Protein AF-0000000077107517 (afdb_homodimer)

Structure (mmCIF, N/CA/C/O backbone):
data_AF-0000000077107517-model_v1
#
loop_
_entity.id
_entity.type
_entity.pdbx_description
1 polymer 'Putative glucosyltransferase protein'
#
loop_
_atom_site.group_PDB
_atom_site.id
_atom_site.type_symbol
_atom_site.label_atom_id
_atom_site.label_alt_id
_atom_site.label_comp_id
_atom_site.label_asym_id
_atom_site.label_entity_id
_atom_site.label_seq_id
_atom_site.pdbx_PDB_ins_code
_atom_site.Cartn_x
_atom_site.Cartn_y
_atom_site.Cartn_z
_atom_site.occupancy
_atom_site.B_iso_or_equiv
_atom_site.auth_seq_id
_atom_site.auth_comp_id
_atom_site.auth_asym_id
_atom_site.auth_atom_id
_atom_site.pdbx_PDB_model_num
ATOM 1 N N . MET A 1 1 ? 44.938 37.375 44.406 1 21.41 1 MET A N 1
ATOM 2 C CA . MET A 1 1 ? 43.969 37.562 43.375 1 21.41 1 MET A CA 1
ATOM 3 C C . MET A 1 1 ? 43.688 36.25 42.656 1 21.41 1 MET A C 1
ATOM 5 O O . MET A 1 1 ? 44.438 35.844 41.75 1 21.41 1 MET A O 1
ATOM 9 N N . ALA A 1 2 ? 43.281 35.156 43.5 1 29.86 2 ALA A N 1
ATOM 10 C CA . ALA A 1 2 ? 42.969 33.75 43.188 1 29.86 2 ALA A CA 1
ATOM 11 C C . ALA A 1 2 ? 41.938 33.625 42.094 1 29.86 2 ALA A C 1
ATOM 13 O O . ALA A 1 2 ? 40.844 34.188 42.188 1 29.86 2 ALA A O 1
ATOM 14 N N . ASN A 1 3 ? 42.438 33.469 40.781 1 25.27 3 ASN A N 1
ATOM 15 C CA . ASN A 1 3 ? 41.75 33.406 39.5 1 25.27 3 ASN A CA 1
ATOM 16 C C . ASN A 1 3 ? 40.625 32.375 39.531 1 25.27 3 ASN A C 1
ATOM 18 O O . ASN A 1 3 ? 40.875 31.188 39.688 1 25.27 3 ASN A O 1
ATOM 22 N N . ASN A 1 4 ? 39.438 32.688 40.094 1 30.12 4 ASN A N 1
ATOM 23 C CA . ASN A 1 4 ? 38.219 31.906 40.125 1 30.12 4 ASN A CA 1
ATOM 24 C C . ASN A 1 4 ? 37.812 31.453 38.719 1 30.12 4 ASN A C 1
ATOM 26 O O . ASN A 1 4 ? 37.375 32.25 37.906 1 30.12 4 ASN A O 1
ATOM 30 N N . SER A 1 5 ? 38.625 30.562 38.094 1 30.39 5 SER A N 1
ATOM 31 C CA . SER A 1 5 ? 38.344 29.922 36.812 1 30.39 5 SER A CA 1
ATOM 32 C C . SER A 1 5 ? 36.938 29.328 36.781 1 30.39 5 SER A C 1
ATOM 34 O O . SER A 1 5 ? 36.656 28.406 37.562 1 30.39 5 SER A O 1
ATOM 36 N N . ASN A 1 6 ? 35.875 30.109 36.719 1 25.42 6 ASN A N 1
ATOM 37 C CA . ASN A 1 6 ? 34.531 29.625 36.469 1 25.42 6 ASN A CA 1
ATOM 38 C C . ASN A 1 6 ? 34.469 28.609 35.344 1 25.42 6 ASN A C 1
ATOM 40 O O . ASN A 1 6 ? 34.75 28.938 34.188 1 25.42 6 ASN A O 1
ATOM 44 N N . ALA A 1 7 ? 34.812 27.312 35.531 1 30.94 7 ALA A N 1
ATOM 45 C CA . ALA A 1 7 ? 34.562 26.156 34.688 1 30.94 7 ALA A CA 1
ATOM 46 C C . ALA A 1 7 ? 33.188 26.234 34.031 1 30.94 7 ALA A C 1
ATOM 48 O O . ALA A 1 7 ? 32.188 26.172 34.719 1 30.94 7 ALA A O 1
ATOM 49 N N . GLN A 1 8 ? 32.906 27.062 33 1 28.09 8 GLN A N 1
ATOM 50 C CA . GLN A 1 8 ? 31.734 26.984 32.125 1 28.09 8 GLN A CA 1
ATOM 51 C C . GLN A 1 8 ? 31.375 25.531 31.844 1 28.09 8 GLN A C 1
ATOM 53 O O . GLN A 1 8 ? 32.156 24.797 31.25 1 28.09 8 GLN A O 1
ATOM 58 N N . GLU A 1 9 ? 30.672 24.812 32.594 1 33.06 9 GLU A N 1
ATOM 59 C CA . GLU A 1 9 ? 30.094 23.484 32.375 1 33.06 9 GLU A CA 1
ATOM 60 C C . GLU A 1 9 ? 29.531 23.375 30.953 1 33.06 9 GLU A C 1
ATOM 62 O O . GLU A 1 9 ? 28.656 24.156 30.562 1 33.06 9 GLU A O 1
ATOM 67 N N . SER A 1 10 ? 30.312 23.141 29.953 1 35.03 10 SER A N 1
ATOM 68 C CA . SER A 1 10 ? 29.922 22.781 28.594 1 35.03 10 SER A CA 1
ATOM 69 C C . SER A 1 10 ? 28.672 21.906 28.578 1 35.03 10 SER A C 1
ATOM 71 O O . SER A 1 10 ? 28.609 20.891 29.281 1 35.03 10 SER A O 1
ATOM 73 N N . ALA A 1 11 ? 27.484 22.438 28.547 1 37.28 11 ALA A N 1
ATOM 74 C CA . ALA A 1 11 ? 26.234 21.734 28.312 1 37.28 11 ALA A CA 1
ATOM 75 C C . ALA A 1 11 ? 26.438 20.469 27.484 1 37.28 11 ALA A C 1
ATOM 77 O O . ALA A 1 11 ? 26.75 20.547 26.297 1 37.28 11 ALA A O 1
ATOM 78 N N . SER A 1 12 ? 27.016 19.406 27.844 1 41.91 12 SER A N 1
ATOM 79 C CA . SER A 1 12 ? 27.266 18.078 27.297 1 41.91 12 SER A CA 1
ATOM 80 C C . SER A 1 12 ? 26.094 17.609 26.438 1 41.91 12 SER A C 1
ATOM 82 O O . SER A 1 12 ? 24.984 17.438 26.938 1 41.91 12 SER A O 1
ATOM 84 N N . SER A 1 13 ? 25.844 18.031 25.188 1 52.34 13 SER A N 1
ATOM 85 C CA . SER A 1 13 ? 24.859 17.828 24.141 1 52.34 13 SER A CA 1
ATOM 86 C C . SER A 1 13 ? 24.438 16.375 24.031 1 52.34 13 SER A C 1
ATOM 88 O O . SER A 1 13 ? 25.266 15.5 23.766 1 52.34 13 SER A O 1
ATOM 90 N N . VAL A 1 14 ? 23.656 15.812 24.906 1 64.06 14 VAL A N 1
ATOM 91 C CA . VAL A 1 14 ? 23.094 14.469 24.891 1 64.06 14 VAL A CA 1
ATOM 92 C C . VAL A 1 14 ? 22.703 14.078 23.469 1 64.06 14 VAL A C 1
ATOM 94 O O . VAL A 1 14 ? 21.922 14.781 22.812 1 64.06 14 VAL A O 1
ATOM 97 N N . ARG A 1 15 ? 23.5 13.141 22.891 1 85.75 15 ARG A N 1
ATOM 98 C CA . ARG A 1 15 ? 23.281 12.578 21.562 1 85.75 15 ARG A CA 1
ATOM 99 C C . ARG A 1 15 ? 22.156 11.555 21.562 1 85.75 15 ARG A C 1
ATOM 101 O O . ARG A 1 15 ? 22.188 10.602 22.344 1 85.75 15 ARG A O 1
ATOM 108 N N . TYR A 1 16 ? 20.953 11.836 21 1 91.12 16 TYR A N 1
ATOM 109 C CA . TYR A 1 16 ? 19.812 10.93 20.906 1 91.12 16 TYR A CA 1
ATOM 110 C C . TYR A 1 16 ? 20.109 9.766 19.969 1 91.12 16 TYR A C 1
ATOM 112 O O . TYR A 1 16 ? 19.781 8.617 20.281 1 91.12 16 TYR A O 1
ATOM 120 N N . GLY A 1 17 ? 20.859 10.047 18.859 1 94.81 17 GLY A N 1
ATOM 121 C CA . GLY A 1 17 ? 21.141 9.07 17.812 1 94.81 17 GLY A CA 1
ATOM 122 C C . GLY A 1 17 ? 20.734 9.539 16.422 1 94.81 17 GLY A C 1
ATOM 123 O O . GLY A 1 17 ? 20.422 10.711 16.234 1 94.81 17 GLY A O 1
ATOM 124 N N . LYS A 1 18 ? 20.75 8.609 15.5 1 97.44 18 LYS A N 1
ATOM 125 C CA . LYS A 1 18 ? 20.5 8.945 14.102 1 97.44 18 LYS A CA 1
ATOM 126 C C . LYS A 1 18 ? 19.016 8.883 13.781 1 97.44 18 LYS A C 1
ATOM 128 O O . LYS A 1 18 ? 18.297 7.992 14.258 1 97.44 18 LYS A O 1
ATOM 133 N N . GLY A 1 19 ? 18.562 9.875 13.062 1 98.06 19 GLY A N 1
ATOM 134 C CA . GLY A 1 19 ? 17.203 9.898 12.547 1 98.06 19 GLY A CA 1
ATOM 135 C C . GLY A 1 19 ? 17.125 10.328 11.094 1 98.06 19 GLY A C 1
ATOM 136 O O . GLY A 1 19 ? 18.062 10.945 10.57 1 98.06 19 GLY A O 1
ATOM 137 N N . VAL A 1 20 ? 16.094 9.922 10.43 1 98.5 20 VAL A N 1
ATOM 138 C CA . VAL A 1 20 ? 15.844 10.305 9.047 1 98.5 20 VAL A CA 1
ATOM 139 C C . VAL A 1 20 ? 14.539 11.094 8.961 1 98.5 20 VAL A C 1
ATOM 141 O O . VAL A 1 20 ? 13.555 10.758 9.617 1 98.5 20 VAL A O 1
ATOM 144 N N . PHE A 1 21 ? 14.594 12.164 8.227 1 98.19 21 PHE A N 1
ATOM 145 C CA . PHE A 1 21 ? 13.406 12.977 8.008 1 98.19 21 PHE A CA 1
ATOM 146 C C . PHE A 1 21 ? 13.109 13.117 6.52 1 98.19 21 PHE A C 1
ATOM 148 O O . PHE A 1 21 ? 13.93 13.656 5.77 1 98.19 21 PHE A O 1
ATOM 155 N N . LEU A 1 22 ? 11.93 12.594 6.078 1 97.88 22 LEU A N 1
ATOM 156 C CA . LEU A 1 22 ? 11.477 12.703 4.695 1 97.88 22 LEU A CA 1
ATOM 157 C C . LEU A 1 22 ? 10.492 13.852 4.531 1 97.88 22 LEU A C 1
ATOM 159 O O . LEU A 1 22 ? 9.469 13.891 5.211 1 97.88 22 LEU A O 1
ATOM 163 N N . GLY A 1 23 ? 10.805 14.773 3.59 1 95.19 23 GLY A N 1
ATOM 164 C CA . GLY A 1 23 ? 9.945 15.93 3.41 1 95.19 23 GLY A CA 1
ATOM 165 C C . GLY A 1 23 ? 9.602 16.203 1.958 1 95.19 23 GLY A C 1
ATOM 166 O O . GLY A 1 23 ? 10.375 15.859 1.06 1 95.19 23 GLY A O 1
ATOM 167 N N . HIS A 1 24 ? 8.469 16.844 1.728 1 90 24 HIS A N 1
ATOM 168 C CA . HIS A 1 24 ? 7.953 17.094 0.387 1 90 24 HIS A CA 1
ATOM 169 C C . HIS A 1 24 ? 8.586 18.344 -0.219 1 90 24 HIS A C 1
ATOM 171 O O . HIS A 1 24 ? 8.539 18.547 -1.435 1 90 24 HIS A O 1
ATOM 177 N N . ASP A 1 25 ? 9.141 19.172 0.649 1 88 25 ASP A N 1
ATOM 178 C CA . ASP A 1 25 ? 9.75 20.422 0.206 1 88 25 ASP A CA 1
ATOM 179 C C . ASP A 1 25 ? 10.758 20.938 1.231 1 88 25 ASP A C 1
ATOM 181 O O . ASP A 1 25 ? 10.383 21.297 2.35 1 88 25 ASP A O 1
ATOM 185 N N . CYS A 1 26 ? 11.992 21.094 0.791 1 86.62 26 CYS A N 1
ATOM 186 C CA . CYS A 1 26 ? 13.047 21.5 1.717 1 86.62 26 CYS A CA 1
ATOM 187 C C . CYS A 1 26 ? 12.953 22.984 2.045 1 86.62 26 CYS A C 1
ATOM 189 O O . CYS A 1 26 ? 13.586 23.453 2.988 1 86.62 26 CYS A O 1
ATOM 191 N N . THR A 1 27 ? 12.141 23.641 1.302 1 81.88 27 THR A N 1
ATOM 192 C CA . THR A 1 27 ? 12.023 25.062 1.528 1 81.88 27 THR A CA 1
ATOM 193 C C . THR A 1 27 ? 10.805 25.391 2.395 1 81.88 27 THR A C 1
ATOM 195 O O . THR A 1 27 ? 10.586 26.531 2.775 1 81.88 27 THR A O 1
ATOM 198 N N . HIS A 1 28 ? 10.117 24.406 2.594 1 83.69 28 HIS A N 1
ATOM 199 C CA . HIS A 1 28 ? 8.922 24.625 3.402 1 83.69 28 HIS A CA 1
ATOM 200 C C . HIS A 1 28 ? 9.289 25.031 4.824 1 83.69 28 HIS A C 1
ATOM 202 O O . HIS A 1 28 ? 10.023 24.328 5.512 1 83.69 28 HIS A O 1
ATOM 208 N N . VAL A 1 29 ? 8.727 26.062 5.293 1 79.25 29 VAL A N 1
ATOM 209 C CA . VAL A 1 29 ? 9.094 26.719 6.539 1 79.25 29 VAL A CA 1
ATOM 210 C C . VAL A 1 29 ? 8.898 25.75 7.707 1 79.25 29 VAL A C 1
ATOM 212 O O . VAL A 1 29 ? 9.781 25.625 8.562 1 79.25 29 VAL A O 1
ATOM 215 N N . ASP A 1 30 ? 7.809 25.078 7.699 1 85.31 30 ASP A N 1
ATOM 216 C CA . ASP A 1 30 ? 7.504 24.203 8.828 1 85.31 30 ASP A CA 1
ATOM 217 C C . ASP A 1 30 ? 8.406 22.969 8.828 1 85.31 30 ASP A C 1
ATOM 219 O O . ASP A 1 30 ? 8.797 22.484 9.891 1 85.31 30 ASP A O 1
ATOM 223 N N . ALA A 1 31 ? 8.695 22.5 7.664 1 88.56 31 ALA A N 1
ATOM 224 C CA . ALA A 1 31 ? 9.594 21.344 7.57 1 88.56 31 ALA A CA 1
ATOM 225 C C . ALA A 1 31 ? 11 21.703 8.047 1 88.56 31 ALA A C 1
ATOM 227 O O . ALA A 1 31 ? 11.648 20.922 8.742 1 88.56 31 ALA A O 1
ATOM 228 N N . ARG A 1 32 ? 11.422 22.875 7.664 1 87.19 32 ARG A N 1
ATOM 229 C CA . ARG A 1 32 ? 12.719 23.375 8.102 1 87.19 32 ARG A CA 1
ATOM 230 C C . ARG A 1 32 ? 12.766 23.547 9.617 1 87.19 32 ARG A C 1
ATOM 232 O O . ARG A 1 32 ? 13.719 23.109 10.266 1 87.19 32 ARG A O 1
ATOM 239 N N . LYS A 1 33 ? 11.75 24.125 10.133 1 87 33 LYS A N 1
ATOM 240 C CA . LYS A 1 33 ? 11.664 24.344 11.57 1 87 33 LYS A CA 1
ATOM 241 C C . LYS A 1 33 ? 11.75 23.016 12.336 1 87 33 LYS A C 1
ATOM 243 O O . LYS A 1 33 ? 12.469 22.922 13.328 1 87 33 LYS A O 1
ATOM 248 N N . ARG A 1 34 ? 11.078 22.062 11.852 1 91.69 34 ARG A N 1
ATOM 249 C CA . ARG A 1 34 ? 11.055 20.766 12.523 1 91.69 34 ARG A CA 1
ATOM 250 C C . ARG A 1 34 ? 12.414 20.062 12.43 1 91.69 34 ARG A C 1
ATOM 252 O O . ARG A 1 34 ? 12.859 19.438 13.383 1 91.69 34 ARG A O 1
ATOM 259 N N . THR A 1 35 ? 12.969 20.203 11.289 1 92 35 THR A N 1
ATOM 260 C CA . THR A 1 35 ? 14.289 19.625 11.102 1 92 35 THR A CA 1
ATOM 261 C C . THR A 1 35 ? 15.289 20.219 12.078 1 92 35 THR A C 1
ATOM 263 O O . THR A 1 35 ? 16.016 19.5 12.766 1 92 35 THR A O 1
ATOM 266 N N . LEU A 1 36 ? 15.273 21.5 12.195 1 87.88 36 LEU A N 1
ATOM 267 C CA . LEU A 1 36 ? 16.203 22.203 13.07 1 87.88 36 LEU A CA 1
ATOM 268 C C . LEU A 1 36 ? 15.906 21.906 14.539 1 87.88 36 LEU A C 1
ATOM 270 O O . LEU A 1 36 ? 16.828 21.766 15.344 1 87.88 36 LEU A O 1
ATOM 274 N N . ALA A 1 37 ? 14.648 21.75 14.844 1 90.19 37 ALA A N 1
ATOM 275 C CA . ALA A 1 37 ? 14.25 21.406 16.203 1 90.19 37 ALA A CA 1
ATOM 276 C C . ALA A 1 37 ? 14.781 20.031 16.609 1 90.19 37 ALA A C 1
ATOM 278 O O . ALA A 1 37 ? 15.336 19.875 17.703 1 90.19 37 ALA A O 1
ATOM 279 N N . LEU A 1 38 ? 14.68 19.094 15.75 1 93.31 38 LEU A N 1
ATOM 280 C CA . LEU A 1 38 ? 15.156 17.75 16.031 1 93.31 38 LEU A CA 1
ATOM 281 C C . LEU A 1 38 ? 16.672 17.734 16.203 1 93.31 38 LEU A C 1
ATOM 283 O O . LEU A 1 38 ? 17.203 17.078 17.109 1 93.31 38 LEU A O 1
ATOM 287 N N . GLU A 1 39 ? 17.281 18.5 15.398 1 91.12 39 GLU A N 1
ATOM 288 C CA . GLU A 1 39 ? 18.734 18.594 15.508 1 91.12 39 GLU A CA 1
ATOM 289 C C . GLU A 1 39 ? 19.156 19.25 16.828 1 91.12 39 GLU A C 1
ATOM 291 O O . GLU A 1 39 ? 20.094 18.781 17.469 1 91.12 39 GLU A O 1
ATOM 296 N N . SER A 1 40 ? 18.484 20.234 17.172 1 86.94 40 SER A N 1
ATOM 297 C CA . SER A 1 40 ? 18.797 20.938 18.406 1 86.94 40 SER A CA 1
ATOM 298 C C . SER A 1 40 ? 18.578 20.047 19.625 1 86.94 40 SER A C 1
ATOM 300 O O . SER A 1 40 ? 19.188 20.25 20.672 1 86.94 40 SER A O 1
ATOM 302 N N . ALA A 1 41 ? 17.75 19.047 19.422 1 90.56 41 ALA A N 1
ATOM 303 C CA . ALA A 1 41 ? 17.438 18.125 20.516 1 90.56 41 ALA A CA 1
ATOM 304 C C . ALA A 1 41 ? 18.438 16.984 20.562 1 90.56 41 ALA A C 1
ATOM 306 O O . ALA A 1 41 ? 18.281 16.047 21.375 1 90.56 41 ALA A O 1
ATOM 307 N N . GLY A 1 42 ? 19.391 17 19.688 1 92.25 42 GLY A N 1
ATOM 308 C CA . GLY A 1 42 ? 20.469 16.031 19.766 1 92.25 42 GLY A CA 1
ATOM 309 C C . GLY A 1 42 ? 20.344 14.922 18.734 1 92.25 42 GLY A C 1
ATOM 310 O O . GLY A 1 42 ? 21.141 13.977 18.734 1 92.25 42 GLY A O 1
ATOM 311 N N . VAL A 1 43 ? 19.422 15.016 17.812 1 95.62 43 VAL A N 1
ATOM 312 C CA . VAL A 1 43 ? 19.266 14.008 16.766 1 95.62 43 VAL A CA 1
ATOM 313 C C . VAL A 1 43 ? 20.266 14.281 15.648 1 95.62 43 VAL A C 1
ATOM 315 O O . VAL A 1 43 ? 20.375 15.406 15.156 1 95.62 43 VAL A O 1
ATOM 318 N N . GLU A 1 44 ? 21.094 13.312 15.352 1 96.81 44 GLU A N 1
ATOM 319 C CA . GLU A 1 44 ? 21.844 13.359 14.109 1 96.81 44 GLU A CA 1
ATOM 320 C C . GLU A 1 44 ? 20.953 13.094 12.898 1 96.81 44 GLU A C 1
ATOM 322 O O . GLU A 1 44 ? 20.766 11.945 12.5 1 96.81 44 GLU A O 1
ATOM 327 N N . LEU A 1 45 ? 20.516 14.156 12.32 1 96.12 45 LEU A N 1
ATOM 328 C CA . LEU A 1 45 ? 19.422 14.031 11.375 1 96.12 45 LEU A CA 1
ATOM 329 C C . LEU A 1 45 ? 19.938 14.047 9.938 1 96.12 45 LEU A C 1
ATOM 331 O O . LEU A 1 45 ? 20.781 14.867 9.586 1 96.12 45 LEU A O 1
ATOM 335 N N . LYS A 1 46 ? 19.516 13.094 9.195 1 97.56 46 LYS A N 1
ATOM 336 C CA . LYS A 1 46 ? 19.656 13.117 7.742 1 97.56 46 LYS A CA 1
ATOM 337 C C . LYS A 1 46 ? 18.328 13.414 7.062 1 97.56 46 LYS A C 1
ATOM 339 O O . LYS A 1 46 ? 17.344 12.688 7.266 1 97.56 46 LYS A O 1
ATOM 344 N N . GLY A 1 47 ? 18.328 14.477 6.285 1 97.44 47 GLY A N 1
ATOM 345 C CA . GLY A 1 47 ? 17.109 14.844 5.574 1 97.44 47 GLY A CA 1
ATOM 346 C C . GLY A 1 47 ? 17.062 14.312 4.156 1 97.44 47 GLY A C 1
ATOM 347 O O . GLY A 1 47 ? 18.094 14.242 3.477 1 97.44 47 GLY A O 1
ATOM 348 N N . PHE A 1 48 ? 15.938 13.828 3.703 1 97.44 48 PHE A N 1
ATOM 349 C CA . PHE A 1 48 ? 15.609 13.531 2.312 1 97.44 48 PHE A CA 1
ATOM 350 C C . PHE A 1 48 ? 14.398 14.336 1.854 1 97.44 48 PHE A C 1
ATOM 352 O O . PHE A 1 48 ? 13.266 14.008 2.191 1 97.44 48 PHE A O 1
ATOM 359 N N . PHE A 1 49 ? 14.625 15.383 1.102 1 95.12 49 PHE A N 1
ATOM 360 C CA . PHE A 1 49 ? 13.547 16.297 0.765 1 95.12 49 PHE A CA 1
ATOM 361 C C . PHE A 1 49 ? 13.438 16.484 -0.744 1 95.12 49 PHE A C 1
ATOM 363 O O . PHE A 1 49 ? 14.453 16.469 -1.452 1 95.12 49 PHE A O 1
ATOM 370 N N . PHE A 1 50 ? 12.203 16.609 -1.173 1 92 50 PHE A N 1
ATOM 371 C CA . PHE A 1 50 ? 11.961 17.094 -2.525 1 92 50 PHE A CA 1
ATOM 372 C C . PHE A 1 50 ? 12.133 18.609 -2.592 1 92 50 PHE A C 1
ATOM 374 O O . PHE A 1 50 ? 12.289 19.266 -1.562 1 92 50 PHE A O 1
ATOM 381 N N . ARG A 1 51 ? 12.234 19.047 -3.811 1 86.31 51 ARG A N 1
ATOM 382 C CA . ARG A 1 51 ? 12.227 20.484 -4.066 1 86.31 51 ARG A CA 1
ATOM 383 C C . ARG A 1 51 ? 11.07 20.875 -4.977 1 86.31 51 ARG A C 1
ATOM 385 O O . ARG A 1 51 ? 10.648 20.094 -5.828 1 86.31 51 ARG A O 1
ATOM 392 N N . ARG A 1 52 ? 10.547 22.031 -4.719 1 76.75 52 ARG A N 1
ATOM 393 C CA . ARG A 1 52 ? 9.523 22.531 -5.625 1 76.75 52 ARG A CA 1
ATOM 394 C C . ARG A 1 52 ? 10.094 23.594 -6.562 1 76.75 52 ARG A C 1
ATOM 396 O O . ARG A 1 52 ? 11.023 24.328 -6.195 1 76.75 52 ARG A O 1
ATOM 403 N N . GLU A 1 53 ? 9.727 23.547 -7.898 1 63.34 53 GLU A N 1
ATOM 404 C CA . GLU A 1 53 ? 10.25 24.438 -8.93 1 63.34 53 GLU A CA 1
ATOM 405 C C . GLU A 1 53 ? 10.102 25.891 -8.508 1 63.34 53 GLU A C 1
ATOM 407 O O . GLU A 1 53 ? 10.961 26.719 -8.82 1 63.34 53 GLU A O 1
ATOM 412 N N . LYS A 1 54 ? 9.039 26.297 -7.941 1 58.22 54 LYS A N 1
ATOM 413 C CA . LYS A 1 54 ? 8.773 27.734 -7.863 1 58.22 54 LYS A CA 1
ATOM 414 C C . LYS A 1 54 ? 9.805 28.438 -6.988 1 58.22 54 LYS A C 1
ATOM 416 O O . LYS A 1 54 ? 10.344 29.484 -7.367 1 58.22 54 LYS A O 1
ATOM 421 N N . ASN A 1 55 ? 9.719 28.312 -5.691 1 51.97 55 ASN A N 1
ATOM 422 C CA . ASN A 1 55 ? 9.961 29.406 -4.75 1 51.97 55 ASN A CA 1
ATOM 423 C C . ASN A 1 55 ? 11.445 29.578 -4.465 1 51.97 55 ASN A C 1
ATOM 425 O O . ASN A 1 55 ? 11.914 30.703 -4.254 1 51.97 55 ASN A O 1
ATOM 429 N N . ASN A 1 56 ? 12.344 28.562 -4.551 1 58.19 56 ASN A N 1
ATOM 430 C CA . ASN A 1 56 ? 13.703 28.797 -4.078 1 58.19 56 ASN A CA 1
ATOM 431 C C . ASN A 1 56 ? 14.688 27.781 -4.648 1 58.19 56 ASN A C 1
ATOM 433 O O . ASN A 1 56 ? 15.211 26.938 -3.918 1 58.19 56 ASN A O 1
ATOM 437 N N . ALA A 1 57 ? 14.844 27.969 -5.906 1 59.72 57 ALA A N 1
ATOM 438 C CA . ALA A 1 57 ? 15.711 27.031 -6.621 1 59.72 57 ALA A CA 1
ATOM 439 C C . ALA A 1 57 ? 17.094 26.984 -5.992 1 59.72 57 ALA A C 1
ATOM 441 O O . ALA A 1 57 ? 17.766 25.953 -6.027 1 59.72 57 ALA A O 1
ATOM 442 N N . ASP A 1 58 ? 17.406 28.047 -5.266 1 67.06 58 ASP A N 1
ATOM 443 C CA . ASP A 1 58 ? 18.781 28.125 -4.805 1 67.06 58 ASP A CA 1
ATOM 444 C C . ASP A 1 58 ? 18.875 27.859 -3.305 1 67.06 58 ASP A C 1
ATOM 446 O O . ASP A 1 58 ? 19.969 27.938 -2.723 1 67.06 58 ASP A O 1
ATOM 450 N N . TYR A 1 59 ? 17.812 27.484 -2.736 1 78 59 TYR A N 1
ATOM 451 C CA . TYR A 1 59 ? 17.844 27.266 -1.296 1 78 59 TYR A CA 1
ATOM 452 C C . TYR A 1 59 ? 18.672 26.031 -0.964 1 78 59 TYR A C 1
ATOM 454 O O . TYR A 1 59 ? 18.516 24.984 -1.593 1 78 59 TYR A O 1
ATOM 462 N N . GLN A 1 60 ? 19.641 26.234 -0.056 1 79.94 60 GLN A N 1
ATOM 463 C CA . GLN A 1 60 ? 20.422 25.109 0.457 1 79.94 60 GLN A CA 1
ATOM 464 C C . GLN A 1 60 ? 20.047 24.797 1.902 1 79.94 60 GLN A C 1
ATOM 466 O O . GLN A 1 60 ? 20.188 25.641 2.785 1 79.94 60 GLN A O 1
ATOM 471 N N . PRO A 1 61 ? 19.641 23.609 2.096 1 85.75 61 PRO A N 1
ATOM 472 C CA . PRO A 1 61 ? 19.281 23.25 3.469 1 85.75 61 PRO A CA 1
ATOM 473 C C . PRO A 1 61 ? 20.453 23.344 4.438 1 85.75 61 PRO A C 1
ATOM 475 O O . PRO A 1 61 ? 21.594 23.031 4.066 1 85.75 61 PRO A O 1
ATOM 478 N N . GLU A 1 62 ? 20.188 23.781 5.707 1 84.69 62 GLU A N 1
ATOM 479 C CA . GLU A 1 62 ? 21.203 23.938 6.746 1 84.69 62 GLU A CA 1
ATOM 480 C C . GLU A 1 62 ? 21.531 22.594 7.398 1 84.69 62 GLU A C 1
ATOM 482 O O . GLU A 1 62 ? 22.453 22.5 8.219 1 84.69 62 GLU A O 1
ATOM 487 N N . TRP A 1 63 ? 20.828 21.578 7.078 1 88.62 63 TRP A N 1
ATOM 488 C CA . TRP A 1 63 ? 21.047 20.25 7.621 1 88.62 63 TRP A CA 1
ATOM 489 C C . TRP A 1 63 ? 21.578 19.297 6.547 1 88.62 63 TRP A C 1
ATOM 491 O O . TRP A 1 63 ? 21.625 19.656 5.367 1 88.62 63 TRP A O 1
ATOM 501 N N . ASP A 1 64 ? 22.125 18.156 6.941 1 94.44 64 ASP A N 1
ATOM 502 C CA . ASP A 1 64 ? 22.531 17.125 5.992 1 94.44 64 ASP A CA 1
ATOM 503 C C . ASP A 1 64 ? 21.344 16.578 5.211 1 94.44 64 ASP A C 1
ATOM 505 O O . ASP A 1 64 ? 20.547 15.812 5.746 1 94.44 64 ASP A O 1
ATOM 509 N N . ASN A 1 65 ? 21.297 17.078 3.936 1 95 65 ASN A N 1
ATOM 510 C CA . ASN A 1 65 ? 20.109 16.766 3.143 1 95 65 ASN A CA 1
ATOM 511 C C . ASN A 1 65 ? 20.484 16.109 1.819 1 95 65 ASN A C 1
ATOM 513 O O . ASN A 1 65 ? 21.453 16.484 1.178 1 95 65 ASN A O 1
ATOM 517 N N . VAL A 1 66 ? 19.781 15.117 1.466 1 96.12 66 VAL A N 1
ATOM 518 C CA . VAL A 1 66 ? 19.812 14.523 0.132 1 96.12 66 VAL A CA 1
ATOM 519 C C . VAL A 1 66 ? 18.578 14.938 -0.659 1 96.12 66 VAL A C 1
ATOM 521 O O . VAL A 1 66 ? 17.453 14.75 -0.201 1 96.12 66 VAL A O 1
ATOM 524 N N . GLU A 1 67 ? 18.797 15.438 -1.813 1 93.25 67 GLU A N 1
ATOM 525 C CA . GLU A 1 67 ? 17.672 15.875 -2.648 1 93.25 67 GLU A CA 1
ATOM 526 C C . GLU A 1 67 ? 17.016 14.695 -3.357 1 93.25 67 GLU A C 1
ATOM 528 O O . GLU A 1 67 ? 17.703 13.891 -4.004 1 93.25 67 GLU A O 1
ATOM 533 N N . LEU A 1 68 ? 15.719 14.648 -3.297 1 93.12 68 LEU A N 1
ATOM 534 C CA . LEU A 1 68 ? 14.977 13.539 -3.895 1 93.12 68 LEU A CA 1
ATOM 535 C C . LEU A 1 68 ? 14.516 13.891 -5.305 1 93.12 68 LEU A C 1
ATOM 537 O O . LEU A 1 68 ? 14.141 13.008 -6.078 1 93.12 68 LEU A O 1
ATOM 541 N N . GLY A 1 69 ? 14.609 15.117 -5.633 1 87.25 69 GLY A N 1
ATOM 542 C CA . GLY A 1 69 ? 14.164 15.578 -6.938 1 87.25 69 GLY A CA 1
ATOM 543 C C . GLY A 1 69 ? 13.172 16.734 -6.855 1 87.25 69 GLY A C 1
ATOM 544 O O . GLY A 1 69 ? 13.008 17.328 -5.793 1 87.25 69 GLY A O 1
ATOM 545 N N . ILE A 1 70 ? 12.586 17.047 -8.07 1 80.5 70 ILE A N 1
ATOM 546 C CA . ILE A 1 7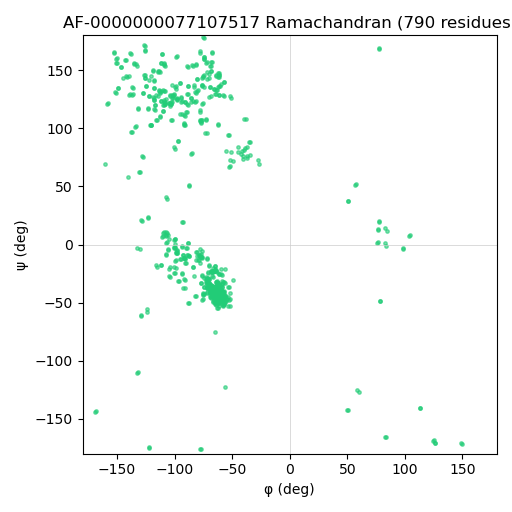0 ? 11.68 18.172 -8.156 1 80.5 70 ILE A CA 1
ATOM 547 C C . ILE A 1 70 ? 10.25 17.672 -8.352 1 80.5 70 ILE A C 1
ATOM 549 O O . ILE A 1 70 ? 10 16.797 -9.18 1 80.5 70 ILE A O 1
ATOM 553 N N . THR A 1 71 ? 9.375 18.047 -7.523 1 77.25 71 THR A N 1
ATOM 554 C CA . THR A 1 71 ? 7.969 17.672 -7.68 1 77.25 71 THR A CA 1
ATOM 555 C C . THR A 1 71 ? 7.117 18.891 -7.984 1 77.25 71 THR A C 1
ATOM 557 O O . THR A 1 71 ? 7.52 20.031 -7.699 1 77.25 71 THR A O 1
ATOM 560 N N . ALA A 1 72 ? 6.02 18.578 -8.805 1 64.69 72 ALA A N 1
ATOM 561 C CA . ALA A 1 72 ? 5.055 19.641 -9.094 1 64.69 72 ALA A CA 1
ATOM 562 C C . ALA A 1 72 ? 4.027 19.766 -7.969 1 64.69 72 ALA A C 1
ATOM 564 O O . ALA A 1 72 ? 3.805 18.812 -7.219 1 64.69 72 ALA A O 1
ATOM 565 N N . ASP A 1 73 ? 3.479 21.031 -7.867 1 60.66 73 ASP A N 1
ATOM 566 C CA . ASP A 1 73 ? 2.449 21.234 -6.852 1 60.66 73 ASP A CA 1
ATOM 567 C C . ASP A 1 73 ? 1.122 20.609 -7.281 1 60.66 73 ASP A C 1
ATOM 569 O O . ASP A 1 73 ? 0.765 20.656 -8.461 1 60.66 73 ASP A O 1
ATOM 573 N N . ASN A 1 74 ? 0.303 20.094 -6.574 1 55.72 74 ASN A N 1
ATOM 574 C CA . ASN A 1 74 ? -1.13 19.828 -6.531 1 55.72 74 ASN A CA 1
ATOM 575 C C . ASN A 1 74 ? -1.51 18.672 -7.453 1 55.72 74 ASN A C 1
ATOM 577 O O . ASN A 1 74 ? -2.668 18.547 -7.855 1 55.72 74 ASN A O 1
ATOM 581 N N . ASN A 1 75 ? -0.645 17.844 -8 1 60 75 ASN A N 1
ATOM 582 C CA . ASN A 1 75 ? -1.156 16.703 -8.758 1 60 75 ASN A CA 1
ATOM 583 C C . ASN A 1 75 ? -0.425 15.406 -8.391 1 60 75 ASN A C 1
ATOM 585 O O . ASN A 1 75 ? 0.677 15.156 -8.883 1 60 75 ASN A O 1
ATOM 589 N N . TYR A 1 76 ? -1.055 14.609 -7.582 1 56.66 76 TYR A N 1
ATOM 590 C CA . TYR A 1 76 ? -0.44 13.398 -7.039 1 56.66 76 TYR A CA 1
ATOM 591 C C . TYR A 1 76 ? -0.027 12.445 -8.148 1 56.66 76 TYR A C 1
ATOM 593 O O . TYR A 1 76 ? 1.037 11.828 -8.086 1 56.66 76 TYR A O 1
ATOM 601 N N . ALA A 1 77 ? -0.906 12.344 -9.156 1 62.84 77 ALA A N 1
ATOM 602 C CA . ALA A 1 77 ? -0.585 11.406 -10.227 1 62.84 77 ALA A CA 1
ATOM 603 C C . ALA A 1 77 ? 0.685 11.828 -10.961 1 62.84 77 ALA A C 1
ATOM 605 O O . ALA A 1 77 ? 1.485 10.977 -11.367 1 62.84 77 ALA A O 1
ATOM 606 N N . LYS A 1 78 ? 0.84 13.07 -11 1 67.69 78 LYS A N 1
ATOM 607 C CA . LYS A 1 78 ? 2.008 13.609 -11.695 1 67.69 78 LYS A CA 1
ATOM 608 C C . LYS A 1 78 ? 3.268 13.453 -10.844 1 67.69 78 LYS A C 1
ATOM 610 O O . LYS A 1 78 ? 4.383 13.539 -11.359 1 67.69 78 LYS A O 1
ATOM 615 N N . ARG A 1 79 ? 2.932 13.086 -9.602 1 76.75 79 ARG A N 1
ATOM 616 C CA . ARG A 1 79 ? 4.051 12.992 -8.672 1 76.75 79 ARG A CA 1
ATOM 617 C C . ARG A 1 79 ? 4.629 11.586 -8.648 1 76.75 79 ARG A C 1
ATOM 619 O O . ARG A 1 79 ? 5.738 11.367 -8.156 1 76.75 79 ARG A O 1
ATOM 626 N N . VAL A 1 80 ? 3.891 10.742 -9.242 1 78 80 VAL A N 1
ATOM 627 C CA . VAL A 1 80 ? 4.242 9.344 -9.055 1 78 80 VAL A CA 1
ATOM 628 C C . VAL A 1 80 ? 5.641 9.078 -9.609 1 78 80 VAL A C 1
ATOM 630 O O . VAL A 1 80 ? 6.484 8.484 -8.93 1 78 80 VAL A O 1
ATOM 633 N N . PRO A 1 81 ? 5.969 9.586 -10.805 1 81.38 81 PRO A N 1
ATOM 634 C CA . PRO A 1 81 ? 7.332 9.367 -11.289 1 81.38 81 PRO A CA 1
ATOM 635 C C . PRO A 1 81 ? 8.391 9.969 -10.375 1 81.38 81 PRO A C 1
ATOM 637 O O . PRO A 1 81 ? 9.438 9.352 -10.148 1 81.38 81 PRO A O 1
ATOM 640 N N . ALA A 1 82 ? 8.133 11.109 -9.922 1 86 82 ALA A N 1
ATOM 641 C CA . ALA A 1 82 ? 9.07 11.758 -9 1 86 82 ALA A CA 1
ATOM 642 C C . ALA A 1 82 ? 9.203 10.961 -7.707 1 86 82 ALA A C 1
ATOM 644 O O . ALA A 1 82 ? 10.305 10.812 -7.172 1 86 82 ALA A O 1
ATOM 645 N N . LEU A 1 83 ? 8.102 10.492 -7.246 1 88.38 83 LEU A N 1
ATOM 646 C CA . LEU A 1 83 ? 8.117 9.703 -6.023 1 88.38 83 LEU A CA 1
ATOM 647 C C . LEU A 1 83 ? 8.914 8.414 -6.215 1 88.38 83 LEU A C 1
ATOM 649 O O . LEU A 1 83 ? 9.656 8 -5.32 1 88.38 83 LEU A O 1
ATOM 653 N N . LEU A 1 84 ? 8.797 7.879 -7.375 1 86.38 84 LEU A N 1
ATOM 654 C CA . LEU A 1 84 ? 9.539 6.652 -7.664 1 86.38 84 LEU A CA 1
ATOM 655 C C . LEU A 1 84 ? 11.039 6.926 -7.734 1 86.38 84 LEU A C 1
ATOM 657 O O . LEU A 1 84 ? 11.844 6.117 -7.27 1 86.38 84 LEU A O 1
ATOM 661 N N . LYS A 1 85 ? 11.359 8.023 -8.352 1 89.12 85 LYS A N 1
ATOM 662 C CA . LYS A 1 85 ? 12.758 8.43 -8.359 1 89.12 85 LYS A CA 1
ATOM 663 C C . LYS A 1 85 ? 13.266 8.688 -6.941 1 89.12 85 LYS A C 1
ATOM 665 O O . LYS A 1 85 ? 14.391 8.32 -6.602 1 89.12 85 LYS A O 1
ATOM 670 N N . GLY A 1 86 ? 12.477 9.32 -6.184 1 93.19 86 GLY A N 1
ATOM 671 C CA . GLY A 1 86 ? 12.812 9.531 -4.789 1 93.19 86 GLY A CA 1
ATOM 672 C C . GLY A 1 86 ? 13.016 8.242 -4.016 1 93.19 86 GLY A C 1
ATOM 673 O O . GLY A 1 86 ? 13.945 8.133 -3.217 1 93.19 86 GLY A O 1
ATOM 674 N N . LEU A 1 87 ? 12.195 7.332 -4.297 1 93.12 87 LEU A N 1
ATOM 675 C CA . LEU A 1 87 ? 12.32 6.023 -3.656 1 93.12 87 LEU A CA 1
ATOM 676 C C . LEU A 1 87 ? 13.648 5.367 -4.012 1 93.12 87 LEU A C 1
ATOM 678 O O . LEU A 1 87 ? 14.305 4.781 -3.146 1 93.12 87 LEU A O 1
ATOM 682 N N . LYS A 1 88 ? 14.008 5.441 -5.266 1 92.19 88 LYS A N 1
ATOM 683 C CA . LYS A 1 88 ? 15.297 4.898 -5.688 1 92.19 88 LYS A CA 1
ATOM 684 C C . LYS A 1 88 ? 16.438 5.531 -4.902 1 92.19 88 LYS A C 1
ATOM 686 O O . LYS A 1 88 ? 17.359 4.832 -4.453 1 92.19 88 LYS A O 1
ATOM 691 N N . ILE A 1 89 ? 16.359 6.77 -4.777 1 95.62 89 ILE A N 1
ATOM 692 C CA . ILE A 1 89 ? 17.391 7.496 -4.055 1 95.62 89 ILE A CA 1
ATOM 693 C C . ILE A 1 89 ? 17.422 7.035 -2.598 1 95.62 89 ILE A C 1
ATOM 695 O O . ILE A 1 89 ? 18.5 6.805 -2.035 1 95.62 89 ILE A O 1
ATOM 699 N N . LEU A 1 90 ? 16.297 6.895 -1.991 1 96.38 90 LEU A N 1
ATOM 700 C CA . LEU A 1 90 ? 16.219 6.41 -0.618 1 96.38 90 LEU A CA 1
ATOM 701 C C . LEU A 1 90 ? 16.859 5.031 -0.492 1 96.38 90 LEU A C 1
ATOM 703 O O . LEU A 1 90 ? 17.641 4.789 0.43 1 96.38 90 LEU A O 1
ATOM 707 N N . VAL A 1 91 ? 16.531 4.184 -1.42 1 93.56 91 VAL A N 1
ATOM 708 C CA . VAL A 1 91 ? 17.031 2.814 -1.371 1 93.56 91 VAL A CA 1
ATOM 709 C C . VAL A 1 91 ? 18.547 2.814 -1.579 1 93.56 91 VAL A C 1
ATOM 711 O O . VAL A 1 91 ? 19.266 2.023 -0.961 1 93.56 91 VAL A O 1
ATOM 714 N N . ASP A 1 92 ? 19 3.707 -2.434 1 95.25 92 ASP A N 1
ATOM 715 C CA . ASP A 1 92 ? 20.422 3.838 -2.672 1 95.25 92 ASP A CA 1
ATOM 716 C C . ASP A 1 92 ? 21.156 4.32 -1.415 1 95.25 92 ASP A C 1
ATOM 718 O O . ASP A 1 92 ? 22.375 4.168 -1.298 1 95.25 92 ASP A O 1
ATOM 722 N N . HIS A 1 93 ? 20.453 4.867 -0.521 1 97.44 93 HIS A N 1
ATOM 723 C CA . HIS A 1 93 ? 21.016 5.316 0.749 1 97.44 93 HIS A CA 1
ATOM 724 C C . HIS A 1 93 ? 20.594 4.398 1.892 1 97.44 93 HIS A C 1
ATOM 726 O O . HIS A 1 93 ? 20.234 4.871 2.973 1 97.44 93 HIS A O 1
ATOM 732 N N . LYS A 1 94 ? 20.578 3.168 1.676 1 95.88 94 LYS A N 1
ATOM 733 C CA . LYS A 1 94 ? 20.078 2.152 2.596 1 95.88 94 LYS A CA 1
ATOM 734 C C . LYS A 1 94 ? 20.828 2.193 3.926 1 95.88 94 LYS A C 1
ATOM 736 O O . LYS A 1 94 ? 20.25 1.906 4.977 1 95.88 94 LYS A O 1
ATOM 741 N N . GLN A 1 95 ? 22.094 2.566 3.918 1 97.62 95 GLN A N 1
ATOM 742 C CA . GLN A 1 95 ? 22.859 2.594 5.156 1 97.62 95 GLN A CA 1
ATOM 743 C C . GLN A 1 95 ? 22.328 3.656 6.113 1 97.62 95 GLN A C 1
ATOM 745 O O . GLN A 1 95 ? 22.281 3.438 7.324 1 97.62 95 GLN A O 1
ATOM 750 N N . ASP A 1 96 ? 21.906 4.781 5.562 1 97.94 96 ASP A N 1
ATOM 751 C CA . ASP A 1 96 ? 21.328 5.84 6.379 1 97.94 96 ASP A CA 1
ATOM 752 C C . ASP A 1 96 ? 20.016 5.379 7.016 1 97.94 96 ASP A C 1
ATOM 754 O O . ASP A 1 96 ? 19.766 5.652 8.188 1 97.94 96 ASP A O 1
ATOM 758 N N . LEU A 1 97 ? 19.266 4.691 6.238 1 97.94 97 LEU A N 1
ATOM 759 C CA . LEU A 1 97 ? 17.984 4.223 6.727 1 97.94 97 LEU A CA 1
ATOM 760 C C . LEU A 1 97 ? 18.156 3.107 7.75 1 97.94 97 LEU A C 1
ATOM 762 O O . LEU A 1 97 ? 17.453 3.064 8.758 1 97.94 97 LEU A O 1
ATOM 766 N N . ARG A 1 98 ? 19.109 2.238 7.57 1 97.62 98 ARG A N 1
ATOM 767 C CA . ARG A 1 98 ? 19.344 1.103 8.461 1 97.62 98 ARG A CA 1
ATOM 768 C C . ARG A 1 98 ? 19.922 1.557 9.789 1 97.62 98 ARG A C 1
ATOM 770 O O . ARG A 1 98 ? 19.672 0.943 10.828 1 97.62 98 ARG A O 1
ATOM 777 N N . SER A 1 99 ? 20.656 2.596 9.766 1 98.06 99 SER A N 1
ATOM 778 C CA . SER A 1 99 ? 21.328 3.047 10.977 1 98.06 99 SER A CA 1
ATOM 779 C C . SER A 1 99 ? 20.438 3.99 11.781 1 98.06 99 SER A C 1
ATOM 781 O O . SER A 1 99 ? 20.75 4.309 12.93 1 98.06 99 SER A O 1
ATOM 783 N N . ALA A 1 100 ? 19.344 4.402 11.234 1 98.25 100 ALA A N 1
ATOM 784 C CA . ALA A 1 100 ? 18.484 5.391 11.883 1 98.25 100 ALA A CA 1
ATOM 785 C C . ALA A 1 100 ? 17.594 4.738 12.945 1 98.25 100 ALA A C 1
ATOM 787 O O . ALA A 1 100 ? 17.109 3.619 12.758 1 98.25 100 ALA A O 1
ATOM 788 N N . LYS A 1 101 ? 17.375 5.426 14.062 1 97.94 101 LYS A N 1
ATOM 789 C CA . LYS A 1 101 ? 16.422 4.996 15.078 1 97.94 101 LYS A CA 1
ATOM 790 C C . LYS A 1 101 ? 14.984 5.137 14.586 1 97.94 101 LYS A C 1
ATOM 792 O O . LYS A 1 101 ? 14.117 4.34 14.953 1 97.94 101 LYS A O 1
ATOM 797 N N . PHE A 1 102 ? 14.805 6.141 13.781 1 98.56 102 PHE A N 1
ATOM 798 C CA . PHE A 1 102 ? 13.461 6.371 13.266 1 98.56 102 PHE A CA 1
ATOM 799 C C . PHE A 1 102 ? 13.508 7.023 11.891 1 98.56 102 PHE A C 1
ATOM 801 O O . PHE A 1 102 ? 14.523 7.617 11.516 1 98.56 102 PHE A O 1
ATOM 808 N N . ILE A 1 103 ? 12.469 6.855 11.117 1 98.62 103 ILE A N 1
ATOM 809 C CA . ILE A 1 103 ? 12.156 7.555 9.875 1 98.62 103 ILE A CA 1
ATOM 810 C C . ILE A 1 103 ? 10.875 8.375 10.055 1 98.62 103 ILE A C 1
ATOM 812 O O . ILE A 1 103 ? 9.789 7.812 10.18 1 98.62 103 ILE A O 1
ATOM 816 N N . MET A 1 104 ? 11.055 9.625 10.133 1 98.56 104 MET A N 1
ATOM 817 C CA . MET A 1 104 ? 9.914 10.539 10.18 1 98.56 104 MET A CA 1
ATOM 818 C C . MET A 1 104 ? 9.578 11.055 8.781 1 98.56 104 MET A C 1
ATOM 820 O O . MET A 1 104 ? 10.469 11.492 8.047 1 98.56 104 MET A O 1
ATOM 824 N N . ALA A 1 105 ? 8.367 10.906 8.391 1 98.25 105 ALA A N 1
ATOM 825 C CA . ALA A 1 105 ? 7.961 11.336 7.059 1 98.25 105 ALA A CA 1
ATOM 826 C C . ALA A 1 105 ? 6.75 12.258 7.121 1 98.25 105 ALA A C 1
ATOM 828 O O . ALA A 1 105 ? 5.762 11.945 7.793 1 98.25 105 ALA A O 1
ATOM 829 N N . ARG A 1 106 ? 6.922 13.336 6.426 1 96.56 106 ARG A N 1
ATOM 830 C CA . ARG A 1 106 ? 5.895 14.367 6.449 1 96.56 106 ARG A CA 1
ATOM 831 C C . ARG A 1 106 ? 4.879 14.156 5.332 1 96.56 106 ARG A C 1
ATOM 833 O O . ARG A 1 106 ? 5.246 14.102 4.156 1 96.56 106 ARG A O 1
ATOM 840 N N . ASN A 1 107 ? 3.596 14.023 5.668 1 94.19 107 ASN A N 1
ATOM 841 C CA . ASN A 1 107 ? 2.48 13.836 4.746 1 94.19 107 ASN A CA 1
ATOM 842 C C . ASN A 1 107 ? 2.408 12.398 4.242 1 94.19 107 ASN A C 1
ATOM 844 O O . ASN A 1 107 ? 3.33 11.609 4.465 1 94.19 107 ASN A O 1
ATOM 848 N N . PHE A 1 108 ? 1.321 12.117 3.607 1 94.44 108 PHE A N 1
ATOM 849 C CA . PHE A 1 108 ? 0.951 10.773 3.184 1 94.44 108 PHE A CA 1
ATOM 850 C C . PHE A 1 108 ? 1.952 10.227 2.17 1 94.44 108 PHE A C 1
ATOM 852 O O . PHE A 1 108 ? 2.434 9.102 2.309 1 94.44 108 PHE A O 1
ATOM 859 N N . ASP A 1 109 ? 2.289 11.008 1.104 1 92.44 109 ASP A N 1
ATOM 860 C CA . ASP A 1 109 ? 3.127 10.531 0.009 1 92.44 109 ASP A CA 1
ATOM 861 C C . ASP A 1 109 ? 4.539 10.203 0.497 1 92.44 109 ASP A C 1
ATOM 863 O O . ASP A 1 109 ? 5.098 9.164 0.157 1 92.44 109 ASP A O 1
ATOM 867 N N . MET A 1 110 ? 5.043 11.07 1.398 1 95.19 110 MET A N 1
ATOM 868 C CA . MET A 1 110 ? 6.375 10.828 1.938 1 95.19 110 MET A CA 1
ATOM 869 C C . MET A 1 110 ? 6.383 9.594 2.834 1 95.19 110 MET A C 1
ATOM 871 O O . MET A 1 110 ? 7.328 8.805 2.811 1 95.19 110 MET A O 1
ATOM 875 N N . MET A 1 111 ? 5.324 9.469 3.596 1 96.56 111 MET A N 1
ATOM 876 C CA . MET A 1 111 ? 5.246 8.297 4.469 1 96.56 111 MET A CA 1
ATOM 877 C C . MET A 1 111 ? 5.125 7.016 3.65 1 96.56 111 MET A C 1
ATOM 879 O O . MET A 1 111 ? 5.699 5.988 4.008 1 96.56 111 MET A O 1
ATOM 883 N N . PHE A 1 112 ? 4.398 7.164 2.568 1 93.75 112 PHE A N 1
ATOM 884 C CA . PHE A 1 112 ? 4.227 5.996 1.716 1 93.75 112 PHE A CA 1
ATOM 885 C C . PHE A 1 112 ? 5.57 5.523 1.165 1 93.75 112 PHE A C 1
ATOM 887 O O . PHE A 1 112 ? 5.91 4.344 1.271 1 93.75 112 PHE A O 1
ATOM 894 N N . ILE A 1 113 ? 6.363 6.406 0.593 1 93.94 113 ILE A N 1
ATOM 895 C CA . ILE A 1 113 ? 7.641 5.984 0.03 1 93.94 113 ILE A CA 1
ATOM 896 C C . ILE A 1 113 ? 8.617 5.656 1.157 1 93.94 113 ILE A C 1
ATOM 898 O O . ILE A 1 113 ? 9.484 4.793 1.004 1 93.94 113 ILE A O 1
ATOM 902 N N . GLY A 1 114 ? 8.461 6.332 2.322 1 96.75 114 GLY A N 1
ATOM 903 C CA . GLY A 1 114 ? 9.266 5.965 3.475 1 96.75 114 GLY A CA 1
ATOM 904 C C . GLY A 1 114 ? 9.031 4.539 3.938 1 96.75 114 GLY A C 1
ATOM 905 O O . GLY A 1 114 ? 9.984 3.812 4.234 1 96.75 114 GLY A O 1
ATOM 906 N N . MET A 1 115 ? 7.781 4.184 3.992 1 95 115 MET A N 1
ATOM 907 C CA . MET A 1 115 ? 7.414 2.82 4.367 1 95 115 MET A CA 1
ATOM 908 C C . MET A 1 115 ? 7.992 1.811 3.381 1 95 115 MET A C 1
ATOM 910 O O . MET A 1 115 ? 8.562 0.8 3.785 1 95 115 MET A O 1
ATOM 914 N N . LEU A 1 116 ? 7.879 2.092 2.092 1 92.5 116 LEU A N 1
ATOM 915 C CA . LEU A 1 116 ? 8.43 1.204 1.072 1 92.5 116 LEU A CA 1
ATOM 916 C C . LEU A 1 116 ? 9.945 1.124 1.182 1 92.5 116 LEU A C 1
ATOM 918 O O . LEU A 1 116 ? 10.523 0.039 1.08 1 92.5 116 LEU A O 1
ATOM 922 N N . ALA A 1 117 ? 10.57 2.262 1.375 1 95.75 117 ALA A N 1
ATOM 923 C CA . ALA A 1 117 ? 12.023 2.289 1.513 1 95.75 117 ALA A CA 1
ATOM 924 C C . ALA A 1 117 ? 12.477 1.459 2.709 1 95.75 117 ALA A C 1
ATOM 926 O O . ALA A 1 117 ? 13.484 0.753 2.637 1 95.75 117 ALA A O 1
ATOM 927 N N . LYS A 1 118 ? 11.758 1.58 3.783 1 95.75 118 LYS A N 1
ATOM 928 C CA . LYS A 1 118 ? 12.078 0.79 4.965 1 95.75 118 LYS A CA 1
ATOM 929 C C . LYS A 1 118 ? 12.102 -0.702 4.641 1 95.75 118 LYS A C 1
ATOM 931 O O . LYS A 1 118 ? 13.07 -1.397 4.965 1 95.75 118 LYS A O 1
ATOM 936 N N . VAL A 1 119 ? 11.086 -1.083 3.988 1 89.62 119 VAL A N 1
ATOM 937 C CA . VAL A 1 119 ? 10.945 -2.498 3.66 1 89.62 119 VAL A CA 1
ATOM 938 C C . VAL A 1 119 ? 12.047 -2.916 2.688 1 89.62 119 VAL A C 1
ATOM 940 O O . VAL A 1 119 ? 12.688 -3.951 2.875 1 89.62 119 VAL A O 1
ATOM 943 N N . LEU A 1 120 ? 12.32 -2.158 1.685 1 89.62 120 LEU A N 1
ATOM 944 C CA . LEU A 1 120 ? 13.25 -2.492 0.606 1 89.62 120 LEU A CA 1
ATOM 945 C C . LEU A 1 120 ? 14.688 -2.461 1.099 1 89.62 120 LEU A C 1
ATOM 947 O O . LEU A 1 120 ? 15.555 -3.145 0.543 1 89.62 120 LEU A O 1
ATOM 951 N N . THR A 1 121 ? 14.93 -1.721 2.135 1 93.88 121 THR A N 1
ATOM 952 C CA . THR A 1 121 ? 16.297 -1.586 2.627 1 93.88 121 THR A CA 1
ATOM 953 C C . THR A 1 121 ? 16.531 -2.514 3.814 1 93.88 121 THR A C 1
ATOM 955 O O . THR A 1 121 ? 17.688 -2.713 4.23 1 93.88 121 THR A O 1
ATOM 958 N N . GLY A 1 122 ? 15.469 -3.053 4.379 1 91.31 122 GLY A N 1
ATOM 959 C CA . GLY A 1 122 ? 15.602 -3.871 5.57 1 91.31 122 GLY A CA 1
ATOM 960 C C . GLY A 1 122 ? 15.812 -3.057 6.836 1 91.31 122 GLY A C 1
ATOM 961 O O . GLY A 1 122 ? 16.328 -3.566 7.828 1 91.31 122 GLY A O 1
ATOM 962 N N . SER A 1 123 ? 15.453 -1.791 6.77 1 96.19 123 SER A N 1
ATOM 963 C CA . SER A 1 123 ? 15.578 -0.923 7.934 1 96.19 123 SER A CA 1
ATOM 964 C C . SER A 1 123 ? 14.672 -1.384 9.07 1 96.19 123 SER A C 1
ATOM 966 O O . SER A 1 123 ? 13.555 -1.844 8.828 1 96.19 123 SER A O 1
ATOM 968 N N . LYS A 1 124 ? 15.148 -1.211 10.281 1 96.19 124 LYS A N 1
ATOM 969 C CA . LYS A 1 124 ? 14.359 -1.52 11.469 1 96.19 124 LYS A CA 1
ATOM 970 C C . LYS A 1 124 ? 13.898 -0.245 12.164 1 96.19 124 LYS A C 1
ATOM 972 O O . LYS A 1 124 ? 13.391 -0.295 13.289 1 96.19 124 LYS A O 1
ATOM 977 N N . ALA A 1 125 ? 14.086 0.854 11.508 1 98.12 125 ALA A N 1
ATOM 978 C CA . ALA A 1 125 ? 13.734 2.148 12.086 1 98.12 125 ALA A CA 1
ATOM 979 C C . ALA A 1 125 ? 12.242 2.23 12.383 1 98.12 125 ALA A C 1
ATOM 981 O O . ALA A 1 125 ? 11.422 1.669 11.648 1 98.12 125 ALA A O 1
ATOM 982 N N . LYS A 1 126 ? 11.875 2.928 13.438 1 98.25 126 LYS A N 1
ATOM 983 C CA . LYS A 1 126 ? 10.477 3.24 13.711 1 98.25 126 LYS A CA 1
ATOM 984 C C . LYS A 1 126 ? 9.922 4.23 12.688 1 98.25 126 LYS A C 1
ATOM 986 O O . LYS A 1 126 ? 10.602 5.188 12.32 1 98.25 126 LYS A O 1
ATOM 991 N N . LEU A 1 127 ? 8.75 3.975 12.195 1 98.19 127 LEU A N 1
ATOM 992 C CA . LEU A 1 127 ? 8.094 4.91 11.289 1 98.19 127 LEU A CA 1
ATOM 993 C C . LEU A 1 127 ? 7.266 5.93 12.055 1 98.19 127 LEU A C 1
ATOM 995 O O . LEU A 1 127 ? 6.383 5.559 12.828 1 98.19 127 LEU A O 1
ATOM 999 N N . ILE A 1 128 ? 7.602 7.168 11.875 1 98.75 128 ILE A N 1
ATOM 1000 C CA . ILE A 1 128 ? 6.875 8.273 12.492 1 98.75 128 ILE A CA 1
ATOM 1001 C C . ILE A 1 128 ? 6.113 9.047 11.414 1 98.75 128 ILE A C 1
ATOM 1003 O O . IL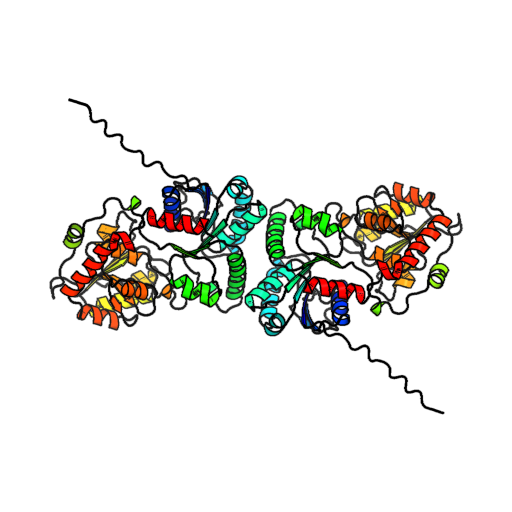E A 1 128 ? 6.723 9.664 10.531 1 98.75 128 ILE A O 1
ATOM 1007 N N . TYR A 1 129 ? 4.805 9.016 11.5 1 98.69 129 TYR A N 1
ATOM 1008 C CA . TYR A 1 129 ? 3.945 9.68 10.523 1 98.69 129 TYR A CA 1
ATOM 1009 C C . TYR A 1 129 ? 3.617 11.102 10.961 1 98.69 129 TYR A C 1
ATOM 1011 O O . TYR A 1 129 ? 2.799 11.305 11.859 1 98.69 129 TYR A O 1
ATOM 1019 N N . ASP A 1 130 ? 4.285 12.078 10.312 1 98 130 ASP A N 1
ATOM 1020 C CA . ASP A 1 130 ? 4.121 13.5 10.617 1 98 130 ASP A CA 1
ATOM 1021 C C . ASP A 1 130 ? 3.076 14.141 9.711 1 98 130 ASP A C 1
ATOM 1023 O O . ASP A 1 130 ? 3.318 14.344 8.523 1 98 130 ASP A O 1
ATOM 1027 N N . VAL A 1 131 ? 1.947 14.531 10.344 1 97.44 131 VAL A N 1
ATOM 1028 C CA . VAL A 1 131 ? 0.827 15.055 9.562 1 97.44 131 VAL A CA 1
ATOM 1029 C C . VAL A 1 131 ? 0.508 16.484 10.008 1 97.44 131 VAL A C 1
ATOM 1031 O O . VAL A 1 131 ? -0.184 16.688 11.008 1 97.44 131 VAL A O 1
ATOM 1034 N N . PRO A 1 132 ? 0.939 17.438 9.195 1 95.06 132 PRO A N 1
ATOM 1035 C CA . PRO A 1 132 ? 0.693 18.828 9.57 1 95.06 132 PRO A CA 1
ATOM 1036 C C . PRO A 1 132 ? -0.747 19.266 9.312 1 95.06 132 PRO A C 1
ATOM 1038 O O . PRO A 1 132 ? -1.263 20.156 10 1 95.06 132 PRO A O 1
ATOM 1041 N N . ASP A 1 133 ? -1.372 18.734 8.266 1 94.38 133 ASP A N 1
ATOM 1042 C CA . ASP A 1 133 ? -2.742 19.016 7.859 1 94.38 133 ASP A CA 1
ATOM 1043 C C . ASP A 1 133 ? -3.371 17.812 7.16 1 94.38 133 ASP A C 1
ATOM 1045 O O . ASP A 1 133 ? -2.668 16.891 6.754 1 94.38 133 ASP A O 1
ATOM 1049 N N . ILE A 1 134 ? -4.637 17.906 7.176 1 95.88 134 ILE A N 1
ATOM 1050 C CA . ILE A 1 134 ? -5.363 16.859 6.457 1 95.88 134 ILE A CA 1
ATOM 1051 C C . ILE A 1 134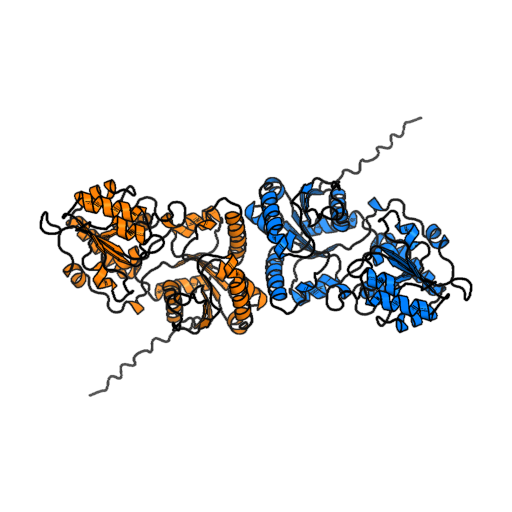 ? -5.852 17.406 5.117 1 95.88 134 ILE A C 1
ATOM 1053 O O . ILE A 1 134 ? -6.562 18.406 5.07 1 95.88 134 ILE A O 1
ATOM 1057 N N . GLN A 1 135 ? -5.469 16.797 4.125 1 91.88 135 GLN A N 1
ATOM 1058 C CA . GLN A 1 135 ? -5.895 17.234 2.805 1 91.88 135 GLN A CA 1
ATOM 1059 C C . GLN A 1 135 ? -7.387 17 2.596 1 91.88 135 GLN A C 1
ATOM 1061 O O . GLN A 1 135 ? -7.934 16 3.088 1 91.88 135 GLN A O 1
ATOM 1066 N N . GLU A 1 136 ? -7.961 17.781 1.74 1 90.81 136 GLU A N 1
ATOM 1067 C CA . GLU A 1 136 ? -9.406 17.828 1.553 1 90.81 136 GLU A CA 1
ATOM 1068 C C . GLU A 1 136 ? -9.945 16.5 1.064 1 90.81 136 GLU A C 1
ATOM 1070 O O . GLU A 1 136 ? -11.008 16.047 1.509 1 90.81 136 GLU A O 1
ATOM 1075 N N . PHE A 1 137 ? -9.266 15.844 0.182 1 88.31 137 PHE A N 1
ATOM 1076 C CA . PHE A 1 137 ? -9.797 14.656 -0.466 1 88.31 137 PHE A CA 1
ATOM 1077 C C . PHE A 1 137 ? -9.891 13.492 0.519 1 88.31 137 PHE A C 1
ATOM 1079 O O . PHE A 1 137 ? -10.633 12.531 0.293 1 88.31 137 PHE A O 1
ATOM 1086 N N . PHE A 1 138 ? -9.195 13.555 1.593 1 93.25 138 PHE A N 1
ATOM 1087 C CA . PHE A 1 138 ? -9.258 12.5 2.6 1 93.25 138 PHE A CA 1
ATOM 1088 C C . PHE A 1 138 ? -10.617 12.484 3.283 1 93.25 138 PHE A C 1
ATOM 1090 O O . PHE A 1 138 ? -11.023 11.461 3.844 1 93.25 138 PHE A O 1
ATOM 1097 N N . PHE A 1 139 ? -11.305 13.617 3.242 1 94.25 139 PHE A N 1
ATOM 1098 C CA . PHE A 1 139 ? -12.617 13.711 3.873 1 94.25 139 PHE A CA 1
ATOM 1099 C C . PHE A 1 139 ? -13.711 13.273 2.91 1 94.25 139 PHE A C 1
ATOM 1101 O O . PHE A 1 139 ? -14.859 13.086 3.314 1 94.25 139 PHE A O 1
ATOM 1108 N N . GLY A 1 140 ? -13.359 13.086 1.664 1 91.81 140 GLY A N 1
ATOM 1109 C CA . GLY A 1 140 ? -14.344 12.805 0.636 1 91.81 140 GLY A CA 1
ATOM 1110 C C . GLY A 1 140 ? -15 11.445 0.787 1 91.81 140 GLY A C 1
ATOM 1111 O O . GLY A 1 140 ? -14.344 10.484 1.194 1 91.81 140 GLY A O 1
ATOM 1112 N N . LYS A 1 141 ? -16.234 11.359 0.36 1 88.12 141 LYS A N 1
ATOM 1113 C CA . LYS A 1 141 ? -16.984 10.117 0.458 1 88.12 141 LYS A CA 1
ATOM 1114 C C . LYS A 1 141 ? -16.859 9.289 -0.817 1 88.12 141 LYS A C 1
ATOM 1116 O O . LYS A 1 141 ? -17.25 8.125 -0.851 1 88.12 141 LYS A O 1
ATOM 1121 N N . GLY A 1 142 ? -16.297 9.891 -1.784 1 87.62 142 GLY A N 1
ATOM 1122 C CA . GLY A 1 142 ? -16.141 9.203 -3.059 1 87.62 142 GLY A CA 1
ATOM 1123 C C . GLY A 1 142 ? -15.047 8.148 -3.039 1 87.62 142 GLY A C 1
ATOM 1124 O O . GLY A 1 142 ? -14.383 7.945 -2.016 1 87.62 142 GLY A O 1
ATOM 1125 N N . LEU A 1 143 ? -14.844 7.434 -4.125 1 83.44 143 LEU A N 1
ATOM 1126 C CA . LEU A 1 143 ? -13.906 6.328 -4.234 1 83.44 143 LEU A CA 1
ATOM 1127 C C . LEU A 1 143 ? -12.477 6.801 -3.986 1 83.44 143 LEU A C 1
ATOM 1129 O O . LEU A 1 143 ? -11.68 6.098 -3.354 1 83.44 143 LEU A O 1
ATOM 1133 N N . LYS A 1 144 ? -12.227 7.93 -4.52 1 86.5 144 LYS A N 1
ATOM 1134 C CA . LYS A 1 144 ? -10.883 8.469 -4.312 1 86.5 144 LYS A CA 1
ATOM 1135 C C . LYS A 1 144 ? -10.57 8.602 -2.824 1 86.5 144 LYS A C 1
ATOM 1137 O O . LYS A 1 144 ? -9.531 8.125 -2.357 1 86.5 144 LYS A O 1
ATOM 1142 N N . GLY A 1 145 ? -11.484 9.25 -2.119 1 90.88 145 GLY A N 1
ATOM 1143 C CA . GLY A 1 145 ? -11.312 9.391 -0.683 1 90.88 145 GLY A CA 1
ATOM 1144 C C . GLY A 1 145 ? -11.195 8.055 0.037 1 90.88 145 GLY A C 1
ATOM 1145 O O . GLY A 1 145 ? -10.32 7.883 0.889 1 90.88 145 GLY A O 1
ATOM 1146 N N . LYS A 1 146 ? -11.953 7.125 -0.324 1 89.25 146 LYS A N 1
ATOM 1147 C CA . LYS A 1 146 ? -11.961 5.809 0.309 1 89.25 146 LYS A CA 1
ATOM 1148 C C . LYS A 1 146 ? -10.648 5.074 0.064 1 89.25 146 LYS A C 1
ATOM 1150 O O . LYS A 1 146 ? -10.086 4.473 0.981 1 89.25 146 LYS A O 1
ATOM 1155 N N . VAL A 1 147 ? -10.188 5.117 -1.138 1 87.94 147 VAL A N 1
ATOM 1156 C CA . VAL A 1 147 ? -8.945 4.441 -1.501 1 87.94 147 VAL A CA 1
ATOM 1157 C C . VAL A 1 147 ? -7.789 5.023 -0.696 1 87.94 147 VAL A C 1
ATOM 1159 O O . VAL A 1 147 ? -7.004 4.277 -0.101 1 87.94 147 VAL A O 1
ATOM 1162 N N . PHE A 1 148 ? -7.754 6.289 -0.643 1 90.88 148 PHE A N 1
ATOM 1163 C CA . PHE A 1 148 ? -6.645 6.926 0.054 1 90.88 148 PHE A CA 1
ATOM 1164 C C . PHE A 1 148 ? -6.738 6.688 1.557 1 90.88 148 PHE A C 1
ATOM 1166 O O . PHE A 1 148 ? -5.719 6.52 2.229 1 90.88 148 PHE A O 1
ATOM 1173 N N . ARG A 1 149 ? -7.938 6.703 2.043 1 93.62 149 ARG A N 1
ATOM 1174 C CA . ARG A 1 149 ? -8.102 6.359 3.453 1 93.62 149 ARG A CA 1
ATOM 1175 C C . ARG A 1 149 ? -7.707 4.91 3.715 1 93.62 149 ARG A C 1
ATOM 1177 O O . ARG A 1 149 ? -7.129 4.598 4.758 1 93.62 149 ARG A O 1
ATOM 1184 N N . GLY A 1 150 ? -8.062 4.039 2.797 1 91 150 GLY A N 1
ATOM 1185 C CA . GLY A 1 150 ? -7.605 2.662 2.914 1 91 150 GLY A CA 1
ATOM 1186 C C . GLY A 1 150 ? -6.094 2.533 2.936 1 91 150 GLY A C 1
ATOM 1187 O O . GLY A 1 150 ? -5.539 1.829 3.779 1 91 150 GLY A O 1
ATOM 1188 N N . LEU A 1 151 ? -5.441 3.191 1.996 1 91.25 151 LEU A N 1
ATOM 1189 C CA . LEU A 1 151 ? -3.984 3.189 1.941 1 91.25 151 LEU A CA 1
ATOM 1190 C C . LEU A 1 151 ? -3.393 3.785 3.215 1 91.25 151 LEU A C 1
ATOM 1192 O O . LEU A 1 151 ? -2.404 3.271 3.742 1 91.25 151 LEU A O 1
ATOM 1196 N N . GLU A 1 152 ? -4.016 4.855 3.635 1 95.12 152 GLU A N 1
ATOM 1197 C CA . GLU A 1 152 ? -3.535 5.465 4.871 1 95.12 152 GLU A CA 1
ATOM 1198 C C . GLU A 1 152 ? -3.701 4.512 6.055 1 95.12 152 GLU A C 1
ATOM 1200 O O . GLU A 1 152 ? -2.865 4.484 6.961 1 95.12 152 GLU A O 1
ATOM 1205 N N . LYS A 1 153 ? -4.758 3.803 6.086 1 92.88 153 LYS A N 1
ATOM 1206 C CA . LYS A 1 153 ? -4.957 2.832 7.156 1 92.88 153 LYS A CA 1
ATOM 1207 C C . LYS A 1 153 ? -3.846 1.787 7.168 1 92.88 153 LYS A C 1
ATOM 1209 O O . LYS A 1 153 ? -3.414 1.344 8.234 1 92.88 153 LYS A O 1
ATOM 1214 N N . ILE A 1 154 ? -3.426 1.39 6.016 1 88.5 154 ILE A N 1
ATOM 1215 C CA . ILE A 1 154 ? -2.295 0.473 5.91 1 88.5 154 ILE A CA 1
ATOM 1216 C C . ILE A 1 154 ? -1.053 1.113 6.527 1 88.5 154 ILE A C 1
ATOM 1218 O O . ILE A 1 154 ? -0.32 0.464 7.277 1 88.5 154 ILE A O 1
ATOM 1222 N N . ILE A 1 155 ? -0.837 2.334 6.23 1 93.75 155 ILE A N 1
ATOM 1223 C CA . ILE A 1 155 ? 0.275 3.084 6.801 1 93.75 155 ILE A CA 1
ATOM 1224 C C . ILE A 1 155 ? 0.138 3.131 8.32 1 93.75 155 ILE A C 1
ATOM 1226 O O . ILE A 1 155 ? 1.089 2.828 9.047 1 93.75 155 ILE A O 1
ATOM 1230 N N . LEU A 1 156 ? -1.079 3.477 8.773 1 95.44 156 LEU A N 1
ATOM 1231 C CA . LEU A 1 156 ? -1.339 3.652 10.195 1 95.44 156 LEU A CA 1
ATOM 1232 C C . LEU A 1 156 ? -1.104 2.352 10.961 1 95.44 156 LEU A C 1
ATOM 1234 O O . LEU A 1 156 ? -0.736 2.373 12.133 1 95.44 156 LEU A O 1
ATOM 1238 N N . ASN A 1 157 ? -1.234 1.242 10.273 1 89.62 157 ASN A N 1
ATOM 1239 C CA . ASN A 1 157 ? -1.003 -0.058 10.891 1 89.62 157 ASN A CA 1
ATOM 1240 C C . ASN A 1 157 ? 0.488 -0.366 11.008 1 89.62 157 ASN A C 1
ATOM 1242 O O . ASN A 1 157 ? 0.88 -1.296 11.719 1 89.62 157 ASN A O 1
ATOM 1246 N N . GLN A 1 158 ? 1.336 0.463 10.367 1 90.88 158 GLN A N 1
ATOM 1247 C CA . GLN A 1 158 ? 2.766 0.175 10.32 1 90.88 158 GLN A CA 1
ATOM 1248 C C . GLN A 1 158 ? 3.557 1.193 11.133 1 90.88 158 GLN A C 1
ATOM 1250 O O . GLN A 1 158 ? 4.711 0.947 11.492 1 90.88 158 GLN A O 1
ATOM 1255 N N . ILE A 1 159 ? 2.963 2.242 11.406 1 96.69 159 ILE A N 1
ATOM 1256 C CA . ILE A 1 159 ? 3.721 3.303 12.062 1 96.69 159 ILE A CA 1
ATOM 1257 C C . ILE A 1 159 ? 3.809 3.023 13.562 1 96.69 159 ILE A C 1
ATOM 1259 O O . ILE A 1 159 ? 2.959 2.324 14.125 1 96.69 159 ILE A O 1
ATOM 1263 N N . SER A 1 160 ? 4.863 3.584 14.141 1 98 160 SER A N 1
ATOM 1264 C CA . SER A 1 160 ? 5.043 3.492 15.586 1 98 160 SER A CA 1
ATOM 1265 C C . SER A 1 160 ? 4.398 4.672 16.297 1 98 160 SER A C 1
ATOM 1267 O O . SER A 1 160 ? 3.99 4.559 17.453 1 98 160 SER A O 1
ATOM 1269 N N . LEU A 1 161 ? 4.367 5.797 15.633 1 98.69 161 LEU A N 1
ATOM 1270 C CA . LEU A 1 161 ? 3.867 7.016 16.25 1 98.69 161 LEU A CA 1
ATOM 1271 C C . LEU A 1 161 ? 3.26 7.949 15.211 1 98.69 161 LEU A C 1
ATOM 1273 O O . LEU A 1 161 ? 3.848 8.164 14.148 1 98.69 161 LEU A O 1
ATOM 1277 N N . LEU A 1 162 ? 2.08 8.406 15.492 1 98.69 162 LEU A N 1
ATOM 1278 C CA . LEU A 1 162 ? 1.435 9.469 14.719 1 98.69 162 LEU A CA 1
ATOM 1279 C C . LEU A 1 162 ? 1.701 10.836 15.344 1 98.69 162 LEU A C 1
ATOM 1281 O O . LEU A 1 162 ? 1.466 11.031 16.531 1 98.69 162 LEU A O 1
ATOM 1285 N N . VAL A 1 163 ? 2.264 11.711 14.562 1 98.44 163 VAL A N 1
ATOM 1286 C CA . VAL A 1 163 ? 2.52 13.07 15.031 1 98.44 163 VAL A CA 1
ATOM 1287 C C . VAL A 1 163 ? 1.626 14.055 14.273 1 98.44 163 VAL A C 1
ATOM 1289 O O . VAL A 1 163 ? 1.632 14.086 13.039 1 98.44 163 VAL A O 1
ATOM 1292 N N . VAL A 1 164 ? 0.846 14.82 14.992 1 98.25 164 VAL A N 1
ATOM 1293 C CA . VAL A 1 164 ? -0.038 15.805 14.383 1 98.25 164 VAL A CA 1
ATOM 1294 C C . VAL A 1 164 ? 0.215 17.172 15 1 98.25 164 VAL A C 1
ATOM 1296 O O . VAL A 1 164 ? 0.849 17.281 16.062 1 98.25 164 VAL A O 1
ATOM 1299 N N . THR A 1 165 ? -0.309 18.219 14.375 1 97.31 165 THR A N 1
ATOM 1300 C CA . THR A 1 165 ? -0.069 19.578 14.844 1 97.31 165 THR A CA 1
ATOM 1301 C C . THR A 1 165 ? -1.24 20.078 15.688 1 97.31 165 THR A C 1
ATOM 1303 O O . THR A 1 165 ? -1.178 21.156 16.281 1 97.31 165 THR A O 1
ATOM 1306 N N . SER A 1 166 ? -2.314 19.312 15.742 1 98.06 166 SER A N 1
ATOM 1307 C CA . SER A 1 166 ? -3.521 19.703 16.469 1 98.06 166 SER A CA 1
ATOM 1308 C C . SER A 1 166 ? -4.258 18.5 17.031 1 98.06 166 SER A C 1
ATOM 1310 O O . SER A 1 166 ? -4.391 17.469 16.344 1 98.06 166 SER A O 1
ATOM 1312 N N . PRO A 1 167 ? -4.691 18.578 18.297 1 97.56 167 PRO A N 1
ATOM 1313 C CA . PRO A 1 167 ? -5.531 17.5 18.812 1 97.56 167 PRO A CA 1
ATOM 1314 C C . PRO A 1 167 ? -6.812 17.312 18 1 97.56 167 PRO A C 1
ATOM 1316 O O . PRO A 1 167 ? -7.383 16.219 17.969 1 97.56 167 PRO A O 1
ATOM 1319 N N . GLY A 1 168 ? -7.238 18.422 17.359 1 98 168 GLY A N 1
ATOM 1320 C CA . GLY A 1 168 ? -8.406 18.328 16.5 1 98 168 GLY A CA 1
ATOM 1321 C C . GLY A 1 168 ? -8.266 17.281 15.414 1 98 168 GLY A C 1
ATOM 1322 O O . GLY A 1 168 ? -9.258 16.672 15.008 1 98 168 GLY A O 1
ATOM 1323 N N . PHE A 1 169 ? -7.09 17.078 14.93 1 98.38 169 PHE A N 1
ATOM 1324 C CA . PHE A 1 169 ? -6.863 16.078 13.883 1 98.38 169 PHE A CA 1
ATOM 1325 C C . PHE A 1 169 ? -7.051 14.672 14.43 1 98.38 169 PHE A C 1
ATOM 1327 O O . PHE A 1 169 ? -7.508 13.781 13.711 1 98.38 169 PHE A O 1
ATOM 1334 N N . ILE A 1 170 ? -6.664 14.453 15.703 1 98.06 170 ILE A N 1
ATOM 1335 C CA . ILE A 1 170 ? -6.848 13.148 16.328 1 98.06 170 ILE A CA 1
ATOM 1336 C C . ILE A 1 170 ? -8.336 12.836 16.453 1 98.06 170 ILE A C 1
ATOM 1338 O O . ILE A 1 170 ? -8.812 11.836 15.898 1 98.06 170 ILE A O 1
ATOM 1342 N N . ARG A 1 171 ? -9.109 13.742 17.016 1 97.06 171 ARG A N 1
ATOM 1343 C CA . ARG A 1 171 ? -10.516 13.516 17.312 1 97.06 171 ARG A CA 1
ATOM 1344 C C . ARG A 1 171 ? -11.359 13.578 16.031 1 97.06 171 ARG A C 1
ATOM 1346 O O . ARG A 1 171 ? -12.258 12.75 15.844 1 97.06 171 ARG A O 1
ATOM 1353 N N . GLY A 1 172 ? -11.023 14.539 15.227 1 97.19 172 GLY A N 1
ATOM 1354 C CA . GLY A 1 172 ? -11.922 14.859 14.125 1 97.19 172 GLY A CA 1
ATOM 1355 C C . GLY A 1 172 ? -11.609 14.086 12.859 1 97.19 172 GLY A C 1
ATOM 1356 O O . GLY A 1 172 ? -12.445 14.008 11.953 1 97.19 172 GLY A O 1
ATOM 1357 N N . TYR A 1 173 ? -10.438 13.508 12.789 1 97.88 173 TYR A N 1
ATOM 1358 C CA . TYR A 1 173 ? -10.117 12.773 11.57 1 97.88 173 TYR A CA 1
ATOM 1359 C C . TYR A 1 173 ? -9.609 11.375 11.891 1 97.88 173 TYR A C 1
ATOM 1361 O O . TYR A 1 173 ? -10.219 10.375 11.492 1 97.88 173 TYR A O 1
ATOM 1369 N N . PHE A 1 174 ? -8.531 11.203 12.586 1 98.19 174 PHE A N 1
ATOM 1370 C CA . PHE A 1 174 ? -7.871 9.906 12.742 1 98.19 174 PHE A CA 1
ATOM 1371 C C . PHE A 1 174 ? -8.742 8.953 13.555 1 98.19 174 PHE A C 1
ATOM 1373 O O . PHE A 1 174 ? -8.812 7.762 13.242 1 98.19 174 PHE A O 1
ATOM 1380 N N . GLU A 1 175 ? -9.43 9.445 14.602 1 97.31 175 GLU A N 1
ATOM 1381 C CA . GLU A 1 175 ? -10.367 8.602 15.328 1 97.31 175 GLU A CA 1
ATOM 1382 C C . GLU A 1 175 ? -11.656 8.398 14.539 1 97.31 175 GLU A C 1
ATOM 1384 O O . GLU A 1 175 ? -12.125 7.27 14.391 1 97.31 175 GLU A O 1
ATOM 1389 N N . LYS A 1 176 ? -12.133 9.453 13.977 1 95 176 LYS A N 1
ATOM 1390 C CA . LYS A 1 176 ? -13.461 9.461 13.367 1 95 176 LYS A CA 1
ATOM 1391 C C . LYS A 1 176 ? -13.453 8.727 12.023 1 95 176 LYS A C 1
ATOM 1393 O O . LYS A 1 176 ? -14.367 7.957 11.727 1 95 176 LYS A O 1
ATOM 1398 N N . TYR A 1 177 ? -12.461 9.031 11.156 1 94.25 177 TYR A N 1
ATOM 1399 C CA . TYR A 1 177 ? -12.445 8.492 9.805 1 94.25 177 TYR A CA 1
ATOM 1400 C C . TYR A 1 177 ? -11.562 7.25 9.719 1 94.25 177 TYR A C 1
ATOM 1402 O O . TYR A 1 177 ? -11.859 6.324 8.961 1 94.25 177 TYR A O 1
ATOM 1410 N N . GLN A 1 178 ? -10.547 7.191 10.492 1 95.25 178 GLN A N 1
ATOM 1411 C CA . GLN A 1 178 ? -9.562 6.125 10.359 1 95.25 178 GLN A CA 1
ATOM 1412 C C . GLN A 1 178 ? -9.68 5.121 11.5 1 95.25 178 GLN A C 1
ATOM 1414 O O . GLN A 1 178 ? -9.023 4.074 11.484 1 95.25 178 GLN A O 1
ATOM 1419 N N . ASN A 1 179 ? -10.492 5.398 12.516 1 93.81 179 ASN A N 1
ATOM 1420 C CA . ASN A 1 179 ? -10.602 4.566 13.711 1 93.81 179 ASN A CA 1
ATOM 1421 C C . ASN A 1 179 ? -9.234 4.262 14.312 1 93.81 179 ASN A C 1
ATOM 1423 O O . ASN A 1 179 ? -8.961 3.123 14.695 1 93.81 179 ASN A O 1
ATOM 1427 N N . TYR A 1 180 ? -8.383 5.242 14.258 1 96.38 180 TYR A N 1
ATOM 1428 C CA . TYR A 1 180 ? -7.031 5.086 14.797 1 96.38 180 TYR A CA 1
ATOM 1429 C C . TYR A 1 180 ? -7 5.387 16.297 1 96.38 180 TYR A C 1
ATOM 1431 O O . TYR A 1 180 ? -7.414 6.469 16.719 1 96.38 180 TYR A O 1
ATOM 1439 N N . ASN A 1 181 ? -6.469 4.422 17.047 1 94.75 181 ASN A N 1
ATOM 1440 C CA . ASN A 1 181 ? -6.324 4.582 18.5 1 94.75 181 ASN A CA 1
ATOM 1441 C C . ASN A 1 181 ? -4.902 4.273 18.953 1 94.75 181 ASN A C 1
ATOM 1443 O O . ASN A 1 181 ? -4.676 3.938 20.125 1 94.75 181 ASN A O 1
ATOM 1447 N N . GLY A 1 182 ? -3.994 4.336 17.969 1 96.25 182 GLY A N 1
ATOM 1448 C CA . GLY A 1 182 ? -2.604 4.066 18.297 1 96.25 182 GLY A CA 1
ATOM 1449 C C . GLY A 1 182 ? -1.917 5.227 19 1 96.25 182 GLY A C 1
ATOM 1450 O O . GLY A 1 182 ? -2.557 6.227 19.328 1 96.25 182 GLY A O 1
ATOM 1451 N N . LYS A 1 183 ? -0.614 5.059 19.25 1 97.94 183 LYS A N 1
ATOM 1452 C CA . LYS A 1 183 ? 0.178 6.094 19.906 1 97.94 183 LYS A CA 1
ATOM 1453 C C . LYS A 1 183 ? 0.285 7.344 19.031 1 97.94 183 LYS A C 1
ATOM 1455 O O . LYS A 1 183 ? 0.438 7.246 17.812 1 97.94 183 LYS A O 1
ATOM 1460 N N . HIS A 1 184 ? 0.066 8.406 19.656 1 98.25 184 HIS A N 1
ATOM 1461 C CA . HIS A 1 184 ? 0.176 9.672 18.938 1 98.25 184 HIS A CA 1
ATOM 1462 C C . HIS A 1 184 ? 0.798 10.75 19.828 1 98.25 184 HIS A C 1
ATOM 1464 O O . HIS A 1 184 ? 0.899 10.578 21.031 1 98.25 184 HIS A O 1
ATOM 1470 N N . PHE A 1 185 ? 1.325 11.75 19.234 1 98.25 185 PHE A N 1
ATOM 1471 C CA . PHE A 1 185 ? 1.917 12.93 19.859 1 98.25 185 PHE A CA 1
ATOM 1472 C C . PHE A 1 185 ? 1.482 14.203 19.156 1 98.25 185 PHE A C 1
ATOM 1474 O O . PHE A 1 185 ? 1.522 14.281 17.922 1 98.25 185 PHE A O 1
ATOM 1481 N N . VAL A 1 186 ? 1.018 15.133 19.891 1 97.5 186 VAL A N 1
ATOM 1482 C CA . VAL A 1 186 ? 0.646 16.422 19.312 1 97.5 186 VAL A CA 1
ATOM 1483 C C . VAL A 1 186 ? 1.84 17.375 19.375 1 97.5 186 VAL A C 1
ATOM 1485 O O . VAL A 1 186 ? 2.205 17.859 20.438 1 97.5 186 VAL A O 1
ATOM 1488 N N . TRP A 1 187 ? 2.445 17.531 18.25 1 96.75 187 TRP A N 1
ATOM 1489 C CA . TRP A 1 187 ? 3.543 18.484 18.078 1 96.75 187 TRP A CA 1
ATOM 1490 C C . TRP A 1 187 ? 3.047 19.781 17.484 1 96.75 187 TRP A C 1
ATOM 1492 O O . TRP A 1 187 ? 3.131 19.984 16.266 1 96.75 187 TRP A O 1
ATOM 1502 N N . GLU A 1 188 ? 2.646 20.703 18.359 1 95.62 188 GLU A N 1
ATOM 1503 C CA . GLU A 1 188 ? 2.018 21.953 17.953 1 95.62 188 GLU A CA 1
ATOM 1504 C C . GLU A 1 188 ? 3.004 22.859 17.219 1 95.62 188 GLU A C 1
ATOM 1506 O O . GLU A 1 188 ? 4.215 22.641 17.281 1 95.62 188 GLU A O 1
ATOM 1511 N N . ASN A 1 189 ? 2.402 23.891 16.531 1 91.81 189 ASN A N 1
ATOM 1512 C CA . ASN A 1 189 ? 3.217 24.812 15.742 1 91.81 189 ASN A CA 1
ATOM 1513 C C . ASN A 1 189 ? 3.725 25.969 16.609 1 91.81 189 ASN A C 1
ATOM 1515 O O . ASN A 1 189 ? 3.576 27.141 16.234 1 91.81 189 ASN A O 1
ATOM 1519 N N . LYS A 1 190 ? 4.309 25.625 17.703 1 93.44 190 LYS A N 1
ATOM 1520 C CA . LYS A 1 190 ? 4.883 26.641 18.578 1 93.44 190 LYS A CA 1
ATOM 1521 C C . LYS A 1 190 ? 6.09 27.297 17.922 1 93.44 190 LYS A C 1
ATOM 1523 O O . LYS A 1 190 ? 6.684 26.75 16.984 1 93.44 190 LYS A O 1
ATOM 1528 N N . LEU A 1 191 ? 6.367 28.5 18.391 1 91.62 191 LEU A N 1
ATOM 1529 C CA . LEU A 1 191 ? 7.574 29.188 17.938 1 91.62 191 LEU A CA 1
ATOM 1530 C C . LEU A 1 191 ? 8.812 28.609 18.625 1 91.62 191 LEU A C 1
ATOM 1532 O O . LEU A 1 191 ? 8.781 28.281 19.812 1 91.62 191 LEU A O 1
ATOM 1536 N N . LEU A 1 192 ? 9.828 28.438 17.812 1 86.06 192 LEU A N 1
ATOM 1537 C CA . LEU A 1 192 ? 11.07 27.922 18.391 1 86.06 192 LEU A CA 1
ATOM 1538 C C . LEU A 1 192 ? 11.797 29 19.172 1 86.06 192 LEU A C 1
ATOM 1540 O O . LEU A 1 192 ? 12.234 30 18.594 1 86.06 192 LEU A O 1
ATOM 1544 N N . SER A 1 193 ? 12 28.688 20.438 1 82.06 193 SER A N 1
ATOM 1545 C CA . SER A 1 193 ? 12.609 29.672 21.328 1 82.06 193 SER A CA 1
ATOM 1546 C C . SER A 1 193 ? 14.008 30.047 20.844 1 82.06 193 SER A C 1
ATOM 1548 O O . SER A 1 193 ? 14.391 31.219 20.891 1 82.06 193 SER A O 1
ATOM 1550 N N . GLU A 1 194 ? 14.664 29.078 20.359 1 77.12 194 GLU A N 1
ATOM 1551 C CA . GLU A 1 194 ? 16.047 29.281 19.953 1 77.12 194 GLU A CA 1
ATOM 1552 C C . GLU A 1 194 ? 16.141 30.203 18.734 1 77.12 194 GLU A C 1
ATOM 1554 O O . GLU A 1 194 ? 17.125 30.906 18.547 1 77.12 194 GLU A O 1
ATOM 1559 N N . GLN A 1 195 ? 15.07 30.281 17.984 1 75.62 195 GLN A N 1
ATOM 1560 C CA . GLN A 1 195 ? 15.07 31.078 16.766 1 75.62 195 GLN A CA 1
ATOM 1561 C C . GLN A 1 195 ? 14.547 32.469 17.031 1 75.62 195 GLN A C 1
ATOM 1563 O O . GLN A 1 195 ? 14.797 33.406 16.25 1 75.62 195 GLN A O 1
ATOM 1568 N N . MET A 1 196 ? 13.734 32.656 18.031 1 81.19 196 MET A N 1
ATOM 1569 C CA . MET A 1 196 ? 13.086 33.938 18.312 1 81.19 196 MET A CA 1
ATOM 1570 C C . MET A 1 196 ? 14.055 34.938 18.969 1 81.19 196 MET A C 1
ATOM 1572 O O . MET A 1 196 ? 13.859 36.125 18.891 1 81.19 196 MET A O 1
ATOM 1576 N N . GLY A 1 197 ? 15.211 34.5 19.328 1 76 197 GLY A N 1
ATOM 1577 C CA . GLY A 1 197 ? 16.094 35.375 20.078 1 76 197 GLY A CA 1
ATOM 1578 C C . GLY A 1 197 ? 15.414 36.031 21.266 1 76 197 GLY A C 1
ATOM 1579 O O . GLY A 1 197 ? 14.625 35.375 21.953 1 76 197 GLY A O 1
ATOM 1580 N N . ASP A 1 198 ? 15.781 37.344 21.531 1 81.56 198 ASP A N 1
ATOM 1581 C CA . ASP A 1 198 ? 15.164 38.094 22.625 1 81.56 198 ASP A CA 1
ATOM 1582 C C . ASP A 1 198 ? 13.773 38.562 22.234 1 81.56 198 ASP A C 1
ATOM 1584 O O . ASP A 1 198 ? 13.633 39.438 21.375 1 81.56 198 ASP A O 1
ATOM 1588 N N . MET A 1 199 ? 12.867 37.938 22.812 1 85.88 199 MET A N 1
ATOM 1589 C CA . MET A 1 199 ? 11.492 38.375 22.594 1 85.88 199 MET A CA 1
ATOM 1590 C C . MET A 1 199 ? 11.234 39.688 23.297 1 85.88 199 MET A C 1
ATOM 1592 O O . MET A 1 199 ? 11.75 39.938 24.375 1 85.88 199 MET A O 1
ATOM 1596 N N . PRO A 1 200 ? 10.445 40.562 22.656 1 90.75 200 PRO A N 1
ATOM 1597 C CA . PRO A 1 200 ? 10.125 41.812 23.328 1 90.75 200 PRO A CA 1
ATOM 1598 C C . PRO A 1 200 ? 9.367 41.594 24.641 1 90.75 200 PRO A C 1
ATOM 1600 O O . PRO A 1 200 ? 8.578 40.656 24.75 1 90.75 200 PRO A O 1
ATOM 1603 N N . THR A 1 201 ? 9.641 42.5 25.562 1 93.06 201 THR A N 1
ATOM 1604 C CA . THR A 1 201 ? 8.922 42.438 26.828 1 93.06 201 THR A CA 1
ATOM 1605 C C . THR A 1 201 ? 7.484 42.938 26.656 1 93.06 201 THR A C 1
ATOM 1607 O O . THR A 1 201 ? 7.176 43.625 25.672 1 93.06 201 THR A O 1
ATOM 1610 N N . PRO A 1 202 ? 6.656 42.531 27.594 1 94 202 PRO A N 1
ATOM 1611 C CA . PRO A 1 202 ? 5.285 43.031 27.531 1 94 202 PRO A CA 1
ATOM 1612 C C . PRO A 1 202 ? 5.234 44.562 27.469 1 94 202 PRO A C 1
ATOM 1614 O O . PRO A 1 202 ? 4.426 45.125 26.734 1 94 202 PRO A O 1
ATOM 1617 N N . GLU A 1 203 ? 6.113 45.219 28.156 1 94.12 203 GLU A N 1
ATOM 1618 C CA . GLU A 1 203 ? 6.145 46.656 28.172 1 94.12 203 GLU A CA 1
ATOM 1619 C C . GLU A 1 203 ? 6.484 47.219 26.797 1 94.12 203 GLU A C 1
ATOM 1621 O O . GLU A 1 203 ? 5.875 48.219 26.344 1 94.12 203 GLU A O 1
ATOM 1626 N N . GLN A 1 204 ? 7.426 46.625 26.188 1 92.69 204 GLN A N 1
ATOM 1627 C CA . GLN A 1 204 ? 7.832 47.062 24.859 1 92.69 204 GLN A CA 1
ATOM 1628 C C . GLN A 1 204 ? 6.691 46.906 23.859 1 92.69 204 GLN A C 1
ATOM 1630 O O . GLN A 1 204 ? 6.441 47.781 23.047 1 92.69 204 GLN A O 1
ATOM 1635 N N . MET A 1 205 ? 5.965 45.781 24 1 92.81 205 MET A N 1
ATOM 1636 C CA . MET A 1 205 ? 4.859 45.5 23.078 1 92.81 205 MET A CA 1
ATOM 1637 C C . MET A 1 205 ? 3.688 46.438 23.359 1 92.81 205 MET A C 1
ATOM 1639 O O . MET A 1 205 ? 3.062 46.969 22.438 1 92.81 205 MET A O 1
ATOM 1643 N N . ASN A 1 206 ? 3.408 46.656 24.594 1 92.56 206 ASN A N 1
ATOM 1644 C CA . ASN A 1 206 ? 2.26 47.469 25.016 1 92.56 206 ASN A CA 1
ATOM 1645 C C . ASN A 1 206 ? 2.424 48.938 24.609 1 92.56 206 ASN A C 1
ATOM 1647 O O . ASN A 1 206 ? 1.437 49.656 24.453 1 92.56 206 ASN A O 1
ATOM 1651 N N . ALA A 1 207 ? 3.672 49.312 24.406 1 91.75 207 ALA A N 1
ATOM 1652 C CA . ALA A 1 207 ? 3.945 50.688 24.016 1 91.75 207 ALA A CA 1
ATOM 1653 C C . ALA A 1 207 ? 3.367 51 22.641 1 91.75 207 ALA A C 1
ATOM 1655 O O . ALA A 1 207 ? 3.082 52.156 22.328 1 91.75 207 ALA A O 1
ATOM 1656 N N . HIS A 1 208 ? 3.127 50.062 21.906 1 90.06 208 HIS A N 1
ATOM 1657 C CA . HIS A 1 208 ? 2.639 50.219 20.531 1 90.06 208 HIS A CA 1
ATOM 1658 C C . HIS A 1 208 ? 1.113 50.219 20.5 1 90.06 208 HIS A C 1
ATOM 1660 O O . HIS A 1 208 ? 0.515 50.562 19.469 1 90.06 208 HIS A O 1
ATOM 1666 N N . ARG A 1 209 ? 0.463 49.844 21.594 1 93.5 209 ARG A N 1
ATOM 1667 C CA . ARG A 1 209 ? -0.982 49.656 21.594 1 93.5 209 ARG A CA 1
ATOM 1668 C C . ARG A 1 209 ? -1.699 50.812 22.281 1 93.5 209 ARG A C 1
ATOM 1670 O O . ARG A 1 209 ? -1.425 51.125 23.438 1 93.5 209 ARG A O 1
ATOM 1677 N N . VAL A 1 210 ? -2.535 51.375 21.438 1 93.69 210 VAL A N 1
ATOM 1678 C CA . VAL A 1 210 ? -3.246 52.562 21.906 1 93.69 210 VAL A CA 1
ATOM 1679 C C . VAL A 1 210 ? -4.66 52.188 22.344 1 93.69 210 VAL A C 1
ATOM 1681 O O . VAL A 1 210 ? -5.336 51.406 21.656 1 93.69 210 VAL A O 1
ATOM 1684 N N . LYS A 1 211 ? -5.109 52.719 23.5 1 94.75 211 LYS A N 1
ATOM 1685 C CA . LYS A 1 211 ? -6.484 52.5 23.938 1 94.75 211 LYS A CA 1
ATOM 1686 C C . LYS A 1 211 ? -7.477 53.062 22.938 1 94.75 211 LYS A C 1
ATOM 1688 O O . LYS A 1 211 ? -7.367 54.219 22.547 1 94.75 211 LYS A O 1
ATOM 1693 N N . PRO A 1 212 ? -8.383 52.25 22.562 1 93.19 212 PRO A N 1
ATOM 1694 C CA . PRO A 1 212 ? -9.391 52.75 21.641 1 93.19 212 PRO A CA 1
ATOM 1695 C C . PRO A 1 212 ? -10.227 53.875 22.25 1 93.19 212 PRO A C 1
ATOM 1697 O O . PRO A 1 212 ? -10.625 53.781 23.422 1 93.19 212 PRO A O 1
ATOM 1700 N N . GLU A 1 213 ? -10.398 54.938 21.484 1 90.75 213 GLU A N 1
ATOM 1701 C CA . GLU A 1 213 ? -11.219 56.094 21.844 1 90.75 213 GLU A CA 1
ATOM 1702 C C . GLU A 1 213 ? -12.023 56.594 20.656 1 90.75 213 GLU A C 1
ATOM 1704 O O . GLU A 1 213 ? -11.484 56.781 19.562 1 90.75 213 GLU A O 1
ATOM 1709 N N . GLU A 1 214 ? -13.289 56.719 21 1 84.25 214 GLU A N 1
ATOM 1710 C CA . GLU A 1 214 ? -14.18 57.156 19.922 1 84.25 214 GLU A CA 1
ATOM 1711 C C . GLU A 1 214 ? -13.664 58.406 19.25 1 84.25 214 GLU A C 1
ATOM 1713 O O . GLU A 1 214 ? -13.367 59.406 19.922 1 84.25 214 GLU A O 1
ATOM 1718 N N . GLY A 1 215 ? -13.578 58.312 17.984 1 81.44 215 GLY A N 1
ATOM 1719 C CA . GLY A 1 215 ? -13.141 59.469 17.203 1 81.44 215 GLY A CA 1
ATOM 1720 C C . GLY A 1 215 ? -11.648 59.719 17.281 1 81.44 215 GLY A C 1
ATOM 1721 O O . GLY A 1 215 ? -11.133 60.625 16.641 1 81.44 215 GLY A O 1
ATOM 1722 N N . VAL A 1 216 ? -10.914 58.938 17.953 1 83.5 216 VAL A N 1
ATOM 1723 C CA . VAL A 1 216 ? -9.492 59.188 18.172 1 83.5 216 VAL A CA 1
ATOM 1724 C C . VAL A 1 216 ? -8.672 58 17.688 1 83.5 216 VAL A C 1
ATOM 1726 O O . VAL A 1 216 ? -7.812 58.125 16.828 1 83.5 216 VAL A O 1
ATOM 1729 N N . SER A 1 217 ? -9.016 56.875 18.281 1 90.19 217 SER A N 1
ATOM 1730 C CA . SER A 1 217 ? -8.25 55.688 17.938 1 90.19 217 SER A CA 1
ATOM 1731 C C . SER A 1 217 ? -9.141 54.469 17.875 1 90.19 217 SER A C 1
ATOM 1733 O O . SER A 1 217 ? -10.102 54.344 18.641 1 90.19 217 SER A O 1
ATOM 1735 N N . PRO A 1 218 ? -8.867 53.594 17.016 1 96.12 218 PRO A N 1
ATOM 1736 C CA . PRO A 1 218 ? -9.719 52.406 16.812 1 96.12 218 PRO A CA 1
ATOM 1737 C C . PRO A 1 218 ? -9.188 51.188 17.516 1 96.12 218 PRO A C 1
ATOM 1739 O O . PRO A 1 218 ? -8.031 51.156 17.953 1 96.12 218 PRO A O 1
ATOM 1742 N N . TRP A 1 219 ? -10.117 50.156 17.719 1 97.88 219 TRP A N 1
ATOM 1743 C CA . TRP A 1 219 ? -9.609 48.812 17.906 1 97.88 219 TRP A CA 1
ATOM 1744 C C . TRP A 1 219 ? -8.805 48.344 16.688 1 97.88 219 TRP A C 1
ATOM 1746 O O . TRP A 1 219 ? -9.188 48.625 15.547 1 97.88 219 TRP A O 1
ATOM 1756 N N . VAL A 1 220 ? -7.68 47.719 16.906 1 98.38 220 VAL A N 1
ATOM 1757 C CA . VAL A 1 220 ? -6.863 47.219 15.812 1 98.38 220 VAL A CA 1
ATOM 1758 C C . VAL A 1 220 ? -6.93 45.688 15.781 1 98.38 220 VAL A C 1
ATOM 1760 O O . VAL A 1 220 ? -6.59 45.031 16.766 1 98.38 220 VAL A O 1
ATOM 1763 N N . VAL A 1 221 ? -7.418 45.125 14.656 1 98.69 221 VAL A N 1
ATOM 1764 C CA . VAL A 1 221 ? -7.516 43.688 14.438 1 98.69 221 VAL A CA 1
ATOM 1765 C C . VAL A 1 221 ? -6.582 43.281 13.305 1 98.69 221 VAL A C 1
ATOM 1767 O O . VAL A 1 221 ? -6.605 43.875 12.227 1 98.69 221 VAL A O 1
ATOM 1770 N N . CYS A 1 222 ? -5.742 42.281 13.578 1 98.62 222 CYS A N 1
ATOM 1771 C CA . CYS A 1 222 ? -4.852 41.844 12.508 1 98.62 222 CYS A CA 1
ATOM 1772 C C . CYS A 1 222 ? -5.27 40.469 11.992 1 98.62 222 CYS A C 1
ATOM 1774 O O . CYS A 1 222 ? -5.984 39.719 12.672 1 98.62 222 CYS A O 1
ATOM 1776 N N . TRP A 1 223 ? -4.957 40.125 10.758 1 98.38 223 TRP A N 1
ATOM 1777 C CA . TRP A 1 223 ? -5.094 38.844 10.07 1 98.38 223 TRP A CA 1
ATOM 1778 C C . TRP A 1 223 ? -3.85 38.562 9.25 1 98.38 223 TRP A C 1
ATOM 1780 O O . TRP A 1 223 ? -3.699 39.031 8.125 1 98.38 223 TRP A O 1
ATOM 1790 N N . HIS A 1 224 ? -2.949 37.75 9.891 1 97.31 224 HIS A N 1
ATOM 1791 C CA . HIS A 1 224 ? -1.653 37.469 9.273 1 97.31 224 HIS A CA 1
ATOM 1792 C C . HIS A 1 224 ? -1.532 36.031 8.836 1 97.31 224 HIS A C 1
ATOM 1794 O O . HIS A 1 224 ? -2.23 35.156 9.359 1 97.31 224 HIS A O 1
ATOM 1800 N N . GLY A 1 225 ? -0.648 35.719 7.848 1 94.25 225 GLY A N 1
ATOM 1801 C CA . GLY A 1 225 ? -0.36 34.375 7.383 1 94.25 225 GLY A CA 1
ATOM 1802 C C . GLY A 1 225 ? -0.831 34.125 5.961 1 94.25 225 GLY A C 1
ATOM 1803 O O . GLY A 1 225 ? -0.637 34.969 5.078 1 94.25 225 GLY A O 1
ATOM 1804 N N . THR A 1 226 ? -1.328 32.906 5.863 1 91.75 226 THR A N 1
ATOM 1805 C CA . THR A 1 226 ? -1.905 32.594 4.562 1 91.75 226 THR A CA 1
ATOM 1806 C C . THR A 1 226 ? -3.293 33.219 4.414 1 91.75 226 THR A C 1
ATOM 1808 O O . THR A 1 226 ? -4.211 32.875 5.164 1 91.75 226 THR A O 1
ATOM 1811 N N . LEU A 1 227 ? -3.387 34.094 3.514 1 95.94 227 LEU A N 1
ATOM 1812 C CA . LEU A 1 227 ? -4.621 34.844 3.303 1 95.94 227 LEU A CA 1
ATOM 1813 C C . LEU A 1 227 ? -5.406 34.281 2.125 1 95.94 227 LEU A C 1
ATOM 1815 O O . LEU A 1 227 ? -5.316 34.781 1.009 1 95.94 227 LEU A O 1
ATOM 1819 N N . ARG A 1 228 ? -6.16 33.25 2.443 1 94.06 228 ARG A N 1
ATOM 1820 C CA . ARG A 1 228 ? -6.801 32.531 1.345 1 94.06 228 ARG A CA 1
ATOM 1821 C C . ARG A 1 228 ? -8.281 32.281 1.633 1 94.06 228 ARG A C 1
ATOM 1823 O O . ARG A 1 228 ? -9.008 31.766 0.778 1 94.06 228 ARG A O 1
ATOM 1830 N N . CYS A 1 229 ? -8.82 32.625 2.744 1 96.19 229 CYS A N 1
ATOM 1831 C CA . CYS A 1 229 ? -10.164 32.25 3.176 1 96.19 229 CYS A CA 1
ATOM 1832 C C . CYS A 1 229 ? -11.18 33.312 2.738 1 96.19 229 CYS A C 1
ATOM 1834 O O . CYS A 1 229 ? -11.258 34.375 3.326 1 96.19 229 CYS A O 1
ATOM 1836 N N . PRO A 1 230 ? -12.039 33 1.793 1 96.75 230 PRO A N 1
ATOM 1837 C CA . PRO A 1 230 ? -13.031 33.969 1.317 1 96.75 230 PRO A CA 1
ATOM 1838 C C . PRO A 1 230 ? -14 34.406 2.412 1 96.75 230 PRO A C 1
ATOM 1840 O O . PRO A 1 230 ? -14.383 35.594 2.467 1 96.75 230 PRO A O 1
ATOM 1843 N N . ALA A 1 231 ? -14.414 33.5 3.213 1 96.75 231 ALA A N 1
ATOM 1844 C CA . ALA A 1 231 ? -15.328 33.844 4.297 1 96.75 231 ALA A CA 1
ATOM 1845 C C . ALA A 1 231 ? -14.711 34.906 5.227 1 96.75 231 ALA A C 1
ATOM 1847 O O . ALA A 1 231 ? -15.383 35.844 5.637 1 96.75 231 ALA A O 1
ATOM 1848 N N . SER A 1 232 ? -13.453 34.719 5.594 1 97.81 232 SER A N 1
ATOM 1849 C CA . SER A 1 232 ? -12.766 35.688 6.434 1 97.81 232 SER A CA 1
ATOM 1850 C C . SER A 1 232 ? -12.656 37.062 5.734 1 97.81 232 SER A C 1
ATOM 1852 O O . SER A 1 232 ? -12.852 38.094 6.359 1 97.81 232 SER A O 1
ATOM 1854 N N . MET A 1 233 ? -12.359 37.031 4.457 1 98.25 233 MET A N 1
ATOM 1855 C CA . MET A 1 233 ? -12.273 38.25 3.688 1 98.25 233 MET A CA 1
ATOM 1856 C C . MET A 1 233 ? -13.578 39.031 3.77 1 98.25 233 MET A C 1
ATOM 1858 O O . MET A 1 233 ? -13.578 40.25 4.062 1 98.25 233 MET A O 1
ATOM 1862 N N . LYS A 1 234 ? -14.633 38.344 3.514 1 98.19 234 LYS A N 1
ATOM 1863 C CA . LYS A 1 234 ? -15.953 38.969 3.512 1 98.19 234 LYS A CA 1
ATOM 1864 C C . LYS A 1 234 ? -16.297 39.531 4.891 1 98.19 234 LYS A C 1
ATOM 1866 O O . LYS A 1 234 ? -16.781 40.656 5.008 1 98.19 234 LYS A O 1
ATOM 1871 N N . ILE A 1 235 ? -16.109 38.75 5.918 1 98.56 235 ILE A N 1
ATOM 1872 C CA . ILE A 1 235 ? -16.438 39.156 7.281 1 98.56 235 ILE A CA 1
ATOM 1873 C C . ILE A 1 235 ? -15.656 40.406 7.672 1 98.56 235 ILE A C 1
ATOM 1875 O O . ILE A 1 235 ? -16.219 41.344 8.195 1 98.56 235 ILE A O 1
ATOM 1879 N N . LEU A 1 236 ? -14.328 40.406 7.438 1 98.69 236 LEU A N 1
ATOM 1880 C CA . LEU A 1 236 ? -13.469 41.531 7.828 1 98.69 236 LEU A CA 1
ATOM 1881 C C . LEU A 1 236 ? -13.797 42.781 7.023 1 98.69 236 LEU A C 1
ATOM 1883 O O . LEU A 1 236 ? -13.844 43.875 7.574 1 98.69 236 LEU A O 1
ATOM 1887 N N . ALA A 1 237 ? -14.062 42.594 5.746 1 98.75 237 ALA A N 1
ATOM 1888 C CA . ALA A 1 237 ? -14.406 43.719 4.898 1 98.75 237 ALA A CA 1
ATOM 1889 C C . ALA A 1 237 ? -15.734 44.344 5.328 1 98.75 237 ALA A C 1
ATOM 1891 O O . ALA A 1 237 ? -15.844 45.562 5.457 1 98.75 237 ALA A O 1
ATOM 1892 N N . ASP A 1 238 ? -16.734 43.5 5.48 1 98.69 238 ASP A N 1
ATOM 1893 C CA . ASP A 1 238 ? -18.047 43.969 5.902 1 98.69 238 ASP A CA 1
ATOM 1894 C C . ASP A 1 238 ? -17.969 44.688 7.25 1 98.69 238 ASP A C 1
ATOM 1896 O O . ASP A 1 238 ? -18.641 45.688 7.465 1 98.69 238 ASP A O 1
ATOM 1900 N N . THR A 1 239 ? -17.234 44.156 8.102 1 98.81 239 THR A N 1
ATOM 1901 C CA . THR A 1 239 ? -17.047 44.781 9.414 1 98.81 239 THR A CA 1
ATOM 1902 C C . THR A 1 239 ? -16.359 46.125 9.289 1 98.81 239 THR A C 1
ATOM 1904 O O . THR A 1 239 ? -16.75 47.094 9.938 1 98.81 239 THR A O 1
ATOM 1907 N N . ALA A 1 240 ? -15.297 46.156 8.531 1 98.69 240 ALA A N 1
ATOM 1908 C CA . ALA A 1 240 ? -14.578 47.406 8.305 1 98.69 240 ALA A CA 1
ATOM 1909 C C . ALA A 1 240 ? -15.508 48.5 7.785 1 98.69 240 ALA A C 1
ATOM 1911 O O . ALA A 1 240 ? -15.492 49.625 8.281 1 98.69 240 ALA A O 1
ATOM 1912 N N . LYS A 1 241 ? -16.312 48.188 6.816 1 98.38 241 LYS A N 1
ATOM 1913 C CA . LYS A 1 241 ? -17.25 49.156 6.223 1 98.38 241 LYS A CA 1
ATOM 1914 C C . LYS A 1 241 ? -18.281 49.625 7.242 1 98.38 241 LYS A C 1
ATOM 1916 O O . LYS A 1 241 ? -18.594 50.812 7.305 1 98.38 241 LYS A O 1
ATOM 1921 N N . ALA A 1 242 ? -18.766 48.688 7.98 1 98.12 242 ALA A N 1
ATOM 1922 C CA . ALA A 1 242 ? -19.844 49 8.922 1 98.12 242 ALA A CA 1
ATOM 1923 C C . ALA A 1 242 ? -19.344 49.844 10.078 1 98.12 242 ALA A C 1
ATOM 1925 O O . ALA A 1 242 ? -20.078 50.719 10.586 1 98.12 242 ALA A O 1
ATOM 1926 N N . MET A 1 243 ? -18.094 49.656 10.5 1 97.38 243 MET A N 1
ATOM 1927 C CA . MET A 1 243 ? -17.625 50.281 11.727 1 97.38 243 MET A CA 1
ATOM 1928 C C . MET A 1 243 ? -16.797 51.531 11.43 1 97.38 243 MET A C 1
ATOM 1930 O O . MET A 1 243 ? -16.594 52.375 12.305 1 97.38 243 MET A O 1
ATOM 1934 N N . GLY A 1 244 ? -16.328 51.594 10.234 1 95.62 244 GLY A N 1
ATOM 1935 C CA . GLY A 1 244 ? -15.555 52.781 9.836 1 95.62 244 GLY A CA 1
ATOM 1936 C C . GLY A 1 244 ? -14.312 52.969 10.688 1 95.62 244 GLY A C 1
ATOM 1937 O O . GLY A 1 244 ? -13.523 52.062 10.883 1 95.62 244 GLY A O 1
ATOM 1938 N N . SER A 1 245 ? -14.18 54.125 11.242 1 95.44 245 SER A N 1
ATOM 1939 C CA . SER A 1 245 ? -12.953 54.531 11.922 1 95.44 245 SER A CA 1
ATOM 1940 C C . SER A 1 245 ? -12.859 53.906 13.312 1 95.44 245 SER A C 1
ATOM 1942 O O . SER A 1 245 ? -11.828 54.031 13.984 1 95.44 245 SER A O 1
ATOM 1944 N N . LYS A 1 246 ? -13.828 53.219 13.711 1 96.19 246 LYS A N 1
ATOM 1945 C CA . LYS A 1 246 ? -13.844 52.625 15.047 1 96.19 246 LYS A CA 1
ATOM 1946 C C . LYS A 1 246 ? -12.984 51.375 15.078 1 96.19 246 LYS A C 1
ATOM 1948 O O . LYS A 1 246 ? -12.656 50.875 16.156 1 96.19 246 LYS A O 1
ATOM 1953 N N . VAL A 1 247 ? -12.664 50.875 13.93 1 98 247 VAL A N 1
ATOM 1954 C CA . VAL A 1 247 ? -11.828 49.688 13.859 1 98 247 VAL A CA 1
ATOM 1955 C C . VAL A 1 247 ? -10.812 49.812 12.727 1 98 247 VAL A C 1
ATOM 1957 O O . VAL A 1 247 ? -11.078 50.5 11.727 1 98 247 VAL A O 1
ATOM 1960 N N . LYS A 1 248 ? -9.648 49.312 12.875 1 98.12 248 LYS A N 1
ATOM 1961 C CA . LYS A 1 248 ? -8.617 49.188 11.844 1 98.12 248 LYS A CA 1
ATOM 1962 C C . LYS A 1 248 ? -8.18 47.75 11.664 1 98.12 248 LYS A C 1
ATOM 1964 O O . LYS A 1 248 ? -7.934 47.031 12.648 1 98.12 248 LYS A O 1
ATOM 1969 N N . PHE A 1 249 ? -8.219 47.312 10.422 1 98.62 249 PHE A N 1
ATOM 1970 C CA . PHE A 1 249 ? -7.715 45.969 10.109 1 98.62 249 PHE A CA 1
ATOM 1971 C C . PHE A 1 249 ? -6.332 46.062 9.469 1 98.62 249 PHE A C 1
ATOM 1973 O O . PHE A 1 249 ? -6.117 46.844 8.539 1 98.62 249 PHE A O 1
ATOM 1980 N N . TYR A 1 250 ? -5.414 45.312 10.023 1 98.19 250 TYR A N 1
ATOM 1981 C CA . TYR A 1 250 ? -4.059 45.219 9.492 1 98.19 250 TYR A CA 1
ATOM 1982 C C . TYR A 1 250 ? -3.725 43.812 9.039 1 98.19 250 TYR A C 1
ATOM 1984 O O . TYR A 1 250 ? -3.682 42.875 9.852 1 98.19 250 TYR A O 1
ATOM 1992 N N . LEU A 1 251 ? -3.492 43.625 7.738 1 98.25 251 LEU A N 1
ATOM 1993 C CA . LEU A 1 251 ? -3.283 42.312 7.145 1 98.25 251 LEU A CA 1
ATOM 1994 C C . LEU A 1 251 ? -1.855 42.156 6.629 1 98.25 251 LEU A C 1
ATOM 1996 O O . LEU A 1 251 ? -1.33 43.062 5.984 1 98.25 251 LEU A O 1
ATOM 2000 N N . ARG A 1 252 ? -1.234 41.062 6.961 1 97.69 252 ARG A N 1
ATOM 2001 C CA . ARG A 1 252 ? 0.078 40.688 6.449 1 97.69 252 ARG A CA 1
ATOM 2002 C C . ARG A 1 252 ? 0.114 39.219 6.07 1 97.69 252 ARG A C 1
ATOM 2004 O O . ARG A 1 252 ? -0.436 38.375 6.785 1 97.69 252 ARG A O 1
ATOM 2011 N N . GLY A 1 253 ? 0.668 38.906 4.922 1 95.75 253 GLY A N 1
ATOM 2012 C CA . GLY A 1 253 ? 0.793 37.5 4.508 1 95.75 253 GLY A CA 1
ATOM 2013 C C . GLY A 1 253 ? 0.743 37.344 3.004 1 95.75 253 GLY A C 1
ATOM 2014 O O . GLY A 1 253 ? 0.867 38.312 2.252 1 95.75 253 GLY A O 1
ATOM 2015 N N . LYS A 1 254 ? 0.681 36.125 2.617 1 92.19 254 LYS A N 1
ATOM 2016 C CA . LYS A 1 254 ? 0.661 35.781 1.199 1 92.19 254 LYS A CA 1
ATOM 2017 C C . LYS A 1 254 ? -0.752 35.438 0.735 1 92.19 254 LYS A C 1
ATOM 2019 O O . LYS A 1 254 ? -1.427 34.594 1.34 1 92.19 254 LYS A O 1
ATOM 2024 N N . GLN A 1 255 ? -1.18 36.125 -0.314 1 93 255 GLN A N 1
ATOM 2025 C CA . GLN A 1 255 ? -2.465 35.812 -0.933 1 93 255 GLN A CA 1
ATOM 2026 C C . GLN A 1 255 ? -2.369 34.562 -1.812 1 93 255 GLN A C 1
ATOM 2028 O O . GLN A 1 255 ? -1.788 34.625 -2.898 1 93 255 GLN A O 1
ATOM 2033 N N . THR A 1 256 ? -2.896 33.531 -1.31 1 88.06 256 THR A N 1
ATOM 2034 C CA . THR A 1 256 ? -2.838 32.281 -2.072 1 88.06 256 THR A CA 1
ATOM 2035 C C . THR A 1 256 ? -4.234 31.844 -2.504 1 88.06 256 THR A C 1
ATOM 2037 O O . THR A 1 256 ? -5.23 32.25 -1.895 1 88.06 256 THR A O 1
ATOM 2040 N N . ILE A 1 257 ? -4.43 31.156 -3.631 1 86.94 257 ILE A N 1
ATOM 2041 C CA . ILE A 1 257 ? -5.621 30.516 -4.172 1 86.94 257 ILE A CA 1
ATOM 2042 C C . ILE A 1 257 ? -6.539 31.562 -4.793 1 86.94 257 ILE A C 1
ATOM 2044 O O . ILE A 1 257 ? -6.969 31.422 -5.941 1 86.94 257 ILE A O 1
ATOM 2048 N N . TYR A 1 258 ? -6.793 32.75 -3.943 1 92.94 258 TYR A N 1
ATOM 2049 C CA . TYR A 1 258 ? -7.715 33.781 -4.445 1 92.94 258 TYR A CA 1
ATOM 2050 C C . TYR A 1 258 ? -7.102 35.156 -4.336 1 92.94 258 TYR A C 1
ATOM 2052 O O . TYR A 1 258 ? -7.684 36.062 -3.717 1 92.94 258 TYR A O 1
ATOM 2060 N N . PRO A 1 259 ? -6.016 35.438 -5.004 1 94.44 259 PRO A N 1
ATOM 2061 C CA . PRO A 1 259 ? -5.383 36.75 -4.883 1 94.44 259 PRO A CA 1
ATOM 2062 C C . PRO A 1 259 ? -6.25 37.875 -5.441 1 94.44 259 PRO A C 1
ATOM 2064 O O . PRO A 1 259 ? -6.289 38.969 -4.871 1 94.44 259 PRO A O 1
ATOM 2067 N N . GLU A 1 260 ? -6.965 37.656 -6.484 1 96.38 260 GLU A N 1
ATOM 2068 C CA . GLU A 1 260 ? -7.816 38.688 -7.082 1 96.38 260 GLU A CA 1
ATOM 2069 C C . GLU A 1 260 ? -9 39 -6.176 1 96.38 260 GLU A C 1
ATOM 2071 O O . GLU A 1 260 ? -9.367 40.188 -6.027 1 96.38 260 GLU A O 1
ATOM 2076 N N . LEU A 1 261 ? -9.57 37.938 -5.668 1 97 261 LEU A N 1
ATOM 2077 C CA . LEU A 1 261 ? -10.688 38.156 -4.75 1 97 261 LEU A CA 1
ATOM 2078 C C . LEU A 1 261 ? -10.242 38.969 -3.545 1 97 261 LEU A C 1
ATOM 2080 O O . LEU A 1 261 ? -10.992 39.844 -3.066 1 97 261 LEU A O 1
ATOM 2084 N N . PHE A 1 262 ? -9.07 38.719 -3.057 1 97.69 262 PHE A N 1
ATOM 2085 C CA . PHE A 1 262 ? -8.508 39.469 -1.935 1 97.69 262 PHE A CA 1
ATOM 2086 C C . PHE A 1 262 ? -8.43 40.938 -2.258 1 97.69 262 PHE A C 1
ATOM 2088 O O . PHE A 1 262 ? -8.906 41.781 -1.487 1 97.69 262 PHE A O 1
ATOM 2095 N N . GLU A 1 263 ? -7.844 41.281 -3.334 1 96.62 263 GLU A N 1
ATOM 2096 C CA . GLU A 1 263 ? -7.676 42.656 -3.758 1 96.62 263 GLU A CA 1
ATOM 2097 C C . GLU A 1 263 ? -9.023 43.344 -3.941 1 96.62 263 GLU A C 1
ATOM 2099 O O . GLU A 1 263 ? -9.219 44.469 -3.484 1 96.62 263 GLU A O 1
ATOM 2104 N N . GLN A 1 264 ? -9.875 42.656 -4.574 1 97.75 264 GLN A N 1
ATOM 2105 C CA . GLN A 1 264 ? -11.195 43.188 -4.832 1 97.75 264 GLN A CA 1
ATOM 2106 C C . GLN A 1 264 ? -11.961 43.438 -3.533 1 97.75 264 GLN A C 1
ATOM 2108 O O . GLN A 1 264 ? -12.68 44.438 -3.4 1 97.75 264 GLN A O 1
ATOM 2113 N N . THR A 1 265 ? -11.859 42.531 -2.654 1 98.31 265 THR A N 1
ATOM 2114 C CA . THR A 1 265 ? -12.625 42.562 -1.413 1 98.31 265 THR A CA 1
ATOM 2115 C C . THR A 1 265 ? -12.242 43.781 -0.569 1 98.31 265 THR A C 1
ATOM 2117 O O . THR A 1 265 ? -13.109 44.438 0.03 1 98.31 265 THR A O 1
ATOM 2120 N N . PHE A 1 266 ? -10.977 44.156 -0.529 1 98.06 266 PHE A N 1
ATOM 2121 C CA . PHE A 1 266 ? -10.516 45.156 0.415 1 98.06 266 PHE A CA 1
ATOM 2122 C C . PHE A 1 266 ? -10.234 46.5 -0.3 1 98.06 266 PHE A C 1
ATOM 2124 O O . PHE A 1 266 ? -9.93 47.5 0.341 1 98.06 266 PHE A O 1
ATOM 2131 N N . SER A 1 267 ? -10.375 46.438 -1.595 1 96.56 267 SER A N 1
ATOM 2132 C CA . SER A 1 267 ? -10.125 47.625 -2.381 1 96.56 267 SER A CA 1
ATOM 2133 C C . SER A 1 267 ? -11.016 48.781 -1.929 1 96.56 267 SER A C 1
ATOM 2135 O O . SER A 1 267 ? -12.227 48.625 -1.787 1 96.56 267 SER A O 1
ATOM 2137 N N . GLY A 1 268 ? -10.398 49.938 -1.65 1 96.12 268 GLY A N 1
ATOM 2138 C CA . GLY A 1 268 ? -11.133 51.156 -1.369 1 96.12 268 GLY A CA 1
ATOM 2139 C C . GLY A 1 268 ? -11.602 51.25 0.071 1 96.12 268 GLY A C 1
ATOM 2140 O O . GLY A 1 268 ? -12.273 52.219 0.447 1 96.12 268 GLY A O 1
ATOM 2141 N N . ILE A 1 269 ? -11.297 50.312 0.861 1 98 269 ILE A N 1
ATOM 2142 C CA . ILE A 1 269 ? -11.68 50.375 2.268 1 98 269 ILE A CA 1
ATOM 2143 C C . ILE A 1 269 ? -10.57 51.062 3.07 1 98 269 ILE A C 1
ATOM 2145 O O . ILE A 1 269 ? -9.523 50.469 3.318 1 98 269 ILE A O 1
ATOM 2149 N N . GLU A 1 270 ? -10.773 52.188 3.617 1 96.62 270 GLU A N 1
ATOM 2150 C CA . GLU A 1 270 ? -9.75 53.062 4.164 1 96.62 270 GLU A CA 1
ATOM 2151 C C . GLU A 1 270 ? -9.164 52.5 5.453 1 96.62 270 GLU A C 1
ATOM 2153 O O . GLU A 1 270 ? -7.977 52.688 5.742 1 96.62 270 GLU A O 1
ATOM 2158 N N . ASN A 1 271 ? -10.031 51.812 6.23 1 97.88 271 ASN A N 1
ATOM 2159 C CA . ASN A 1 271 ? -9.57 51.312 7.527 1 97.88 271 ASN A CA 1
ATOM 2160 C C . ASN A 1 271 ? -9.07 49.875 7.441 1 97.88 271 ASN A C 1
ATOM 2162 O O . ASN A 1 271 ? -9.078 49.156 8.438 1 97.88 271 ASN A O 1
ATOM 2166 N N . VAL A 1 272 ? -8.734 49.406 6.25 1 98.44 272 VAL A N 1
ATOM 2167 C CA . VAL A 1 272 ? -8.039 48.125 6.043 1 98.44 272 VAL A CA 1
ATOM 2168 C C . VAL A 1 272 ? -6.684 48.406 5.391 1 98.44 272 VAL A C 1
ATOM 2170 O O . VAL A 1 272 ? -6.605 49.031 4.336 1 98.44 272 VAL A O 1
ATOM 2173 N N . GLU A 1 273 ? -5.656 47.938 6.043 1 97.88 273 GLU A N 1
ATOM 2174 C CA . GLU A 1 273 ? -4.301 48.094 5.531 1 97.88 273 GLU A CA 1
ATOM 2175 C C . GLU A 1 273 ? -3.648 46.75 5.254 1 97.88 273 GLU A C 1
ATOM 2177 O O . GLU A 1 273 ? -3.646 45.844 6.117 1 97.88 273 GLU A O 1
ATOM 2182 N N . PHE A 1 274 ? -3.182 46.594 4.09 1 97.81 274 PHE A N 1
ATOM 2183 C CA . PHE A 1 274 ? -2.438 45.406 3.715 1 97.81 274 PHE A CA 1
ATOM 2184 C C . PHE A 1 274 ? -0.958 45.719 3.535 1 97.81 274 PHE A C 1
ATOM 2186 O O . PHE A 1 274 ? -0.59 46.531 2.686 1 97.81 274 PHE A O 1
ATOM 2193 N N . GLY A 1 275 ? -0.143 45.031 4.328 1 96.62 275 GLY A N 1
ATOM 2194 C CA . GLY A 1 275 ? 1.271 45.375 4.352 1 96.62 275 GLY A CA 1
ATOM 2195 C C . GLY A 1 275 ? 2.141 44.375 3.629 1 96.62 275 GLY A C 1
ATOM 2196 O O . GLY A 1 275 ? 3.369 44.406 3.729 1 96.62 275 GLY A O 1
ATOM 2197 N N . GLY A 1 276 ? 1.53 43.344 2.863 1 96.19 276 GLY A N 1
ATOM 2198 C CA . GLY A 1 276 ? 2.32 42.375 2.111 1 96.19 276 GLY A CA 1
ATOM 2199 C C . GLY A 1 276 ? 2.822 41.219 2.959 1 96.19 276 GLY A C 1
ATOM 2200 O O . GLY A 1 276 ? 2.314 41 4.059 1 96.19 276 GLY A O 1
ATOM 2201 N N . GLU A 1 277 ? 3.773 40.5 2.396 1 94.94 277 GLU A N 1
ATOM 2202 C CA . GLU A 1 277 ? 4.324 39.312 3.049 1 94.94 277 GLU A CA 1
ATOM 2203 C C . GLU A 1 277 ? 5.238 39.688 4.207 1 94.94 277 GLU A C 1
ATOM 2205 O O . GLU A 1 277 ? 5.613 40.875 4.348 1 94.94 277 GLU A O 1
ATOM 2210 N N . TYR A 1 278 ? 5.508 38.812 5.102 1 92.5 278 TYR A N 1
ATOM 2211 C CA . TYR A 1 278 ? 6.41 39.031 6.227 1 92.5 278 TYR A CA 1
ATOM 2212 C C . TYR A 1 278 ? 7.301 37.844 6.469 1 92.5 278 TYR A C 1
ATOM 2214 O O . TYR A 1 278 ? 7.07 36.75 5.902 1 92.5 278 TYR A O 1
ATOM 2222 N N . ARG A 1 279 ? 8.391 38 7.238 1 84.94 279 ARG A N 1
ATOM 2223 C CA . ARG A 1 279 ? 9.344 36.938 7.594 1 84.94 279 ARG A CA 1
ATOM 2224 C C . ARG A 1 279 ? 9.195 36.562 9.062 1 84.94 279 ARG A C 1
ATOM 2226 O O . ARG A 1 279 ? 9.047 37.406 9.93 1 84.94 279 ARG A O 1
ATOM 2233 N N . THR A 1 280 ? 9.117 35.344 9.352 1 83.88 280 THR A N 1
ATOM 2234 C CA . THR A 1 280 ? 9.156 34.812 10.711 1 83.88 280 THR A CA 1
ATOM 2235 C C . THR A 1 280 ? 10.562 34.312 11.055 1 83.88 280 THR A C 1
ATOM 2237 O O . THR A 1 280 ? 11.164 33.562 10.305 1 83.88 280 THR A O 1
ATOM 2240 N N . PRO A 1 281 ? 11.117 34.781 12.109 1 83.81 281 PRO A N 1
ATOM 2241 C CA . PRO A 1 281 ? 10.484 35.562 13.188 1 83.81 281 PRO A CA 1
ATOM 2242 C C . PRO A 1 281 ? 10.719 37.062 13.062 1 83.81 281 PRO A C 1
ATOM 2244 O O . PRO A 1 281 ? 10.125 37.844 13.812 1 83.81 281 PRO A O 1
ATOM 2247 N N . ASP A 1 282 ? 11.391 37.531 12.188 1 87.06 282 ASP A N 1
ATOM 2248 C CA . ASP A 1 282 ? 12.008 38.844 12.172 1 87.06 282 ASP A CA 1
ATOM 2249 C C . ASP A 1 282 ? 10.945 39.969 12.203 1 87.06 282 ASP A C 1
ATOM 2251 O O . ASP A 1 282 ? 11.141 41 12.836 1 87.06 282 ASP A O 1
ATOM 2255 N N . ASP A 1 283 ? 9.891 39.719 11.609 1 92.56 283 ASP A N 1
ATOM 2256 C CA . ASP A 1 283 ? 8.914 40.781 11.43 1 92.56 283 ASP A CA 1
ATOM 2257 C C . ASP A 1 283 ? 7.793 40.688 12.453 1 92.56 283 ASP A C 1
ATOM 2259 O O . ASP A 1 283 ? 6.902 41.531 12.5 1 92.56 283 ASP A O 1
ATOM 2263 N N . LEU A 1 284 ? 7.84 39.719 13.344 1 93.94 284 LEU A N 1
ATOM 2264 C CA . LEU A 1 284 ? 6.676 39.438 14.172 1 93.94 284 LEU A CA 1
ATOM 2265 C C . LEU A 1 284 ? 6.363 40.594 15.117 1 93.94 284 LEU A C 1
ATOM 2267 O O . LEU A 1 284 ? 5.199 40.969 15.281 1 93.94 284 LEU A O 1
ATOM 2271 N N . GLU A 1 285 ? 7.371 41.156 15.711 1 93 285 GLU A N 1
ATOM 2272 C CA . GLU A 1 285 ? 7.148 42.281 16.609 1 93 285 GLU A CA 1
ATOM 2273 C C . GLU A 1 285 ? 6.465 43.438 15.898 1 93 285 GLU A C 1
ATOM 2275 O O . GLU A 1 285 ? 5.539 44.062 16.438 1 93 285 GLU A O 1
ATOM 2280 N N . GLU A 1 286 ? 6.938 43.688 14.773 1 94.19 286 GLU A N 1
ATOM 2281 C CA . GLU A 1 286 ? 6.41 44.812 14 1 94.19 286 GLU A CA 1
ATOM 2282 C C . GLU A 1 286 ? 4.965 44.531 13.586 1 94.19 286 GLU A C 1
ATOM 2284 O O . GLU A 1 286 ? 4.09 45.375 13.812 1 94.19 286 GLU A O 1
ATOM 2289 N N . ILE A 1 287 ? 4.711 43.406 13.039 1 96.19 287 ILE A N 1
ATOM 2290 C CA . ILE A 1 287 ? 3.418 43.188 12.391 1 96.19 287 ILE A CA 1
ATOM 2291 C C . ILE A 1 287 ? 2.342 42.969 13.453 1 96.19 287 ILE A C 1
ATOM 2293 O O . ILE A 1 287 ? 1.166 43.281 13.227 1 96.19 287 ILE A O 1
ATOM 2297 N N . TYR A 1 288 ? 2.701 42.5 14.602 1 96.94 288 TYR A N 1
ATOM 2298 C CA . TYR A 1 288 ? 1.731 42.281 15.664 1 96.94 288 TYR A CA 1
ATOM 2299 C C . TYR A 1 288 ? 1.723 43.438 16.656 1 96.94 288 TYR A C 1
ATOM 2301 O O . TYR A 1 288 ? 0.886 43.469 17.562 1 96.94 288 TYR A O 1
ATOM 2309 N N . GLY A 1 289 ? 2.578 44.375 16.531 1 94.12 289 GLY A N 1
ATOM 2310 C CA . GLY A 1 289 ? 2.859 45.406 17.531 1 94.12 289 GLY A CA 1
ATOM 2311 C C . GLY A 1 289 ? 1.642 46.219 17.891 1 94.12 289 GLY A C 1
ATOM 2312 O O . GLY A 1 289 ? 1.282 46.312 19.062 1 94.12 289 GLY A O 1
ATOM 2313 N N . SER A 1 290 ? 1.005 46.719 16.969 1 94.19 290 SER A N 1
ATOM 2314 C CA . SER A 1 290 ? -0.086 47.656 17.234 1 94.19 290 SER A CA 1
ATOM 2315 C C . SER A 1 290 ? -1.415 46.906 17.391 1 94.19 290 SER A C 1
ATOM 2317 O O . SER A 1 290 ? -2.42 47.531 17.766 1 94.19 290 SER A O 1
ATOM 2319 N N . ALA A 1 291 ? -1.441 45.656 17.219 1 97.88 291 ALA A N 1
ATOM 2320 C CA . ALA A 1 291 ? -2.701 44.938 17.141 1 97.88 291 ALA A CA 1
ATOM 2321 C C . ALA A 1 291 ? -3.238 44.625 18.531 1 97.88 291 ALA A C 1
ATOM 2323 O O . ALA A 1 291 ? -2.473 44.281 19.438 1 97.88 291 ALA A O 1
ATOM 2324 N N . HIS A 1 292 ? -4.547 44.812 18.688 1 98.44 292 HIS A N 1
ATOM 2325 C CA . HIS A 1 292 ? -5.227 44.375 19.906 1 98.44 292 HIS A CA 1
ATOM 2326 C C . HIS A 1 292 ? -5.699 42.938 19.812 1 98.44 292 HIS A C 1
ATOM 2328 O O . HIS A 1 292 ? -5.426 42.125 20.703 1 98.44 292 HIS A O 1
ATOM 2334 N N . PHE A 1 293 ? -6.391 42.688 18.703 1 98.62 293 PHE A N 1
ATOM 2335 C CA . PHE A 1 293 ? -6.977 41.344 18.484 1 98.62 293 PHE A CA 1
ATOM 2336 C C . PHE A 1 293 ? -6.395 40.719 17.234 1 98.62 293 PHE A C 1
ATOM 2338 O O . PHE A 1 293 ? -5.926 41.406 16.328 1 98.62 293 PHE A O 1
ATOM 2345 N N . ASN A 1 294 ? -6.32 39.438 17.219 1 98.25 294 ASN A N 1
ATOM 2346 C CA . ASN A 1 294 ? -5.871 38.625 16.078 1 98.25 294 ASN A CA 1
ATOM 2347 C C . ASN A 1 294 ? -6.977 37.719 15.57 1 98.25 294 ASN A C 1
ATOM 2349 O O . ASN A 1 294 ? -7.449 36.844 16.297 1 98.25 294 ASN A O 1
ATOM 2353 N N . TRP A 1 295 ? -7.371 37.875 14.297 1 98.38 295 TRP A N 1
ATOM 2354 C CA . TRP A 1 295 ? -8.383 37.031 13.664 1 98.38 295 TRP A CA 1
ATOM 2355 C C . TRP A 1 295 ? -7.828 35.656 13.391 1 98.38 295 TRP A C 1
ATOM 2357 O O . TRP A 1 295 ? -7.047 35.438 12.453 1 98.38 295 TRP A O 1
ATOM 2367 N N . CYS A 1 296 ? -8.258 34.625 14.172 1 97.75 296 CYS A N 1
ATOM 2368 C CA . CYS A 1 296 ? -7.672 33.281 14.109 1 97.75 296 CYS A CA 1
ATOM 2369 C C . CYS A 1 296 ? -8.656 32.281 13.5 1 97.75 296 CYS A C 1
ATOM 2371 O O . CYS A 1 296 ? -8.383 31.078 13.477 1 97.75 296 CYS A O 1
ATOM 2373 N N . ALA A 1 297 ? -9.742 32.75 13.023 1 93.81 297 ALA A N 1
ATOM 2374 C CA . ALA A 1 297 ? -10.719 31.859 12.414 1 93.81 297 ALA A CA 1
ATOM 2375 C C . ALA A 1 297 ? -10.273 31.422 11.023 1 93.81 297 ALA A C 1
ATOM 2377 O O . ALA A 1 297 ? -9.602 32.188 10.312 1 93.81 297 ALA A O 1
ATOM 2378 N N . ASP A 1 298 ? -10.555 30.172 10.648 1 93.12 298 ASP A N 1
ATOM 2379 C CA . ASP A 1 298 ? -10.32 29.625 9.312 1 93.12 298 ASP A CA 1
ATOM 2380 C C . ASP A 1 298 ? -11.555 28.891 8.797 1 93.12 298 ASP A C 1
ATOM 2382 O O . ASP A 1 298 ? -11.992 27.906 9.398 1 93.12 298 ASP A O 1
ATOM 2386 N N . TYR A 1 299 ? -12.133 29.391 7.691 1 92.25 299 TYR A N 1
ATOM 2387 C CA . TYR A 1 299 ? -13.305 28.75 7.09 1 92.25 299 TYR A CA 1
ATOM 2388 C C . TYR A 1 299 ? -13.039 28.391 5.633 1 92.25 299 TYR A C 1
ATOM 2390 O O . TYR A 1 299 ? -13.969 28.328 4.824 1 92.25 299 TYR A O 1
ATOM 2398 N N . PHE A 1 300 ? -11.812 28.25 5.344 1 92.38 300 PHE A N 1
ATOM 2399 C CA . PHE A 1 300 ? -11.438 27.891 3.982 1 92.38 300 PHE A CA 1
ATOM 2400 C C . PHE A 1 300 ? -11.984 26.516 3.625 1 92.38 300 PHE A C 1
ATOM 2402 O O . PHE A 1 300 ? -12.445 26.297 2.504 1 92.38 300 PHE A O 1
ATOM 2409 N N . ASP A 1 301 ? -11.883 25.562 4.492 1 93.06 301 ASP A N 1
ATOM 2410 C CA . ASP A 1 301 ? -12.391 24.203 4.363 1 93.06 301 ASP A CA 1
ATOM 2411 C C . ASP A 1 301 ? -13.242 23.812 5.57 1 93.06 301 ASP A C 1
ATOM 2413 O O . ASP A 1 301 ? -12.82 23 6.391 1 93.06 301 ASP A O 1
ATOM 2417 N N . PRO A 1 302 ? -14.461 24.344 5.613 1 92.12 302 PRO A N 1
ATOM 2418 C CA . PRO A 1 302 ? -15.273 24.234 6.828 1 92.12 302 PRO A CA 1
ATOM 2419 C C . PRO A 1 302 ? -15.688 22.812 7.141 1 92.12 302 PRO A C 1
ATOM 2421 O O . PRO A 1 302 ? -16 22.484 8.289 1 92.12 302 PRO A O 1
ATOM 2424 N N . GLU A 1 303 ? -15.711 21.953 6.148 1 91.62 303 GLU A N 1
ATOM 2425 C CA . GLU A 1 303 ? -16.125 20.562 6.363 1 91.62 303 GLU A CA 1
ATOM 2426 C C . GLU A 1 303 ? -14.906 19.641 6.48 1 91.62 303 GLU A C 1
ATOM 2428 O O . GLU A 1 303 ? -15.055 18.438 6.613 1 91.62 303 GLU A O 1
ATOM 2433 N N . GLY A 1 304 ? -13.773 20.234 6.469 1 94.5 304 GLY A N 1
ATOM 2434 C CA . GLY A 1 304 ? -12.555 19.453 6.461 1 94.5 304 GLY A CA 1
ATOM 2435 C C . GLY A 1 304 ? -11.539 19.922 7.48 1 94.5 304 GLY A C 1
ATOM 2436 O O . GLY A 1 304 ? -11.805 19.906 8.688 1 94.5 304 GLY A O 1
ATOM 2437 N N . ASN A 1 305 ? -10.477 20.484 6.992 1 96.06 305 ASN A N 1
ATOM 2438 C CA . ASN A 1 305 ? -9.289 20.797 7.777 1 96.06 305 ASN A CA 1
ATOM 2439 C C . ASN A 1 305 ? -9.531 21.969 8.719 1 96.06 305 ASN A C 1
ATOM 2441 O O . ASN A 1 305 ? -9.023 21.984 9.844 1 96.06 305 ASN A O 1
ATOM 2445 N N . SER A 1 306 ? -10.328 22.922 8.367 1 95.94 306 SER A N 1
ATOM 2446 C CA . SER A 1 306 ? -10.422 24.219 9.023 1 95.94 306 SER A CA 1
ATOM 2447 C C . SER A 1 306 ? -10.898 24.094 10.461 1 95.94 306 SER A C 1
ATOM 2449 O O . SER A 1 306 ? -10.328 24.688 11.367 1 95.94 306 SER A O 1
ATOM 2451 N N . PRO A 1 307 ? -11.898 23.312 10.703 1 96.88 307 PRO A N 1
ATOM 2452 C CA . PRO A 1 307 ? -12.359 23.219 12.094 1 96.88 307 PRO A CA 1
ATOM 2453 C C . PRO A 1 307 ? -11.391 22.453 12.992 1 96.88 307 PRO A C 1
ATOM 2455 O O . PRO A 1 307 ? -11.516 22.5 14.219 1 96.88 307 PRO A O 1
ATOM 2458 N N . LEU A 1 308 ? -10.438 21.797 12.414 1 98 308 LEU A N 1
ATOM 2459 C CA . LEU A 1 308 ? -9.625 20.844 13.172 1 98 308 LEU A CA 1
ATOM 2460 C C . LEU A 1 308 ? -8.25 21.438 13.469 1 98 308 LEU A C 1
ATOM 2462 O O . LEU A 1 308 ? -7.555 20.969 14.375 1 98 308 LEU A O 1
ATOM 2466 N N . LEU A 1 309 ? -7.789 22.406 12.773 1 97.31 309 LEU A N 1
ATOM 2467 C CA . LEU A 1 309 ? -6.402 22.859 12.82 1 97.31 309 LEU A CA 1
ATOM 2468 C C . LEU A 1 309 ? -6.207 23.906 13.914 1 97.31 309 LEU A C 1
ATOM 2470 O O . LEU A 1 309 ? -7.172 24.547 14.352 1 97.31 309 LEU A O 1
ATOM 2474 N N . LEU A 1 310 ? -5.043 24 14.438 1 97.19 310 LEU A N 1
ATOM 2475 C CA . LEU A 1 310 ? -4.543 25.141 15.211 1 97.19 310 LEU A CA 1
ATOM 2476 C C . LEU A 1 310 ? -3.607 26 14.367 1 97.19 310 LEU A C 1
ATOM 2478 O O . LEU A 1 310 ? -2.492 25.578 14.047 1 97.19 310 LEU A O 1
ATOM 2482 N N . PRO A 1 311 ? -4.125 27.141 13.992 1 95.38 311 PRO A N 1
ATOM 2483 C CA . PRO A 1 311 ? -3.33 27.938 13.07 1 95.38 311 PRO A CA 1
ATOM 2484 C C . PRO A 1 311 ? -2.105 28.562 13.727 1 95.38 311 PRO A C 1
ATOM 2486 O O . PRO A 1 311 ? -2.127 28.859 14.93 1 95.38 311 PRO A O 1
ATOM 2489 N N . ASN A 1 312 ? -1.083 28.891 12.922 1 93.88 312 ASN A N 1
ATOM 2490 C CA . ASN A 1 312 ? 0.153 29.516 13.398 1 93.88 312 ASN A CA 1
ATOM 2491 C C . ASN A 1 312 ? -0.112 30.844 14.094 1 93.88 312 ASN A C 1
ATOM 2493 O O . ASN A 1 312 ? 0.593 31.203 15.039 1 93.88 312 ASN A O 1
ATOM 2497 N N . ARG A 1 313 ? -1.076 31.547 13.656 1 95.69 313 ARG A N 1
ATOM 2498 C CA . ARG A 1 313 ? -1.33 32.906 14.133 1 95.69 313 ARG A CA 1
ATOM 2499 C C . ARG A 1 313 ? -1.77 32.875 15.594 1 95.69 313 ARG A C 1
ATOM 2501 O O . ARG A 1 313 ? -1.631 33.875 16.297 1 95.69 313 ARG A O 1
ATOM 2508 N N . VAL A 1 314 ? -2.324 31.734 16.062 1 97 314 VAL A N 1
ATOM 2509 C CA . VAL A 1 314 ? -2.65 31.625 17.484 1 97 314 VAL A CA 1
ATOM 2510 C C . VAL A 1 314 ? -1.371 31.703 18.312 1 97 314 VAL A C 1
ATOM 2512 O O . VAL A 1 314 ? -1.329 32.375 19.328 1 97 314 VAL A O 1
ATOM 2515 N N . TYR A 1 315 ? -0.334 31.094 17.859 1 96.31 315 TYR A N 1
ATOM 2516 C CA . TYR A 1 315 ? 0.924 31.031 18.594 1 96.31 315 TYR A CA 1
ATOM 2517 C C . TYR A 1 315 ? 1.731 32.312 18.406 1 96.31 315 TYR A C 1
ATOM 2519 O O . TYR A 1 315 ? 2.262 32.844 19.375 1 96.31 315 TYR A O 1
ATOM 2527 N N . GLN A 1 316 ? 1.815 32.812 17.188 1 95.44 316 GLN A N 1
ATOM 2528 C CA . GLN A 1 316 ? 2.562 34.031 16.906 1 95.44 316 GLN A CA 1
ATOM 2529 C C . GLN A 1 316 ? 1.957 35.219 17.641 1 95.44 316 GLN A C 1
ATOM 2531 O O . GLN A 1 316 ? 2.65 35.906 18.375 1 95.44 316 GLN A O 1
ATOM 2536 N N . GLY A 1 317 ? 0.699 35.406 17.422 1 97 317 GLY A N 1
ATOM 2537 C CA . GLY A 1 317 ? 0.019 36.5 18.094 1 97 317 GLY A CA 1
ATOM 2538 C C . GLY A 1 317 ? 0.021 36.344 19.609 1 97 317 GLY A C 1
ATOM 2539 O O . GLY A 1 317 ? 0.281 37.312 20.328 1 97 317 GLY A O 1
ATOM 2540 N N . GLY A 1 318 ? -0.277 35.156 20.047 1 97.25 318 GLY A N 1
ATOM 2541 C CA . GLY A 1 318 ? -0.29 34.906 21.484 1 97.25 318 GLY A CA 1
ATOM 2542 C C . GLY A 1 318 ? 1.032 35.219 22.156 1 97.25 318 GLY A C 1
ATOM 2543 O O . GLY A 1 318 ? 1.062 35.844 23.219 1 97.25 318 GLY A O 1
ATOM 2544 N N . ALA A 1 319 ? 2.107 34.906 21.547 1 96.12 319 ALA A N 1
ATOM 2545 C CA . ALA A 1 319 ? 3.441 35.125 22.094 1 96.12 319 ALA A CA 1
ATOM 2546 C C . ALA A 1 319 ? 3.721 36.625 22.25 1 96.12 319 ALA A C 1
ATOM 2548 O O . ALA A 1 319 ? 4.562 37 23.062 1 96.12 319 ALA A O 1
ATOM 2549 N N . LEU A 1 320 ? 3.014 37.375 21.5 1 96.44 320 LEU A N 1
ATOM 2550 C CA . LEU A 1 320 ? 3.268 38.812 21.484 1 96.44 320 LEU A CA 1
ATOM 2551 C C . LEU A 1 320 ? 2.113 39.562 22.141 1 96.44 320 LEU A C 1
ATOM 2553 O O . LEU A 1 320 ? 1.995 40.781 21.984 1 96.44 320 LEU A O 1
ATOM 2557 N N . GLY A 1 321 ? 1.255 38.875 22.75 1 97.25 321 GLY A N 1
ATOM 2558 C CA . GLY A 1 321 ? 0.218 39.469 23.578 1 97.25 321 GLY A CA 1
ATOM 2559 C C . GLY A 1 321 ? -0.995 39.906 22.797 1 97.25 321 GLY A C 1
ATOM 2560 O O . GLY A 1 321 ? -1.803 40.688 23.281 1 97.25 321 GLY A O 1
ATOM 2561 N N . VAL A 1 322 ? -1.115 39.531 21.578 1 98.38 322 VAL A N 1
ATOM 2562 C CA . VAL A 1 322 ? -2.305 39.844 20.797 1 98.38 322 VAL A CA 1
ATOM 2563 C C . VAL A 1 322 ? -3.418 38.844 21.125 1 98.38 322 VAL A C 1
ATOM 2565 O O . VAL A 1 322 ? -3.195 37.656 21.125 1 98.38 322 VAL A O 1
ATOM 2568 N N . VAL A 1 323 ? -4.602 39.344 21.422 1 98.62 323 VAL A N 1
ATOM 2569 C CA . VAL A 1 323 ? -5.691 38.5 21.922 1 98.62 323 VAL A CA 1
ATOM 2570 C C . VAL A 1 323 ? -6.422 37.844 20.766 1 98.62 323 VAL A C 1
ATOM 2572 O O . VAL A 1 323 ? -6.941 38.5 19.875 1 98.62 323 VAL A O 1
ATOM 2575 N N . PRO A 1 324 ? -6.512 36.5 20.766 1 98.75 324 PRO A N 1
ATOM 2576 C CA . PRO A 1 324 ? -7.117 35.812 19.625 1 98.75 324 PRO A CA 1
ATOM 2577 C C . PRO A 1 324 ? -8.641 35.906 19.609 1 98.75 324 PRO A C 1
ATOM 2579 O O . PRO A 1 324 ? -9.273 35.844 20.672 1 98.75 324 PRO A O 1
ATOM 2582 N N . LEU A 1 325 ? -9.18 36.156 18.453 1 98.69 325 LEU A N 1
ATOM 2583 C CA . LEU A 1 325 ? -10.602 36 18.156 1 98.69 325 LEU A CA 1
ATOM 2584 C C . LEU A 1 325 ? -10.859 34.75 17.359 1 98.69 325 LEU A C 1
ATOM 2586 O O . LEU A 1 325 ? -10.32 34.562 16.266 1 98.69 325 LEU A O 1
ATOM 2590 N N . THR A 1 326 ? -11.688 33.844 17.891 1 98.19 326 THR A N 1
ATOM 2591 C CA . THR A 1 326 ? -11.977 32.562 17.25 1 98.19 326 THR A CA 1
ATOM 2592 C C . THR A 1 326 ? -13.484 32.375 17.094 1 98.19 326 THR A C 1
ATOM 2594 O O . THR A 1 326 ? -14.273 33.219 17.5 1 98.19 326 THR A O 1
ATOM 2597 N N . ILE A 1 327 ? -13.797 31.375 16.406 1 97.06 327 ILE A N 1
ATOM 2598 C CA . ILE A 1 327 ? -15.203 31.094 16.141 1 97.06 327 ILE A CA 1
ATOM 2599 C C . ILE A 1 327 ? -15.586 29.75 16.75 1 97.06 327 ILE A C 1
ATOM 2601 O O . ILE A 1 327 ? -14.836 28.766 16.641 1 97.06 327 ILE A O 1
ATOM 2605 N N . SER A 1 328 ? -16.766 29.703 17.297 1 96.81 328 SER A N 1
ATOM 2606 C CA . SER A 1 328 ? -17.266 28.5 17.938 1 96.81 328 SER A CA 1
ATOM 2607 C C . SER A 1 328 ? -17.266 27.312 16.984 1 96.81 328 SER A C 1
ATOM 2609 O O . SER A 1 328 ? -17.562 27.469 15.797 1 96.81 328 SER A O 1
ATOM 2611 N N . GLY A 1 329 ? -16.875 26.156 17.547 1 95.44 329 GLY A N 1
ATOM 2612 C CA . GLY A 1 329 ? -16.922 24.938 16.766 1 95.44 329 GLY A CA 1
ATOM 2613 C C . GLY A 1 329 ? -15.586 24.547 16.156 1 95.44 329 GLY A C 1
ATOM 2614 O O . GLY A 1 329 ? -15.461 23.516 15.516 1 95.44 329 GLY A O 1
ATOM 2615 N N . GLN A 1 330 ? -14.602 25.359 16.344 1 96.5 330 GLN A N 1
ATOM 2616 C CA . GLN A 1 330 ? -13.273 25.078 15.797 1 96.5 330 GLN A CA 1
ATOM 2617 C C . GLN A 1 330 ? -12.289 24.719 16.906 1 96.5 330 GLN A C 1
ATOM 2619 O O . GLN A 1 330 ? -12.492 25.078 18.062 1 96.5 330 GLN A O 1
ATOM 2624 N N . GLU A 1 331 ? -11.281 24 16.547 1 97.69 331 GLU A N 1
ATOM 2625 C CA . GLU A 1 331 ? -10.266 23.625 17.516 1 97.69 331 GLU A CA 1
ATOM 2626 C C . GLU A 1 331 ? -9.586 24.844 18.109 1 97.69 331 GLU A C 1
ATOM 2628 O O . GLU A 1 331 ? -9.203 24.844 19.297 1 97.69 331 GLU A O 1
ATOM 2633 N N . SER A 1 332 ? -9.406 25.906 17.328 1 97.44 332 SER A N 1
ATOM 2634 C CA . SER A 1 332 ? -8.82 27.141 17.828 1 97.44 332 SER A CA 1
ATOM 2635 C C . SER A 1 332 ? -9.672 27.734 18.953 1 97.44 332 SER A C 1
ATOM 2637 O O . SER A 1 332 ? -9.148 28.281 19.922 1 97.44 332 SER A O 1
ATOM 2639 N N . ALA A 1 333 ? -10.977 27.609 18.797 1 97.88 333 ALA A N 1
ATOM 2640 C CA . ALA A 1 333 ? -11.883 28.094 19.844 1 97.88 333 ALA A CA 1
ATOM 2641 C C . ALA A 1 333 ? -11.734 27.25 21.109 1 97.88 333 ALA A C 1
ATOM 2643 O O . ALA A 1 333 ? -11.719 27.797 22.219 1 97.88 333 ALA A O 1
ATOM 2644 N N . ASN A 1 334 ? -11.68 25.906 20.938 1 97.75 334 ASN A N 1
ATOM 2645 C CA . ASN A 1 334 ? -11.445 25.047 22.078 1 97.75 334 ASN A CA 1
ATOM 2646 C C . ASN A 1 334 ? -10.164 25.422 22.828 1 97.75 334 ASN A C 1
ATOM 2648 O O . ASN A 1 334 ? -10.156 25.5 24.047 1 97.75 334 ASN A O 1
ATOM 2652 N N . TYR A 1 335 ? -9.141 25.641 22.094 1 97.94 335 TYR A N 1
ATOM 2653 C CA . TYR A 1 335 ? -7.828 25.984 22.641 1 97.94 335 TYR A CA 1
ATOM 2654 C C . TYR A 1 335 ? -7.879 27.281 23.406 1 97.94 335 TYR A C 1
ATOM 2656 O O . TYR A 1 335 ? -7.391 27.359 24.547 1 97.94 335 TYR A O 1
ATOM 2664 N N . VAL A 1 336 ? -8.469 28.297 22.828 1 97.75 336 VAL A N 1
ATOM 2665 C CA . VAL A 1 336 ? -8.555 29.641 23.422 1 97.75 336 VAL A CA 1
ATOM 2666 C C . VAL A 1 336 ? -9.414 29.594 24.688 1 97.75 336 VAL A C 1
ATOM 2668 O O . VAL A 1 336 ? -9.07 30.203 25.688 1 97.75 336 VAL A O 1
ATOM 2671 N N . ALA A 1 337 ? -10.477 28.844 24.609 1 97.5 337 ALA A N 1
ATOM 2672 C CA . ALA A 1 337 ? -11.367 28.703 25.766 1 97.5 337 ALA A CA 1
ATOM 2673 C C . ALA A 1 337 ? -10.688 27.938 26.891 1 97.5 337 ALA A C 1
ATOM 2675 O O . ALA A 1 337 ? -10.766 28.328 28.062 1 97.5 337 ALA A O 1
ATOM 2676 N N . GLN A 1 338 ? -10.07 26.891 26.562 1 97.5 338 GLN A N 1
ATOM 2677 C CA . GLN A 1 338 ? -9.422 26.031 27.531 1 97.5 338 GLN A CA 1
ATOM 2678 C C . GLN A 1 338 ? -8.367 26.797 28.328 1 97.5 338 GLN A C 1
ATOM 2680 O O . GLN A 1 338 ? -8.219 26.594 29.531 1 97.5 338 GLN A O 1
ATOM 2685 N N . HIS A 1 339 ? -7.68 27.703 27.703 1 97.56 339 HIS A N 1
ATOM 2686 C CA . HIS A 1 339 ? -6.566 28.391 28.344 1 97.56 339 HIS A CA 1
ATOM 2687 C C . HIS A 1 339 ? -6.934 29.828 28.688 1 97.56 339 HIS A C 1
ATOM 2689 O O . HIS A 1 339 ? -6.082 30.594 29.141 1 97.56 339 HIS A O 1
ATOM 2695 N N . ASN A 1 340 ? -8.203 30.203 28.375 1 97.69 340 ASN A N 1
ATOM 2696 C CA . ASN A 1 340 ? -8.719 31.547 28.672 1 97.69 340 ASN A CA 1
ATOM 2697 C C . ASN A 1 340 ? -7.859 32.625 28.031 1 97.69 340 ASN A C 1
ATOM 2699 O O . ASN A 1 340 ? -7.445 33.562 28.688 1 97.69 340 ASN A O 1
ATOM 2703 N N . LEU A 1 341 ? -7.598 32.531 26.781 1 98.38 341 LEU A N 1
ATOM 2704 C CA . LEU A 1 341 ? -6.625 33.375 26.109 1 98.38 341 LEU A CA 1
ATOM 2705 C C . LEU A 1 341 ? -7.32 34.531 25.359 1 98.38 341 LEU A C 1
ATOM 2707 O O . LEU A 1 341 ? -6.703 35.562 25.094 1 98.38 341 LEU A O 1
ATOM 2711 N N . GLY A 1 342 ? -8.531 34.344 25.016 1 98.44 342 GLY A N 1
ATOM 2712 C CA . GLY A 1 342 ? -9.211 35.312 24.172 1 98.44 342 GLY A CA 1
ATOM 2713 C C . GLY A 1 342 ? -10.711 35.062 24.078 1 98.44 342 GLY A C 1
ATOM 2714 O O . GLY A 1 342 ? -11.352 34.719 25.062 1 98.44 342 GLY A O 1
ATOM 2715 N N . TYR A 1 343 ? -11.242 35.344 22.844 1 98.31 343 TYR A N 1
ATOM 2716 C CA . TYR A 1 343 ? -12.695 35.344 22.734 1 98.31 343 TYR A CA 1
ATOM 2717 C C . TYR A 1 343 ? -13.172 34.406 21.625 1 98.31 343 TYR A C 1
ATOM 2719 O O . TYR A 1 343 ? -12.5 34.281 20.594 1 98.31 343 TYR A O 1
ATOM 2727 N N . VAL A 1 344 ? -14.312 33.812 21.875 1 98.25 344 VAL A N 1
ATOM 2728 C CA . VAL A 1 344 ? -14.969 32.906 20.938 1 98.25 344 VAL A CA 1
ATOM 2729 C C . VAL A 1 344 ? -16.266 33.562 20.438 1 98.25 344 VAL A C 1
ATOM 2731 O O . VAL A 1 344 ? -17.203 33.75 21.203 1 98.25 344 VAL A O 1
ATOM 2734 N N . LEU A 1 345 ? -16.25 33.938 19.172 1 97.94 345 LEU A N 1
ATOM 2735 C CA . LEU A 1 345 ? -17.469 34.438 18.562 1 97.94 345 LEU A CA 1
ATOM 2736 C C . LEU A 1 345 ? -18.469 33.312 18.328 1 97.94 345 LEU A C 1
ATOM 2738 O O . LEU A 1 345 ? -18.078 32.188 18.031 1 97.94 345 LEU A O 1
ATOM 2742 N N . PRO A 1 346 ? -19.719 33.594 18.391 1 97.06 346 PRO A N 1
ATOM 2743 C CA . PRO A 1 346 ? -20.734 32.531 18.297 1 97.06 346 PRO A CA 1
ATOM 2744 C C . PRO A 1 346 ? -20.875 31.984 16.891 1 97.06 346 PRO A C 1
ATOM 2746 O O . PRO A 1 346 ? -21.312 30.844 16.703 1 97.06 346 PRO A O 1
ATOM 2749 N N . GLU A 1 347 ? -20.594 32.781 15.836 1 95.31 347 GLU A N 1
ATOM 2750 C CA . GLU A 1 347 ? -20.688 32.344 14.453 1 95.31 347 GLU A CA 1
ATOM 2751 C C . GLU A 1 347 ? -19.734 33.125 13.555 1 95.31 347 GLU A C 1
ATOM 2753 O O . GLU A 1 347 ? -19.25 34.188 13.938 1 95.31 347 GLU A O 1
ATOM 2758 N N . ALA A 1 348 ? -19.547 32.594 12.406 1 94.5 348 ALA A N 1
ATOM 2759 C CA . ALA A 1 348 ? -18.688 33.25 11.414 1 94.5 348 ALA A CA 1
ATOM 2760 C C . ALA A 1 348 ? -19.453 34.281 10.609 1 94.5 348 ALA A C 1
ATOM 2762 O O . ALA A 1 348 ? -19.828 34.031 9.461 1 94.5 348 ALA A O 1
ATOM 2763 N N . SER A 1 349 ? -19.656 35.438 11.211 1 97.19 349 SER A N 1
ATOM 2764 C CA . SER A 1 349 ? -20.406 36.5 10.539 1 97.19 349 SER A CA 1
ATOM 2765 C C . SER A 1 349 ? -19.875 37.875 10.93 1 97.19 349 SER A C 1
ATOM 2767 O O . SER A 1 349 ? -19.312 38.062 12.008 1 97.19 349 SER A O 1
ATOM 2769 N N . SER A 1 350 ? -20.078 38.781 9.992 1 98.31 350 SER A N 1
ATOM 2770 C CA . SER A 1 350 ? -19.719 40.156 10.297 1 98.31 350 SER A CA 1
ATOM 2771 C C . SER A 1 350 ? -20.531 40.719 11.453 1 98.31 350 SER A C 1
ATOM 2773 O O . SER A 1 350 ? -20.031 41.5 12.258 1 98.31 350 SER A O 1
ATOM 2775 N N . GLU A 1 351 ? -21.797 40.281 11.578 1 98.38 351 GLU A N 1
ATOM 2776 C CA . GLU A 1 351 ? -22.672 40.719 12.672 1 98.38 351 GLU A CA 1
ATOM 2777 C C . GLU A 1 351 ? -22.078 40.344 14.031 1 98.38 351 GLU A C 1
ATOM 2779 O O . GLU A 1 351 ? -22.062 41.156 14.953 1 98.38 351 GLU A O 1
ATOM 2784 N N . ALA A 1 352 ? -21.609 39.156 14.117 1 98.25 352 ALA A N 1
ATOM 2785 C CA . ALA A 1 352 ? -21.031 38.688 15.367 1 98.25 352 ALA A CA 1
ATOM 2786 C C . ALA A 1 352 ? -19.75 39.469 15.711 1 98.25 352 ALA A C 1
ATOM 2788 O O . ALA A 1 352 ? -19.516 39.812 16.875 1 98.25 352 ALA A O 1
ATOM 2789 N N . LEU A 1 353 ? -18.859 39.688 14.711 1 98.62 353 LEU A N 1
ATOM 2790 C CA . LEU A 1 353 ? -17.625 40.438 14.945 1 98.62 353 LEU A CA 1
ATOM 2791 C C . LEU A 1 353 ? -17.922 41.875 15.336 1 98.62 353 LEU A C 1
ATOM 2793 O O . LEU A 1 353 ? -17.281 42.406 16.234 1 98.62 353 LEU A O 1
ATOM 2797 N N . ILE A 1 354 ? -18.891 42.5 14.664 1 98.56 354 ILE A N 1
ATOM 2798 C CA . ILE A 1 354 ? -19.297 43.875 14.961 1 98.56 354 ILE A CA 1
ATOM 2799 C C . ILE A 1 354 ? -19.828 43.938 16.391 1 98.56 354 ILE A C 1
ATOM 2801 O O . ILE A 1 354 ? -19.438 44.844 17.156 1 98.56 354 ILE A O 1
ATOM 2805 N N . ALA A 1 355 ? -20.703 43 16.719 1 98.38 355 ALA A N 1
ATOM 2806 C CA . ALA A 1 355 ? -21.266 42.969 18.062 1 98.38 355 ALA A CA 1
ATOM 2807 C C . ALA A 1 355 ? -20.172 42.875 19.109 1 98.38 355 ALA A C 1
ATOM 2809 O O . ALA A 1 355 ? -20.219 43.531 20.141 1 98.38 355 ALA A O 1
ATOM 2810 N N . PHE A 1 356 ? -19.234 42.062 18.906 1 98.25 356 PHE A N 1
ATOM 2811 C CA . PHE A 1 356 ? -18.109 41.906 19.812 1 98.25 356 PHE A CA 1
ATOM 2812 C C . PHE A 1 356 ? -17.328 43.188 19.938 1 98.25 356 PHE A C 1
ATOM 2814 O O . PHE A 1 356 ? -17.047 43.656 21.047 1 98.25 356 PHE A O 1
ATOM 2821 N N . LEU A 1 357 ? -16.906 43.781 18.797 1 98.06 357 LEU A N 1
ATOM 2822 C CA . LEU A 1 357 ? -16.047 44.969 18.797 1 98.06 357 LEU A CA 1
ATOM 2823 C C . LEU A 1 357 ? -16.75 46.156 19.438 1 98.06 357 LEU A C 1
ATOM 2825 O O . LEU A 1 357 ? -16.109 47 20.078 1 98.06 357 LEU A O 1
ATOM 2829 N N . LYS A 1 358 ? -18.062 46.219 19.281 1 96.62 358 LYS A N 1
ATOM 2830 C CA . LYS A 1 358 ? -18.828 47.281 19.891 1 96.62 358 LYS A CA 1
ATOM 2831 C C . LYS A 1 358 ? -18.891 47.125 21.406 1 96.62 358 LYS A C 1
ATOM 2833 O O . LYS A 1 358 ? -19 48.125 22.141 1 96.62 358 LYS A O 1
ATOM 2838 N N . SER A 1 359 ? -18.828 45.906 21.812 1 96.62 359 SER A N 1
ATOM 2839 C CA . SER A 1 359 ? -19 45.656 23.234 1 96.62 359 SER A CA 1
ATOM 2840 C C . SER A 1 359 ? -17.656 45.438 23.922 1 96.62 359 SER A C 1
ATOM 2842 O O . SER A 1 359 ? -17.594 45.25 25.141 1 96.62 359 SER A O 1
ATOM 2844 N N . ALA A 1 360 ? -16.562 45.438 23.172 1 96.75 360 ALA A N 1
ATOM 2845 C CA . ALA A 1 360 ? -15.242 45.156 23.734 1 96.75 360 ALA A CA 1
ATOM 2846 C C . ALA A 1 360 ? -14.867 46.188 24.781 1 96.75 360 ALA A C 1
ATOM 2848 O O . ALA A 1 360 ? -15.148 47.375 24.625 1 96.75 360 ALA A O 1
ATOM 2849 N N . ASP A 1 361 ? -14.32 45.656 25.875 1 95.06 361 ASP A N 1
ATOM 2850 C CA . ASP A 1 361 ? -13.945 46.469 27.031 1 95.06 361 ASP A CA 1
ATOM 2851 C C . ASP A 1 361 ? -12.43 46.5 27.219 1 95.06 361 ASP A C 1
ATOM 2853 O O . ASP A 1 361 ? -11.766 45.469 27.141 1 95.06 361 ASP A O 1
ATOM 2857 N N . TRP A 1 362 ? -11.891 47.75 27.406 1 96.56 362 TRP A N 1
ATOM 2858 C CA . TRP A 1 362 ? -10.445 47.906 27.484 1 96.56 362 TRP A CA 1
ATOM 2859 C C . TRP A 1 362 ? -9.867 47.125 28.656 1 96.56 362 TRP A C 1
ATOM 2861 O O . TRP A 1 362 ? -8.828 46.469 28.516 1 96.56 362 TRP A O 1
ATOM 2871 N N . ASP A 1 363 ? -10.562 47.156 29.797 1 96.75 363 ASP A N 1
ATOM 2872 C CA . ASP A 1 363 ? -10.055 46.438 30.969 1 96.75 363 ASP A CA 1
ATOM 2873 C C . ASP A 1 363 ? -10.078 44.938 30.75 1 96.75 363 ASP A C 1
ATOM 2875 O O . ASP A 1 363 ? -9.148 44.219 31.156 1 96.75 363 ASP A O 1
ATOM 2879 N N . GLU A 1 364 ? -11.125 44.469 30.156 1 97.25 364 GLU A N 1
ATOM 2880 C CA . GLU A 1 364 ? -11.195 43.062 29.828 1 97.25 364 GLU A CA 1
ATOM 2881 C C . GLU A 1 364 ? -10.125 42.656 28.812 1 97.25 364 GLU A C 1
ATOM 2883 O O . GLU A 1 364 ? -9.539 41.594 28.906 1 97.25 364 GLU A O 1
ATOM 2888 N N . TYR A 1 365 ? -9.922 43.531 27.859 1 97.69 365 TYR A N 1
ATOM 2889 C CA . TYR A 1 365 ? -8.859 43.312 26.891 1 97.69 365 TYR A CA 1
ATOM 2890 C C . TYR A 1 365 ? -7.5 43.219 27.562 1 97.69 365 TYR A C 1
ATOM 2892 O O . TYR A 1 365 ? -6.707 42.344 27.266 1 97.69 365 TYR A O 1
ATOM 2900 N N . LEU A 1 366 ? -7.219 44.125 28.453 1 97.5 366 LEU A N 1
ATOM 2901 C CA . LEU A 1 366 ? -5.941 44.125 29.156 1 97.5 366 LEU A CA 1
ATOM 2902 C C . LEU A 1 366 ? -5.734 42.812 29.906 1 97.5 366 LEU A C 1
ATOM 2904 O O . LEU A 1 366 ? -4.625 42.25 29.922 1 97.5 366 LEU A O 1
ATOM 2908 N N . ALA A 1 367 ? -6.781 42.344 30.5 1 97.69 367 ALA A N 1
ATOM 2909 C CA . ALA A 1 367 ? -6.703 41.094 31.25 1 97.69 367 ALA A CA 1
ATOM 2910 C C . ALA A 1 367 ? -6.383 39.906 30.312 1 97.69 367 ALA A C 1
ATOM 2912 O O . ALA A 1 367 ? -5.551 39.062 30.641 1 97.69 367 ALA A O 1
ATOM 2913 N N . ALA A 1 368 ? -7.047 39.875 29.234 1 98.12 368 ALA A N 1
ATOM 2914 C CA . ALA A 1 368 ? -6.797 38.812 28.25 1 98.12 368 ALA A CA 1
ATOM 2915 C C . ALA A 1 368 ? -5.375 38.906 27.703 1 98.12 368 ALA A C 1
ATOM 2917 O O . ALA A 1 368 ? -4.707 37.875 27.531 1 98.12 368 ALA A O 1
ATOM 2918 N N . ARG A 1 369 ? -4.934 40.094 27.344 1 98.12 369 ARG A N 1
ATOM 2919 C CA . ARG A 1 369 ? -3.574 40.312 26.875 1 98.12 369 ARG A CA 1
ATOM 2920 C C . ARG A 1 369 ? -2.549 39.781 27.875 1 98.12 369 ARG A C 1
ATOM 2922 O O . ARG A 1 369 ? -1.591 39.125 27.484 1 98.12 369 ARG A O 1
ATOM 2929 N N . ASP A 1 370 ? -2.754 40.062 29.125 1 97.44 370 ASP A N 1
ATOM 2930 C CA . ASP A 1 370 ? -1.836 39.656 30.188 1 97.44 370 ASP A CA 1
ATOM 2931 C C . ASP A 1 370 ? -1.787 38.125 30.297 1 97.44 370 ASP A C 1
ATOM 2933 O O . ASP A 1 370 ? -0.729 37.562 30.562 1 97.44 370 ASP A O 1
ATOM 2937 N N . ARG A 1 371 ? -2.9 37.5 30.141 1 98.12 371 ARG A N 1
ATOM 2938 C CA . ARG A 1 371 ? -2.934 36.062 30.172 1 98.12 371 ARG A CA 1
ATOM 2939 C C . ARG A 1 371 ? -2.107 35.438 29.047 1 98.12 371 ARG A C 1
ATOM 2941 O O . ARG A 1 371 ? -1.465 34.406 29.219 1 98.12 371 ARG A O 1
ATOM 2948 N N . ASN A 1 372 ? -2.16 36.062 27.859 1 98.25 372 ASN A N 1
ATOM 2949 C CA . ASN A 1 372 ? -1.32 35.594 26.75 1 98.25 372 ASN A CA 1
ATOM 2950 C C . ASN A 1 372 ? 0.163 35.75 27.094 1 98.25 372 ASN A C 1
ATOM 2952 O O . ASN A 1 372 ? 0.948 34.812 26.844 1 98.25 372 ASN A O 1
ATOM 2956 N N . TYR A 1 373 ? 0.531 36.875 27.703 1 97.06 373 TYR A N 1
ATOM 2957 C CA . TYR A 1 373 ? 1.924 37.062 28.094 1 97.06 373 TYR A CA 1
ATOM 2958 C C . TYR A 1 373 ? 2.352 36 29.109 1 97.06 373 TYR A C 1
ATOM 2960 O O . TYR A 1 373 ? 3.457 35.469 29.031 1 97.06 373 TYR A O 1
ATOM 2968 N N . GLN A 1 374 ? 1.471 35.719 30.031 1 96.81 374 GLN A N 1
ATOM 2969 C CA . GLN A 1 374 ? 1.78 34.781 31.094 1 96.81 374 GLN A CA 1
ATOM 2970 C C . GLN A 1 374 ? 1.944 33.375 30.531 1 96.81 374 GLN A C 1
ATOM 2972 O O . GLN A 1 374 ? 2.719 32.562 31.062 1 96.81 374 GLN A O 1
ATOM 2977 N N . ALA A 1 375 ? 1.276 33.125 29.438 1 96.88 375 ALA A N 1
ATOM 2978 C CA . ALA A 1 375 ? 1.278 31.781 28.859 1 96.88 375 ALA A CA 1
ATOM 2979 C C . ALA A 1 375 ? 2.375 31.641 27.797 1 96.88 375 ALA A C 1
ATOM 2981 O O . ALA A 1 375 ? 2.57 30.562 27.234 1 96.88 375 ALA A O 1
ATOM 2982 N N . ARG A 1 376 ? 3.119 32.625 27.5 1 95.69 376 ARG A N 1
ATOM 2983 C CA . ARG A 1 376 ? 4.043 32.719 26.375 1 95.69 376 ARG A CA 1
ATOM 2984 C C . ARG A 1 376 ? 5.004 31.531 26.359 1 95.69 376 ARG A C 1
ATOM 2986 O O . ARG A 1 376 ? 5.059 30.781 25.391 1 95.69 376 ARG A O 1
ATOM 2993 N N . ASP A 1 377 ? 5.695 31.266 27.469 1 92.5 377 ASP A N 1
ATOM 2994 C CA . ASP A 1 377 ? 6.754 30.266 27.516 1 92.5 377 ASP A CA 1
ATOM 2995 C C . ASP A 1 377 ? 6.176 28.844 27.5 1 92.5 377 ASP A C 1
ATOM 2997 O O . ASP A 1 377 ? 6.773 27.938 26.922 1 92.5 377 ASP A O 1
ATOM 3001 N N . THR A 1 378 ? 4.996 28.672 28.016 1 94 378 THR A N 1
ATOM 3002 C CA . THR A 1 378 ? 4.441 27.328 28.172 1 94 378 THR A CA 1
ATOM 3003 C C . THR A 1 378 ? 3.605 26.953 26.953 1 94 378 THR A C 1
ATOM 3005 O O . THR A 1 378 ? 3.643 25.812 26.5 1 94 378 THR A O 1
ATOM 3008 N N . LEU A 1 379 ? 2.854 27.906 26.375 1 96.31 379 LEU A N 1
ATOM 3009 C CA . LEU A 1 379 ? 1.881 27.547 25.344 1 96.31 379 LEU A CA 1
ATOM 3010 C C . LEU A 1 379 ? 2.393 27.906 23.953 1 96.31 379 LEU A C 1
ATOM 3012 O O . LEU A 1 379 ? 2.037 27.266 22.969 1 96.31 379 LEU A O 1
ATOM 3016 N N . PHE A 1 380 ? 3.271 28.953 23.891 1 96.5 380 PHE A N 1
ATOM 3017 C CA . PHE A 1 380 ? 3.492 29.5 22.562 1 96.5 380 PHE A CA 1
ATOM 3018 C C . PHE A 1 380 ? 4.938 29.281 22.125 1 96.5 380 PHE A C 1
ATOM 3020 O O . PHE A 1 380 ? 5.246 29.359 20.922 1 96.5 380 PHE A O 1
ATOM 3027 N N . LEU A 1 381 ? 5.789 29.047 22.984 1 93.25 381 LEU A N 1
ATOM 3028 C CA . LEU A 1 381 ? 7.191 28.812 22.656 1 93.25 381 LEU A CA 1
ATOM 3029 C C . LEU A 1 381 ? 7.57 27.359 22.891 1 93.25 381 LEU A C 1
ATOM 3031 O O . LEU A 1 381 ? 7.125 26.734 23.859 1 93.25 381 LEU A O 1
ATOM 3035 N N . GLU A 1 382 ? 8.219 26.812 21.938 1 91.69 382 GLU A N 1
ATOM 3036 C CA . GLU A 1 382 ? 8.766 25.453 22.062 1 91.69 382 GLU A CA 1
ATOM 3037 C C . GLU A 1 382 ? 10.172 25.484 22.641 1 91.69 382 GLU A C 1
ATOM 3039 O O . GLU A 1 382 ? 11.023 26.266 22.203 1 91.69 382 GLU A O 1
ATOM 3044 N N . ASP A 1 383 ? 10.367 24.688 23.656 1 85.25 383 ASP A N 1
ATOM 3045 C CA . ASP A 1 383 ? 11.688 24.609 24.266 1 85.25 383 ASP A CA 1
ATOM 3046 C C . ASP A 1 383 ? 12.227 23.188 24.25 1 85.25 383 ASP A C 1
ATOM 3048 O O . ASP A 1 383 ? 11.648 22.297 23.609 1 85.25 383 ASP A O 1
ATOM 3052 N N . ALA A 1 384 ? 13.32 22.984 24.844 1 83.75 384 ALA A N 1
ATOM 3053 C CA . ALA A 1 384 ? 14.023 21.703 24.828 1 83.75 384 ALA A CA 1
ATOM 3054 C C . ALA A 1 384 ? 13.188 20.609 25.469 1 83.75 384 ALA A C 1
ATOM 3056 O O . ALA A 1 384 ? 13.258 19.438 25.078 1 83.75 384 ALA A O 1
ATOM 3057 N N . SER A 1 385 ? 12.445 21.016 26.422 1 85.44 385 SER A N 1
ATOM 3058 C CA . SER A 1 385 ? 11.617 20.047 27.109 1 85.44 385 SER A CA 1
ATOM 3059 C C . SER A 1 385 ? 10.555 19.469 26.188 1 85.44 385 SER A C 1
ATOM 3061 O O . SER A 1 385 ? 10.266 18.266 26.234 1 85.44 385 SER A O 1
ATOM 3063 N N . ASP A 1 386 ? 9.961 20.328 25.375 1 89.38 386 ASP A N 1
ATOM 3064 C CA . ASP A 1 386 ? 8.977 19.875 24.406 1 89.38 386 ASP A CA 1
ATOM 3065 C C . ASP A 1 386 ? 9.586 18.828 23.453 1 89.38 386 ASP A C 1
ATOM 3067 O O . ASP A 1 386 ? 8.961 17.812 23.172 1 89.38 386 ASP A O 1
ATOM 3071 N N . LEU A 1 387 ? 10.734 19.031 23.062 1 91.19 387 LEU A N 1
ATOM 3072 C CA . LEU A 1 387 ? 11.398 18.156 22.094 1 91.19 387 LEU A CA 1
ATOM 3073 C C . LEU A 1 387 ? 11.812 16.844 22.75 1 91.19 387 LEU A C 1
ATOM 3075 O O . LEU A 1 387 ? 11.758 15.781 22.109 1 91.19 387 LEU A O 1
ATOM 3079 N N . ARG A 1 388 ? 12.211 16.953 23.969 1 92.12 388 ARG A N 1
ATOM 3080 C CA . ARG A 1 388 ? 12.531 15.727 24.703 1 92.12 388 ARG A CA 1
ATOM 3081 C C . ARG A 1 388 ? 11.305 14.836 24.844 1 92.12 388 ARG A C 1
ATOM 3083 O O . ARG A 1 388 ? 11.406 13.609 24.766 1 92.12 388 ARG A O 1
ATOM 3090 N N . GLN A 1 389 ? 10.18 15.445 25.031 1 94.75 389 GLN A N 1
ATOM 3091 C CA . GLN A 1 389 ? 8.953 14.672 25.141 1 94.75 389 GLN A CA 1
ATOM 3092 C C . GLN A 1 389 ? 8.648 13.938 23.828 1 94.75 389 GLN A C 1
ATOM 3094 O O . GLN A 1 389 ? 8.188 12.797 23.844 1 94.75 389 GLN A O 1
ATOM 3099 N N . LEU A 1 390 ? 8.852 14.609 22.781 1 96.31 390 LEU A N 1
ATOM 3100 C CA . LEU A 1 390 ? 8.656 13.977 21.484 1 96.31 390 LEU A CA 1
ATOM 3101 C C . LEU A 1 390 ? 9.594 12.789 21.312 1 96.31 390 LEU A C 1
ATOM 3103 O O . LEU A 1 390 ? 9.156 11.703 20.922 1 96.31 390 LEU A O 1
ATOM 3107 N N . LEU A 1 391 ? 10.875 12.992 21.578 1 96.94 391 LEU A N 1
ATOM 3108 C CA . LEU A 1 391 ? 11.867 11.93 21.422 1 96.94 391 LEU A CA 1
ATOM 3109 C C . LEU A 1 391 ? 11.57 10.766 22.359 1 96.94 391 LEU A C 1
ATOM 3111 O O . LEU A 1 391 ? 11.734 9.602 21.984 1 96.94 391 LEU A O 1
ATOM 3115 N N . ASN A 1 392 ? 11.102 11.094 23.578 1 96.56 392 ASN A N 1
ATOM 3116 C CA . ASN A 1 392 ? 10.688 10.047 24.5 1 96.56 392 ASN A CA 1
ATOM 3117 C C . ASN A 1 392 ? 9.5 9.258 23.953 1 96.56 392 ASN A C 1
ATOM 3119 O O . ASN A 1 392 ? 9.43 8.039 24.109 1 96.56 392 ASN A O 1
ATOM 3123 N N . ALA A 1 393 ? 8.594 9.961 23.359 1 97.25 393 ALA A N 1
ATOM 3124 C CA . ALA A 1 393 ? 7.434 9.305 22.766 1 97.25 393 ALA A CA 1
ATOM 3125 C C . ALA A 1 393 ? 7.852 8.375 21.625 1 97.25 393 ALA A C 1
ATOM 3127 O O . ALA A 1 393 ? 7.297 7.285 21.469 1 97.25 393 ALA A O 1
ATOM 3128 N N . ILE A 1 394 ? 8.805 8.82 20.844 1 97.19 394 ILE A N 1
ATOM 3129 C CA . ILE A 1 394 ? 9.336 7.992 19.766 1 97.19 394 ILE A CA 1
ATOM 3130 C C . ILE A 1 394 ? 9.977 6.73 20.344 1 97.19 394 ILE A C 1
ATOM 3132 O O . ILE A 1 394 ? 9.68 5.621 19.906 1 97.19 394 ILE A O 1
ATOM 3136 N N . ASP A 1 395 ? 10.727 6.855 21.391 1 96.56 395 ASP A N 1
ATOM 3137 C CA . ASP A 1 395 ? 11.414 5.727 22 1 96.56 395 ASP A CA 1
ATOM 3138 C C . ASP A 1 395 ? 10.422 4.746 22.625 1 96.56 395 ASP A C 1
ATOM 3140 O O . ASP A 1 395 ? 10.617 3.533 22.562 1 96.56 395 ASP A O 1
ATOM 3144 N N . ALA A 1 396 ? 9.391 5.301 23.156 1 95 396 ALA A N 1
ATOM 3145 C CA . ALA A 1 396 ? 8.422 4.48 23.875 1 95 396 ALA A CA 1
ATOM 3146 C C . ALA A 1 396 ? 7.461 3.799 22.906 1 95 396 ALA A C 1
ATOM 3148 O O . ALA A 1 396 ? 6.691 2.918 23.297 1 95 396 ALA A O 1
ATOM 3149 N N . SER A 1 397 ? 7.449 4.215 21.719 1 92.25 397 SER A N 1
ATOM 3150 C CA . SER A 1 397 ? 6.484 3.703 20.75 1 92.25 397 SER A CA 1
ATOM 3151 C C . SER A 1 397 ? 6.957 2.387 20.141 1 92.25 397 SER A C 1
ATOM 3153 O O . SER A 1 397 ? 6.145 1.548 19.75 1 92.25 397 SER A O 1
ATOM 3155 N N . MET B 1 1 ? -41.25 -60.906 3.828 1 20.7 1 MET B N 1
ATOM 3156 C CA . MET B 1 1 ? -40.469 -60.062 2.928 1 20.7 1 MET B CA 1
ATOM 3157 C C . MET B 1 1 ? -40.188 -58.688 3.572 1 20.7 1 MET B C 1
ATOM 3159 O O . MET B 1 1 ? -41.031 -57.781 3.516 1 20.7 1 MET B O 1
ATOM 3163 N N . ALA B 1 2 ? -39.594 -58.688 4.852 1 29.53 2 ALA B N 1
ATOM 3164 C CA . ALA B 1 2 ? -39.219 -57.625 5.762 1 29.53 2 ALA B CA 1
ATOM 3165 C C . ALA B 1 2 ? -38.312 -56.594 5.074 1 29.53 2 ALA B C 1
ATOM 3167 O O . ALA B 1 2 ? -37.281 -56.969 4.531 1 29.53 2 ALA B O 1
ATOM 3168 N N . ASN B 1 3 ? -38.969 -55.438 4.512 1 24.89 3 ASN B N 1
ATOM 3169 C CA . ASN B 1 3 ? -38.438 -54.344 3.713 1 24.89 3 ASN B CA 1
ATOM 3170 C C . ASN B 1 3 ? -37.281 -53.656 4.418 1 24.89 3 ASN B C 1
ATOM 3172 O O . ASN B 1 3 ? -37.438 -53.062 5.484 1 24.89 3 ASN B O 1
ATOM 3176 N N . ASN B 1 4 ? -36.031 -54.188 4.391 1 30.2 4 ASN B N 1
ATOM 3177 C CA . ASN B 1 4 ? -34.781 -53.656 4.914 1 30.2 4 ASN B CA 1
ATOM 3178 C C . ASN B 1 4 ? -34.531 -52.219 4.406 1 30.2 4 ASN B C 1
ATOM 3180 O O . ASN B 1 4 ? -34.188 -52.031 3.23 1 30.2 4 ASN B O 1
ATOM 3184 N N . SER B 1 5 ? -35.281 -51.188 4.898 1 30.73 5 SER B N 1
ATOM 3185 C CA . SER B 1 5 ? -35.125 -49.781 4.641 1 30.73 5 SER B CA 1
ATOM 3186 C C . SER B 1 5 ? -33.688 -49.312 4.902 1 30.73 5 SER B C 1
ATOM 3188 O O . SER B 1 5 ? -33.25 -49.344 6.047 1 30.73 5 SER B O 1
ATOM 3190 N N . ASN B 1 6 ? -32.688 -49.719 4.125 1 25.66 6 ASN B N 1
ATOM 3191 C CA . ASN B 1 6 ? -31.344 -49.156 4.195 1 25.66 6 ASN B CA 1
ATOM 3192 C C . ASN B 1 6 ? -31.359 -47.625 4.277 1 25.66 6 ASN B C 1
ATOM 3194 O O . ASN B 1 6 ? -31.75 -46.969 3.32 1 25.66 6 ASN B O 1
ATOM 3198 N N . ALA B 1 7 ? -31.531 -47 5.465 1 30.95 7 ALA B N 1
ATOM 3199 C CA . ALA B 1 7 ? -31.328 -45.594 5.789 1 30.95 7 ALA B CA 1
ATOM 3200 C C . ALA B 1 7 ? -30.047 -45.062 5.152 1 30.95 7 ALA B C 1
ATOM 3202 O O . ALA B 1 7 ? -28.938 -45.5 5.488 1 30.95 7 ALA B O 1
ATOM 3203 N N . GLN B 1 8 ? -29.922 -44.719 3.859 1 28.11 8 GLN B N 1
ATOM 3204 C CA . GLN B 1 8 ? -28.859 -43.938 3.238 1 28.11 8 GLN B CA 1
ATOM 3205 C C . GLN B 1 8 ? -28.422 -42.781 4.152 1 28.11 8 GLN B C 1
ATOM 3207 O O . GLN B 1 8 ? -29.203 -41.906 4.473 1 28.11 8 GLN B O 1
ATOM 3212 N N . GLU B 1 9 ? -27.578 -42.938 5.105 1 33.22 9 GLU B N 1
ATOM 3213 C CA . GLU B 1 9 ? -26.938 -41.906 5.91 1 33.22 9 GLU B CA 1
ATOM 3214 C C . GLU B 1 9 ? -26.547 -40.688 5.055 1 33.22 9 GLU B C 1
ATOM 3216 O O . GLU B 1 9 ? -25.781 -40.844 4.086 1 33.22 9 GLU B O 1
ATOM 3221 N N . SER B 1 10 ? -27.391 -39.781 4.746 1 35.06 10 SER B N 1
ATOM 3222 C CA . SER B 1 10 ? -27.156 -38.469 4.137 1 35.06 10 SER B CA 1
ATOM 3223 C C . SER B 1 10 ? -25.844 -37.875 4.625 1 35.06 10 SER B C 1
ATOM 3225 O O . SER B 1 10 ? -25.609 -37.781 5.832 1 35.06 10 SER B O 1
ATOM 3227 N N . ALA B 1 11 ? -24.719 -38.125 4.016 1 37.88 11 ALA B N 1
ATOM 3228 C CA . ALA B 1 11 ? -23.453 -37.469 4.234 1 37.88 11 ALA B CA 1
ATOM 3229 C C . ALA B 1 11 ? -23.672 -36.031 4.738 1 37.88 11 ALA B C 1
ATOM 3231 O O . ALA B 1 11 ? -24.141 -35.156 3.994 1 37.88 11 ALA B O 1
ATOM 3232 N N . SER B 1 12 ? -24.062 -35.688 5.879 1 41.72 12 SER B N 1
ATOM 3233 C CA . SER B 1 12 ? -24.281 -34.469 6.613 1 41.72 12 SER B CA 1
ATOM 3234 C C . SER B 1 12 ? -23.219 -33.406 6.281 1 41.72 12 SER B C 1
ATOM 3236 O O . SER B 1 12 ? -22.031 -33.625 6.539 1 41.72 12 SER B O 1
ATOM 3238 N N . SER B 1 13 ? -23.172 -32.656 5.141 1 52.62 13 SER B N 1
ATOM 3239 C CA . SER B 1 13 ? -22.344 -31.672 4.496 1 52.62 13 SER B CA 1
ATOM 3240 C C . SER B 1 13 ? -21.812 -30.656 5.508 1 52.62 13 SER B C 1
ATOM 3242 O O . SER B 1 13 ? -22.594 -29.953 6.152 1 52.62 13 SER B O 1
ATOM 3244 N N . VAL B 1 14 ? -20.844 -30.938 6.328 1 64.19 14 VAL B N 1
ATOM 3245 C CA . VAL B 1 14 ? -20.172 -30.062 7.285 1 64.19 14 VAL B CA 1
ATOM 3246 C C . VAL B 1 14 ? -19.969 -28.688 6.656 1 64.19 14 VAL B C 1
ATOM 3248 O O . VAL B 1 14 ? -19.359 -28.578 5.594 1 64.19 14 VAL B O 1
ATOM 3251 N N . ARG B 1 15 ? -20.766 -27.703 7.164 1 85.5 15 ARG B N 1
ATOM 3252 C CA . ARG B 1 15 ? -20.688 -26.297 6.75 1 85.5 15 ARG B CA 1
ATOM 3253 C C . ARG B 1 15 ? -19.5 -25.594 7.395 1 85.5 15 ARG B C 1
ATOM 3255 O O . ARG B 1 15 ? -19.359 -25.594 8.617 1 85.5 15 ARG B O 1
ATOM 3262 N N . TYR B 1 16 ? -18.406 -25.266 6.656 1 90.94 16 TYR B N 1
ATOM 3263 C CA . TYR B 1 16 ? -17.234 -24.547 7.141 1 90.94 16 TYR B CA 1
ATOM 3264 C C . TYR B 1 16 ? -17.578 -23.109 7.484 1 90.94 16 TYR B C 1
ATOM 3266 O O . TYR B 1 16 ? -17.141 -22.594 8.516 1 90.94 16 TYR B O 1
ATOM 3274 N N . GLY B 1 17 ? -18.484 -22.469 6.672 1 94.69 17 GLY B N 1
ATOM 3275 C CA . GLY B 1 17 ? -18.844 -21.062 6.809 1 94.69 17 GLY B CA 1
ATOM 3276 C C . GLY B 1 17 ? -18.641 -20.281 5.527 1 94.69 17 GLY B C 1
ATOM 3277 O O . GLY B 1 17 ? -18.422 -20.859 4.461 1 94.69 17 GLY B O 1
ATOM 3278 N N . LYS B 1 18 ? -18.734 -18.984 5.66 1 97.38 18 LYS B N 1
ATOM 3279 C CA . LYS B 1 18 ? -18.688 -18.109 4.488 1 97.38 18 LYS B CA 1
ATOM 3280 C C . LYS B 1 18 ? -17.25 -17.734 4.145 1 97.38 18 LYS B C 1
ATOM 3282 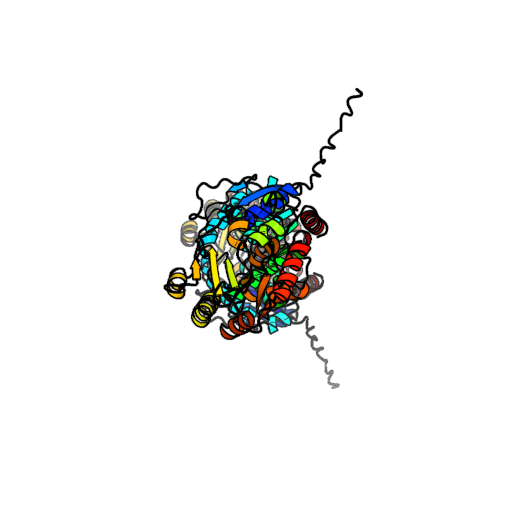O O . LYS B 1 18 ? -16.438 -17.484 5.035 1 97.38 18 LYS B O 1
ATOM 3287 N N . GLY B 1 19 ? -16.969 -17.781 2.881 1 98 19 GLY B N 1
ATOM 3288 C CA . GLY B 1 19 ? -15.688 -17.312 2.363 1 98 19 GLY B CA 1
ATOM 3289 C C . GLY B 1 19 ? -15.82 -16.469 1.112 1 98 19 GLY B C 1
ATOM 3290 O O . GLY B 1 19 ? -16.859 -16.516 0.435 1 98 19 GLY B O 1
ATOM 3291 N N . VAL B 1 20 ? -14.859 -15.656 0.867 1 98.44 20 VAL B N 1
ATOM 3292 C CA . VAL B 1 20 ? -14.812 -14.82 -0.33 1 98.44 20 VAL B CA 1
ATOM 3293 C C . VAL B 1 20 ? -13.586 -15.18 -1.162 1 98.44 20 VAL B C 1
ATOM 3295 O O . VAL B 1 20 ? -12.5 -15.414 -0.616 1 98.44 20 VAL B O 1
ATOM 3298 N N . PHE B 1 21 ? -13.805 -15.312 -2.432 1 98.19 21 PHE B N 1
ATOM 3299 C CA . PHE B 1 21 ? -12.703 -15.594 -3.346 1 98.19 21 PHE B CA 1
ATOM 3300 C C . PHE B 1 21 ? -12.617 -14.523 -4.434 1 98.19 21 PHE B C 1
ATOM 3302 O O . PHE B 1 21 ? -13.555 -14.352 -5.211 1 98.19 21 PHE B O 1
ATOM 3309 N N . LEU B 1 22 ? -11.477 -13.773 -4.461 1 97.88 22 LEU B N 1
ATOM 3310 C CA . LEU B 1 22 ? -11.219 -12.758 -5.473 1 97.88 22 LEU B CA 1
ATOM 3311 C C . LEU B 1 22 ? -10.328 -13.305 -6.586 1 97.88 22 LEU B C 1
ATOM 3313 O O . LEU B 1 22 ? -9.227 -13.797 -6.32 1 97.88 22 LEU B O 1
ATOM 3317 N N . GLY B 1 23 ? -10.812 -13.172 -7.844 1 95.06 23 GLY B N 1
ATOM 3318 C CA . GLY B 1 23 ? -10.047 -13.719 -8.953 1 95.06 23 GLY B CA 1
ATOM 3319 C C . GLY B 1 23 ? -9.914 -12.758 -10.125 1 95.06 23 GLY B C 1
ATOM 3320 O O . GLY B 1 23 ? -10.773 -11.891 -10.32 1 95.06 23 GLY B O 1
ATOM 3321 N N . HIS B 1 24 ? -8.875 -12.93 -10.922 1 89.88 24 HIS B N 1
ATOM 3322 C CA . HIS B 1 24 ? -8.562 -12.031 -12.023 1 89.88 24 HIS B CA 1
ATOM 3323 C C . HIS B 1 24 ? -9.352 -12.406 -13.273 1 89.88 24 HIS B C 1
ATOM 3325 O O . HIS B 1 24 ? -9.477 -11.594 -14.195 1 89.88 24 HIS B O 1
ATOM 3331 N N . ASP B 1 25 ? -9.836 -13.633 -13.297 1 87.62 25 ASP B N 1
ATOM 3332 C CA . ASP B 1 25 ? -10.578 -14.125 -14.453 1 87.62 25 ASP B CA 1
ATOM 3333 C C . ASP B 1 25 ? -11.469 -15.305 -14.07 1 87.62 25 ASP B C 1
ATOM 3335 O O . ASP B 1 25 ? -10.977 -16.359 -13.688 1 87.62 25 ASP B O 1
ATOM 3339 N N . CYS B 1 26 ? -12.75 -15.141 -14.305 1 86.19 26 CYS B N 1
ATOM 3340 C CA . CYS B 1 26 ? -13.703 -16.156 -13.891 1 86.19 26 CYS B CA 1
ATOM 3341 C C . CYS B 1 26 ? -13.656 -17.359 -14.828 1 86.19 26 CYS B C 1
ATOM 3343 O O . CYS B 1 26 ? -14.195 -18.422 -14.508 1 86.19 26 CYS B O 1
ATOM 3345 N N . THR B 1 27 ? -12.984 -17.172 -15.891 1 81.19 27 THR B N 1
ATOM 3346 C CA . THR B 1 27 ? -12.93 -18.25 -16.859 1 81.19 27 THR B CA 1
ATOM 3347 C C . THR B 1 27 ? -11.633 -19.047 -16.719 1 81.19 27 THR B C 1
ATOM 3349 O O . THR B 1 27 ? -11.453 -20.078 -17.359 1 81.19 27 THR B O 1
ATOM 3352 N N . HIS B 1 28 ? -10.859 -18.531 -15.938 1 83.56 28 HIS B N 1
ATOM 3353 C CA . HIS B 1 28 ? -9.586 -19.219 -15.742 1 83.56 28 HIS B CA 1
ATOM 3354 C C . HIS B 1 28 ? -9.789 -20.594 -15.125 1 83.56 28 HIS B C 1
ATOM 3356 O O . HIS B 1 28 ? -10.383 -20.719 -14.047 1 83.56 28 HIS B O 1
ATOM 3362 N N . VAL B 1 29 ? -9.234 -21.578 -15.688 1 79.19 29 VAL B N 1
ATOM 3363 C CA . VAL B 1 29 ? -9.484 -22.969 -15.359 1 79.19 29 VAL B CA 1
ATOM 3364 C C . VAL B 1 29 ? -9.078 -23.25 -13.914 1 79.19 29 VAL B C 1
ATOM 3366 O O . VAL B 1 29 ? -9.844 -23.844 -13.156 1 79.19 29 VAL B O 1
ATOM 3369 N N . ASP B 1 30 ? -7.965 -22.75 -13.539 1 85.31 30 ASP B N 1
ATOM 3370 C CA . ASP B 1 30 ? -7.461 -23.031 -12.203 1 85.31 30 ASP B CA 1
ATOM 3371 C C . ASP B 1 30 ? -8.281 -22.312 -11.141 1 85.31 30 ASP B C 1
ATOM 3373 O O . ASP B 1 30 ? -8.5 -22.844 -10.047 1 85.31 30 ASP B O 1
ATOM 3377 N N . ALA B 1 31 ? -8.688 -21.125 -11.469 1 88.56 31 ALA B N 1
ATOM 3378 C CA . ALA B 1 31 ? -9.516 -20.375 -10.523 1 88.56 31 ALA B CA 1
ATOM 3379 C C . ALA B 1 31 ? -10.867 -21.062 -10.328 1 88.56 31 ALA B C 1
ATOM 3381 O O . ALA B 1 31 ? -11.375 -21.141 -9.203 1 88.56 31 ALA B O 1
ATOM 3382 N N . ARG B 1 32 ? -11.398 -21.531 -11.398 1 87.19 32 ARG B N 1
ATOM 3383 C CA . ARG B 1 32 ? -12.656 -22.266 -11.344 1 87.19 32 ARG B CA 1
ATOM 3384 C C . ARG B 1 32 ? -12.516 -23.547 -10.508 1 87.19 32 ARG B C 1
ATOM 3386 O O . ARG B 1 32 ? -13.352 -23.812 -9.641 1 87.19 32 ARG B O 1
ATOM 3393 N N . LYS B 1 33 ? -11.492 -24.234 -10.766 1 87.06 33 LYS B N 1
ATOM 3394 C CA . LYS B 1 33 ? -11.234 -25.484 -10.039 1 87.06 33 LYS B CA 1
ATOM 3395 C C . LYS B 1 33 ? -11.133 -25.234 -8.539 1 87.06 33 LYS B C 1
ATOM 3397 O O . LYS B 1 33 ? -11.719 -25.969 -7.742 1 87.06 33 LYS B O 1
ATOM 3402 N N . ARG B 1 34 ? -10.469 -24.219 -8.195 1 91.62 34 ARG B N 1
ATOM 3403 C CA . ARG B 1 34 ? -10.281 -23.891 -6.781 1 91.62 34 ARG B CA 1
ATOM 3404 C C . ARG B 1 34 ? -11.594 -23.469 -6.137 1 91.62 34 ARG B C 1
ATOM 3406 O O . ARG B 1 34 ? -11.875 -23.812 -4.988 1 91.62 34 ARG B O 1
ATOM 3413 N N . THR B 1 35 ? -12.297 -22.703 -6.879 1 91.88 35 THR B N 1
ATOM 3414 C CA . THR B 1 35 ? -13.602 -22.281 -6.383 1 91.88 35 THR B CA 1
ATOM 3415 C C . THR B 1 35 ? -14.5 -23.469 -6.098 1 91.88 35 THR B C 1
ATOM 3417 O O . THR B 1 35 ? -15.07 -23.578 -5.012 1 91.88 35 THR B O 1
ATOM 3420 N N . LEU B 1 36 ? -14.539 -24.391 -7.008 1 87.81 36 LEU B N 1
ATOM 3421 C CA . LEU B 1 36 ? -15.383 -25.562 -6.875 1 87.81 36 LEU B CA 1
ATOM 3422 C C . LEU B 1 36 ? -14.875 -26.469 -5.754 1 87.81 36 LEU B C 1
ATOM 3424 O O . LEU B 1 36 ? -15.672 -27.062 -5.02 1 87.81 36 LEU B O 1
ATOM 3428 N N . ALA B 1 37 ? -13.586 -26.516 -5.613 1 90.19 37 ALA B N 1
ATOM 3429 C CA . ALA B 1 37 ? -12.992 -27.312 -4.551 1 90.19 37 ALA B CA 1
ATOM 3430 C C . ALA B 1 37 ? -13.391 -26.781 -3.176 1 90.19 37 ALA B C 1
ATOM 3432 O O . ALA B 1 37 ? -13.789 -27.562 -2.295 1 90.19 37 ALA B O 1
ATOM 3433 N N . LEU B 1 38 ? -13.344 -25.531 -3.004 1 93.19 38 LEU B N 1
ATOM 3434 C CA . LEU B 1 38 ? -13.703 -24.906 -1.728 1 93.19 38 LEU B CA 1
ATOM 3435 C C . LEU B 1 38 ? -15.18 -25.125 -1.418 1 93.19 38 LEU B C 1
ATOM 3437 O O . LEU B 1 38 ? -15.539 -25.438 -0.282 1 93.19 38 LEU B O 1
ATOM 3441 N N . GLU B 1 39 ? -15.938 -25.031 -2.441 1 91 39 GLU B N 1
ATOM 3442 C CA . GLU B 1 39 ? -17.375 -25.266 -2.258 1 91 39 GLU B CA 1
ATOM 3443 C C . GLU B 1 39 ? -17.656 -26.719 -1.874 1 91 39 GLU B C 1
ATOM 3445 O O . GLU B 1 39 ? -18.469 -26.984 -0.994 1 91 39 GLU B O 1
ATOM 3450 N N . SER B 1 40 ? -17 -27.578 -2.498 1 86.69 40 SER B N 1
ATOM 3451 C CA . SER B 1 40 ? -17.188 -28.984 -2.217 1 86.69 40 SER B CA 1
ATOM 3452 C C . SER B 1 40 ? -16.766 -29.344 -0.797 1 86.69 40 SER B C 1
ATOM 3454 O O . SER B 1 40 ? -17.234 -30.312 -0.221 1 86.69 40 SER B O 1
ATOM 3456 N N . ALA B 1 41 ? -15.914 -28.484 -0.273 1 90.25 41 ALA B N 1
ATOM 3457 C CA . ALA B 1 41 ? -15.406 -28.719 1.077 1 90.25 41 ALA B CA 1
ATOM 3458 C C . ALA B 1 41 ? -16.312 -28.094 2.123 1 90.25 41 ALA B C 1
ATOM 3460 O O . ALA B 1 41 ? -16.016 -28.109 3.318 1 90.25 41 ALA B O 1
ATOM 3461 N N . GLY B 1 42 ? -17.375 -27.484 1.672 1 92.06 42 GLY B N 1
ATOM 3462 C CA . GLY B 1 42 ? -18.375 -26.984 2.604 1 92.06 42 GLY B CA 1
ATOM 3463 C C . GLY B 1 42 ? -18.312 -25.469 2.793 1 92.06 42 GLY B C 1
ATOM 3464 O O . GLY B 1 42 ? -19.031 -24.922 3.629 1 92.06 42 GLY B O 1
ATOM 3465 N N . VAL B 1 43 ? -17.516 -24.781 2.029 1 95.38 43 VAL B N 1
ATOM 3466 C CA . VAL B 1 43 ? -17.438 -23.312 2.125 1 95.38 43 VAL B CA 1
ATOM 3467 C C . VAL B 1 43 ? -18.594 -22.688 1.342 1 95.38 43 VAL B C 1
ATOM 3469 O O . VAL B 1 43 ? -18.828 -23.031 0.181 1 95.38 43 VAL B O 1
ATOM 3472 N N . GLU B 1 44 ? -19.375 -21.891 1.999 1 96.69 44 GLU B N 1
ATOM 3473 C CA . GLU B 1 44 ? -20.281 -21.016 1.279 1 96.69 44 GLU B CA 1
ATOM 3474 C C . GLU B 1 44 ? -19.531 -19.859 0.613 1 96.69 44 GLU B C 1
ATOM 3476 O O . GLU B 1 44 ? -19.328 -18.812 1.22 1 96.69 44 GLU B O 1
ATOM 3481 N N . LEU B 1 45 ? -19.25 -20.078 -0.627 1 96.06 45 LEU B N 1
ATOM 3482 C CA . LEU B 1 45 ? -18.266 -19.203 -1.271 1 96.06 45 LEU B CA 1
ATOM 3483 C C . LEU B 1 45 ? -18.969 -18.141 -2.115 1 96.06 45 LEU B C 1
ATOM 3485 O O . LEU B 1 45 ? -19.891 -18.438 -2.865 1 96.06 45 LEU B O 1
ATOM 3489 N N . LYS B 1 46 ? -18.594 -16.938 -1.893 1 97.5 46 LYS B N 1
ATOM 3490 C CA . LYS B 1 46 ? -18.922 -15.844 -2.805 1 97.5 46 LYS B CA 1
ATOM 3491 C C . LYS B 1 46 ? -17.703 -15.43 -3.633 1 97.5 46 LYS B C 1
ATOM 3493 O O . LYS B 1 46 ? -16.672 -15.07 -3.082 1 97.5 46 LYS B O 1
ATOM 3498 N N . GLY B 1 47 ? -17.891 -15.516 -4.938 1 97.31 47 GLY B N 1
ATOM 3499 C CA . GLY B 1 47 ? -16.797 -15.141 -5.828 1 97.31 47 GLY B CA 1
ATOM 3500 C C . GLY B 1 47 ? -16.906 -13.703 -6.312 1 97.31 47 GLY B C 1
ATOM 3501 O O . GLY B 1 47 ? -18 -13.203 -6.559 1 97.31 47 GLY B O 1
ATOM 3502 N N . PHE B 1 48 ? -15.812 -12.984 -6.379 1 97.31 48 PHE B N 1
ATOM 3503 C CA . PHE B 1 48 ? -15.656 -11.711 -7.066 1 97.31 48 PHE B CA 1
ATOM 3504 C C . PHE B 1 48 ? -14.562 -11.797 -8.133 1 97.31 48 PHE B C 1
ATOM 3506 O O . PHE B 1 48 ? -13.375 -11.781 -7.812 1 97.31 48 PHE B O 1
ATOM 3513 N N . PHE B 1 49 ? -14.961 -11.906 -9.375 1 94.94 49 PHE B N 1
ATOM 3514 C CA . PHE B 1 49 ? -13.992 -12.172 -10.438 1 94.94 49 PHE B CA 1
ATOM 3515 C C . PHE B 1 49 ? -14.094 -11.117 -11.539 1 94.94 49 PHE B C 1
ATOM 3517 O O . PHE B 1 49 ? -15.188 -10.633 -11.844 1 94.94 49 PHE B O 1
ATOM 3524 N N . PHE B 1 50 ? -12.93 -10.781 -12.07 1 91.81 50 PHE B N 1
ATOM 3525 C CA . PHE B 1 50 ? -12.906 -10.047 -13.328 1 91.81 50 PHE B CA 1
ATOM 3526 C C . PHE B 1 50 ? -13.172 -10.969 -14.508 1 91.81 50 PHE B C 1
ATOM 3528 O O . PHE B 1 50 ? -13.242 -12.188 -14.344 1 91.81 50 PHE B O 1
ATOM 3535 N N . ARG B 1 51 ? -13.445 -10.305 -15.609 1 85.94 51 ARG B N 1
ATOM 3536 C CA . ARG B 1 51 ? -13.578 -11.031 -16.875 1 85.94 51 ARG B CA 1
ATOM 3537 C C . ARG B 1 51 ? -12.586 -10.508 -17.906 1 85.94 51 ARG B C 1
ATOM 3539 O O . ARG B 1 51 ? -12.258 -9.32 -17.906 1 85.94 51 ARG B O 1
ATOM 3546 N N . ARG B 1 52 ? -12.062 -11.375 -18.656 1 76.44 52 ARG B N 1
ATOM 3547 C CA . ARG B 1 52 ? -11.195 -10.938 -19.75 1 76.44 52 ARG B CA 1
ATOM 3548 C C . ARG B 1 52 ? -11.945 -10.914 -21.078 1 76.44 52 ARG B C 1
ATOM 3550 O O . ARG B 1 52 ? -12.875 -11.703 -21.281 1 76.44 52 ARG B O 1
ATOM 3557 N N . GLU B 1 53 ? -11.766 -9.734 -21.906 1 62.94 53 GLU B N 1
ATOM 3558 C CA . GLU B 1 53 ? -12.469 -9.523 -23.172 1 62.94 53 GLU B CA 1
ATOM 3559 C C . GLU B 1 53 ? -12.352 -10.75 -24.062 1 62.94 53 GLU B C 1
ATOM 3561 O O . GLU B 1 53 ? -13.242 -11.023 -24.875 1 62.94 53 GLU B O 1
ATOM 3566 N N . LYS B 1 54 ? -11.359 -11.453 -23.984 1 58.59 54 LYS B N 1
ATOM 3567 C CA . LYS B 1 54 ? -11.234 -12.43 -25.062 1 58.59 54 LYS B CA 1
ATOM 3568 C C . LYS B 1 54 ? -12.469 -13.32 -25.141 1 58.59 54 LYS B C 1
ATOM 3570 O O . LYS B 1 54 ? -13.578 -12.898 -24.812 1 58.59 54 LYS B O 1
ATOM 3575 N N . ASN B 1 55 ? -12.242 -14.75 -25.016 1 51.12 55 ASN B N 1
ATOM 3576 C CA . ASN B 1 55 ? -12.891 -15.914 -25.609 1 51.12 55 ASN B CA 1
ATOM 3577 C C . ASN B 1 55 ? -14.18 -16.266 -24.875 1 51.12 55 ASN B C 1
ATOM 3579 O O . ASN B 1 55 ? -14.992 -17.062 -25.391 1 51.12 55 ASN B O 1
ATOM 3583 N N . ASN B 1 56 ? -14.438 -15.641 -23.703 1 57.91 56 ASN B N 1
ATOM 3584 C CA . ASN B 1 56 ? -15.594 -16.281 -23.094 1 57.91 56 ASN B CA 1
ATOM 3585 C C . ASN B 1 56 ? -16.516 -15.266 -22.438 1 57.91 56 ASN B C 1
ATOM 3587 O O . ASN B 1 56 ? -16.797 -15.352 -21.234 1 57.91 56 ASN B O 1
ATOM 3591 N N . ALA B 1 57 ? -16.938 -14.352 -23.328 1 59.38 57 ALA B N 1
ATOM 3592 C CA . ALA B 1 57 ? -17.812 -13.281 -22.859 1 59.38 57 ALA B CA 1
ATOM 3593 C C . ALA B 1 57 ? -19.094 -13.844 -22.266 1 59.38 57 ALA B C 1
ATOM 3595 O O . ALA B 1 57 ? -19.688 -13.242 -21.359 1 59.38 57 ALA B O 1
ATOM 3596 N N . ASP B 1 58 ? -19.375 -15.07 -22.656 1 67.12 58 ASP B N 1
ATOM 3597 C CA . ASP B 1 58 ? -20.688 -15.586 -22.281 1 67.12 58 ASP B CA 1
ATOM 3598 C C . ASP B 1 58 ? -20.562 -16.594 -21.125 1 67.12 58 ASP B C 1
ATOM 3600 O O . ASP B 1 58 ? -21.578 -17.156 -20.688 1 67.12 58 ASP B O 1
ATOM 3604 N N . TYR B 1 59 ? -19.375 -16.734 -20.641 1 77.75 59 TYR B N 1
ATOM 3605 C CA . TYR B 1 59 ? -19.219 -17.703 -19.562 1 77.75 59 TYR B CA 1
ATOM 3606 C C . TYR B 1 59 ? -19.922 -17.25 -18.297 1 77.75 59 TYR B C 1
ATOM 3608 O O . TYR B 1 59 ? -19.781 -16.094 -17.891 1 77.75 59 TYR B O 1
ATOM 3616 N N . GLN B 1 60 ? -20.75 -18.125 -17.766 1 79.5 60 GLN B N 1
ATOM 3617 C CA . GLN B 1 60 ? -21.391 -17.875 -16.484 1 79.5 60 GLN B CA 1
ATOM 3618 C C . GLN B 1 60 ? -20.812 -18.781 -15.391 1 79.5 60 GLN B C 1
ATOM 3620 O O . GLN B 1 60 ? -20.906 -20 -15.484 1 79.5 60 GLN B O 1
ATOM 3625 N N . PRO B 1 61 ? -20.297 -18.172 -14.422 1 85.44 61 PRO B N 1
ATOM 3626 C CA . PRO B 1 61 ? -19.734 -18.984 -13.344 1 85.44 61 PRO B CA 1
ATOM 3627 C C . PRO B 1 61 ? -20.781 -19.859 -12.656 1 85.44 61 PRO B C 1
ATOM 3629 O O . PRO B 1 61 ? -21.938 -19.438 -12.492 1 85.44 61 PRO B O 1
ATOM 3632 N N . GLU B 1 62 ? -20.391 -21.094 -12.234 1 84.44 62 GLU B N 1
ATOM 3633 C CA . GLU B 1 62 ? -21.281 -22.047 -11.57 1 84.44 62 GLU B CA 1
ATOM 3634 C C . GLU B 1 62 ? -21.422 -21.719 -10.086 1 84.44 62 GLU B C 1
ATOM 3636 O O . GLU B 1 62 ? -22.234 -22.344 -9.391 1 84.44 62 GLU B O 1
ATOM 3641 N N . TRP B 1 63 ? -20.703 -20.797 -9.586 1 88.31 63 TRP B N 1
ATOM 3642 C CA . TRP B 1 63 ? -20.766 -20.391 -8.195 1 88.31 63 TRP B CA 1
ATOM 3643 C C . TRP B 1 63 ? -21.359 -18.984 -8.07 1 88.31 63 TRP B C 1
ATOM 3645 O O . TRP B 1 63 ? -21.594 -18.312 -9.07 1 88.31 63 TRP B O 1
ATOM 3655 N N . ASP B 1 64 ? -21.781 -18.594 -6.879 1 94.25 64 ASP B N 1
ATOM 3656 C CA . ASP B 1 64 ? -22.25 -17.234 -6.621 1 94.25 64 ASP B CA 1
ATOM 3657 C C . ASP B 1 64 ? -21.141 -16.219 -6.848 1 94.25 64 ASP B C 1
ATOM 3659 O O . ASP B 1 64 ? -20.234 -16.094 -6.027 1 94.25 64 ASP B O 1
ATOM 3663 N N . ASN B 1 65 ? -21.281 -15.562 -8.039 1 94.81 65 ASN B N 1
ATOM 3664 C CA . ASN B 1 65 ? -20.188 -14.688 -8.453 1 94.81 65 ASN B CA 1
ATOM 3665 C C . ASN B 1 65 ? -20.688 -13.273 -8.727 1 94.81 65 ASN B C 1
ATOM 3667 O O . ASN B 1 65 ? -21.75 -13.086 -9.312 1 94.81 65 ASN B O 1
ATOM 3671 N N . VAL B 1 66 ? -19.984 -12.328 -8.281 1 96 66 VAL B N 1
ATOM 3672 C CA . VAL B 1 66 ? -20.156 -10.93 -8.656 1 96 66 VAL B CA 1
ATOM 3673 C C . VAL B 1 66 ? -19.062 -10.508 -9.633 1 96 66 VAL B C 1
ATOM 3675 O O . VAL B 1 66 ? -17.875 -10.672 -9.359 1 96 66 VAL B O 1
ATOM 3678 N N . GLU B 1 67 ? -19.453 -9.945 -10.703 1 92.94 67 GLU B N 1
ATOM 3679 C CA . GLU B 1 67 ? -18.5 -9.523 -11.719 1 92.94 67 GLU B CA 1
ATOM 3680 C C . GLU B 1 67 ? -17.859 -8.188 -11.344 1 92.94 67 GLU B C 1
ATOM 3682 O O . GLU B 1 67 ? -18.562 -7.219 -11.039 1 92.94 67 GLU B O 1
ATOM 3687 N N . LEU B 1 68 ? -16.562 -8.125 -11.445 1 92.81 68 LEU B N 1
ATOM 3688 C CA . LEU B 1 68 ? -15.844 -6.91 -11.062 1 92.81 68 LEU B CA 1
ATOM 3689 C C . LEU B 1 68 ? -15.594 -6.027 -12.281 1 92.81 68 LEU B C 1
ATOM 3691 O O . LEU B 1 68 ? -15.258 -4.848 -12.141 1 92.81 68 LEU B O 1
ATOM 3695 N N . GLY B 1 69 ? -15.797 -6.555 -13.406 1 87.12 69 GLY B N 1
ATOM 3696 C CA . GLY B 1 69 ? -15.555 -5.824 -14.641 1 87.12 69 GLY B CA 1
ATOM 3697 C C . GLY B 1 69 ? -14.633 -6.559 -15.594 1 87.12 69 GLY B C 1
ATOM 3698 O O . GLY B 1 69 ? -14.367 -7.75 -15.414 1 87.12 69 GLY B O 1
ATOM 3699 N N . ILE B 1 70 ? -14.242 -5.793 -16.672 1 80.25 70 ILE B N 1
ATOM 3700 C CA . ILE B 1 70 ? -13.414 -6.391 -17.719 1 80.25 70 ILE B CA 1
ATOM 3701 C C . ILE B 1 70 ? -11.992 -5.84 -17.625 1 80.25 70 ILE B C 1
ATOM 3703 O O . ILE B 1 70 ? -11.797 -4.629 -17.5 1 80.25 70 ILE B O 1
ATOM 3707 N N . THR B 1 71 ? -11.039 -6.664 -17.531 1 77 71 THR B N 1
ATOM 3708 C CA . THR B 1 71 ? -9.648 -6.23 -17.516 1 77 71 THR B CA 1
ATOM 3709 C C . THR B 1 71 ? -8.914 -6.73 -18.766 1 77 71 THR B C 1
ATOM 3711 O O . THR B 1 71 ? -9.359 -7.684 -19.406 1 77 71 THR B O 1
ATOM 3714 N N . ALA B 1 72 ? -7.914 -5.836 -19.172 1 64.38 72 ALA B N 1
ATOM 3715 C CA . ALA B 1 72 ? -7.066 -6.238 -20.297 1 64.38 72 ALA B CA 1
ATOM 3716 C C . ALA B 1 72 ? -5.898 -7.102 -19.812 1 64.38 72 ALA B C 1
ATOM 3718 O O . ALA B 1 72 ? -5.527 -7.055 -18.641 1 64.38 72 ALA B O 1
ATOM 3719 N N . ASP B 1 73 ? -5.414 -7.953 -20.797 1 60.41 73 ASP B N 1
ATOM 3720 C CA . ASP B 1 73 ? -4.27 -8.789 -20.453 1 60.41 73 ASP B CA 1
ATOM 3721 C C . ASP B 1 73 ? -2.982 -7.969 -20.422 1 60.41 73 ASP B C 1
ATOM 3723 O O . ASP B 1 73 ? -2.793 -7.059 -21.234 1 60.41 73 ASP B O 1
ATOM 3727 N N . ASN B 1 74 ? -2.057 -8.125 -19.688 1 55.69 74 ASN B N 1
ATOM 3728 C CA . ASN B 1 74 ? -0.615 -7.906 -19.625 1 55.69 74 ASN B CA 1
ATOM 3729 C C . ASN B 1 74 ? -0.286 -6.441 -19.359 1 55.69 74 ASN B C 1
ATOM 3731 O O . ASN B 1 74 ? 0.831 -5.992 -19.625 1 55.69 74 ASN B O 1
ATOM 3735 N N . ASN B 1 75 ? -1.173 -5.551 -18.969 1 59.91 75 ASN B N 1
ATOM 3736 C CA . ASN B 1 75 ? -0.683 -4.219 -18.625 1 59.91 75 ASN B CA 1
ATOM 3737 C C . ASN B 1 75 ? -1.283 -3.719 -17.312 1 59.91 75 ASN B C 1
ATOM 3739 O O . ASN B 1 75 ? -2.418 -3.24 -17.297 1 59.91 75 ASN B O 1
ATOM 3743 N N . TYR B 1 76 ? -0.506 -3.795 -16.266 1 56.97 76 TYR B N 1
ATOM 3744 C CA . TYR B 1 76 ? -0.97 -3.477 -14.914 1 56.97 76 TYR B CA 1
ATOM 3745 C C . TYR B 1 76 ? -1.465 -2.037 -14.828 1 56.97 76 TYR B C 1
ATOM 3747 O O . TYR B 1 76 ? -2.473 -1.757 -14.18 1 56.97 76 TYR B O 1
ATOM 3755 N N . ALA B 1 77 ? -0.712 -1.148 -15.492 1 62.94 77 ALA B N 1
ATOM 3756 C CA . ALA B 1 77 ? -1.108 0.255 -15.406 1 62.94 77 ALA B CA 1
ATOM 3757 C C . ALA B 1 77 ? -2.482 0.475 -16.031 1 62.94 77 ALA B C 1
ATOM 3759 O O . ALA B 1 77 ? -3.275 1.278 -15.539 1 62.94 77 ALA B O 1
ATOM 3760 N N . LYS B 1 78 ? -2.719 -0.314 -17 1 67.69 78 LYS B N 1
ATOM 3761 C CA . LYS B 1 78 ? -3.994 -0.191 -17.703 1 67.69 78 LYS B CA 1
ATOM 3762 C C . LYS B 1 78 ? -5.129 -0.815 -16.891 1 67.69 78 LYS B C 1
ATOM 3764 O O . LYS B 1 78 ? -6.301 -0.534 -17.141 1 67.69 78 LYS B O 1
ATOM 3769 N N . ARG B 1 79 ? -4.613 -1.512 -15.859 1 77.06 79 ARG B N 1
ATOM 3770 C CA . ARG B 1 79 ? -5.602 -2.232 -15.062 1 77.06 79 ARG B CA 1
ATOM 3771 C C . ARG B 1 79 ? -6.082 -1.384 -13.891 1 77.06 79 ARG B C 1
ATOM 3773 O O . ARG B 1 79 ? -7.102 -1.693 -13.273 1 77.06 79 ARG B O 1
ATOM 3780 N N . VAL B 1 80 ? -5.383 -0.362 -13.719 1 78.31 80 VAL B N 1
ATOM 3781 C CA . VAL B 1 80 ? -5.625 0.368 -12.477 1 78.31 80 VAL B CA 1
ATOM 3782 C C . VAL B 1 80 ? -7.066 0.872 -12.445 1 78.31 80 VAL B C 1
ATOM 3784 O O . VAL B 1 80 ? -7.773 0.678 -11.453 1 78.31 80 VAL B O 1
ATOM 3787 N N . PRO B 1 81 ? -7.578 1.451 -13.539 1 81.44 81 PRO B N 1
ATOM 3788 C CA . PRO B 1 81 ? -8.977 1.887 -13.5 1 81.44 81 PRO B CA 1
ATOM 3789 C C . PRO B 1 81 ? -9.945 0.734 -13.25 1 81.44 81 PRO B C 1
ATOM 3791 O O . PRO B 1 81 ? -10.914 0.89 -12.5 1 81.44 81 PRO B O 1
ATOM 3794 N N . ALA B 1 82 ? -9.695 -0.336 -13.867 1 86.06 82 ALA B N 1
ATOM 3795 C CA . ALA B 1 82 ? -10.547 -1.509 -13.664 1 86.06 82 ALA B CA 1
ATOM 3796 C C . ALA B 1 82 ? -10.461 -2.006 -12.227 1 86.06 82 ALA B C 1
ATOM 3798 O O . ALA B 1 82 ? -11.469 -2.385 -11.633 1 86.06 82 ALA B O 1
ATOM 3799 N N . LEU B 1 83 ? -9.281 -1.989 -11.727 1 88.38 83 LEU B N 1
ATOM 3800 C CA . LEU B 1 83 ? -9.086 -2.424 -10.344 1 88.38 83 LEU B CA 1
ATOM 3801 C C . LEU B 1 83 ? -9.82 -1.505 -9.375 1 88.38 83 LEU B C 1
ATOM 3803 O O . LEU B 1 83 ? -10.414 -1.972 -8.398 1 88.38 83 LEU B O 1
ATOM 3807 N N . LEU B 1 84 ? -9.828 -0.252 -9.711 1 86.31 84 LEU B N 1
ATOM 3808 C CA . LEU B 1 84 ? -10.516 0.707 -8.859 1 86.31 84 LEU B CA 1
ATOM 3809 C C . LEU B 1 84 ? -12.031 0.497 -8.914 1 86.31 84 LEU B C 1
ATOM 3811 O O . LEU B 1 84 ? -12.719 0.609 -7.898 1 86.31 84 LEU B O 1
ATOM 3815 N N . LYS B 1 85 ? -12.484 0.246 -10.094 1 89 85 LYS B N 1
ATOM 3816 C CA . LYS B 1 85 ? -13.898 -0.091 -10.227 1 89 85 LYS B CA 1
ATOM 3817 C C . LYS B 1 85 ? -14.234 -1.374 -9.469 1 89 85 LYS B C 1
ATOM 3819 O O . LYS B 1 85 ? -15.281 -1.467 -8.828 1 89 85 LYS B O 1
ATOM 3824 N N . GLY B 1 86 ? -13.398 -2.314 -9.586 1 93.06 86 GLY B N 1
ATOM 3825 C CA . GLY B 1 86 ? -13.57 -3.547 -8.836 1 93.06 86 GLY B CA 1
ATOM 3826 C C . GLY B 1 86 ? -13.586 -3.328 -7.332 1 93.06 86 GLY B C 1
ATOM 3827 O O . GLY B 1 86 ? -14.406 -3.922 -6.625 1 93.06 86 GLY B O 1
ATOM 3828 N N . LEU B 1 87 ? -12.758 -2.475 -6.914 1 93.12 87 LEU B N 1
ATOM 3829 C CA . LEU B 1 87 ? -12.719 -2.141 -5.496 1 93.12 87 LEU B CA 1
ATOM 3830 C C . LEU B 1 87 ? -14.039 -1.53 -5.039 1 93.12 87 LEU B C 1
ATOM 3832 O O . LEU B 1 87 ? -14.547 -1.862 -3.965 1 93.12 87 LEU B O 1
ATOM 3836 N N . LYS B 1 88 ? -14.562 -0.637 -5.832 1 92.06 88 LYS B N 1
ATOM 3837 C CA . LYS B 1 88 ? -15.859 -0.044 -5.512 1 92.06 88 LYS B CA 1
ATOM 3838 C C . LYS B 1 88 ? -16.938 -1.117 -5.363 1 92.06 88 LYS B C 1
ATOM 3840 O O . LYS B 1 88 ? -17.734 -1.075 -4.426 1 92.06 88 LYS B O 1
ATOM 3845 N N . ILE B 1 89 ? -16.906 -2.004 -6.242 1 95.56 89 ILE B N 1
ATOM 3846 C CA . ILE B 1 89 ? -17.891 -3.088 -6.211 1 95.56 89 ILE B CA 1
ATOM 3847 C C . ILE B 1 89 ? -17.703 -3.912 -4.941 1 95.56 89 ILE B C 1
ATOM 3849 O O . ILE B 1 89 ? -18.672 -4.262 -4.27 1 95.56 89 ILE B O 1
ATOM 3853 N N . LEU B 1 90 ? -16.484 -4.223 -4.602 1 96.38 90 LEU B N 1
ATOM 3854 C CA . LEU B 1 90 ? -16.203 -4.961 -3.375 1 96.38 90 LEU B CA 1
ATOM 3855 C C . LEU B 1 90 ? -16.734 -4.219 -2.156 1 96.38 90 LEU B C 1
ATOM 3857 O O . LEU B 1 90 ? -17.375 -4.82 -1.293 1 96.38 90 LEU B O 1
ATOM 3861 N N . VAL B 1 91 ? -16.469 -2.941 -2.129 1 93.56 91 VAL B N 1
ATOM 3862 C CA . VAL B 1 91 ? -16.875 -2.137 -0.981 1 93.56 91 VAL B CA 1
ATOM 3863 C C . VAL B 1 91 ? -18.406 -2.068 -0.913 1 93.56 91 VAL B C 1
ATOM 3865 O O . VAL B 1 91 ? -18.984 -2.08 0.175 1 93.56 91 VAL B O 1
ATOM 3868 N N . ASP B 1 92 ? -19.016 -2.008 -2.078 1 95.19 92 ASP B N 1
ATOM 3869 C CA . ASP B 1 92 ? -20.484 -1.996 -2.139 1 95.19 92 ASP B CA 1
ATOM 3870 C C . ASP B 1 92 ? -21.062 -3.309 -1.622 1 95.19 92 ASP B C 1
ATOM 3872 O O . ASP B 1 92 ? -22.234 -3.375 -1.271 1 95.19 92 ASP B O 1
ATOM 3876 N N . HIS B 1 93 ? -20.281 -4.297 -1.574 1 97.44 93 HIS B N 1
ATOM 3877 C CA . HIS B 1 93 ? -20.703 -5.59 -1.05 1 97.44 93 HIS B CA 1
ATOM 3878 C C . HIS B 1 93 ? -20.094 -5.855 0.32 1 97.44 93 HIS B C 1
ATOM 3880 O O . HIS B 1 93 ? -19.625 -6.965 0.594 1 97.44 93 HIS B O 1
ATOM 3886 N N . LYS B 1 94 ? -20.016 -4.91 1.118 1 95.88 94 LYS B N 1
ATOM 3887 C CA . LYS B 1 94 ? -19.344 -4.938 2.408 1 95.88 94 LYS B CA 1
ATOM 3888 C C . LYS B 1 94 ? -19.906 -6.027 3.309 1 95.88 94 LYS B C 1
ATOM 3890 O O . LYS B 1 94 ? -19.188 -6.613 4.117 1 95.88 94 LYS B O 1
ATOM 3895 N N . GLN B 1 95 ? -21.188 -6.332 3.191 1 97.62 95 GLN B N 1
ATOM 3896 C CA . GLN B 1 95 ? -21.781 -7.348 4.051 1 97.62 95 GLN B CA 1
ATOM 3897 C C . GLN B 1 95 ? -21.203 -8.727 3.77 1 97.62 95 GLN B C 1
ATOM 3899 O O . GLN B 1 95 ? -20.969 -9.516 4.691 1 97.62 95 GLN B O 1
ATOM 3904 N N . ASP B 1 96 ? -20.922 -9.008 2.506 1 97.94 96 ASP B N 1
ATOM 3905 C CA . ASP B 1 96 ? -20.297 -10.273 2.129 1 97.94 96 ASP B CA 1
ATOM 3906 C C . ASP B 1 96 ? -18.891 -10.391 2.715 1 97.94 96 ASP B C 1
ATOM 3908 O O . ASP B 1 96 ? -18.516 -11.445 3.207 1 97.94 96 ASP B O 1
ATOM 3912 N N . LEU B 1 97 ? -18.219 -9.297 2.652 1 97.94 97 LEU B N 1
ATOM 3913 C CA . LEU B 1 97 ? -16.844 -9.289 3.152 1 97.94 97 LEU B CA 1
ATOM 3914 C C . LEU B 1 97 ? -16.828 -9.375 4.676 1 97.94 97 LEU B C 1
ATOM 3916 O O . LEU B 1 97 ? -15.984 -10.078 5.246 1 97.94 97 LEU B O 1
ATOM 3920 N N . ARG B 1 98 ? -17.75 -8.742 5.359 1 97.62 98 ARG B N 1
ATOM 3921 C CA . ARG B 1 98 ? -17.781 -8.719 6.816 1 97.62 98 ARG B CA 1
ATOM 3922 C C . ARG B 1 98 ? -18.219 -10.062 7.383 1 97.62 98 ARG B C 1
ATOM 3924 O O . ARG B 1 98 ? -17.812 -10.453 8.477 1 97.62 98 ARG B O 1
ATOM 3931 N N . SER B 1 99 ? -19 -10.75 6.656 1 98.06 99 SER B N 1
ATOM 3932 C CA . SER B 1 99 ? -19.531 -12.008 7.16 1 98.06 99 SER B CA 1
ATOM 3933 C C . SER B 1 99 ? -18.609 -13.172 6.824 1 98.06 99 SER B C 1
ATOM 3935 O O . SER B 1 99 ? -18.781 -14.281 7.344 1 98.06 99 SER B O 1
ATOM 3937 N N . ALA B 1 100 ? -17.625 -12.953 6.023 1 98.25 100 ALA B N 1
ATOM 3938 C CA . ALA B 1 100 ? -16.75 -14.031 5.562 1 98.25 100 ALA B CA 1
ATOM 3939 C C . ALA B 1 100 ? -15.695 -14.375 6.613 1 98.25 100 ALA B C 1
ATOM 3941 O O . ALA B 1 100 ? -15.172 -13.484 7.289 1 98.25 100 ALA B O 1
ATOM 3942 N N . LYS B 1 101 ? -15.367 -15.648 6.762 1 97.94 101 LYS B N 1
ATOM 3943 C CA . LYS B 1 101 ? -14.266 -16.094 7.605 1 97.94 101 LYS B CA 1
ATOM 3944 C C . LYS B 1 101 ? -12.914 -15.719 7 1 97.94 101 LYS B C 1
ATOM 3946 O O . LYS B 1 101 ? -11.961 -15.438 7.727 1 97.94 101 LYS B O 1
ATOM 3951 N N . PHE B 1 102 ? -12.914 -15.734 5.703 1 98.56 102 PHE B N 1
ATOM 3952 C CA . PHE B 1 102 ? -11.664 -15.406 5.031 1 98.56 102 PHE B 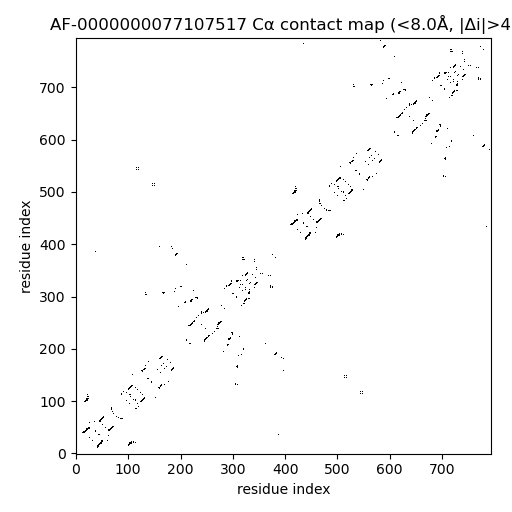CA 1
ATOM 3953 C C . PHE B 1 102 ? -11.93 -14.766 3.672 1 98.56 102 PHE B C 1
ATOM 3955 O O . PHE B 1 102 ? -13.023 -14.914 3.115 1 98.56 102 PHE B O 1
ATOM 3962 N N . ILE B 1 103 ? -10.984 -14 3.176 1 98.62 103 ILE B N 1
ATOM 3963 C CA . ILE B 1 103 ? -10.883 -13.477 1.817 1 98.62 103 ILE B CA 1
ATOM 3964 C C . ILE B 1 103 ? -9.648 -14.055 1.133 1 98.62 103 ILE B C 1
ATOM 3966 O O . ILE B 1 103 ? -8.516 -13.727 1.495 1 98.62 103 ILE B O 1
ATOM 3970 N N . MET B 1 104 ? -9.883 -14.93 0.243 1 98.56 104 MET B N 1
ATOM 3971 C CA . MET B 1 104 ? -8.805 -15.477 -0.579 1 98.56 104 MET B CA 1
ATOM 3972 C C . MET B 1 104 ? -8.688 -14.711 -1.895 1 98.56 104 MET B C 1
ATOM 3974 O O . MET B 1 104 ? -9.688 -14.477 -2.57 1 98.56 104 MET B O 1
ATOM 3978 N N . ALA B 1 105 ? -7.535 -14.25 -2.182 1 98.19 105 ALA B N 1
ATOM 3979 C CA . ALA B 1 105 ? -7.332 -13.477 -3.402 1 98.19 105 ALA B CA 1
ATOM 3980 C C . ALA B 1 105 ? -6.18 -14.039 -4.227 1 98.19 105 ALA B C 1
ATOM 3982 O O . ALA B 1 105 ? -5.094 -14.289 -3.697 1 98.19 105 ALA B O 1
ATOM 3983 N N . ARG B 1 106 ? -6.512 -14.211 -5.465 1 96.56 106 ARG B N 1
ATOM 3984 C CA . ARG B 1 106 ? -5.555 -14.828 -6.375 1 96.56 106 ARG B CA 1
ATOM 3985 C C . ARG B 1 106 ? -4.688 -13.773 -7.055 1 96.56 106 ARG B C 1
ATOM 3987 O O . ARG B 1 106 ? -5.203 -12.859 -7.699 1 96.56 106 ARG B O 1
ATOM 3994 N N . ASN B 1 107 ? -3.371 -13.867 -6.91 1 94.12 107 ASN B N 1
ATOM 3995 C CA . ASN B 1 107 ? -2.377 -12.969 -7.488 1 94.12 107 ASN B CA 1
ATOM 3996 C C . ASN B 1 107 ? -2.281 -11.656 -6.711 1 94.12 107 ASN B C 1
ATOM 3998 O O . ASN B 1 107 ? -3.113 -11.383 -5.848 1 94.12 107 ASN B O 1
ATOM 4002 N N . PHE B 1 108 ? -1.27 -10.93 -7.031 1 94.5 108 PHE B N 1
ATOM 4003 C CA . PHE B 1 108 ? -0.87 -9.727 -6.312 1 94.5 108 PHE B CA 1
ATOM 4004 C C . PHE B 1 108 ? -1.956 -8.656 -6.398 1 94.5 108 PHE B C 1
ATOM 4006 O O . PHE B 1 108 ? -2.34 -8.07 -5.387 1 94.5 108 PHE B O 1
ATOM 4013 N N . ASP B 1 109 ? -2.477 -8.367 -7.617 1 92.5 109 ASP B N 1
ATOM 4014 C CA . ASP B 1 109 ? -3.418 -7.27 -7.824 1 92.5 109 ASP B CA 1
ATOM 4015 C C . ASP B 1 109 ? -4.73 -7.527 -7.09 1 92.5 109 ASP B C 1
ATOM 4017 O O . ASP B 1 109 ? -5.262 -6.637 -6.426 1 92.5 109 ASP B O 1
ATOM 4021 N N . MET B 1 110 ? -5.164 -8.797 -7.121 1 95.19 110 MET B N 1
ATOM 4022 C CA . MET B 1 110 ? -6.398 -9.133 -6.418 1 95.19 110 MET B CA 1
ATOM 4023 C C . MET B 1 110 ? -6.215 -9.039 -4.91 1 95.19 110 MET B C 1
ATOM 4025 O O . MET B 1 110 ? -7.105 -8.57 -4.199 1 95.19 110 MET B O 1
ATOM 4029 N N . MET B 1 111 ? -5.062 -9.477 -4.477 1 96.62 111 MET B N 1
ATOM 4030 C CA . MET B 1 111 ? -4.801 -9.398 -3.041 1 96.62 111 MET B CA 1
ATOM 4031 C C . MET B 1 111 ? -4.711 -7.945 -2.586 1 96.62 111 MET B C 1
ATOM 4033 O O . MET B 1 111 ? -5.176 -7.602 -1.5 1 96.62 111 MET B O 1
ATOM 4037 N N . PHE B 1 112 ? -4.133 -7.168 -3.473 1 93.69 112 PHE B N 1
ATOM 4038 C CA . PHE B 1 112 ? -4.004 -5.758 -3.131 1 93.69 112 PHE B CA 1
ATOM 4039 C C . PHE B 1 112 ? -5.375 -5.117 -2.941 1 93.69 112 PHE B C 1
ATOM 4041 O O . PHE B 1 112 ? -5.629 -4.473 -1.923 1 93.69 112 PHE B O 1
ATOM 4048 N N . ILE B 1 113 ? -6.289 -5.285 -3.881 1 93.81 113 ILE B N 1
ATOM 4049 C CA . ILE B 1 113 ? -7.602 -4.66 -3.746 1 93.81 113 ILE B CA 1
ATOM 4050 C C . ILE B 1 113 ? -8.406 -5.375 -2.66 1 93.81 113 ILE B C 1
ATOM 4052 O O . ILE B 1 113 ? -9.234 -4.758 -1.985 1 93.81 113 ILE B O 1
ATOM 4056 N N . GLY B 1 114 ? -8.133 -6.684 -2.465 1 96.75 114 GLY B N 1
ATOM 4057 C CA . GLY B 1 114 ? -8.758 -7.383 -1.353 1 96.75 114 GLY B CA 1
ATOM 4058 C C . GLY B 1 114 ? -8.383 -6.809 0 1 96.75 114 GLY B C 1
ATOM 4059 O O . GLY B 1 114 ? -9.242 -6.629 0.865 1 96.75 114 GLY B O 1
ATOM 4060 N N . MET B 1 115 ? -7.117 -6.551 0.146 1 94.94 115 MET B N 1
ATOM 4061 C CA . MET B 1 115 ? -6.625 -5.945 1.378 1 94.94 115 MET B CA 1
ATOM 4062 C C . MET B 1 115 ? -7.258 -4.574 1.604 1 94.94 115 MET B C 1
ATOM 4064 O O . MET B 1 115 ? -7.715 -4.273 2.707 1 94.94 115 MET B O 1
ATOM 4068 N N . LEU B 1 116 ? -7.344 -3.766 0.562 1 92.44 116 LEU B N 1
ATOM 4069 C CA . LEU B 1 116 ? -7.965 -2.449 0.669 1 92.44 116 LEU B CA 1
ATOM 4070 C C . LEU B 1 116 ? -9.453 -2.574 0.997 1 92.44 116 LEU B C 1
ATOM 4072 O O . LEU B 1 116 ? -9.969 -1.836 1.836 1 92.44 116 LEU B O 1
ATOM 4076 N N . ALA B 1 117 ? -10.102 -3.486 0.334 1 95.75 117 ALA B N 1
ATOM 4077 C CA . ALA B 1 117 ? -11.523 -3.699 0.59 1 95.75 117 ALA B CA 1
ATOM 4078 C C . ALA B 1 117 ? -11.766 -4.109 2.039 1 95.75 117 ALA B C 1
ATOM 4080 O O . ALA B 1 117 ? -12.727 -3.66 2.666 1 95.75 117 ALA B O 1
ATOM 4081 N N . LYS B 1 118 ? -10.914 -4.965 2.525 1 95.81 118 LYS B N 1
ATOM 4082 C CA . LYS B 1 118 ? -11.031 -5.387 3.918 1 95.81 118 LYS B CA 1
ATOM 4083 C C . LYS B 1 118 ? -11.008 -4.184 4.859 1 95.81 118 LYS B C 1
ATOM 4085 O O . LYS B 1 118 ? -11.875 -4.043 5.719 1 95.81 118 LYS B O 1
ATOM 4090 N N . VAL B 1 119 ? -10.07 -3.379 4.602 1 89.75 119 VAL B N 1
ATOM 4091 C CA . VAL B 1 119 ? -9.883 -2.213 5.457 1 89.75 119 VAL B CA 1
ATOM 4092 C C . VAL B 1 119 ? -11.07 -1.267 5.309 1 89.75 119 VAL B C 1
ATOM 4094 O O . VAL B 1 119 ? -11.617 -0.79 6.305 1 89.75 119 VAL B O 1
ATOM 4097 N N . LEU B 1 120 ? -11.523 -0.999 4.129 1 89.69 120 LEU B N 1
ATOM 4098 C CA . LEU B 1 120 ? -12.555 -0.015 3.826 1 89.69 120 LEU B CA 1
ATOM 4099 C C . LEU B 1 120 ? -13.922 -0.499 4.305 1 89.69 120 LEU B C 1
ATOM 4101 O O . LEU B 1 120 ? -14.805 0.311 4.59 1 89.69 120 LEU B O 1
ATOM 4105 N N . THR B 1 121 ? -14.07 -1.782 4.43 1 93.94 121 THR B N 1
ATOM 4106 C CA . THR B 1 121 ? -15.367 -2.328 4.816 1 93.94 121 THR B CA 1
ATOM 4107 C C . THR B 1 121 ? -15.391 -2.662 6.305 1 93.94 121 THR B C 1
ATOM 4109 O O . THR B 1 121 ? -16.453 -2.926 6.871 1 93.94 121 THR B O 1
ATOM 4112 N N . GLY B 1 122 ? -14.234 -2.689 6.93 1 91.44 122 GLY B N 1
ATOM 4113 C CA . GLY B 1 122 ? -14.156 -3.09 8.328 1 91.44 122 GLY B CA 1
ATOM 4114 C C . GLY B 1 122 ? -14.25 -4.59 8.523 1 91.44 122 GLY B C 1
ATOM 4115 O O . GLY B 1 122 ? -14.594 -5.059 9.609 1 91.44 122 GLY B O 1
ATOM 4116 N N . SER B 1 123 ? -13.977 -5.332 7.461 1 96.25 123 SER B N 1
ATOM 4117 C CA . SER B 1 123 ? -14.008 -6.789 7.547 1 96.25 123 SER B CA 1
ATOM 4118 C C . SER B 1 123 ? -12.938 -7.312 8.492 1 96.25 123 SER B C 1
ATOM 4120 O O . SER B 1 123 ? -11.828 -6.77 8.547 1 96.25 123 SER B O 1
ATOM 4122 N N . LYS B 1 124 ? -13.258 -8.383 9.18 1 96.19 124 LYS B N 1
ATOM 4123 C CA . LYS B 1 124 ? -12.305 -9.039 10.062 1 96.19 124 LYS B CA 1
ATOM 4124 C C . LYS B 1 124 ? -11.828 -10.367 9.461 1 96.19 124 LYS B C 1
ATOM 4126 O O . LYS B 1 124 ? -11.18 -11.164 10.141 1 96.19 124 LYS B O 1
ATOM 4131 N N . ALA B 1 125 ? -12.164 -10.57 8.234 1 98.12 125 ALA B N 1
ATOM 4132 C CA . ALA B 1 125 ? -11.82 -11.82 7.555 1 98.12 125 ALA B CA 1
ATOM 4133 C C . ALA B 1 125 ? -10.312 -12.008 7.484 1 98.12 125 ALA B C 1
ATOM 4135 O O . ALA B 1 125 ? -9.562 -11.031 7.352 1 98.12 125 ALA B O 1
ATOM 4136 N N . LYS B 1 126 ? -9.859 -13.242 7.562 1 98.25 126 LYS B N 1
ATOM 4137 C CA . LYS B 1 126 ? -8.461 -13.562 7.316 1 98.25 126 LYS B CA 1
ATOM 4138 C C . LYS B 1 126 ? -8.102 -13.383 5.84 1 98.25 126 LYS B C 1
ATOM 4140 O O . LYS B 1 126 ? -8.883 -13.758 4.961 1 98.25 126 LYS B O 1
ATOM 4145 N N . LEU B 1 127 ? -6.992 -12.773 5.574 1 98.19 127 LEU B N 1
ATOM 4146 C CA . LEU B 1 127 ? -6.523 -12.633 4.199 1 98.19 127 LEU B CA 1
ATOM 4147 C C . LEU B 1 127 ? -5.664 -13.828 3.793 1 98.19 127 LEU B C 1
ATOM 4149 O O . LEU B 1 127 ? -4.668 -14.133 4.449 1 98.19 127 LEU B O 1
ATOM 4153 N N . ILE B 1 128 ? -6.09 -14.492 2.777 1 98.75 128 ILE B N 1
ATOM 4154 C CA . ILE B 1 128 ? -5.359 -15.625 2.219 1 98.75 128 ILE B CA 1
ATOM 4155 C C . ILE B 1 128 ? -4.793 -15.25 0.851 1 98.75 128 ILE B C 1
ATOM 4157 O O . ILE B 1 128 ? -5.547 -14.992 -0.09 1 98.75 128 ILE B O 1
ATOM 4161 N N . TYR B 1 129 ? -3.496 -15.219 0.756 1 98.69 129 TYR B N 1
ATOM 4162 C CA . TYR B 1 129 ? -2.811 -14.836 -0.475 1 98.69 129 TYR B CA 1
ATOM 4163 C C . TYR B 1 129 ? -2.52 -16.062 -1.334 1 98.69 129 TYR B C 1
ATOM 4165 O O . TYR B 1 129 ? -1.613 -16.844 -1.029 1 98.69 129 TYR B O 1
ATOM 4173 N N . ASP B 1 130 ? -3.312 -16.219 -2.404 1 98 130 ASP B N 1
ATOM 4174 C CA . ASP B 1 130 ? -3.207 -17.359 -3.322 1 98 130 ASP B CA 1
ATOM 4175 C C . ASP B 1 130 ? -2.332 -17 -4.523 1 98 130 ASP B C 1
ATOM 4177 O O . ASP B 1 130 ? -2.736 -16.219 -5.387 1 98 130 ASP B O 1
ATOM 4181 N N . VAL B 1 131 ? -1.164 -17.672 -4.574 1 97.44 131 VAL B N 1
ATOM 4182 C CA . VAL B 1 131 ? -0.19 -17.344 -5.609 1 97.44 131 VAL B CA 1
ATOM 4183 C C . VAL B 1 131 ? 0.093 -18.578 -6.469 1 97.44 131 VAL B C 1
ATOM 4185 O O . VAL B 1 131 ? 0.884 -19.438 -6.082 1 97.44 131 VAL B O 1
ATOM 4188 N N . PRO B 1 132 ? -0.498 -18.594 -7.656 1 95.12 132 PRO B N 1
ATOM 4189 C CA . PRO B 1 132 ? -0.291 -19.766 -8.523 1 95.12 132 PRO B CA 1
ATOM 4190 C C . PRO B 1 132 ? 1.074 -19.75 -9.203 1 95.12 132 PRO B C 1
ATOM 4192 O O . PRO B 1 132 ? 1.617 -20.812 -9.523 1 95.12 132 PRO B O 1
ATOM 4195 N N . ASP B 1 133 ? 1.59 -18.562 -9.523 1 94.38 133 ASP B N 1
ATOM 4196 C CA . ASP B 1 133 ? 2.877 -18.344 -10.172 1 94.38 133 ASP B CA 1
ATOM 4197 C C . ASP B 1 133 ? 3.482 -17 -9.773 1 94.38 133 ASP B C 1
ATOM 4199 O O . ASP B 1 133 ? 2.791 -16.141 -9.219 1 94.38 133 ASP B O 1
ATOM 4203 N N . ILE B 1 134 ? 4.73 -17 -9.992 1 95.88 134 ILE B N 1
ATOM 4204 C CA . ILE B 1 134 ? 5.418 -15.734 -9.742 1 95.88 134 ILE B CA 1
ATOM 4205 C C . ILE B 1 134 ? 5.699 -15.023 -11.062 1 95.88 134 ILE B C 1
ATOM 4207 O O . ILE B 1 134 ? 6.34 -15.586 -11.953 1 95.88 134 ILE B O 1
ATOM 4211 N N . GLN B 1 135 ? 5.227 -13.891 -11.164 1 91.94 135 GLN B N 1
ATOM 4212 C CA . GLN B 1 135 ? 5.449 -13.133 -12.391 1 91.94 135 GLN B CA 1
ATOM 4213 C C . GLN B 1 135 ? 6.914 -12.727 -12.531 1 91.94 135 GLN B C 1
ATOM 4215 O O . GLN B 1 135 ? 7.578 -12.445 -11.531 1 91.94 135 GLN B O 1
ATOM 4220 N N . GLU B 1 136 ? 7.32 -12.547 -13.75 1 90.88 136 GLU B N 1
ATOM 4221 C CA . GLU B 1 136 ? 8.727 -12.344 -14.094 1 90.88 136 GLU B CA 1
ATOM 4222 C C . GLU B 1 136 ? 9.281 -11.086 -13.438 1 90.88 136 GLU B C 1
ATOM 4224 O O . GLU B 1 136 ? 10.406 -11.078 -12.945 1 90.88 136 GLU B O 1
ATOM 4229 N N . PHE B 1 137 ? 8.531 -10.023 -13.398 1 88.38 137 PHE B N 1
ATOM 4230 C CA . PHE B 1 137 ? 9.055 -8.734 -12.961 1 88.38 137 PHE B CA 1
ATOM 4231 C C . PHE B 1 137 ? 9.336 -8.75 -11.469 1 88.38 137 PHE B C 1
ATOM 4233 O O . PHE B 1 137 ? 10.102 -7.918 -10.969 1 88.38 137 PHE B O 1
ATOM 4240 N N . PHE B 1 138 ? 8.797 -9.664 -10.75 1 93.44 138 PHE B N 1
ATOM 4241 C CA . PHE B 1 138 ? 9.055 -9.766 -9.32 1 93.44 138 PHE B CA 1
ATOM 4242 C C . PHE B 1 138 ? 10.492 -10.188 -9.062 1 93.44 138 PHE B C 1
ATOM 4244 O O . PHE B 1 138 ? 11.031 -9.945 -7.977 1 93.44 138 PHE B O 1
ATOM 4251 N N . PHE B 1 139 ? 11.094 -10.836 -10.047 1 94.31 139 PHE B N 1
ATOM 4252 C CA . PHE B 1 139 ? 12.461 -11.297 -9.898 1 94.31 139 PHE B CA 1
ATOM 4253 C C . PHE B 1 139 ? 13.453 -10.211 -10.312 1 94.31 139 PHE B C 1
ATOM 4255 O O . PHE B 1 139 ? 14.656 -10.336 -10.078 1 94.31 139 PHE B O 1
ATOM 4262 N N . GLY B 1 140 ? 12.945 -9.156 -10.906 1 91.88 140 GLY B N 1
ATOM 4263 C CA . GLY B 1 140 ? 13.805 -8.133 -11.469 1 91.88 140 GLY B CA 1
ATOM 4264 C C . GLY B 1 140 ? 14.562 -7.344 -10.414 1 91.88 140 GLY B C 1
ATOM 4265 O O . GLY B 1 140 ? 14.039 -7.086 -9.328 1 91.88 140 GLY B O 1
ATOM 4266 N N . LYS B 1 141 ? 15.734 -6.887 -10.781 1 88.12 141 LYS B N 1
ATOM 4267 C CA . LYS B 1 141 ? 16.578 -6.129 -9.867 1 88.12 141 LYS B CA 1
ATOM 4268 C C . LYS B 1 141 ? 16.344 -4.629 -10.008 1 88.12 141 LYS B C 1
ATOM 4270 O O . LYS B 1 141 ? 16.812 -3.84 -9.188 1 88.12 141 LYS B O 1
ATOM 4275 N N . GLY B 1 142 ? 15.609 -4.289 -11 1 87.56 142 GLY B N 1
ATOM 4276 C CA . GLY B 1 142 ? 15.336 -2.883 -11.25 1 87.56 142 GLY B CA 1
ATOM 4277 C C . GLY B 1 142 ? 14.32 -2.293 -10.289 1 87.56 142 GLY B C 1
ATOM 4278 O O . GLY B 1 142 ? 13.82 -2.988 -9.398 1 87.56 142 GLY B O 1
ATOM 4279 N N . LEU B 1 143 ? 14.016 -1.02 -10.398 1 83.25 143 LEU B N 1
ATOM 4280 C CA . LEU B 1 143 ? 13.133 -0.289 -9.492 1 83.25 143 LEU B CA 1
ATOM 4281 C C . LEU B 1 143 ? 11.727 -0.873 -9.516 1 83.25 143 LEU B C 1
ATOM 4283 O O . LEU B 1 143 ? 11.062 -0.956 -8.477 1 83.25 143 LEU B O 1
ATOM 4287 N N . LYS B 1 144 ? 11.344 -1.204 -10.68 1 86.44 144 LYS B N 1
ATOM 4288 C CA . LYS B 1 144 ? 10.016 -1.792 -10.789 1 86.44 144 LYS B CA 1
ATOM 4289 C C . LYS B 1 144 ? 9.891 -3.037 -9.922 1 86.44 144 LYS B C 1
ATOM 4291 O O . LYS B 1 144 ? 8.953 -3.158 -9.125 1 86.44 144 LYS B O 1
ATOM 4296 N N . GLY B 1 145 ? 10.852 -3.932 -10.086 1 90.94 145 GLY B N 1
ATOM 4297 C CA . GLY B 1 145 ? 10.859 -5.133 -9.266 1 90.94 145 GLY B CA 1
ATOM 4298 C C . GLY B 1 145 ? 10.906 -4.84 -7.777 1 90.94 145 GLY B C 1
ATOM 4299 O O . GLY B 1 145 ? 10.164 -5.434 -6.992 1 90.94 145 GLY B O 1
ATOM 4300 N N . LYS B 1 146 ? 11.68 -3.91 -7.398 1 89.19 146 LYS B N 1
ATOM 4301 C CA . LYS B 1 146 ? 11.844 -3.551 -5.992 1 89.19 146 LYS B CA 1
ATOM 4302 C C . LYS B 1 146 ? 10.555 -2.977 -5.414 1 89.19 146 LYS B C 1
ATOM 4304 O O . LYS B 1 146 ? 10.148 -3.328 -4.305 1 89.19 146 LYS B O 1
ATOM 4309 N N . VAL B 1 147 ? 9.938 -2.121 -6.141 1 87.88 147 VAL B N 1
ATOM 4310 C CA . VAL B 1 147 ? 8.703 -1.486 -5.691 1 87.88 147 VAL B CA 1
ATOM 4311 C C . VAL B 1 147 ? 7.625 -2.547 -5.48 1 87.88 147 VAL B C 1
ATOM 4313 O O . VAL B 1 147 ? 6.969 -2.574 -4.434 1 87.88 147 VAL B O 1
ATOM 4316 N N . PHE B 1 148 ? 7.531 -3.402 -6.422 1 90.94 148 PHE B N 1
ATOM 4317 C CA . PHE B 1 148 ? 6.484 -4.414 -6.328 1 90.94 148 PHE B CA 1
ATOM 4318 C C . PHE B 1 148 ? 6.789 -5.402 -5.207 1 90.94 148 PHE B C 1
ATOM 4320 O O . PHE B 1 148 ? 5.879 -5.875 -4.523 1 90.94 148 PHE B O 1
ATOM 4327 N N . ARG B 1 149 ? 8.031 -5.715 -5.066 1 93.62 149 ARG B N 1
ATOM 4328 C CA . ARG B 1 149 ? 8.398 -6.566 -3.936 1 93.62 149 ARG B CA 1
ATOM 4329 C C . ARG B 1 149 ? 8.133 -5.859 -2.611 1 93.62 149 ARG B C 1
ATOM 4331 O O . ARG B 1 149 ? 7.711 -6.492 -1.639 1 93.62 149 ARG B O 1
ATOM 4338 N N . GLY B 1 150 ? 8.414 -4.574 -2.568 1 91 150 GLY B N 1
ATOM 4339 C CA . GLY B 1 150 ? 8.062 -3.814 -1.381 1 91 150 GLY B CA 1
ATOM 4340 C C . GLY B 1 150 ? 6.578 -3.844 -1.073 1 91 150 GLY B C 1
ATOM 4341 O O . GLY B 1 150 ? 6.184 -4.074 0.07 1 91 150 GLY B O 1
ATOM 4342 N N . LEU B 1 151 ? 5.77 -3.586 -2.084 1 91.25 151 LEU B N 1
ATOM 4343 C CA . LEU B 1 151 ? 4.32 -3.635 -1.928 1 91.25 151 LEU B CA 1
ATOM 4344 C C . LEU B 1 151 ? 3.865 -5.027 -1.506 1 91.25 151 LEU B C 1
ATOM 4346 O O . LEU B 1 151 ? 2.988 -5.168 -0.651 1 91.25 151 LEU B O 1
ATOM 4350 N N . GLU B 1 152 ? 4.48 -5.996 -2.133 1 95.12 152 GLU B N 1
ATOM 4351 C CA . GLU B 1 152 ? 4.129 -7.363 -1.758 1 95.12 152 GLU B CA 1
ATOM 4352 C C . GLU B 1 152 ? 4.508 -7.648 -0.307 1 95.12 152 GLU B C 1
ATOM 4354 O O . GLU B 1 152 ? 3.797 -8.375 0.393 1 95.12 152 GLU B O 1
ATOM 4359 N N . LYS B 1 153 ? 5.598 -7.148 0.114 1 92.94 153 LYS B N 1
ATOM 4360 C CA . LYS B 1 153 ? 5.992 -7.34 1.506 1 92.94 153 LYS B CA 1
ATOM 4361 C C . LYS B 1 153 ? 4.957 -6.75 2.457 1 92.94 153 LYS B C 1
ATOM 4363 O O . LYS B 1 153 ? 4.691 -7.312 3.521 1 92.94 153 LYS B O 1
ATOM 4368 N N . ILE B 1 154 ? 4.418 -5.633 2.094 1 88.44 154 ILE B N 1
ATOM 4369 C CA . ILE B 1 154 ? 3.34 -5.039 2.877 1 88.44 154 ILE B CA 1
ATOM 4370 C C . ILE B 1 154 ? 2.154 -6 2.934 1 88.44 154 ILE B C 1
ATOM 4372 O O . ILE B 1 154 ? 1.567 -6.207 3.998 1 88.44 154 ILE B O 1
ATOM 4376 N N . ILE B 1 155 ? 1.823 -6.566 1.839 1 93.81 155 ILE B N 1
ATOM 4377 C CA . ILE B 1 155 ? 0.751 -7.555 1.77 1 93.81 155 ILE B CA 1
ATOM 4378 C C . ILE B 1 155 ? 1.082 -8.742 2.672 1 93.81 155 ILE B C 1
ATOM 4380 O O . ILE B 1 155 ? 0.254 -9.164 3.482 1 93.81 155 ILE B O 1
ATOM 4384 N N . LEU B 1 156 ? 2.326 -9.234 2.527 1 95.44 156 LEU B N 1
ATOM 4385 C CA . LEU B 1 156 ? 2.758 -10.43 3.254 1 95.44 156 LEU B CA 1
ATOM 4386 C C . LEU B 1 156 ? 2.707 -10.195 4.758 1 95.44 156 LEU B C 1
ATOM 4388 O O . LEU B 1 156 ? 2.494 -11.133 5.531 1 95.44 156 LEU B O 1
ATOM 4392 N N . ASN B 1 157 ? 2.811 -8.945 5.164 1 89.69 157 ASN B N 1
ATOM 4393 C CA . ASN B 1 157 ? 2.74 -8.609 6.582 1 89.69 157 ASN B CA 1
ATOM 4394 C C . ASN B 1 157 ? 1.299 -8.586 7.086 1 89.69 157 ASN B C 1
ATOM 4396 O O . ASN B 1 157 ? 1.058 -8.562 8.289 1 89.69 157 ASN B O 1
ATOM 4400 N N . GLN B 1 158 ? 0.325 -8.68 6.152 1 90.88 158 GLN B N 1
ATOM 4401 C CA . GLN B 1 158 ? -1.078 -8.547 6.531 1 90.88 158 GLN B CA 1
ATOM 4402 C C . GLN B 1 158 ? -1.818 -9.875 6.367 1 90.88 158 GLN B C 1
ATOM 4404 O O . GLN B 1 158 ? -2.896 -10.062 6.934 1 90.88 158 GLN B O 1
ATOM 4409 N N . ILE B 1 159 ? -1.257 -10.711 5.656 1 96.69 159 ILE B N 1
ATOM 4410 C CA . ILE B 1 159 ? -1.986 -11.938 5.352 1 96.69 159 ILE B CA 1
ATOM 4411 C C . ILE B 1 159 ? -1.863 -12.914 6.52 1 96.69 159 ILE B C 1
ATOM 4413 O O . ILE B 1 159 ? -0.91 -12.844 7.297 1 96.69 159 ILE B O 1
ATOM 4417 N N . SER B 1 160 ? -2.863 -13.781 6.582 1 98 160 SER B N 1
ATOM 4418 C CA . SER B 1 160 ? -2.85 -14.836 7.586 1 98 160 SER B CA 1
ATOM 4419 C C . SER B 1 160 ? -2.195 -16.109 7.047 1 98 160 SER B C 1
ATOM 4421 O O . SER B 1 160 ? -1.638 -16.891 7.809 1 98 160 SER B O 1
ATOM 4423 N N . LEU B 1 161 ? -2.309 -16.297 5.758 1 98.69 161 LEU B N 1
ATOM 4424 C CA . LEU B 1 161 ? -1.813 -17.531 5.148 1 98.69 161 LEU B CA 1
ATOM 4425 C C . LEU B 1 161 ? -1.407 -17.281 3.697 1 98.69 161 LEU B C 1
ATOM 4427 O O . LEU B 1 161 ? -2.141 -16.641 2.939 1 98.69 161 LEU B O 1
ATOM 4431 N N . LEU B 1 162 ? -0.241 -17.734 3.365 1 98.69 162 LEU B N 1
ATOM 4432 C CA . LEU B 1 162 ? 0.232 -17.781 1.986 1 98.69 162 LEU B CA 1
ATOM 4433 C C . LEU B 1 162 ? -0.035 -19.141 1.363 1 98.69 162 LEU B C 1
ATOM 4435 O O . LEU B 1 162 ? 0.34 -20.172 1.929 1 98.69 162 LEU B O 1
ATOM 4439 N N . VAL B 1 163 ? -0.746 -19.141 0.276 1 98.44 163 VAL B N 1
ATOM 4440 C CA . VAL B 1 163 ? -1.024 -20.375 -0.443 1 98.44 163 VAL B CA 1
ATOM 4441 C C . VAL B 1 163 ? -0.299 -20.359 -1.787 1 98.44 163 VAL B C 1
ATOM 4443 O O . VAL B 1 163 ? -0.465 -19.438 -2.582 1 98.44 163 VAL B O 1
ATOM 4446 N N . VAL B 1 164 ? 0.517 -21.359 -2.02 1 98.25 164 VAL B N 1
ATOM 4447 C CA . VAL B 1 164 ? 1.25 -21.469 -3.275 1 98.25 164 VAL B CA 1
ATOM 4448 C C . VAL B 1 164 ? 0.991 -22.828 -3.908 1 98.25 164 VAL B C 1
ATOM 4450 O O . VAL B 1 164 ? 0.486 -23.75 -3.25 1 98.25 164 VAL B O 1
ATOM 4453 N N . THR B 1 165 ? 1.369 -22.984 -5.172 1 97.31 165 THR B N 1
ATOM 4454 C CA . THR B 1 165 ? 1.108 -24.234 -5.883 1 97.31 165 THR B CA 1
ATOM 4455 C C . THR B 1 165 ? 2.348 -25.125 -5.887 1 97.31 165 THR B C 1
ATOM 4457 O O . THR B 1 165 ? 2.295 -26.266 -6.352 1 97.31 165 THR B O 1
ATOM 4460 N N . SER B 1 166 ? 3.463 -24.609 -5.402 1 98.06 166 SER B N 1
ATOM 4461 C CA . SER B 1 166 ? 4.727 -25.344 -5.414 1 98.06 166 SER B CA 1
ATOM 4462 C C . SER B 1 166 ? 5.602 -24.953 -4.227 1 98.06 166 SER B C 1
ATOM 4464 O O . SER B 1 166 ? 5.711 -23.781 -3.887 1 98.06 166 SER B O 1
ATOM 4466 N N . PRO B 1 167 ? 6.195 -25.969 -3.545 1 97.56 167 PRO B N 1
ATOM 4467 C CA . PRO B 1 167 ? 7.16 -25.609 -2.502 1 97.56 167 PRO B CA 1
ATOM 4468 C C . PRO B 1 167 ? 8.336 -24.797 -3.039 1 97.56 167 PRO B C 1
ATOM 4470 O O . PRO B 1 167 ? 8.969 -24.047 -2.289 1 97.56 167 PRO B O 1
ATOM 4473 N N . GLY B 1 168 ? 8.602 -24.984 -4.336 1 98.06 168 GLY B N 1
ATOM 4474 C CA . GLY B 1 168 ? 9.656 -24.203 -4.957 1 98.06 168 GLY B CA 1
ATOM 4475 C C . GLY B 1 168 ? 9.438 -22.703 -4.824 1 98.06 168 GLY B C 1
ATOM 4476 O O . GLY B 1 168 ? 10.398 -21.938 -4.738 1 98.06 168 GLY B O 1
ATOM 4477 N N . PHE B 1 169 ? 8.219 -22.281 -4.82 1 98.38 169 PHE B N 1
ATOM 4478 C CA . PHE B 1 169 ? 7.922 -20.859 -4.684 1 98.38 169 PHE B CA 1
ATOM 4479 C C . PHE B 1 169 ? 8.266 -20.359 -3.283 1 98.38 169 PHE B C 1
ATOM 4481 O O . PHE B 1 169 ? 8.68 -19.219 -3.107 1 98.38 169 PHE B O 1
ATOM 4488 N N . ILE B 1 170 ? 8.07 -21.219 -2.254 1 98.06 170 ILE B N 1
ATOM 4489 C CA . ILE B 1 170 ? 8.414 -20.859 -0.885 1 98.06 170 ILE B CA 1
ATOM 4490 C C . ILE B 1 170 ? 9.922 -20.656 -0.766 1 98.06 170 ILE B C 1
ATOM 4492 O O . ILE B 1 170 ? 10.383 -19.578 -0.41 1 98.06 170 ILE B O 1
ATOM 4496 N N . ARG B 1 171 ? 10.695 -21.625 -1.215 1 97.06 171 ARG B N 1
ATOM 4497 C CA . ARG B 1 171 ? 12.141 -21.625 -1.036 1 97.06 171 ARG B CA 1
ATOM 4498 C C . ARG B 1 171 ? 12.812 -20.625 -1.989 1 97.06 171 ARG B C 1
ATOM 4500 O O . ARG B 1 171 ? 13.719 -19.906 -1.598 1 97.06 171 ARG B O 1
ATOM 4507 N N . GLY B 1 172 ? 12.312 -20.656 -3.189 1 97.19 172 GLY B N 1
ATOM 4508 C CA . GLY B 1 172 ? 13.039 -19.953 -4.238 1 97.19 172 GLY B CA 1
ATOM 4509 C C . GLY B 1 172 ? 12.625 -18.516 -4.406 1 97.19 172 GLY B C 1
ATOM 4510 O O . GLY B 1 172 ? 13.328 -17.719 -5.035 1 97.19 172 GLY B O 1
ATOM 4511 N N . TYR B 1 173 ? 11.484 -18.156 -3.852 1 97.88 173 TYR B N 1
ATOM 4512 C CA . TYR B 1 173 ? 11.055 -16.766 -4.016 1 97.88 173 TYR B CA 1
ATOM 4513 C C . TYR B 1 173 ? 10.68 -16.141 -2.676 1 97.88 173 TYR B C 1
ATOM 4515 O O . TYR B 1 173 ? 11.289 -15.164 -2.246 1 97.88 173 TYR B O 1
ATOM 4523 N N . PHE B 1 174 ? 9.719 -16.641 -1.972 1 98.19 174 PHE B N 1
ATOM 4524 C CA . PHE B 1 174 ? 9.164 -15.984 -0.798 1 98.19 174 PHE B CA 1
ATOM 4525 C C . PHE B 1 174 ? 10.188 -15.938 0.331 1 98.19 174 PHE B C 1
ATOM 4527 O O . PHE B 1 174 ? 10.297 -14.93 1.038 1 98.19 174 PHE B O 1
ATOM 4534 N N . GLU B 1 175 ? 10.969 -17.016 0.527 1 97.31 175 GLU B N 1
ATOM 4535 C CA . GLU B 1 175 ? 12.055 -16.969 1.509 1 97.31 175 GLU B CA 1
ATOM 4536 C C . GLU B 1 175 ? 13.234 -16.156 0.999 1 97.31 175 GLU B C 1
ATOM 4538 O O . GLU B 1 175 ? 13.75 -15.289 1.707 1 97.31 175 GLU B O 1
ATOM 4543 N N . LYS B 1 176 ? 13.562 -16.359 -0.23 1 95.06 176 LYS B N 1
ATOM 4544 C CA . LYS B 1 176 ? 14.797 -15.82 -0.792 1 95.06 176 LYS B CA 1
ATOM 4545 C C . LYS B 1 176 ? 14.656 -14.32 -1.07 1 95.06 176 LYS B C 1
ATOM 4547 O O . LYS B 1 176 ? 15.578 -13.547 -0.793 1 95.06 176 LYS B O 1
ATOM 4552 N N . TYR B 1 177 ? 13.547 -13.914 -1.718 1 94.31 177 TYR B N 1
ATOM 4553 C CA . TYR B 1 177 ? 13.391 -12.531 -2.156 1 94.31 177 TYR B CA 1
ATOM 4554 C C . TYR B 1 177 ? 12.578 -11.727 -1.146 1 94.31 177 TYR B C 1
ATOM 4556 O O . TYR B 1 177 ? 12.82 -10.531 -0.954 1 94.31 177 TYR B O 1
ATOM 4564 N N . GLN B 1 178 ? 11.688 -12.344 -0.478 1 95.31 178 GLN B N 1
ATOM 4565 C CA . GLN B 1 178 ? 10.75 -11.625 0.382 1 95.31 178 GLN B CA 1
ATOM 4566 C C . GLN B 1 178 ? 11.078 -11.844 1.856 1 95.31 178 GLN B C 1
ATOM 4568 O O . GLN B 1 178 ? 10.492 -11.203 2.73 1 95.31 178 GLN B O 1
ATOM 4573 N N . ASN B 1 179 ? 12 -12.75 2.174 1 93.88 179 ASN B N 1
ATOM 4574 C CA . ASN B 1 179 ? 12.32 -13.125 3.547 1 93.88 179 ASN B CA 1
ATOM 4575 C C . ASN B 1 179 ? 11.062 -13.484 4.336 1 93.88 179 ASN B C 1
ATOM 4577 O O . ASN B 1 179 ? 10.906 -13.07 5.484 1 93.88 179 ASN B O 1
ATOM 4581 N N . TYR B 1 180 ? 10.156 -14.125 3.664 1 96.38 180 TYR B N 1
ATOM 4582 C CA . TYR B 1 180 ? 8.898 -14.523 4.297 1 96.38 180 TYR B CA 1
ATOM 4583 C C . TYR B 1 180 ? 9.047 -15.859 5.008 1 96.38 180 TYR B C 1
ATOM 4585 O O . TYR B 1 180 ? 9.445 -16.859 4.402 1 96.38 180 TYR B O 1
ATOM 4593 N N . ASN B 1 181 ? 8.672 -15.852 6.301 1 94.75 181 ASN B N 1
ATOM 4594 C CA . ASN B 1 181 ? 8.711 -17.078 7.105 1 94.75 181 ASN B CA 1
ATOM 4595 C C . ASN B 1 181 ? 7.383 -17.312 7.816 1 94.75 181 ASN B C 1
ATOM 4597 O O . ASN B 1 181 ? 7.336 -18 8.836 1 94.75 181 ASN B O 1
ATOM 4601 N N . GLY B 1 182 ? 6.344 -16.672 7.27 1 96.25 182 GLY B N 1
ATOM 4602 C CA . GLY B 1 182 ? 5.027 -16.828 7.867 1 96.25 182 GLY B CA 1
ATOM 4603 C C . GLY B 1 182 ? 4.367 -18.141 7.504 1 96.25 182 GLY B C 1
ATOM 4604 O O . GLY B 1 182 ? 4.98 -19 6.855 1 96.25 182 GLY B O 1
ATOM 4605 N N . LYS B 1 183 ? 3.121 -18.297 7.949 1 97.94 183 LYS B N 1
ATOM 4606 C CA . LYS B 1 183 ? 2.357 -19.516 7.672 1 97.94 183 LYS B CA 1
ATOM 4607 C C . LYS B 1 183 ? 2.066 -19.656 6.18 1 97.94 183 LYS B C 1
ATOM 4609 O O . LYS B 1 183 ? 1.769 -18.656 5.508 1 97.94 183 LYS B O 1
ATOM 4614 N N . HIS B 1 184 ? 2.279 -20.797 5.723 1 98.25 184 HIS B N 1
ATOM 4615 C CA . HIS B 1 184 ? 2.004 -21.062 4.316 1 98.25 184 HIS B CA 1
ATOM 4616 C C . HIS B 1 184 ? 1.438 -22.469 4.125 1 98.25 184 HIS B C 1
ATOM 4618 O O . HIS B 1 184 ? 1.503 -23.297 5.035 1 98.25 184 HIS B O 1
ATOM 4624 N N . PHE B 1 185 ? 0.785 -22.688 3.053 1 98.19 185 PHE B N 1
ATOM 4625 C CA . PHE B 1 185 ? 0.209 -23.953 2.625 1 98.19 185 PHE B CA 1
ATOM 4626 C C . PHE B 1 185 ? 0.468 -24.203 1.142 1 98.19 185 PHE B C 1
ATOM 4628 O O . PHE B 1 185 ? 0.267 -23.297 0.318 1 98.19 185 PHE B O 1
ATOM 4635 N N . VAL B 1 186 ? 0.97 -25.328 0.829 1 97.44 186 VAL B N 1
ATOM 4636 C CA . VAL B 1 186 ? 1.183 -25.688 -0.567 1 97.44 186 VAL B CA 1
ATOM 4637 C C . VAL B 1 186 ? -0.05 -26.422 -1.105 1 97.44 186 VAL B C 1
ATOM 4639 O O . VAL B 1 186 ? -0.298 -27.578 -0.76 1 97.44 186 VAL B O 1
ATOM 4642 N N . TRP B 1 187 ? -0.811 -25.703 -1.847 1 96.75 187 TRP B N 1
ATOM 4643 C CA . TRP B 1 187 ? -1.976 -26.234 -2.537 1 96.75 187 TRP B CA 1
ATOM 4644 C C . TRP B 1 187 ? -1.642 -26.578 -3.988 1 96.75 187 TRP B C 1
ATOM 4646 O O . TRP B 1 187 ? -1.89 -25.781 -4.891 1 96.75 187 TRP B O 1
ATOM 4656 N N . GLU B 1 188 ? -1.191 -27.812 -4.191 1 95.62 188 GLU B N 1
ATOM 4657 C CA . GLU B 1 188 ? -0.697 -28.25 -5.488 1 95.62 188 GLU B CA 1
ATOM 4658 C C . GLU B 1 188 ? -1.824 -28.312 -6.516 1 95.62 188 GLU B C 1
ATOM 4660 O O . GLU B 1 188 ? -3.002 -28.312 -6.156 1 95.62 188 GLU B O 1
ATOM 4665 N N . ASN B 1 189 ? -1.381 -28.422 -7.816 1 91.62 189 ASN B N 1
ATOM 4666 C CA . ASN B 1 189 ? -2.342 -28.469 -8.914 1 91.62 189 ASN B CA 1
ATOM 4667 C C . ASN B 1 189 ? -2.814 -29.891 -9.188 1 91.62 189 ASN B C 1
ATOM 4669 O O . ASN B 1 189 ? -2.801 -30.344 -10.328 1 91.62 189 ASN B O 1
ATOM 4673 N N . LYS B 1 190 ? -3.223 -30.547 -8.148 1 93.44 190 LYS B N 1
ATOM 4674 C CA . LYS B 1 190 ? -3.75 -31.891 -8.305 1 93.44 190 LYS B CA 1
ATOM 4675 C C . LYS B 1 190 ? -5.074 -31.891 -9.062 1 93.44 190 LYS B C 1
ATOM 4677 O O . LYS B 1 190 ? -5.746 -30.859 -9.141 1 93.44 190 LYS B O 1
ATOM 4682 N N . LEU B 1 191 ? -5.367 -33.031 -9.648 1 91.62 191 LEU B N 1
ATOM 4683 C CA . LEU B 1 191 ? -6.664 -33.188 -10.297 1 91.62 191 LEU B CA 1
ATOM 4684 C C . LEU B 1 191 ? -7.766 -33.406 -9.266 1 91.62 191 LEU B C 1
ATOM 4686 O O . LEU B 1 191 ? -7.562 -34.125 -8.273 1 91.62 191 LEU B O 1
ATOM 4690 N N . LEU B 1 192 ? -8.852 -32.75 -9.5 1 86.12 192 LEU B N 1
ATOM 4691 C CA . LEU B 1 192 ? -9.977 -32.906 -8.578 1 86.12 192 LEU B CA 1
ATOM 4692 C C . LEU B 1 192 ? -10.672 -34.25 -8.82 1 86.12 192 LEU B C 1
ATOM 4694 O O . LEU B 1 192 ? -11.258 -34.469 -9.891 1 86.12 192 LEU B O 1
ATOM 4698 N N . SER B 1 193 ? -10.695 -35.031 -7.777 1 82.44 193 SER B N 1
ATOM 4699 C CA . SER B 1 193 ? -11.25 -36.406 -7.895 1 82.44 193 SER B CA 1
ATOM 4700 C C . SER B 1 193 ? -12.719 -36.344 -8.297 1 82.44 193 SER B C 1
ATOM 4702 O O . SER B 1 193 ? -13.156 -37.156 -9.125 1 82.44 193 SER B O 1
ATOM 4704 N N . GLU B 1 194 ? -13.359 -35.375 -7.773 1 77.75 194 GLU B N 1
ATOM 4705 C CA . GLU B 1 194 ? -14.797 -35.281 -8.016 1 77.75 194 GLU B CA 1
ATOM 4706 C C . GLU B 1 194 ? -15.094 -34.969 -9.469 1 77.75 194 GLU B C 1
ATOM 4708 O O . GLU B 1 194 ? -16.156 -35.312 -9.992 1 77.75 194 GLU B O 1
ATOM 4713 N N . GLN B 1 195 ? -14.148 -34.375 -10.133 1 76.5 195 GLN B N 1
ATOM 4714 C CA . GLN B 1 195 ? -14.359 -33.938 -11.516 1 76.5 195 GLN B CA 1
ATOM 4715 C C . GLN B 1 195 ? -13.891 -35 -12.5 1 76.5 195 GLN B C 1
ATOM 4717 O O . GLN B 1 195 ? -14.289 -35 -13.664 1 76.5 195 GLN B O 1
ATOM 4722 N N . MET B 1 196 ? -12.984 -35.844 -12.094 1 81.81 196 MET B N 1
ATOM 4723 C CA . MET B 1 196 ? -12.375 -36.844 -12.992 1 81.81 196 MET B CA 1
ATOM 4724 C C . MET B 1 196 ? -13.312 -38.031 -13.203 1 81.81 196 MET B C 1
ATOM 4726 O O . MET B 1 196 ? -13.203 -38.719 -14.211 1 81.81 196 MET B O 1
ATOM 4730 N N . GLY B 1 197 ? -14.359 -38.094 -12.477 1 76.88 197 GLY B N 1
ATOM 4731 C CA . GLY B 1 197 ? -15.195 -39.281 -12.562 1 76.88 197 GLY B CA 1
ATOM 4732 C C . GLY B 1 197 ? -14.414 -40.594 -12.414 1 76.88 197 GLY B C 1
ATOM 4733 O O . GLY B 1 197 ? -13.5 -40.656 -11.594 1 76.88 197 GLY B O 1
ATOM 4734 N N . ASP B 1 198 ? -14.828 -41.656 -13.219 1 82.5 198 ASP B N 1
ATOM 4735 C CA . ASP B 1 198 ? -14.125 -42.906 -13.188 1 82.5 198 ASP B CA 1
ATOM 4736 C C . ASP B 1 198 ? -12.828 -42.844 -13.992 1 82.5 198 ASP B C 1
ATOM 4738 O O . ASP B 1 198 ? -12.859 -42.75 -15.219 1 82.5 198 ASP B O 1
ATOM 4742 N N . MET B 1 199 ? -11.812 -42.812 -13.273 1 86.62 199 MET B N 1
ATOM 4743 C CA . MET B 1 199 ? -10.508 -42.844 -13.93 1 86.62 199 MET B CA 1
ATOM 4744 C C . MET B 1 199 ? -10.242 -44.219 -14.547 1 86.62 199 MET B C 1
ATOM 4746 O O . MET B 1 199 ? -10.625 -45.25 -13.992 1 86.62 199 MET B O 1
ATOM 4750 N N . PRO B 1 200 ? -9.594 -44.219 -15.703 1 91.19 200 PRO B N 1
ATOM 4751 C CA . PRO B 1 200 ? -9.273 -45.531 -16.281 1 91.19 200 PRO B CA 1
ATOM 4752 C C . PRO B 1 200 ? -8.344 -46.344 -15.398 1 91.19 200 PRO B C 1
ATOM 4754 O O . PRO B 1 200 ? -7.477 -45.781 -14.719 1 91.19 200 PRO B O 1
ATOM 4757 N N . THR B 1 201 ? -8.547 -47.656 -15.469 1 93.44 201 THR B N 1
ATOM 4758 C CA . THR B 1 201 ? -7.66 -48.531 -14.734 1 93.44 201 THR B CA 1
ATOM 4759 C C . THR B 1 201 ? -6.297 -48.625 -15.414 1 93.44 201 THR B C 1
ATOM 4761 O O . THR B 1 201 ? -6.164 -48.312 -16.594 1 93.44 201 THR B O 1
ATOM 4764 N N . PRO B 1 202 ? -5.328 -49.031 -14.633 1 94.25 202 PRO B N 1
ATOM 4765 C CA . PRO B 1 202 ? -4.016 -49.25 -15.25 1 94.25 202 PRO B CA 1
ATOM 4766 C C . PRO B 1 202 ? -4.082 -50.188 -16.469 1 94.25 202 PRO B C 1
ATOM 4768 O O . PRO B 1 202 ? -3.42 -49.906 -17.484 1 94.25 202 PRO B O 1
ATOM 4771 N N . GLU B 1 203 ? -4.902 -51.156 -16.422 1 94.5 203 GLU B N 1
ATOM 4772 C CA . GLU B 1 203 ? -5.031 -52.094 -17.531 1 94.5 203 GLU B CA 1
ATOM 4773 C C . GLU B 1 203 ? -5.59 -51.406 -18.766 1 94.5 203 GLU B C 1
ATOM 4775 O O . GLU B 1 203 ? -5.109 -51.656 -19.875 1 94.5 203 GLU B O 1
ATOM 4780 N N . GLN B 1 204 ? -6.547 -50.625 -18.547 1 93.06 204 GLN B N 1
ATOM 4781 C CA . GLN B 1 204 ? -7.152 -49.906 -19.656 1 93.06 204 GLN B CA 1
ATOM 4782 C C . GLN B 1 204 ? -6.141 -48.969 -20.312 1 93.06 204 GLN B C 1
ATOM 4784 O O . GLN B 1 204 ? -6.059 -48.875 -21.547 1 93.06 204 GLN B O 1
ATOM 4789 N N . MET B 1 205 ? -5.324 -48.312 -19.453 1 93.25 205 MET B N 1
ATOM 4790 C CA . MET B 1 205 ? -4.328 -47.375 -19.984 1 93.25 205 MET B CA 1
ATOM 4791 C C . MET B 1 205 ? -3.197 -48.125 -20.672 1 93.25 205 MET B C 1
ATOM 4793 O O . MET B 1 205 ? -2.734 -47.719 -21.734 1 93.25 205 MET B O 1
ATOM 4797 N N . ASN B 1 206 ? -2.775 -49.188 -20.109 1 93 206 ASN B N 1
ATOM 4798 C CA . ASN B 1 206 ? -1.641 -49.969 -20.609 1 93 206 ASN B CA 1
ATOM 4799 C C . ASN B 1 206 ? -1.948 -50.594 -21.969 1 93 206 ASN B C 1
ATOM 4801 O O . ASN B 1 206 ? -1.038 -50.844 -22.75 1 93 206 ASN B O 1
ATOM 4805 N N . ALA B 1 207 ? -3.24 -50.75 -22.234 1 92.19 207 ALA B N 1
ATOM 4806 C CA . ALA B 1 207 ? -3.65 -51.375 -23.5 1 92.19 207 ALA B CA 1
ATOM 4807 C C . ALA B 1 207 ? -3.285 -50.469 -24.672 1 92.19 207 ALA B C 1
ATOM 4809 O O . ALA B 1 207 ? -3.129 -50.938 -25.797 1 92.19 207 ALA B O 1
ATOM 4810 N N . HIS B 1 208 ? -3.092 -49.25 -24.422 1 90.56 208 HIS B N 1
ATOM 4811 C CA . HIS B 1 208 ? -2.799 -48.281 -25.469 1 90.56 208 HIS B CA 1
ATOM 4812 C C . HIS B 1 208 ? -1.295 -48.156 -25.688 1 90.56 208 HIS B C 1
ATOM 4814 O O . HIS B 1 208 ? -0.856 -47.5 -26.641 1 90.56 208 HIS B O 1
ATOM 4820 N N . ARG B 1 209 ? -0.476 -48.719 -24.797 1 93.69 209 ARG B N 1
ATOM 4821 C CA . ARG B 1 209 ? 0.966 -48.5 -24.828 1 93.69 209 ARG B CA 1
ATOM 4822 C C . ARG B 1 209 ? 1.693 -49.719 -25.391 1 93.69 209 ARG B C 1
ATOM 4824 O O . ARG B 1 209 ? 1.593 -50.844 -24.828 1 93.69 209 ARG B O 1
ATOM 4831 N N . VAL B 1 210 ? 2.355 -49.406 -26.469 1 93.75 210 VAL B N 1
ATOM 4832 C CA . VAL B 1 210 ? 3.041 -50.469 -27.172 1 93.75 210 VAL B CA 1
ATOM 4833 C C . VAL B 1 210 ? 4.52 -50.469 -26.781 1 93.75 210 VAL B C 1
ATOM 4835 O O . VAL B 1 210 ? 5.152 -49.438 -26.719 1 93.75 210 VAL B O 1
ATOM 4838 N N . LYS B 1 211 ? 5.07 -51.688 -26.531 1 94.75 211 LYS B N 1
ATOM 4839 C CA . LYS B 1 211 ? 6.504 -51.812 -26.266 1 94.75 211 LYS B CA 1
ATOM 4840 C C . LYS B 1 211 ? 7.324 -51.344 -27.469 1 94.75 211 LYS B C 1
ATOM 4842 O O . LYS B 1 211 ? 7.09 -51.812 -28.594 1 94.75 211 LYS B O 1
ATOM 4847 N N . PRO B 1 212 ? 8.227 -50.5 -27.188 1 93.38 212 PRO B N 1
ATOM 4848 C CA . PRO B 1 212 ? 9.086 -50.062 -28.297 1 93.38 212 PRO B CA 1
ATOM 4849 C C . PRO B 1 212 ? 9.922 -51.188 -28.875 1 93.38 212 PRO B C 1
ATOM 4851 O O . PRO B 1 212 ? 10.461 -52 -28.125 1 93.38 212 PRO B O 1
ATOM 4854 N N . GLU B 1 213 ? 9.938 -51.281 -30.188 1 90.88 213 GLU B N 1
ATOM 4855 C CA . GLU B 1 213 ? 10.719 -52.25 -30.938 1 90.88 213 GLU B CA 1
ATOM 4856 C C . GLU B 1 213 ? 11.344 -51.625 -32.188 1 90.88 213 GLU B C 1
ATOM 4858 O O . GLU B 1 213 ? 10.656 -50.906 -32.938 1 90.88 213 GLU B O 1
ATOM 4863 N N . GLU B 1 214 ? 12.617 -51.875 -32.219 1 84.44 214 GLU B N 1
ATOM 4864 C CA . GLU B 1 214 ? 13.344 -51.281 -33.344 1 84.44 214 GLU B CA 1
ATOM 4865 C C . GLU B 1 214 ? 12.664 -51.594 -34.688 1 84.44 214 GLU B C 1
ATOM 4867 O O . GLU B 1 214 ? 12.391 -52.781 -34.969 1 84.44 214 GLU B O 1
ATOM 4872 N N . GLY B 1 215 ? 12.414 -50.562 -35.375 1 81.75 215 GLY B N 1
ATOM 4873 C CA . GLY B 1 215 ? 11.812 -50.719 -36.688 1 81.75 215 GLY B CA 1
ATOM 4874 C C . GLY B 1 215 ? 10.328 -51.031 -36.625 1 81.75 215 GLY B C 1
ATOM 4875 O O . GLY B 1 215 ? 9.68 -51.156 -37.688 1 81.75 215 GLY B O 1
ATOM 4876 N N . VAL B 1 216 ? 9.742 -51.094 -35.531 1 83.94 216 VAL B N 1
ATOM 4877 C CA . VAL B 1 216 ? 8.344 -51.5 -35.406 1 83.94 216 VAL B CA 1
ATOM 4878 C C . VAL B 1 216 ? 7.551 -50.438 -34.688 1 83.94 216 VAL B C 1
ATOM 4880 O O . VAL B 1 216 ? 6.586 -49.875 -35.219 1 83.94 216 VAL B O 1
ATOM 4883 N N . SER B 1 217 ? 8.023 -50.125 -33.531 1 90.19 217 SER B N 1
ATOM 4884 C CA . SER B 1 217 ? 7.301 -49.156 -32.719 1 90.19 217 SER B CA 1
ATOM 4885 C C . SER B 1 217 ? 8.258 -48.281 -31.922 1 90.19 217 SER B C 1
ATOM 4887 O O . SER B 1 217 ? 9.32 -48.719 -31.5 1 90.19 217 SER B O 1
ATOM 4889 N N . PRO B 1 218 ? 7.934 -47.062 -31.781 1 96.19 218 PRO B N 1
ATOM 4890 C CA . PRO B 1 218 ? 8.828 -46.125 -31.109 1 96.19 218 PRO B CA 1
ATOM 4891 C C . PRO B 1 218 ? 8.469 -45.906 -29.641 1 96.19 218 PRO B C 1
ATOM 4893 O O . PRO B 1 218 ? 7.387 -46.281 -29.203 1 96.19 218 PRO B O 1
ATOM 4896 N N . TRP B 1 219 ? 9.484 -45.344 -28.859 1 97.88 219 TRP B N 1
ATOM 4897 C CA . TRP B 1 219 ? 9.094 -44.656 -27.641 1 97.88 219 TRP B CA 1
ATOM 4898 C C . TRP B 1 219 ? 8.172 -43.5 -27.953 1 97.88 219 TRP B C 1
ATOM 4900 O O . TRP B 1 219 ? 8.383 -42.75 -28.922 1 97.88 219 TRP B O 1
ATOM 4910 N N . VAL B 1 220 ? 7.129 -43.312 -27.172 1 98.38 220 VAL B N 1
ATOM 4911 C CA . VAL B 1 220 ? 6.211 -42.219 -27.359 1 98.38 220 VAL B CA 1
ATOM 4912 C C . VAL B 1 220 ? 6.367 -41.219 -26.219 1 98.38 220 VAL B C 1
ATOM 4914 O O . VAL B 1 220 ? 6.203 -41.562 -25.047 1 98.38 220 VAL B O 1
ATOM 4917 N N . VAL B 1 221 ? 6.73 -39.938 -26.578 1 98.69 221 VAL B N 1
ATOM 4918 C CA . VAL B 1 221 ? 6.891 -38.875 -25.609 1 98.69 221 VAL B CA 1
ATOM 4919 C C . VAL B 1 221 ? 5.848 -37.781 -25.875 1 98.69 221 VAL B C 1
ATOM 4921 O O . VAL B 1 221 ? 5.691 -37.312 -27.016 1 98.69 221 VAL B O 1
ATOM 4924 N N . CYS B 1 222 ? 5.117 -37.406 -24.844 1 98.62 222 CYS B N 1
ATOM 4925 C CA . CYS B 1 222 ? 4.129 -36.344 -25.047 1 98.62 222 CYS B CA 1
ATOM 4926 C C . CYS B 1 222 ? 4.562 -35.062 -24.375 1 98.62 222 CYS B C 1
ATOM 4928 O O . CYS B 1 222 ? 5.391 -35.062 -23.469 1 98.62 222 CYS B O 1
ATOM 4930 N N . TRP B 1 223 ? 4.117 -33.906 -24.859 1 98.38 223 TRP B N 1
ATOM 4931 C CA . TRP B 1 223 ? 4.242 -32.562 -24.328 1 98.38 223 TRP B CA 1
ATOM 4932 C C . TRP B 1 223 ? 2.92 -31.812 -24.453 1 98.38 223 TRP B C 1
ATOM 4934 O O . TRP B 1 223 ? 2.596 -31.266 -25.516 1 98.38 223 TRP B O 1
ATOM 4944 N N . HIS B 1 224 ? 2.164 -31.844 -23.297 1 97.38 224 HIS B N 1
ATOM 4945 C CA . HIS B 1 224 ? 0.819 -31.281 -23.312 1 97.38 224 HIS B CA 1
ATOM 4946 C C . HIS B 1 224 ? 0.734 -30.016 -22.453 1 97.38 224 HIS B C 1
ATOM 4948 O O . HIS B 1 224 ? 1.541 -29.828 -21.547 1 97.38 224 HIS B O 1
ATOM 4954 N N . GLY B 1 225 ? -0.252 -29.125 -22.75 1 94.31 225 GLY B N 1
ATOM 4955 C CA . GLY B 1 225 ? -0.513 -27.938 -21.969 1 94.31 225 GLY B CA 1
ATOM 4956 C C . GLY B 1 225 ? -0.212 -26.656 -22.719 1 94.31 225 GLY B C 1
ATOM 4957 O O . GLY B 1 225 ? -0.568 -26.516 -23.891 1 94.31 225 GLY B O 1
ATOM 4958 N N . THR B 1 226 ? 0.344 -25.766 -21.922 1 91.81 226 THR B N 1
ATOM 4959 C CA . THR B 1 226 ? 0.77 -24.531 -22.562 1 91.81 226 THR B CA 1
ATOM 4960 C C . THR B 1 226 ? 2.084 -24.719 -23.312 1 91.81 226 THR B C 1
ATOM 4962 O O . THR B 1 226 ? 3.113 -25.031 -22.703 1 91.81 226 THR B O 1
ATOM 4965 N N . LEU B 1 227 ? 1.999 -24.594 -24.562 1 96 227 LEU B N 1
ATOM 4966 C CA . LEU B 1 227 ? 3.145 -24.844 -25.438 1 96 227 LEU B CA 1
ATOM 4967 C C . LEU B 1 227 ? 3.811 -23.531 -25.844 1 96 227 LEU B C 1
ATOM 4969 O O . LEU B 1 227 ? 3.561 -23.016 -26.922 1 96 227 LEU B O 1
ATOM 4973 N N . ARG B 1 228 ? 4.648 -23.062 -24.922 1 94.12 228 ARG B N 1
ATOM 4974 C CA . ARG B 1 228 ? 5.18 -21.719 -25.141 1 94.12 228 ARG B CA 1
ATOM 4975 C C . ARG B 1 228 ? 6.695 -21.703 -24.984 1 94.12 228 ARG B C 1
ATOM 4977 O O . ARG B 1 228 ? 7.34 -20.672 -25.234 1 94.12 228 ARG B O 1
ATOM 4984 N N . CYS B 1 229 ? 7.355 -22.766 -24.625 1 96.19 229 CYS B N 1
ATOM 4985 C CA . CYS B 1 229 ? 8.766 -22.766 -24.25 1 96.19 229 CYS B CA 1
ATOM 4986 C C . CYS B 1 229 ? 9.648 -23.047 -25.469 1 96.19 229 CYS B C 1
ATOM 4988 O O . CYS B 1 229 ? 9.719 -24.172 -25.953 1 96.19 229 CYS B O 1
ATOM 4990 N N . PRO B 1 230 ? 10.398 -22.062 -25.922 1 96.81 230 PRO B N 1
ATOM 4991 C CA . PRO B 1 230 ? 11.258 -22.25 -27.094 1 96.81 230 PRO B CA 1
ATOM 4992 C C . PRO B 1 230 ? 12.328 -23.312 -26.875 1 96.81 230 PRO B C 1
ATOM 4994 O O . PRO B 1 230 ? 12.641 -24.078 -27.797 1 96.81 230 PRO B O 1
ATOM 4997 N N . ALA B 1 231 ? 12.898 -23.328 -25.734 1 96.75 231 ALA B N 1
ATOM 4998 C CA . ALA B 1 231 ? 13.93 -24.328 -25.438 1 96.75 231 ALA B CA 1
ATOM 4999 C C . ALA B 1 231 ? 13.375 -25.734 -25.578 1 96.75 231 ALA B C 1
ATOM 5001 O O . ALA B 1 231 ? 14.031 -26.625 -26.141 1 96.75 231 ALA B O 1
ATOM 5002 N N . SER B 1 232 ? 12.188 -25.984 -25.047 1 97.81 232 SER B N 1
ATOM 5003 C CA . SER B 1 232 ? 11.555 -27.297 -25.188 1 97.81 232 SER B CA 1
ATOM 5004 C C . SER B 1 232 ? 11.273 -27.625 -26.641 1 97.81 232 SER B C 1
ATOM 5006 O O . SER B 1 232 ? 11.492 -28.766 -27.078 1 97.81 232 SER B O 1
ATOM 5008 N N . MET B 1 233 ? 10.805 -26.641 -27.391 1 98.31 233 MET B N 1
ATOM 5009 C CA . MET B 1 233 ? 10.547 -26.844 -28.812 1 98.31 233 MET B CA 1
ATOM 5010 C C . MET B 1 233 ? 11.805 -27.328 -29.531 1 98.31 233 MET B C 1
ATOM 5012 O O . MET B 1 233 ? 11.766 -28.312 -30.266 1 98.31 233 MET B O 1
ATOM 5016 N N . LYS B 1 234 ? 12.867 -26.625 -29.281 1 98.19 234 LYS B N 1
ATOM 5017 C CA . LYS B 1 234 ? 14.125 -26.938 -29.938 1 98.19 234 LYS B CA 1
ATOM 5018 C C . LYS B 1 234 ? 14.609 -28.344 -29.547 1 98.19 234 LYS B C 1
ATOM 5020 O O . LYS B 1 234 ? 15.039 -29.109 -30.391 1 98.19 234 LYS B O 1
ATOM 5025 N N . ILE B 1 235 ? 14.602 -28.641 -28.281 1 98.56 235 ILE B N 1
ATOM 5026 C CA . ILE B 1 235 ? 15.094 -29.922 -27.766 1 98.56 235 ILE B CA 1
ATOM 5027 C C . ILE B 1 235 ? 14.289 -31.062 -28.375 1 98.56 235 ILE B C 1
ATOM 5029 O O . ILE B 1 235 ? 14.852 -32.031 -28.875 1 98.56 235 ILE B O 1
ATOM 5033 N N . LEU B 1 236 ? 12.945 -30.984 -28.375 1 98.69 236 LEU B N 1
ATOM 5034 C CA . LEU B 1 236 ? 12.078 -32.031 -28.875 1 98.69 236 LEU B CA 1
ATOM 5035 C C . LEU B 1 236 ? 12.227 -32.188 -30.391 1 98.69 236 LEU B C 1
ATOM 5037 O O . LEU B 1 236 ? 12.273 -33.312 -30.891 1 98.69 236 LEU B O 1
ATOM 5041 N N . ALA B 1 237 ? 12.32 -31.078 -31.078 1 98.75 237 ALA B N 1
ATOM 5042 C CA . ALA B 1 237 ? 12.484 -31.141 -32.531 1 98.75 237 ALA B CA 1
ATOM 5043 C C . ALA B 1 237 ? 13.812 -31.781 -32.906 1 98.75 237 ALA B C 1
ATOM 5045 O O . ALA B 1 237 ? 13.859 -32.656 -33.781 1 98.75 237 ALA B O 1
ATOM 5046 N N . ASP B 1 238 ? 14.883 -31.297 -32.281 1 98.69 238 ASP B N 1
ATOM 5047 C CA . ASP B 1 238 ? 16.203 -31.844 -32.562 1 98.69 238 ASP B CA 1
ATOM 5048 C C . ASP B 1 238 ? 16.25 -33.344 -32.25 1 98.69 238 ASP B C 1
ATOM 5050 O O . ASP B 1 238 ? 16.875 -34.125 -33 1 98.69 238 ASP B O 1
ATOM 5054 N N . THR B 1 239 ? 15.656 -33.688 -31.219 1 98.81 239 THR B N 1
ATOM 5055 C CA . THR B 1 239 ? 15.609 -35.125 -30.844 1 98.81 239 THR B CA 1
ATOM 5056 C C . THR B 1 239 ? 14.82 -35.906 -31.859 1 98.81 239 THR B C 1
ATOM 5058 O O . THR B 1 239 ? 15.242 -37 -32.25 1 98.81 239 THR B O 1
ATOM 5061 N N . ALA B 1 240 ? 13.688 -35.438 -32.219 1 98.69 240 ALA B N 1
ATOM 5062 C CA . ALA B 1 240 ? 12.859 -36.094 -33.25 1 98.69 240 ALA B CA 1
ATOM 5063 C C . ALA B 1 240 ? 13.641 -36.344 -34.531 1 98.69 240 ALA B C 1
ATOM 5065 O O . ALA B 1 240 ? 13.625 -37.438 -35.062 1 98.69 240 ALA B O 1
ATOM 5066 N N . LYS B 1 241 ? 14.336 -35.344 -35 1 98.38 241 LYS B N 1
ATOM 5067 C CA . LYS B 1 241 ? 15.117 -35.438 -36.219 1 98.38 241 LYS B CA 1
ATOM 5068 C C . LYS B 1 241 ? 16.234 -36.469 -36.062 1 98.38 241 LYS B C 1
ATOM 5070 O O . LYS B 1 241 ? 16.484 -37.25 -37 1 98.38 241 LYS B O 1
ATOM 5075 N N . ALA B 1 242 ? 16.891 -36.438 -34.969 1 98.19 242 ALA B N 1
ATOM 5076 C CA . ALA B 1 242 ? 18.062 -37.281 -34.75 1 98.19 242 ALA B CA 1
ATOM 5077 C C . ALA B 1 242 ? 17.656 -38.75 -34.625 1 98.19 242 ALA B C 1
ATOM 5079 O O . ALA B 1 242 ? 18.391 -39.625 -35.062 1 98.19 242 ALA B O 1
ATOM 5080 N N . MET B 1 243 ? 16.484 -39 -34.031 1 97.38 243 MET B N 1
ATOM 5081 C CA . MET B 1 243 ? 16.125 -40.375 -33.688 1 97.38 243 MET B CA 1
ATOM 5082 C C . MET B 1 243 ? 15.203 -41 -34.719 1 97.38 243 MET B C 1
ATOM 5084 O O . MET B 1 243 ? 15.055 -42.219 -34.781 1 97.38 243 MET B O 1
ATOM 5088 N N . GLY B 1 244 ? 14.57 -40.156 -35.469 1 95.62 244 GLY B N 1
ATOM 5089 C CA . GLY B 1 244 ? 13.688 -40.625 -36.5 1 95.62 244 GLY B CA 1
ATOM 5090 C C . GLY B 1 244 ? 12.562 -41.5 -35.969 1 95.62 244 GLY B C 1
ATOM 5091 O O . GLY B 1 244 ? 11.859 -41.125 -35.031 1 95.62 244 GLY B O 1
ATOM 5092 N N . SER B 1 245 ? 12.438 -42.656 -36.5 1 95.44 245 SER B N 1
ATOM 5093 C CA . SER B 1 245 ? 11.289 -43.531 -36.219 1 95.44 245 SER B CA 1
ATOM 5094 C C . SER B 1 245 ? 11.406 -44.188 -34.844 1 95.44 245 SER B C 1
ATOM 5096 O O . SER B 1 245 ? 10.477 -44.875 -34.406 1 95.44 245 SER B O 1
ATOM 5098 N N . LYS B 1 246 ? 12.453 -44 -34.219 1 96.19 246 LYS B N 1
ATOM 5099 C CA . LYS B 1 246 ? 12.68 -44.656 -32.906 1 96.19 246 LYS B CA 1
ATOM 5100 C C . LYS B 1 246 ? 11.914 -43.906 -31.797 1 96.19 246 LYS B C 1
ATOM 5102 O O . LYS B 1 246 ? 11.766 -44.438 -30.688 1 96.19 246 LYS B O 1
ATOM 5107 N N . VAL B 1 247 ? 11.469 -42.75 -32.125 1 98 247 VAL B N 1
ATOM 5108 C CA . VAL B 1 247 ? 10.711 -41.969 -31.125 1 98 247 VAL B CA 1
ATOM 5109 C C . VAL B 1 247 ? 9.547 -41.25 -31.812 1 98 247 VAL B C 1
ATOM 5111 O O . VAL B 1 247 ? 9.648 -40.906 -33 1 98 247 VAL B O 1
ATOM 5114 N N . LYS B 1 248 ? 8.453 -41.125 -31.188 1 98.19 248 LYS B N 1
ATOM 5115 C CA . LYS B 1 248 ? 7.309 -40.312 -31.609 1 98.19 248 LYS B CA 1
ATOM 5116 C C . LYS B 1 248 ? 6.941 -39.281 -30.547 1 98.19 248 LYS B C 1
ATOM 5118 O O . LYS B 1 248 ? 6.871 -39.594 -29.359 1 98.19 248 LYS B O 1
ATOM 5123 N N . PHE B 1 249 ? 6.848 -38.031 -30.984 1 98.62 249 PHE B N 1
ATOM 5124 C CA . PHE B 1 249 ? 6.395 -36.969 -30.094 1 98.62 249 PHE B CA 1
ATOM 5125 C C . PHE B 1 249 ? 4.938 -36.625 -30.375 1 98.62 249 PHE B C 1
ATOM 5127 O O . PHE B 1 249 ? 4.559 -36.406 -31.531 1 98.62 249 PHE B O 1
ATOM 5134 N N . TYR B 1 250 ? 4.137 -36.625 -29.328 1 98.19 250 TYR B N 1
ATOM 5135 C CA . TYR B 1 250 ? 2.732 -36.25 -29.438 1 98.19 250 TYR B CA 1
ATOM 5136 C C . TYR B 1 250 ? 2.432 -35 -28.594 1 98.19 250 TYR B C 1
ATOM 5138 O O . TYR B 1 250 ? 2.559 -35.031 -27.359 1 98.19 250 TYR B O 1
ATOM 5146 N N . LEU B 1 251 ? 2.043 -33.906 -29.234 1 98.25 251 LEU B N 1
ATOM 5147 C CA . LEU B 1 251 ? 1.841 -32.625 -28.562 1 98.25 251 LEU B CA 1
ATOM 5148 C C . LEU B 1 251 ? 0.37 -32.219 -28.594 1 98.25 251 LEU B C 1
ATOM 5150 O O . LEU B 1 251 ? -0.292 -32.344 -29.625 1 98.25 251 LEU B O 1
ATOM 5154 N N . ARG B 1 252 ? -0.128 -31.812 -27.484 1 97.69 252 ARG B N 1
ATOM 5155 C CA . ARG B 1 252 ? -1.47 -31.266 -27.344 1 97.69 252 ARG B CA 1
ATOM 5156 C C . ARG B 1 252 ? -1.46 -30.031 -26.438 1 97.69 252 ARG B C 1
ATOM 5158 O O . ARG B 1 252 ? -0.767 -30.016 -25.422 1 97.69 252 ARG B O 1
ATOM 5165 N N . GLY B 1 253 ? -2.145 -29 -26.828 1 95.81 253 GLY B N 1
ATOM 5166 C CA . GLY B 1 253 ? -2.234 -27.797 -26 1 95.81 253 GLY B CA 1
ATOM 5167 C C . GLY B 1 253 ? -2.369 -26.516 -26.812 1 95.81 253 GLY B C 1
ATOM 5168 O O . GLY B 1 253 ? -2.668 -26.562 -28 1 95.81 253 GLY B O 1
ATOM 5169 N N . LYS B 1 254 ? -2.268 -25.453 -26.141 1 92.5 254 LYS B N 1
ATOM 5170 C CA . LYS B 1 254 ? -2.412 -24.141 -26.766 1 92.5 254 LYS B CA 1
ATOM 5171 C C . LYS B 1 254 ? -1.053 -23.484 -26.984 1 92.5 254 LYS B C 1
ATOM 5173 O O . LYS B 1 254 ? -0.254 -23.375 -26.062 1 92.5 254 LYS B O 1
ATOM 5178 N N . GLN B 1 255 ? -0.804 -23.094 -28.234 1 93.19 255 GLN B N 1
ATOM 5179 C CA . GLN B 1 255 ? 0.405 -22.344 -28.562 1 93.19 255 GLN B CA 1
ATOM 5180 C C . GLN B 1 255 ? 0.269 -20.875 -28.141 1 93.19 255 GLN B C 1
ATOM 5182 O O . GLN B 1 255 ? -0.462 -20.109 -28.781 1 93.19 255 GLN B O 1
ATOM 5187 N N . THR B 1 256 ? 0.919 -20.562 -27.094 1 88.38 256 THR B N 1
ATOM 5188 C CA . THR B 1 256 ? 0.837 -19.188 -26.609 1 88.38 256 THR B CA 1
ATOM 5189 C C . THR B 1 256 ? 2.189 -18.484 -26.734 1 88.38 256 THR B C 1
ATOM 5191 O O . THR B 1 256 ? 3.23 -19.156 -26.797 1 88.38 256 THR B O 1
ATOM 5194 N N . ILE B 1 257 ? 2.271 -17.188 -26.938 1 87.25 257 ILE B N 1
ATOM 5195 C CA . ILE B 1 257 ? 3.42 -16.281 -26.938 1 87.25 257 ILE B CA 1
ATOM 5196 C C . ILE B 1 257 ? 4.18 -16.422 -28.25 1 87.25 257 ILE B C 1
ATOM 5198 O O . ILE B 1 257 ? 4.453 -15.414 -28.922 1 87.25 257 ILE B O 1
ATOM 5202 N N . TYR B 1 258 ? 4.48 -17.812 -28.672 1 93.12 258 TYR B N 1
ATOM 5203 C CA . TYR B 1 258 ? 5.262 -18.016 -29.875 1 93.12 258 TYR B CA 1
ATOM 5204 C C . TYR B 1 258 ? 4.586 -19.031 -30.797 1 93.12 258 TYR B C 1
ATOM 5206 O O . TYR B 1 258 ? 5.191 -20.031 -31.172 1 93.12 258 TYR B O 1
ATOM 5214 N N . PRO B 1 259 ? 3.416 -18.75 -31.281 1 94.5 259 PRO B N 1
ATOM 5215 C CA . PRO B 1 259 ? 2.727 -19.734 -32.125 1 94.5 259 PRO B CA 1
ATOM 5216 C C . PRO B 1 259 ? 3.443 -19.969 -33.469 1 94.5 259 PRO B C 1
ATOM 5218 O O . PRO B 1 259 ? 3.492 -21.094 -33.938 1 94.5 259 PRO B O 1
ATOM 5221 N N . GLU B 1 260 ? 4.012 -18.969 -34.031 1 96.44 260 GLU B N 1
ATOM 5222 C CA . GLU B 1 260 ? 4.715 -19.109 -35.312 1 96.44 260 GLU B CA 1
ATOM 5223 C C . GLU B 1 260 ? 5.984 -19.938 -35.125 1 96.44 260 GLU B C 1
ATOM 5225 O O . GLU B 1 260 ? 6.297 -20.781 -36 1 96.44 260 GLU B O 1
ATOM 5230 N N . LEU B 1 261 ? 6.688 -19.625 -34.094 1 97 261 LEU B N 1
ATOM 5231 C CA . LEU B 1 261 ? 7.898 -20.391 -33.812 1 97 261 LEU B CA 1
ATOM 5232 C C . LEU B 1 261 ? 7.57 -21.875 -33.625 1 97 261 LEU B C 1
ATOM 5234 O O . LEU B 1 261 ? 8.32 -22.734 -34.094 1 97 261 LEU B O 1
ATOM 5238 N N . PHE B 1 262 ? 6.484 -22.156 -32.969 1 97.69 262 PHE B N 1
ATOM 5239 C CA . PHE B 1 262 ? 6.027 -23.516 -32.781 1 97.69 262 PHE B CA 1
ATOM 5240 C C . PHE B 1 262 ? 5.812 -24.234 -34.094 1 97.69 262 PHE B C 1
ATOM 5242 O O . PHE B 1 262 ? 6.344 -25.312 -34.312 1 97.69 262 PHE B O 1
ATOM 5249 N N . GLU B 1 263 ? 5.09 -23.641 -34.938 1 96.69 263 GLU B N 1
ATOM 5250 C CA . GLU B 1 263 ? 4.781 -24.219 -36.25 1 96.69 263 GLU B CA 1
ATOM 5251 C C . GLU B 1 263 ? 6.051 -24.438 -37.062 1 96.69 263 GLU B C 1
ATOM 5253 O O . GLU B 1 263 ? 6.234 -25.5 -37.656 1 96.69 263 GLU B O 1
ATOM 5258 N N . GLN B 1 264 ? 6.848 -23.438 -37.062 1 97.75 264 GLN B N 1
ATOM 5259 C CA . GLN B 1 264 ? 8.086 -23.516 -37.812 1 97.75 264 GLN B CA 1
ATOM 5260 C C . GLN B 1 264 ? 9 -24.625 -37.281 1 97.75 264 GLN B C 1
ATOM 5262 O O . GLN B 1 264 ? 9.664 -25.312 -38.062 1 97.75 264 GLN B O 1
ATOM 5267 N N . THR B 1 265 ? 9.062 -24.734 -36.031 1 98.31 265 THR B N 1
ATOM 5268 C CA . THR B 1 265 ? 9.984 -25.656 -35.375 1 98.31 265 THR B CA 1
ATOM 5269 C C . THR B 1 265 ? 9.641 -27.094 -35.719 1 98.31 265 THR B C 1
ATOM 5271 O O . THR B 1 265 ? 10.531 -27.906 -35.938 1 98.31 265 THR B O 1
ATOM 5274 N N . PHE B 1 266 ? 8.359 -27.453 -35.812 1 98.06 266 PHE B N 1
ATOM 5275 C CA . PHE B 1 266 ? 7.965 -28.844 -35.938 1 98.06 266 PHE B CA 1
ATOM 5276 C C . PHE B 1 266 ? 7.516 -29.156 -37.344 1 98.06 266 PHE B C 1
ATOM 5278 O O . PHE B 1 266 ? 7.238 -30.312 -37.688 1 98.06 266 PHE B O 1
ATOM 5285 N N . SER B 1 267 ? 7.488 -28.109 -38.156 1 96.56 267 SER B N 1
ATOM 5286 C CA . SER B 1 267 ? 7.059 -28.297 -39.531 1 96.56 267 SER B CA 1
ATOM 5287 C C . SER B 1 267 ? 7.926 -29.328 -40.25 1 96.56 267 SER B C 1
ATOM 5289 O O . SER B 1 267 ? 9.156 -29.25 -40.188 1 96.56 267 SER B O 1
ATOM 5291 N N . GLY B 1 268 ? 7.277 -30.312 -40.875 1 96.12 268 GLY B N 1
ATOM 5292 C CA . GLY B 1 268 ? 7.969 -31.25 -41.719 1 96.12 268 GLY B CA 1
ATOM 5293 C C . GLY B 1 268 ? 8.609 -32.406 -40.969 1 96.12 268 GLY B C 1
ATOM 5294 O O . GLY B 1 268 ? 9.258 -33.25 -41.562 1 96.12 268 GLY B O 1
ATOM 5295 N N . ILE B 1 269 ? 8.477 -32.406 -39.688 1 98 269 ILE B N 1
ATOM 5296 C CA . ILE B 1 269 ? 9.039 -33.531 -38.906 1 98 269 ILE B CA 1
ATOM 5297 C C . ILE B 1 269 ? 8 -34.625 -38.781 1 98 269 ILE B C 1
ATOM 5299 O O . ILE B 1 269 ? 7.023 -34.5 -38.062 1 98 269 ILE B O 1
ATOM 5303 N N . GLU B 1 270 ? 8.203 -35.75 -39.344 1 96.62 270 GLU B N 1
ATOM 5304 C CA . GLU B 1 270 ? 7.207 -36.812 -39.531 1 96.62 270 GLU B CA 1
ATOM 5305 C C . GLU B 1 270 ? 6.824 -37.469 -38.219 1 96.62 270 GLU B C 1
ATOM 5307 O O . GLU B 1 270 ? 5.676 -37.875 -38.031 1 96.62 270 GLU B O 1
ATOM 5312 N N . ASN B 1 271 ? 7.824 -37.594 -37.312 1 97.88 271 ASN B N 1
ATOM 5313 C CA . ASN B 1 271 ? 7.562 -38.281 -36.062 1 97.88 271 ASN B CA 1
ATOM 5314 C C . ASN B 1 271 ? 7.145 -37.344 -34.969 1 97.88 271 ASN B C 1
ATOM 5316 O O . ASN B 1 271 ? 7.312 -37.656 -33.781 1 97.88 271 ASN B O 1
ATOM 5320 N N . VAL B 1 272 ? 6.684 -36.156 -35.281 1 98.5 272 VAL B N 1
ATOM 5321 C CA . VAL B 1 272 ? 6.051 -35.219 -34.344 1 98.5 272 VAL B CA 1
ATOM 5322 C C . VAL B 1 272 ? 4.609 -34.969 -34.781 1 98.5 272 VAL B C 1
ATOM 5324 O O . VAL B 1 272 ? 4.352 -34.562 -35.938 1 98.5 272 VAL B O 1
ATOM 5327 N N . GLU B 1 273 ? 3.719 -35.219 -33.875 1 97.88 273 GLU B N 1
ATOM 5328 C CA . GLU B 1 273 ? 2.299 -35.031 -34.156 1 97.88 273 GLU B CA 1
ATOM 5329 C C . GLU B 1 273 ? 1.705 -33.969 -33.188 1 97.88 273 GLU B C 1
ATOM 5331 O O . GLU B 1 273 ? 1.873 -34.094 -31.984 1 97.88 273 GLU B O 1
ATOM 5336 N N . PHE B 1 274 ? 1.097 -33.031 -33.781 1 97.81 274 PHE B N 1
ATOM 5337 C CA . PHE B 1 274 ? 0.385 -32.031 -33 1 97.81 274 PHE B CA 1
ATOM 5338 C C . PHE B 1 274 ? -1.122 -32.188 -33.156 1 97.81 274 PHE B C 1
ATOM 5340 O O . PHE B 1 274 ? -1.646 -32.062 -34.25 1 97.81 274 PHE B O 1
ATOM 5347 N N . GLY B 1 275 ? -1.788 -32.375 -32.031 1 96.62 275 GLY B N 1
ATOM 5348 C CA . GLY B 1 275 ? -3.205 -32.719 -32.094 1 96.62 275 GLY B CA 1
ATOM 5349 C C . GLY B 1 275 ? -4.098 -31.562 -31.656 1 96.62 275 GLY B C 1
ATOM 5350 O O . GLY B 1 275 ? -5.301 -31.75 -31.453 1 96.62 275 GLY B O 1
ATOM 5351 N N . GLY B 1 276 ? -3.535 -30.297 -31.422 1 96.25 276 GLY B N 1
ATOM 5352 C CA . GLY B 1 276 ? -4.355 -29.156 -31.062 1 96.25 276 GLY B CA 1
ATOM 5353 C C . GLY B 1 276 ? -4.668 -29.109 -29.578 1 96.25 276 GLY B C 1
ATOM 5354 O O . GLY B 1 276 ? -4.004 -29.766 -28.766 1 96.25 276 GLY B O 1
ATOM 5355 N N . GLU B 1 277 ? -5.645 -28.281 -29.234 1 95.06 277 GLU B N 1
ATOM 5356 C CA . GLU B 1 277 ? -6.035 -28.062 -27.844 1 95.06 277 GLU B CA 1
ATOM 5357 C C . GLU B 1 277 ? -6.809 -29.25 -27.297 1 95.06 277 GLU B C 1
ATOM 5359 O O . GLU B 1 277 ? -7.23 -30.125 -28.047 1 95.06 277 GLU B O 1
ATOM 5364 N N . TYR B 1 278 ? -6.902 -29.375 -26.016 1 92.75 278 TYR B N 1
ATOM 5365 C CA . TYR B 1 278 ? -7.66 -30.438 -25.375 1 92.75 278 TYR B CA 1
ATOM 5366 C C . TYR B 1 278 ? -8.438 -29.906 -24.172 1 92.75 278 TYR B C 1
ATOM 5368 O O . TYR B 1 278 ? -8.219 -28.781 -23.734 1 92.75 278 TYR B O 1
ATOM 5376 N N . ARG B 1 279 ? -9.422 -30.688 -23.672 1 85.25 279 ARG B N 1
ATOM 5377 C CA . ARG B 1 279 ? -10.25 -30.344 -22.516 1 85.25 279 ARG B CA 1
ATOM 5378 C C . ARG B 1 279 ? -9.891 -31.219 -21.312 1 85.25 279 ARG B C 1
ATOM 5380 O O . ARG B 1 279 ? -9.695 -32.438 -21.453 1 85.25 279 ARG B O 1
ATOM 5387 N N . THR B 1 280 ? -9.711 -30.656 -20.203 1 84 280 THR B N 1
ATOM 5388 C CA . THR B 1 280 ? -9.539 -31.359 -18.938 1 84 280 THR B CA 1
ATOM 5389 C C . THR B 1 280 ? -10.852 -31.406 -18.172 1 84 280 THR B C 1
ATOM 5391 O O . THR B 1 280 ? -11.508 -30.375 -17.969 1 84 280 THR B O 1
ATOM 5394 N N . PRO B 1 281 ? -11.297 -32.531 -17.812 1 83.94 281 PRO B N 1
ATOM 5395 C CA . PRO B 1 281 ? -10.57 -33.812 -17.797 1 83.94 281 PRO B CA 1
ATOM 5396 C C . PRO B 1 281 ? -10.914 -34.688 -19 1 83.94 281 PRO B C 1
ATOM 5398 O O . PRO B 1 281 ? -10.273 -35.719 -19.203 1 83.94 281 PRO B O 1
ATOM 5401 N N . ASP B 1 282 ? -11.719 -34.375 -19.828 1 87.25 282 ASP B N 1
ATOM 5402 C CA . ASP B 1 282 ? -12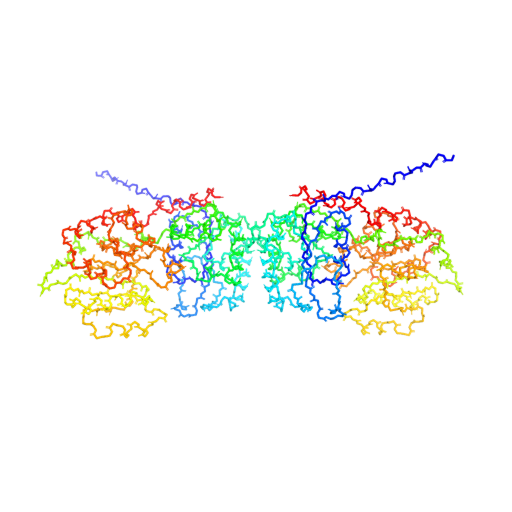.414 -35.25 -20.781 1 87.25 282 ASP B CA 1
ATOM 5403 C C . ASP B 1 282 ? -11.43 -35.906 -21.734 1 87.25 282 ASP B C 1
ATOM 5405 O O . ASP B 1 282 ? -11.602 -37.062 -22.109 1 87.25 282 ASP B O 1
ATOM 5409 N N . ASP B 1 283 ? -10.453 -35.219 -22.062 1 92.75 283 ASP B N 1
ATOM 5410 C CA . ASP B 1 283 ? -9.578 -35.719 -23.125 1 92.75 283 ASP B CA 1
ATOM 5411 C C . ASP B 1 283 ? -8.32 -36.344 -22.547 1 92.75 283 ASP B C 1
ATOM 5413 O O . ASP B 1 283 ? -7.488 -36.875 -23.297 1 92.75 283 ASP B O 1
ATOM 5417 N N . LEU B 1 284 ? -8.188 -36.438 -21.266 1 94.12 284 LEU B N 1
ATOM 5418 C CA . LEU B 1 284 ? -6.91 -36.812 -20.656 1 94.12 284 LEU B CA 1
ATOM 5419 C C . LEU B 1 284 ? -6.547 -38.25 -21 1 94.12 284 LEU B C 1
ATOM 5421 O O . LEU B 1 284 ? -5.395 -38.531 -21.328 1 94.12 284 LEU B O 1
ATOM 5425 N N . GLU B 1 285 ? -7.496 -39.125 -20.938 1 93.06 285 GLU B N 1
ATOM 5426 C CA . GLU B 1 285 ? -7.223 -40.531 -21.25 1 93.06 285 GLU B CA 1
ATOM 5427 C C . GLU B 1 285 ? -6.719 -40.656 -22.688 1 93.06 285 GLU B C 1
ATOM 5429 O O . GLU B 1 285 ? -5.762 -41.406 -22.938 1 93.06 285 GLU B O 1
ATOM 5434 N N . GLU B 1 286 ? -7.352 -40 -23.5 1 94.25 286 GLU B N 1
ATOM 5435 C CA . GLU B 1 286 ? -7 -40.094 -24.922 1 94.25 286 GLU B CA 1
ATOM 5436 C C . GLU B 1 286 ? -5.609 -39.5 -25.172 1 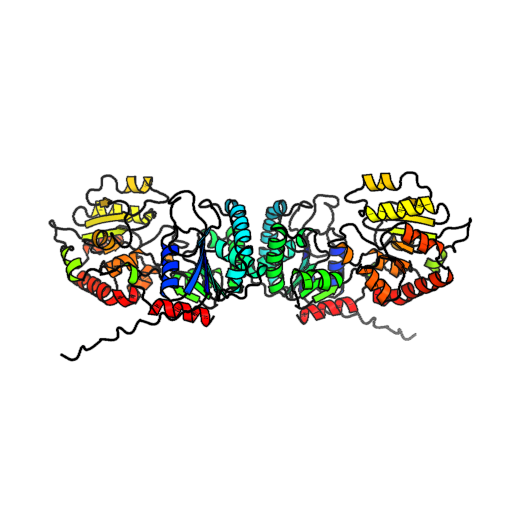94.25 286 GLU B C 1
ATOM 5438 O O . GLU B 1 286 ? -4.766 -40.156 -25.797 1 94.25 286 GLU B O 1
ATOM 5443 N N . ILE B 1 287 ? -5.363 -38.344 -24.672 1 96.25 287 ILE B N 1
ATOM 5444 C CA . ILE B 1 287 ? -4.156 -37.625 -25.094 1 96.25 287 ILE B CA 1
ATOM 5445 C C . ILE B 1 287 ? -2.938 -38.25 -24.406 1 96.25 287 ILE B C 1
ATOM 5447 O O . ILE B 1 287 ? -1.825 -38.188 -24.938 1 96.25 287 ILE B O 1
ATOM 5451 N N . TYR B 1 288 ? -3.119 -38.844 -23.266 1 96.94 288 TYR B N 1
ATOM 5452 C CA . TYR B 1 288 ? -2.004 -39.438 -22.547 1 96.94 288 TYR B CA 1
ATOM 5453 C C . TYR B 1 288 ? -1.935 -40.938 -22.812 1 96.94 288 TYR B C 1
ATOM 5455 O O . TYR B 1 288 ? -0.987 -41.625 -22.391 1 96.94 288 TYR B O 1
ATOM 5463 N N . GLY B 1 289 ? -2.861 -41.5 -23.5 1 93.94 289 GLY B N 1
ATOM 5464 C CA . GLY B 1 289 ? -3.072 -42.938 -23.609 1 93.94 289 GLY B CA 1
ATOM 5465 C C . GLY B 1 289 ? -1.876 -43.688 -24.188 1 93.94 289 GLY B C 1
ATOM 5466 O O . GLY B 1 289 ? -1.368 -44.625 -23.578 1 93.94 289 GLY B O 1
ATOM 5467 N N . SER B 1 290 ? -1.403 -43.25 -25.234 1 93.94 290 SER B N 1
ATOM 5468 C CA . SER B 1 290 ? -0.351 -43.969 -25.922 1 93.94 290 SER B CA 1
ATOM 5469 C C . SER B 1 290 ? 1.032 -43.531 -25.438 1 93.94 290 SER B C 1
ATOM 5471 O O . SER B 1 290 ? 2.037 -44.156 -25.812 1 93.94 290 SER B O 1
ATOM 5473 N N . ALA B 1 291 ? 1.114 -42.625 -24.609 1 97.88 291 ALA B N 1
ATOM 5474 C CA . ALA B 1 291 ? 2.398 -42 -24.25 1 97.88 291 ALA B CA 1
ATOM 5475 C C . ALA B 1 291 ? 3.127 -42.844 -23.203 1 97.88 291 ALA B C 1
ATOM 5477 O O . ALA B 1 291 ? 2.506 -43.375 -22.281 1 97.88 291 ALA B O 1
ATOM 5478 N N . HIS B 1 292 ? 4.434 -43.031 -23.406 1 98.44 292 HIS B N 1
ATOM 5479 C CA . HIS B 1 292 ? 5.293 -43.656 -22.406 1 98.44 292 HIS B CA 1
ATOM 5480 C C . HIS B 1 292 ? 5.836 -42.625 -21.422 1 98.44 292 HIS B C 1
ATOM 5482 O O . HIS B 1 292 ? 5.734 -42.812 -20.219 1 98.44 292 HIS B O 1
ATOM 5488 N N . PHE B 1 293 ? 6.387 -41.562 -22.016 1 98.62 293 PHE B N 1
ATOM 5489 C CA . PHE B 1 293 ? 7.023 -40.5 -21.219 1 98.62 293 PHE B CA 1
ATOM 5490 C C . PHE B 1 293 ? 6.32 -39.156 -21.438 1 98.62 293 PHE B C 1
ATOM 5492 O O . PHE B 1 293 ? 5.695 -38.938 -22.469 1 98.62 293 PHE B O 1
ATOM 5499 N N . ASN B 1 294 ? 6.336 -38.344 -20.438 1 98.25 294 ASN B N 1
ATOM 5500 C CA . ASN B 1 294 ? 5.797 -37 -20.484 1 98.25 294 ASN B CA 1
ATOM 5501 C C . ASN B 1 294 ? 6.879 -35.938 -20.25 1 98.25 294 ASN B C 1
ATOM 5503 O O . ASN B 1 294 ? 7.5 -35.906 -19.188 1 98.25 294 ASN B O 1
ATOM 5507 N N . TRP B 1 295 ? 7.098 -35.031 -21.219 1 98.38 295 TRP B N 1
ATOM 5508 C CA . TRP B 1 295 ? 8.07 -33.969 -21.109 1 98.38 295 TRP B CA 1
ATOM 5509 C C . TRP B 1 295 ? 7.57 -32.906 -20.125 1 98.38 295 TRP B C 1
ATOM 5511 O O . TRP B 1 295 ? 6.684 -32.094 -20.469 1 98.38 295 TRP B O 1
ATOM 5521 N N . CYS B 1 296 ? 8.18 -32.812 -18.906 1 97.75 296 CYS B N 1
ATOM 5522 C CA . CYS B 1 296 ? 7.672 -31.953 -17.844 1 97.75 296 CYS B CA 1
ATOM 5523 C C . CYS B 1 296 ? 8.625 -30.781 -17.594 1 97.75 296 CYS B C 1
ATOM 5525 O O . CYS B 1 296 ? 8.43 -30.016 -16.656 1 97.75 296 CYS B O 1
ATOM 5527 N N . ALA B 1 297 ? 9.602 -30.656 -18.391 1 93.81 297 ALA B N 1
ATOM 5528 C CA . ALA B 1 297 ? 10.547 -29.547 -18.219 1 93.81 297 ALA B CA 1
ATOM 5529 C C . ALA B 1 297 ? 9.945 -28.234 -18.703 1 93.81 297 ALA B C 1
ATOM 5531 O O . ALA B 1 297 ? 9.148 -28.203 -19.641 1 93.81 297 ALA B O 1
ATOM 5532 N N . ASP B 1 298 ? 10.258 -27.125 -18.016 1 93.06 298 ASP B N 1
ATOM 5533 C CA . ASP B 1 298 ? 9.883 -25.766 -18.391 1 93.06 298 ASP B CA 1
ATOM 5534 C C . ASP B 1 298 ? 11.078 -24.828 -18.312 1 93.06 298 ASP B C 1
ATOM 5536 O O . ASP B 1 298 ? 11.648 -24.625 -17.234 1 93.06 298 ASP B O 1
ATOM 5540 N N . TYR B 1 299 ? 11.484 -24.266 -19.469 1 92.12 299 TYR B N 1
ATOM 5541 C CA . TYR B 1 299 ? 12.602 -23.344 -19.516 1 92.12 299 TYR B CA 1
ATOM 5542 C C . TYR B 1 299 ? 12.18 -22 -20.125 1 92.12 299 TYR B C 1
ATOM 5544 O O . TYR B 1 299 ? 13 -21.297 -20.703 1 92.12 299 TYR B O 1
ATOM 5552 N N . PHE B 1 300 ? 10.938 -21.766 -20.047 1 92.38 300 PHE B N 1
ATOM 5553 C CA . PHE B 1 300 ? 10.414 -20.516 -20.562 1 92.38 300 PHE B CA 1
ATOM 5554 C C . PHE B 1 300 ? 11 -19.328 -19.797 1 92.38 300 PHE B C 1
ATOM 5556 O O . PHE B 1 300 ? 11.32 -18.297 -20.406 1 92.38 300 PHE B O 1
ATOM 5563 N N . ASP B 1 301 ? 11.07 -19.391 -18.516 1 93.12 301 ASP B N 1
ATOM 5564 C CA . ASP B 1 301 ? 11.641 -18.391 -17.625 1 93.12 301 ASP B CA 1
ATOM 5565 C C . ASP B 1 301 ? 12.664 -19.031 -16.672 1 93.12 301 ASP B C 1
ATOM 5567 O O . ASP B 1 301 ? 12.406 -19.156 -15.477 1 93.12 301 ASP B O 1
ATOM 5571 N N . PRO B 1 302 ? 13.844 -19.328 -17.219 1 92.19 302 PRO B N 1
ATOM 5572 C CA . PRO B 1 302 ? 14.805 -20.141 -16.484 1 92.19 302 PRO B CA 1
ATOM 5573 C C . PRO B 1 302 ? 15.352 -19.438 -15.234 1 92.19 302 PRO B C 1
ATOM 5575 O O . PRO B 1 302 ? 15.828 -20.109 -14.305 1 92.19 302 PRO B O 1
ATOM 5578 N N . GLU B 1 303 ? 15.297 -18.125 -15.203 1 91.69 303 GLU B N 1
ATOM 5579 C CA . GLU B 1 303 ? 15.82 -17.391 -14.055 1 91.69 303 GLU B CA 1
ATOM 5580 C C . GLU B 1 303 ? 14.695 -16.969 -13.117 1 91.69 303 GLU B C 1
ATOM 5582 O O . GLU B 1 303 ? 14.945 -16.297 -12.109 1 91.69 303 GLU B O 1
ATOM 5587 N N . GLY B 1 304 ? 13.539 -17.391 -13.43 1 94.5 304 GLY B N 1
ATOM 5588 C CA . GLY B 1 304 ? 12.383 -16.953 -12.664 1 94.5 304 GLY B CA 1
ATOM 5589 C C . GLY B 1 304 ? 11.477 -18.094 -12.25 1 94.5 304 GLY B C 1
ATOM 5590 O O . GLY B 1 304 ? 11.891 -19 -11.523 1 94.5 304 GLY B O 1
ATOM 5591 N N . ASN B 1 305 ? 10.336 -18.141 -12.859 1 96.06 305 ASN B N 1
ATOM 5592 C CA . ASN B 1 305 ? 9.234 -19.016 -12.453 1 96.06 305 ASN B CA 1
ATOM 5593 C C . ASN B 1 305 ? 9.523 -20.484 -12.797 1 96.06 305 ASN B C 1
ATOM 5595 O O . ASN B 1 305 ? 9.172 -21.375 -12.031 1 96.06 305 ASN B O 1
ATOM 5599 N N . SER B 1 306 ? 10.203 -20.766 -13.844 1 95.94 306 SER B N 1
ATOM 5600 C CA . SER B 1 306 ? 10.305 -22.094 -14.445 1 95.94 306 SER B CA 1
ATOM 5601 C C . SER B 1 306 ? 10.977 -23.078 -13.5 1 95.94 306 SER B C 1
ATOM 5603 O O . SER B 1 306 ? 10.492 -24.203 -13.32 1 95.94 306 SER B O 1
ATOM 5605 N N . PRO B 1 307 ? 12.039 -22.719 -12.883 1 96.88 307 PRO B N 1
ATOM 5606 C CA . PRO B 1 307 ? 12.68 -23.688 -12.008 1 96.88 307 PRO B CA 1
ATOM 5607 C C . PRO B 1 307 ? 11.891 -23.953 -10.727 1 96.88 307 PRO B C 1
ATOM 5609 O O . PRO B 1 307 ? 12.164 -24.922 -10.008 1 96.88 307 PRO B O 1
ATOM 5612 N N . LEU B 1 308 ? 10.914 -23.141 -10.453 1 98 308 LEU B N 1
ATOM 5613 C CA . LEU B 1 308 ? 10.266 -23.172 -9.141 1 98 308 LEU B CA 1
ATOM 5614 C C . LEU B 1 308 ? 8.906 -23.859 -9.227 1 98 308 LEU B C 1
ATOM 5616 O O . LEU B 1 308 ? 8.359 -24.297 -8.203 1 98 308 LEU B O 1
ATOM 5620 N N . LEU B 1 309 ? 8.297 -23.984 -10.352 1 97.31 309 LEU B N 1
ATOM 5621 C CA . LEU B 1 309 ? 6.902 -24.391 -10.484 1 97.31 309 LEU B CA 1
ATOM 5622 C C . LEU B 1 309 ? 6.785 -25.906 -10.578 1 97.31 309 LEU B C 1
ATOM 5624 O O . LEU B 1 309 ? 7.754 -26.594 -10.914 1 97.31 309 LEU B O 1
ATOM 5628 N N . LEU B 1 310 ? 5.695 -26.438 -10.18 1 97.25 310 LEU B N 1
ATOM 5629 C CA . LEU B 1 310 ? 5.227 -27.781 -10.5 1 97.25 310 LEU B CA 1
ATOM 5630 C C . LEU B 1 310 ? 4.137 -27.734 -11.562 1 97.25 310 LEU B C 1
ATOM 5632 O O . LEU B 1 310 ? 3.018 -27.297 -11.297 1 97.25 310 LEU B O 1
ATOM 5636 N N . PRO B 1 311 ? 4.523 -28.156 -12.734 1 95.38 311 PRO B N 1
ATOM 5637 C CA . PRO B 1 311 ? 3.564 -28 -13.828 1 95.38 311 PRO B CA 1
ATOM 5638 C C . PRO B 1 311 ? 2.398 -28.98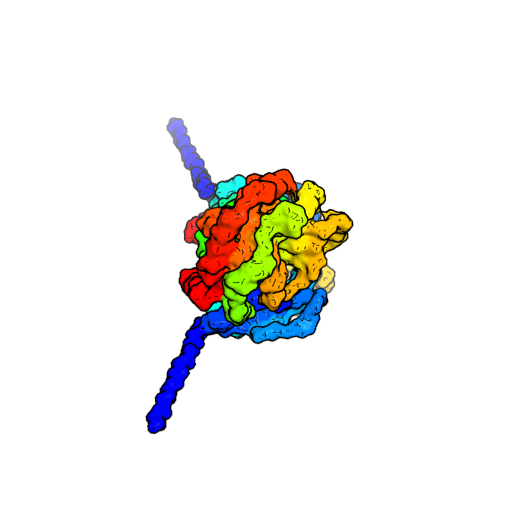4 -13.742 1 95.38 311 PRO B C 1
ATOM 5640 O O . PRO B 1 311 ? 2.559 -30.094 -13.211 1 95.38 311 PRO B O 1
ATOM 5643 N N . ASN B 1 312 ? 1.263 -28.641 -14.359 1 93.94 312 ASN B N 1
ATOM 5644 C CA . ASN B 1 312 ? 0.061 -29.469 -14.375 1 93.94 312 ASN B CA 1
ATOM 5645 C C . ASN B 1 312 ? 0.33 -30.828 -14.992 1 93.94 312 ASN B C 1
ATOM 5647 O O . ASN B 1 312 ? -0.267 -31.828 -14.586 1 93.94 312 ASN B O 1
ATOM 5651 N N . ARG B 1 313 ? 1.184 -30.875 -15.945 1 95.69 313 ARG B N 1
ATOM 5652 C CA . ARG B 1 313 ? 1.412 -32.094 -16.719 1 95.69 313 ARG B CA 1
ATOM 5653 C C . ARG B 1 313 ? 2.039 -33.188 -15.844 1 95.69 313 ARG B C 1
ATOM 5655 O O . ARG B 1 313 ? 1.932 -34.375 -16.156 1 95.69 313 ARG B O 1
ATOM 5662 N N . VAL B 1 314 ? 2.729 -32.781 -14.742 1 97.06 314 VAL B N 1
ATOM 5663 C CA . VAL B 1 314 ? 3.238 -33.781 -13.805 1 97.06 314 VAL B CA 1
ATOM 5664 C C . VAL B 1 314 ? 2.076 -34.531 -13.18 1 97.06 314 VAL B C 1
ATOM 5666 O O . VAL B 1 314 ? 2.121 -35.781 -13.062 1 97.06 314 VAL B O 1
ATOM 5669 N N . TYR B 1 315 ? 1.029 -33.875 -12.867 1 96.31 315 TYR B N 1
ATOM 5670 C CA . TYR B 1 315 ? -0.115 -34.469 -12.188 1 96.31 315 TYR B CA 1
ATOM 5671 C C . TYR B 1 315 ? -1.02 -35.188 -13.18 1 96.31 315 TYR B C 1
ATOM 5673 O O . TYR B 1 315 ? -1.451 -36.312 -12.922 1 96.31 315 TYR B O 1
ATOM 5681 N N . GLN B 1 316 ? -1.293 -34.594 -14.312 1 95.44 316 GLN B N 1
ATOM 5682 C CA . GLN B 1 316 ? -2.145 -35.188 -15.328 1 95.44 316 GLN B CA 1
ATOM 5683 C C . GLN B 1 316 ? -1.526 -36.469 -15.859 1 95.44 316 GLN B C 1
ATOM 5685 O O . GLN B 1 316 ? -2.156 -37.531 -15.828 1 95.44 316 GLN B O 1
ATOM 5690 N N . GLY B 1 317 ? -0.316 -36.344 -16.312 1 97.06 317 GLY B N 1
ATOM 5691 C CA . GLY B 1 317 ? 0.373 -37.531 -16.812 1 97.06 317 GLY B CA 1
ATOM 5692 C C . GLY B 1 317 ? 0.577 -38.594 -15.758 1 97.06 317 GLY B C 1
ATOM 5693 O O . GLY B 1 317 ? 0.349 -39.781 -16.016 1 97.06 317 GLY B O 1
ATOM 5694 N N . GLY B 1 318 ? 1.003 -38.156 -14.602 1 97.31 318 GLY B N 1
ATOM 5695 C CA . GLY B 1 318 ? 1.22 -39.094 -13.516 1 97.31 318 GLY B CA 1
ATOM 5696 C C . GLY B 1 318 ? -0.02 -39.906 -13.156 1 97.31 318 GLY B C 1
ATOM 5697 O O . GLY B 1 318 ? 0.051 -41.125 -12.977 1 97.31 318 GLY B O 1
ATOM 5698 N N . ALA B 1 319 ? -1.146 -39.281 -13.133 1 96.19 319 ALA B N 1
ATOM 5699 C CA . ALA B 1 319 ? -2.406 -39.938 -12.789 1 96.19 319 ALA B CA 1
ATOM 5700 C C . ALA B 1 319 ? -2.756 -41.031 -13.797 1 96.19 319 ALA B C 1
ATOM 5702 O O . ALA B 1 319 ? -3.508 -41.938 -13.484 1 96.19 319 ALA B O 1
ATOM 5703 N N . LEU B 1 320 ? -2.213 -40.875 -14.953 1 96.56 320 LEU B N 1
ATOM 5704 C CA . LEU B 1 320 ? -2.553 -41.812 -16.031 1 96.56 320 LEU B CA 1
ATOM 5705 C C . LEU B 1 320 ? -1.375 -42.719 -16.344 1 96.56 320 LEU B C 1
ATOM 5707 O O . LEU B 1 320 ? -1.36 -43.375 -17.391 1 96.56 320 LEU B O 1
ATOM 5711 N N . GLY B 1 321 ? -0.398 -42.688 -15.539 1 97.31 321 GLY B N 1
ATOM 5712 C CA . GLY B 1 321 ? 0.701 -43.625 -15.609 1 97.31 321 GLY B CA 1
ATOM 5713 C C . GLY B 1 321 ? 1.764 -43.25 -16.625 1 97.31 321 GLY B C 1
ATOM 5714 O O . GLY B 1 321 ? 2.562 -44.094 -17.047 1 97.31 321 GLY B O 1
ATOM 5715 N N . VAL B 1 322 ? 1.756 -42.062 -17.094 1 98.38 322 VAL B N 1
ATOM 5716 C CA . VAL B 1 322 ? 2.809 -41.594 -17.984 1 98.38 322 VAL B CA 1
ATOM 5717 C C . VAL B 1 322 ? 4.016 -41.156 -17.172 1 98.38 322 VAL B C 1
ATOM 5719 O O . VAL B 1 322 ? 3.875 -40.375 -16.219 1 98.38 322 VAL B O 1
ATOM 5722 N N . VAL B 1 323 ? 5.199 -41.594 -17.516 1 98.62 323 VAL B N 1
ATOM 5723 C CA . VAL B 1 323 ? 6.402 -41.406 -16.703 1 98.62 323 VAL B CA 1
ATOM 5724 C C . VAL B 1 323 ? 7.012 -40.062 -17.016 1 98.62 323 VAL B C 1
ATOM 5726 O O . VAL B 1 323 ? 7.367 -39.75 -18.156 1 98.62 323 VAL B O 1
ATOM 5729 N N . PRO B 1 324 ? 7.176 -39.188 -16 1 98.75 324 PRO B N 1
ATOM 5730 C CA . PRO B 1 324 ? 7.668 -37.844 -16.25 1 98.75 324 PRO B CA 1
ATOM 5731 C C . PRO B 1 324 ? 9.172 -37.781 -16.547 1 98.75 324 PRO B C 1
ATOM 5733 O O . PRO B 1 324 ? 9.938 -38.531 -15.922 1 98.75 324 PRO B O 1
ATOM 5736 N N . LEU B 1 325 ? 9.539 -37.031 -17.531 1 98.69 325 LEU B N 1
ATOM 5737 C CA . LEU B 1 325 ? 10.914 -36.625 -17.797 1 98.69 325 LEU B CA 1
ATOM 5738 C C . LEU B 1 325 ? 11.148 -35.188 -17.359 1 98.69 325 LEU B C 1
ATOM 5740 O O . LEU B 1 325 ? 10.484 -34.25 -17.844 1 98.69 325 LEU B O 1
ATOM 5744 N N . THR B 1 326 ? 12.086 -34.969 -16.453 1 98.19 326 THR B N 1
ATOM 5745 C CA . THR B 1 326 ? 12.375 -33.656 -15.891 1 98.19 326 THR B CA 1
ATOM 5746 C C . THR B 1 326 ? 13.859 -33.312 -16.047 1 98.19 326 THR B C 1
ATOM 5748 O O . THR B 1 326 ? 14.633 -34.125 -16.547 1 98.19 326 THR B O 1
ATOM 5751 N N . ILE B 1 327 ? 14.141 -32.125 -15.742 1 97.06 327 ILE B N 1
ATOM 5752 C CA . ILE B 1 327 ? 15.516 -31.656 -15.875 1 97.06 327 ILE B CA 1
ATOM 5753 C C . ILE B 1 327 ? 16.062 -31.25 -14.508 1 97.06 327 ILE B C 1
ATOM 5755 O O . ILE B 1 327 ? 15.359 -30.594 -13.727 1 97.06 327 ILE B O 1
ATOM 5759 N N . SER B 1 328 ? 17.297 -31.562 -14.297 1 96.81 328 SER B N 1
ATOM 5760 C CA . SER B 1 328 ? 17.953 -31.266 -13.031 1 96.81 328 SER B CA 1
ATOM 5761 C C . SER B 1 328 ? 17.891 -29.766 -12.719 1 96.81 328 SER B C 1
ATOM 5763 O O . SER B 1 328 ? 18.031 -28.938 -13.617 1 96.81 328 SER B O 1
ATOM 5765 N N . GLY B 1 329 ? 17.656 -29.469 -11.422 1 95.38 329 GLY B N 1
ATOM 5766 C CA . GLY B 1 329 ? 17.688 -28.078 -10.992 1 95.38 329 GLY B CA 1
ATOM 5767 C C . GLY B 1 329 ? 16.297 -27.469 -10.906 1 95.38 329 GLY B C 1
ATOM 5768 O O . GLY B 1 329 ? 16.156 -26.312 -10.492 1 95.38 329 GLY B O 1
ATOM 5769 N N . GLN B 1 330 ? 15.305 -28.188 -11.281 1 96.5 330 GLN B N 1
ATOM 5770 C CA . GLN B 1 330 ? 13.945 -27.672 -11.227 1 96.5 330 GLN B CA 1
ATOM 5771 C C . GLN B 1 330 ? 13.141 -28.359 -10.125 1 96.5 330 GLN B C 1
ATOM 5773 O O . GLN B 1 330 ? 13.469 -29.469 -9.703 1 96.5 330 GLN B O 1
ATOM 5778 N N . GLU B 1 331 ? 12.133 -27.688 -9.672 1 97.69 331 GLU B N 1
ATOM 5779 C CA . GLU B 1 331 ? 11.281 -28.25 -8.633 1 97.69 331 GLU B CA 1
ATOM 5780 C C . GLU B 1 331 ? 10.602 -29.531 -9.117 1 97.69 331 GLU B C 1
ATOM 5782 O O . GLU B 1 331 ? 10.391 -30.453 -8.336 1 97.69 331 GLU B O 1
ATOM 5787 N N . SER B 1 332 ? 10.25 -29.594 -10.406 1 97.44 332 SER B N 1
ATOM 5788 C CA . SER B 1 332 ? 9.664 -30.812 -10.953 1 97.44 332 SER B CA 1
ATOM 5789 C C . SER B 1 332 ? 10.617 -32 -10.82 1 97.44 332 SER B C 1
ATOM 5791 O O . SER B 1 332 ? 10.18 -33.125 -10.562 1 97.44 332 SER B O 1
ATOM 5793 N N . ALA B 1 333 ? 11.891 -31.734 -11.008 1 97.88 333 ALA B N 1
ATOM 5794 C CA . ALA B 1 333 ? 12.891 -32.781 -10.828 1 97.88 333 ALA B CA 1
ATOM 5795 C C . ALA B 1 333 ? 12.961 -33.219 -9.375 1 97.88 333 ALA B C 1
ATOM 5797 O O . ALA B 1 333 ? 13.055 -34.438 -9.094 1 97.88 333 ALA B O 1
ATOM 5798 N N . ASN B 1 334 ? 12.969 -32.25 -8.438 1 97.81 334 ASN B N 1
ATOM 5799 C CA . ASN B 1 334 ? 12.945 -32.594 -7.016 1 97.81 334 ASN B CA 1
ATOM 5800 C C . ASN B 1 334 ? 11.75 -33.469 -6.672 1 97.81 334 ASN B C 1
ATOM 5802 O O . ASN B 1 334 ? 11.891 -34.469 -5.965 1 97.81 334 ASN B O 1
ATOM 5806 N N . TYR B 1 335 ? 10.625 -33.125 -7.172 1 97.94 335 TYR B N 1
ATOM 5807 C CA . TYR B 1 335 ? 9.375 -33.812 -6.914 1 97.94 335 TYR B CA 1
ATOM 5808 C C . TYR B 1 335 ? 9.445 -35.25 -7.438 1 97.94 335 TYR B C 1
ATOM 5810 O O . TYR B 1 335 ? 9.102 -36.188 -6.727 1 97.94 335 TYR B O 1
ATOM 5818 N N . VAL B 1 336 ? 9.883 -35.406 -8.672 1 97.75 336 VAL B N 1
ATOM 5819 C CA . VAL B 1 336 ? 9.961 -36.719 -9.336 1 97.75 336 VAL B CA 1
ATOM 5820 C C . VAL B 1 336 ? 10.977 -37.594 -8.625 1 97.75 336 VAL B C 1
ATOM 5822 O O . VAL B 1 336 ? 10.727 -38.781 -8.414 1 97.75 336 VAL B O 1
ATOM 5825 N N . ALA B 1 337 ? 12.078 -37 -8.234 1 97.56 337 ALA B N 1
ATOM 5826 C CA . ALA B 1 337 ? 13.109 -37.75 -7.523 1 97.56 337 ALA B CA 1
ATOM 5827 C C . ALA B 1 337 ? 12.633 -38.156 -6.133 1 97.56 337 ALA B C 1
ATOM 5829 O O . ALA B 1 337 ? 12.836 -39.312 -5.715 1 97.56 337 ALA B O 1
ATOM 5830 N N . GLN B 1 338 ? 12.047 -37.281 -5.461 1 97.5 338 GLN B N 1
ATOM 5831 C CA . GLN B 1 338 ? 11.578 -37.531 -4.102 1 97.5 338 GLN B CA 1
ATOM 5832 C C . GLN B 1 338 ? 10.594 -38.688 -4.059 1 97.5 338 GLN B C 1
ATOM 5834 O O . GLN B 1 338 ? 10.609 -39.5 -3.119 1 97.5 338 GLN B O 1
ATOM 5839 N N . HIS B 1 339 ? 9.773 -38.812 -5.055 1 97.5 339 HIS B N 1
ATOM 5840 C CA . HIS B 1 339 ? 8.711 -39.812 -5.027 1 97.5 339 HIS B CA 1
ATOM 5841 C C . HIS B 1 339 ? 9.023 -40.969 -5.969 1 97.5 339 HIS B C 1
ATOM 5843 O O . HIS B 1 339 ? 8.195 -41.875 -6.164 1 97.5 339 HIS B O 1
ATOM 5849 N N . ASN B 1 340 ? 10.219 -40.906 -6.617 1 97.62 340 ASN B N 1
ATOM 5850 C CA . ASN B 1 340 ? 10.68 -41.969 -7.527 1 97.62 340 ASN B CA 1
ATOM 5851 C C . ASN B 1 340 ? 9.672 -42.188 -8.648 1 97.62 340 ASN B C 1
ATOM 5853 O O . ASN B 1 340 ? 9.289 -43.344 -8.906 1 97.62 340 ASN B O 1
ATOM 5857 N N . LEU B 1 341 ? 9.273 -41.188 -9.336 1 98.38 341 LEU B N 1
ATOM 5858 C CA . LEU B 1 341 ? 8.164 -41.281 -10.281 1 98.38 341 LEU B CA 1
ATOM 5859 C C . LEU B 1 341 ? 8.68 -41.406 -11.711 1 98.38 341 LEU B C 1
ATOM 5861 O O . LEU B 1 341 ? 7.965 -41.875 -12.602 1 98.38 341 LEU B O 1
ATOM 5865 N N . GLY B 1 342 ? 9.852 -40.938 -11.945 1 98.44 342 GLY B N 1
ATOM 5866 C CA . GLY B 1 342 ? 10.359 -40.875 -13.305 1 98.44 342 GLY B CA 1
ATOM 5867 C C . GLY B 1 342 ? 11.844 -40.562 -13.375 1 98.44 342 GLY B C 1
ATOM 5868 O O . GLY B 1 342 ? 12.633 -41.062 -12.57 1 98.44 342 GLY B O 1
ATOM 5869 N N . TYR B 1 343 ? 12.188 -39.75 -14.422 1 98.31 343 TYR B N 1
ATOM 5870 C CA . TYR B 1 343 ? 13.617 -39.594 -14.688 1 98.31 343 TYR B CA 1
ATOM 5871 C C . TYR B 1 343 ? 14 -38.125 -14.727 1 98.31 343 TYR B C 1
ATOM 5873 O O . TYR B 1 343 ? 13.219 -37.281 -15.18 1 98.31 343 TYR B O 1
ATOM 5881 N N . VAL B 1 344 ? 15.203 -37.875 -14.258 1 98.25 344 VAL B N 1
ATOM 5882 C CA . VAL B 1 344 ? 15.789 -36.531 -14.242 1 98.25 344 VAL B CA 1
ATOM 5883 C C . VAL B 1 344 ? 16.969 -36.469 -15.211 1 98.25 344 VAL B C 1
ATOM 5885 O O . VAL B 1 344 ? 17.984 -37.125 -15.008 1 98.25 344 VAL B O 1
ATOM 5888 N N . LEU B 1 345 ? 16.75 -35.75 -16.297 1 97.94 345 LEU B N 1
ATOM 5889 C CA . LEU B 1 345 ? 17.859 -35.5 -17.234 1 97.94 345 LEU B CA 1
ATOM 5890 C C . LEU B 1 345 ? 18.875 -34.562 -16.641 1 97.94 345 LEU B C 1
ATOM 5892 O O . LEU B 1 345 ? 18.516 -33.625 -15.906 1 97.94 345 LEU B O 1
ATOM 5896 N N . PRO B 1 346 ? 20.109 -34.719 -16.953 1 97.06 346 PRO B N 1
ATOM 5897 C CA . PRO B 1 346 ? 21.156 -33.906 -16.344 1 97.06 346 PRO B CA 1
ATOM 5898 C C . PRO B 1 346 ? 21.156 -32.438 -16.812 1 97.06 346 PRO B C 1
ATOM 5900 O O . PRO B 1 346 ? 21.641 -31.562 -16.109 1 97.06 346 PRO B O 1
ATOM 5903 N N . GLU B 1 347 ? 20.688 -32.188 -18.062 1 95.31 347 GLU B N 1
ATOM 5904 C CA . GLU B 1 347 ? 20.625 -30.828 -18.609 1 95.31 347 GLU B CA 1
ATOM 5905 C C . GLU B 1 347 ? 19.516 -30.703 -19.656 1 95.31 347 GLU B C 1
ATOM 5907 O O . GLU B 1 347 ? 19.016 -31.703 -20.156 1 95.31 347 GLU B O 1
ATOM 5912 N N . ALA B 1 348 ? 19.234 -29.5 -19.938 1 94.38 348 ALA B N 1
ATOM 5913 C CA . ALA B 1 348 ? 18.203 -29.188 -20.938 1 94.38 348 ALA B CA 1
ATOM 5914 C C . ALA B 1 348 ? 18.797 -29.188 -22.344 1 94.38 348 ALA B C 1
ATOM 5916 O O . ALA B 1 348 ? 19.016 -28.125 -22.938 1 94.38 348 ALA B O 1
ATOM 5917 N N . SER B 1 349 ? 19 -30.391 -22.891 1 97.19 349 SER B N 1
ATOM 5918 C CA . SER B 1 349 ? 19.594 -30.5 -24.219 1 97.19 349 SER B CA 1
ATOM 5919 C C . SER B 1 349 ? 19.031 -31.703 -24.969 1 97.19 349 SER B C 1
ATOM 5921 O O . SER B 1 349 ? 18.609 -32.688 -24.344 1 97.19 349 SER B O 1
ATOM 5923 N N . SER B 1 350 ? 19.062 -31.562 -26.281 1 98.31 350 SER B N 1
ATOM 5924 C CA . SER B 1 350 ? 18.656 -32.688 -27.109 1 98.31 350 SER B CA 1
ATOM 5925 C C . SER B 1 350 ? 19.578 -33.875 -26.906 1 98.31 350 SER B C 1
ATOM 5927 O O . SER B 1 350 ? 19.141 -35.031 -26.938 1 98.31 350 SER B O 1
ATOM 5929 N N . GLU B 1 351 ? 20.875 -33.625 -26.656 1 98.44 351 GLU B N 1
ATOM 5930 C CA . GLU B 1 351 ? 21.844 -34.688 -26.422 1 98.44 351 GLU B CA 1
ATOM 5931 C C . GLU B 1 351 ? 21.453 -35.531 -25.203 1 98.44 351 GLU B C 1
ATOM 5933 O O . GLU B 1 351 ? 21.516 -36.75 -25.25 1 98.44 351 GLU B O 1
ATOM 5938 N N . ALA B 1 352 ? 21.078 -34.875 -24.188 1 98.25 352 ALA B N 1
ATOM 5939 C CA . ALA B 1 352 ? 20.703 -35.562 -22.953 1 98.25 352 ALA B CA 1
ATOM 5940 C C . ALA B 1 352 ? 19.438 -36.406 -23.172 1 98.25 352 ALA B C 1
ATOM 5942 O O . ALA B 1 352 ? 19.344 -37.531 -22.688 1 98.25 352 ALA B O 1
ATOM 5943 N N . LEU B 1 353 ? 18.406 -35.844 -23.859 1 98.62 353 LEU B N 1
ATOM 5944 C CA . LEU B 1 353 ? 17.172 -36.562 -24.125 1 98.62 353 LEU B CA 1
ATOM 5945 C C . LEU B 1 353 ? 17.422 -37.75 -25.016 1 98.62 353 LEU B C 1
ATOM 5947 O O . LEU B 1 353 ? 16.875 -38.844 -24.781 1 98.62 353 LEU B O 1
ATOM 5951 N N . ILE B 1 354 ? 18.266 -37.594 -26.047 1 98.56 354 ILE B N 1
ATOM 5952 C CA . ILE B 1 354 ? 18.609 -38.656 -26.953 1 98.56 354 ILE B CA 1
ATOM 5953 C C . ILE B 1 354 ? 19.312 -39.781 -26.188 1 98.56 354 ILE B C 1
ATOM 5955 O O . ILE B 1 354 ? 18.984 -40.969 -26.344 1 98.56 354 ILE B O 1
ATOM 5959 N N . ALA B 1 355 ? 20.297 -39.375 -25.375 1 98.38 355 ALA B N 1
ATOM 5960 C CA . ALA B 1 355 ? 21.016 -40.344 -24.578 1 98.38 355 ALA B CA 1
ATOM 5961 C C . ALA B 1 355 ? 20.078 -41.156 -23.688 1 98.38 355 ALA B C 1
ATOM 5963 O O . ALA B 1 355 ? 20.203 -42.375 -23.578 1 98.38 355 ALA B O 1
ATOM 5964 N N . PHE B 1 356 ? 19.172 -40.531 -23.078 1 98.25 356 PHE B N 1
ATOM 5965 C CA . PHE B 1 356 ? 18.203 -41.219 -22.234 1 98.25 356 PHE B CA 1
ATOM 5966 C C . PHE B 1 356 ? 17.344 -42.188 -23.047 1 98.25 356 PHE B C 1
ATOM 5968 O O . PHE B 1 356 ? 17.203 -43.344 -22.688 1 98.25 356 PHE B O 1
ATOM 5975 N N . LEU B 1 357 ? 16.766 -41.688 -24.172 1 98 357 LEU B N 1
ATOM 5976 C CA . LEU B 1 357 ? 15.828 -42.5 -24.969 1 98 357 LEU B CA 1
ATOM 5977 C C . LEU B 1 357 ? 16.531 -43.719 -25.578 1 98 357 LEU B C 1
ATOM 5979 O O . LEU B 1 357 ? 15.93 -44.781 -25.734 1 98 357 LEU B O 1
ATOM 5983 N N . LYS B 1 358 ? 17.797 -43.531 -25.891 1 96.56 358 LYS B N 1
ATOM 5984 C CA . LYS B 1 358 ? 18.578 -44.656 -26.438 1 96.56 358 LYS B CA 1
ATOM 5985 C C . LYS B 1 358 ? 18.844 -45.719 -25.375 1 96.56 358 LYS B C 1
ATOM 5987 O O . LYS B 1 358 ? 18.984 -46.906 -25.688 1 96.56 358 LYS B O 1
ATOM 5992 N N . SER B 1 359 ? 18.922 -45.25 -24.172 1 96.5 359 SER B N 1
ATOM 5993 C CA . SER B 1 359 ? 19.281 -46.156 -23.094 1 96.5 359 SER B CA 1
ATOM 5994 C C . SER B 1 359 ? 18.047 -46.625 -22.312 1 96.5 359 SER B C 1
ATOM 5996 O O . SER B 1 359 ? 18.156 -47.469 -21.422 1 96.5 359 SER B O 1
ATOM 5998 N N . ALA B 1 360 ? 16.875 -46.125 -22.656 1 96.62 360 ALA B N 1
ATOM 5999 C CA . ALA B 1 360 ? 15.648 -46.469 -21.922 1 96.62 360 ALA B CA 1
ATOM 6000 C C . ALA B 1 360 ? 15.359 -47.969 -22.016 1 96.62 360 ALA B C 1
ATOM 6002 O O . ALA B 1 360 ? 15.539 -48.594 -23.062 1 96.62 360 ALA B O 1
ATOM 6003 N N . ASP B 1 361 ? 14.992 -48.5 -20.828 1 94.75 361 ASP B N 1
ATOM 6004 C CA . ASP B 1 361 ? 14.727 -49.906 -20.688 1 94.75 361 ASP B CA 1
ATOM 6005 C C . ASP B 1 361 ? 13.25 -50.188 -20.391 1 94.75 361 ASP B C 1
ATOM 6007 O O . ASP B 1 361 ? 12.648 -49.5 -19.562 1 94.75 361 ASP B O 1
ATOM 6011 N N . TRP B 1 362 ? 12.648 -51.125 -21.156 1 96.44 362 TRP B N 1
ATOM 6012 C CA . TRP B 1 362 ? 11.219 -51.406 -21.031 1 96.44 362 TRP B CA 1
ATOM 6013 C C . TRP B 1 362 ? 10.852 -51.812 -19.625 1 96.44 362 TRP B C 1
ATOM 6015 O O . TRP B 1 362 ? 9.852 -51.344 -19.062 1 96.44 362 TRP B O 1
ATOM 6025 N N . ASP B 1 363 ? 11.695 -52.656 -19.016 1 96.75 363 ASP B N 1
ATOM 6026 C CA . ASP B 1 363 ? 11.391 -53.156 -17.672 1 96.75 363 ASP B CA 1
ATOM 6027 C C . ASP B 1 363 ? 11.477 -52 -16.656 1 96.75 363 ASP B C 1
ATOM 6029 O O . ASP B 1 363 ? 10.656 -51.906 -15.742 1 96.75 363 ASP B O 1
ATOM 6033 N N . GLU B 1 364 ? 12.469 -51.188 -16.812 1 97.19 364 GLU B N 1
ATOM 6034 C CA . GLU B 1 364 ? 12.594 -50.031 -15.953 1 97.19 364 GLU B CA 1
ATOM 6035 C C . GLU B 1 364 ? 11.422 -49.062 -16.156 1 97.19 364 GLU B C 1
ATOM 6037 O O . GLU B 1 364 ? 10.922 -48.469 -15.195 1 97.19 364 GLU B O 1
ATOM 6042 N N . TYR B 1 365 ? 11.047 -48.906 -17.391 1 97.69 365 TYR B N 1
ATOM 6043 C CA . TYR B 1 365 ? 9.875 -48.094 -17.719 1 97.69 365 TYR B CA 1
ATOM 6044 C C . TYR B 1 365 ? 8.633 -48.625 -17.031 1 97.69 365 TYR B C 1
ATOM 6046 O O . TYR B 1 365 ? 7.863 -47.875 -16.422 1 97.69 365 TYR B O 1
ATOM 6054 N N . LEU B 1 366 ? 8.414 -49.906 -17.109 1 97.56 366 LEU B N 1
ATOM 6055 C CA . LEU B 1 366 ? 7.238 -50.531 -16.5 1 97.56 366 LEU B CA 1
ATOM 6056 C C . LEU B 1 366 ? 7.215 -50.281 -14.992 1 97.56 366 LEU B C 1
ATOM 6058 O O . LEU B 1 366 ? 6.156 -50 -14.422 1 97.56 366 LEU B O 1
ATOM 6062 N N . ALA B 1 367 ? 8.344 -50.375 -14.414 1 97.69 367 ALA B N 1
ATOM 6063 C CA . ALA B 1 367 ? 8.445 -50.125 -12.977 1 97.69 367 ALA B CA 1
ATOM 6064 C C . ALA B 1 367 ? 8.078 -48.688 -12.625 1 97.69 367 ALA B C 1
ATOM 6066 O O . ALA B 1 367 ? 7.34 -48.438 -11.664 1 97.69 367 ALA B O 1
ATOM 6067 N N . ALA B 1 368 ? 8.602 -47.781 -13.344 1 98.06 368 ALA B N 1
ATOM 6068 C CA . ALA B 1 368 ? 8.297 -46.375 -13.117 1 98.06 368 ALA B CA 1
ATOM 6069 C C . ALA B 1 368 ? 6.809 -46.094 -13.344 1 98.06 368 ALA B C 1
ATOM 6071 O O . ALA B 1 368 ? 6.188 -45.375 -12.57 1 98.06 368 ALA B O 1
ATOM 6072 N N . ARG B 1 369 ? 6.254 -46.594 -14.43 1 98.12 369 ARG B N 1
ATOM 6073 C CA . ARG B 1 369 ? 4.832 -46.469 -14.727 1 98.12 369 ARG B CA 1
ATOM 6074 C C . ARG B 1 369 ? 3.977 -46.938 -13.562 1 98.12 369 ARG B C 1
ATOM 6076 O O . ARG B 1 369 ? 3.035 -46.25 -13.148 1 98.12 369 ARG B O 1
ATOM 6083 N N . ASP B 1 370 ? 4.32 -48.094 -13.023 1 97.5 370 ASP B N 1
ATOM 6084 C CA . ASP B 1 370 ? 3.559 -48.688 -11.938 1 97.5 370 ASP B CA 1
ATOM 6085 C C . ASP B 1 370 ? 3.617 -47.812 -10.68 1 97.5 370 ASP B C 1
ATOM 6087 O O . ASP B 1 370 ? 2.641 -47.719 -9.938 1 97.5 370 ASP B O 1
ATOM 6091 N N . ARG B 1 371 ? 4.742 -47.219 -10.445 1 98.12 371 ARG B N 1
ATOM 6092 C CA . ARG B 1 371 ? 4.863 -46.344 -9.297 1 98.12 371 ARG B CA 1
ATOM 6093 C C . ARG B 1 371 ? 3.934 -45.125 -9.438 1 98.12 371 ARG B C 1
ATOM 6095 O O . ARG B 1 371 ? 3.379 -44.656 -8.445 1 98.12 371 ARG B O 1
ATOM 6102 N N . ASN B 1 372 ? 3.793 -44.594 -10.641 1 98.25 372 ASN B N 1
ATOM 6103 C CA . ASN B 1 372 ? 2.844 -43.5 -10.867 1 98.25 372 ASN B CA 1
ATOM 6104 C C . ASN B 1 372 ? 1.41 -43.969 -10.586 1 98.25 372 ASN B C 1
ATOM 6106 O O . ASN B 1 372 ? 0.657 -43.25 -9.93 1 98.25 372 ASN B O 1
ATOM 6110 N N . TYR B 1 373 ? 1.067 -45.188 -11.023 1 97.06 373 TYR B N 1
ATOM 6111 C CA . TYR B 1 373 ? -0.27 -45.688 -10.742 1 97.06 373 TYR B CA 1
ATOM 6112 C C . TYR B 1 373 ? -0.497 -45.812 -9.242 1 97.06 373 TYR B C 1
ATOM 6114 O O . TYR B 1 373 ? -1.565 -45.469 -8.734 1 97.06 373 TYR B O 1
ATOM 6122 N N . GLN B 1 374 ? 0.503 -46.281 -8.578 1 96.88 374 GLN B N 1
ATOM 6123 C CA . GLN B 1 374 ? 0.392 -46.531 -7.141 1 96.88 374 GLN B CA 1
ATOM 6124 C C . GLN B 1 374 ? 0.247 -45.219 -6.379 1 96.88 374 GLN B C 1
ATOM 6126 O O . GLN B 1 374 ? -0.404 -45.156 -5.332 1 96.88 374 GLN B O 1
ATOM 6131 N N . ALA B 1 375 ? 0.784 -44.156 -6.949 1 96.94 375 ALA B N 1
ATOM 6132 C CA . ALA B 1 375 ? 0.795 -42.875 -6.277 1 96.94 375 ALA B CA 1
ATOM 6133 C C . ALA B 1 375 ? -0.416 -42.031 -6.68 1 96.94 375 ALA B C 1
ATOM 6135 O O . ALA B 1 375 ? -0.608 -40.938 -6.176 1 96.94 375 ALA B O 1
ATOM 6136 N N . ARG B 1 376 ? -1.255 -42.469 -7.547 1 95.75 376 ARG B N 1
ATOM 6137 C CA . ARG B 1 376 ? -2.312 -41.719 -8.195 1 95.75 376 ARG B CA 1
ATOM 6138 C C . ARG B 1 376 ? -3.191 -41 -7.168 1 95.75 376 ARG B C 1
ATOM 6140 O O . ARG B 1 376 ? -3.316 -39.781 -7.18 1 95.75 376 ARG B O 1
ATOM 6147 N N . ASP B 1 377 ? -3.725 -41.719 -6.172 1 92.62 377 ASP B N 1
ATOM 6148 C CA . ASP B 1 377 ? -4.703 -41.188 -5.23 1 92.62 377 ASP B CA 1
ATOM 6149 C C . ASP B 1 377 ? -4.043 -40.219 -4.238 1 92.62 377 ASP B C 1
ATOM 6151 O O . ASP B 1 377 ? -4.645 -39.219 -3.83 1 92.62 377 ASP B O 1
ATOM 6155 N N . THR B 1 378 ? -2.793 -40.469 -3.924 1 94 378 THR B N 1
ATOM 6156 C CA . THR B 1 378 ? -2.135 -39.688 -2.875 1 94 378 THR B CA 1
ATOM 6157 C C . THR B 1 378 ? -1.444 -38.469 -3.459 1 94 378 THR B C 1
ATOM 6159 O O . THR B 1 378 ? -1.471 -37.375 -2.859 1 94 378 THR B O 1
ATOM 6162 N N . LEU B 1 379 ? -0.834 -38.562 -4.668 1 96.31 379 LEU B N 1
ATOM 6163 C CA . LEU B 1 379 ? 0.02 -37.5 -5.156 1 96.31 379 LEU B CA 1
ATOM 6164 C C . LEU B 1 379 ? -0.687 -36.688 -6.242 1 96.31 379 LEU B C 1
ATOM 6166 O O . LEU B 1 379 ? -0.415 -35.5 -6.41 1 96.31 379 LEU B O 1
ATOM 6170 N N . PHE B 1 380 ? -1.632 -37.344 -6.961 1 96.5 380 PHE B N 1
ATOM 6171 C CA . PHE B 1 380 ? -2.055 -36.688 -8.18 1 96.5 380 PHE B CA 1
ATOM 6172 C C . PHE B 1 380 ? -3.527 -36.312 -8.109 1 96.5 380 PHE B C 1
ATOM 6174 O O . PHE B 1 380 ? -3.996 -35.469 -8.883 1 96.5 380 PHE B O 1
ATOM 6181 N N . LEU B 1 381 ? -4.246 -36.844 -7.266 1 93.25 381 LEU B N 1
ATOM 6182 C CA . LEU B 1 381 ? -5.664 -36.531 -7.105 1 93.25 381 LEU B CA 1
ATOM 6183 C C . LEU B 1 381 ? -5.914 -35.812 -5.793 1 93.25 381 LEU B C 1
ATOM 6185 O O . LEU B 1 381 ? -5.312 -36.125 -4.77 1 93.25 381 LEU B O 1
ATOM 6189 N N . GLU B 1 382 ? -6.645 -34.75 -5.883 1 91.69 382 GLU B N 1
ATOM 6190 C CA . GLU B 1 382 ? -7.082 -34.031 -4.699 1 91.69 382 GLU B CA 1
ATOM 6191 C C . GLU B 1 382 ? -8.398 -34.594 -4.164 1 91.69 382 GLU B C 1
ATOM 6193 O O . GLU B 1 382 ? -9.352 -34.781 -4.926 1 91.69 382 GLU B O 1
ATOM 6198 N N . ASP B 1 383 ? -8.398 -34.875 -2.896 1 85.06 383 ASP B N 1
ATOM 6199 C CA . ASP B 1 383 ? -9.625 -35.375 -2.285 1 85.06 383 ASP B CA 1
ATOM 6200 C C . ASP B 1 383 ? -10.07 -34.469 -1.129 1 85.06 383 ASP B C 1
ATOM 6202 O O . ASP B 1 383 ? -9.523 -33.406 -0.929 1 85.06 383 ASP B O 1
ATOM 6206 N N . ALA B 1 384 ? -11.062 -34.875 -0.465 1 83.44 384 ALA B N 1
ATOM 6207 C CA . ALA B 1 384 ? -11.688 -34.094 0.599 1 83.44 384 ALA B CA 1
ATOM 6208 C C . ALA B 1 384 ? -10.703 -33.844 1.739 1 83.44 384 ALA B C 1
ATOM 6210 O O . ALA B 1 384 ? -10.75 -32.781 2.387 1 83.44 384 ALA B O 1
ATOM 6211 N N . SER B 1 385 ? -9.875 -34.781 1.919 1 85 385 SER B N 1
ATOM 6212 C CA . SER B 1 385 ? -8.898 -34.625 2.996 1 85 385 SER B CA 1
ATOM 6213 C C . SER B 1 385 ? -7.93 -33.5 2.717 1 85 385 SER B C 1
ATOM 6215 O O . SER B 1 385 ? -7.57 -32.75 3.625 1 85 385 SER B O 1
ATOM 6217 N N . ASP B 1 386 ? -7.5 -33.375 1.481 1 89.06 386 ASP B N 1
ATOM 6218 C CA . ASP B 1 386 ? -6.629 -32.281 1.085 1 89.06 386 ASP B CA 1
ATOM 6219 C C . ASP B 1 386 ? -7.289 -30.938 1.366 1 89.06 386 ASP B C 1
ATOM 6221 O O . ASP B 1 386 ? -6.648 -30.031 1.895 1 89.06 386 ASP B O 1
ATOM 6225 N N . LEU B 1 387 ? -8.492 -30.828 1.122 1 90.94 387 LEU B N 1
ATOM 6226 C CA . LEU B 1 387 ? -9.219 -29.578 1.272 1 90.94 387 LEU B CA 1
ATOM 6227 C C . LEU B 1 387 ? -9.453 -29.266 2.744 1 90.94 387 LEU B C 1
ATOM 6229 O O . LEU B 1 387 ? -9.422 -28.094 3.146 1 90.94 387 LEU B O 1
ATOM 6233 N N . ARG B 1 388 ? -9.695 -30.281 3.48 1 91.75 388 ARG B N 1
ATOM 6234 C CA . ARG B 1 388 ? -9.836 -30.094 4.918 1 91.75 388 ARG B CA 1
ATOM 6235 C C . ARG B 1 388 ? -8.547 -29.547 5.527 1 91.75 388 ARG B C 1
ATOM 6237 O O . ARG B 1 388 ? -8.586 -28.719 6.438 1 91.75 388 ARG B O 1
ATOM 6244 N N . GLN B 1 389 ? -7.457 -30.016 5.031 1 94.56 389 GLN B N 1
ATOM 6245 C CA . GLN B 1 389 ? -6.176 -29.531 5.527 1 94.56 389 GLN B CA 1
ATOM 6246 C C . GLN B 1 389 ? -6 -28.047 5.23 1 94.56 389 GLN B C 1
ATOM 6248 O O . GLN B 1 389 ? -5.477 -27.297 6.059 1 94.56 389 GLN B O 1
ATOM 6253 N N . LEU B 1 390 ? -6.383 -27.688 4.082 1 96.19 390 LEU B N 1
ATOM 6254 C CA . LEU B 1 390 ? -6.316 -26.266 3.723 1 96.19 390 LEU B CA 1
ATOM 6255 C C . LEU B 1 390 ? -7.195 -25.438 4.645 1 96.19 390 LEU B C 1
ATOM 6257 O O . LEU B 1 390 ? -6.75 -24.422 5.18 1 96.19 390 LEU B O 1
ATOM 6261 N N . LEU B 1 391 ? -8.438 -25.844 4.836 1 96.88 391 LEU B N 1
ATOM 6262 C CA . LEU B 1 391 ? -9.375 -25.109 5.68 1 96.88 391 LEU B CA 1
ATOM 6263 C C . LEU B 1 391 ? -8.891 -25.062 7.125 1 96.88 391 LEU B C 1
ATOM 6265 O O . LEU B 1 391 ? -9.023 -24.047 7.801 1 96.88 391 LEU B O 1
ATOM 6269 N N . ASN B 1 392 ? -8.289 -26.188 7.574 1 96.44 392 ASN B N 1
ATOM 6270 C CA . ASN B 1 392 ? -7.688 -26.203 8.906 1 96.44 392 ASN B CA 1
ATOM 6271 C C . ASN B 1 392 ? -6.535 -25.203 9.008 1 96.44 392 ASN B C 1
ATOM 6273 O O . ASN B 1 392 ? -6.379 -24.547 10.039 1 96.44 392 ASN B O 1
ATOM 6277 N N . ALA B 1 393 ? -5.77 -25.141 7.977 1 97.12 393 ALA B N 1
ATOM 6278 C CA . ALA B 1 393 ? -4.656 -24.203 7.957 1 97.12 393 ALA B CA 1
ATOM 6279 C C . ALA B 1 393 ? -5.156 -22.75 8.016 1 97.12 393 ALA B C 1
ATOM 6281 O O . ALA B 1 393 ? -4.562 -21.906 8.688 1 97.12 393 ALA B O 1
ATOM 6282 N N . ILE B 1 394 ? -6.234 -22.5 7.312 1 97.06 394 ILE B N 1
ATOM 6283 C CA . ILE B 1 394 ? -6.848 -21.188 7.34 1 97.06 394 ILE B CA 1
ATOM 6284 C C . ILE B 1 394 ? -7.324 -20.859 8.75 1 97.06 394 ILE B C 1
ATOM 6286 O O . ILE B 1 394 ? -7.023 -19.797 9.289 1 97.06 394 ILE B O 1
ATOM 6290 N N . ASP B 1 395 ? -7.926 -21.781 9.406 1 96.44 395 ASP B N 1
ATOM 6291 C CA . ASP B 1 395 ? -8.453 -21.578 10.75 1 96.44 395 ASP B CA 1
ATOM 6292 C C . ASP B 1 395 ? -7.332 -21.375 11.758 1 96.44 395 ASP B C 1
ATOM 6294 O O . ASP B 1 395 ? -7.453 -20.562 12.68 1 96.44 395 ASP B O 1
ATOM 6298 N N . ALA B 1 396 ? -6.281 -22.078 11.547 1 94.94 396 ALA B N 1
ATOM 6299 C CA . ALA B 1 396 ? -5.172 -22.047 12.492 1 94.94 396 ALA B CA 1
ATOM 6300 C C . ALA B 1 396 ? -4.309 -20.797 12.281 1 94.94 396 ALA B C 1
ATOM 6302 O O . ALA B 1 396 ? -3.436 -20.5 13.094 1 94.94 396 ALA B O 1
ATOM 6303 N N . SER B 1 397 ? -4.488 -20.141 11.219 1 92.25 397 SER B N 1
ATOM 6304 C CA . SER B 1 397 ? -3.635 -19.016 10.875 1 92.25 397 SER B CA 1
ATOM 6305 C C . SER B 1 397 ? -4.105 -17.734 11.57 1 92.25 397 SER B C 1
ATOM 6307 O O . SER B 1 397 ? -3.303 -16.844 11.836 1 92.25 397 SER B O 1
#

Solvent-accessible surface area (backbone atoms only — not comparable to full-atom values): 42085 Å² total; per-residue (Å²): 135,83,79,78,75,76,79,74,76,72,80,76,77,59,72,74,43,38,31,33,39,31,37,73,32,60,78,38,64,67,56,43,51,50,52,53,50,44,40,74,60,24,31,51,53,40,35,40,22,22,34,49,76,77,87,50,80,78,70,71,72,95,56,56,65,45,79,38,46,69,42,73,85,94,42,70,79,73,28,47,65,40,51,50,50,25,34,50,52,48,44,73,40,27,66,62,48,47,64,12,62,28,39,35,12,39,43,68,69,37,32,49,44,48,53,38,32,32,60,68,47,65,29,77,34,41,34,30,41,33,36,80,71,61,62,66,58,64,69,38,88,48,67,69,14,46,51,51,46,26,54,47,48,56,48,62,73,64,40,36,32,37,34,28,33,26,69,29,43,45,62,68,35,36,36,65,75,62,65,50,83,70,59,67,45,72,57,56,68,42,43,51,46,85,72,52,59,84,69,80,48,70,67,64,38,51,70,52,45,68,76,60,33,92,96,74,36,32,47,29,36,27,46,64,43,81,48,52,32,62,60,56,50,50,27,53,39,52,31,39,67,75,52,37,74,56,33,34,37,44,32,34,28,47,63,42,102,41,48,66,58,51,52,61,61,50,57,91,42,85,42,50,45,75,70,44,64,79,52,86,62,82,38,48,65,68,76,46,27,51,31,50,32,29,58,55,62,54,57,67,37,65,91,47,42,30,33,22,42,55,59,58,54,54,26,57,33,23,52,63,31,20,22,40,37,22,30,58,87,22,36,45,22,53,52,29,59,75,68,55,28,48,46,64,34,84,47,96,42,32,67,46,52,46,54,47,64,74,65,60,46,71,70,60,48,52,54,25,22,50,43,21,50,72,34,20,70,77,71,15,31,38,52,70,65,59,48,48,52,52,53,50,48,59,73,72,74,135,84,81,79,74,76,78,75,76,71,80,77,77,60,72,74,44,39,30,34,39,32,36,73,32,59,79,38,66,67,55,44,50,51,51,53,50,44,40,74,60,24,31,51,56,40,35,40,22,21,34,50,75,64,96,51,80,79,67,71,70,95,57,56,65,45,79,38,46,66,41,72,85,93,41,71,79,75,28,46,66,42,49,53,49,26,34,51,52,48,44,76,40,27,68,62,48,48,63,14,61,29,38,35,11,38,42,68,70,37,33,50,44,48,54,39,30,32,58,68,47,66,30,79,35,40,34,30,42,33,36,80,70,62,63,67,56,62,70,39,89,50,67,68,14,47,50,51,45,26,54,46,48,56,48,62,73,64,40,37,33,39,33,28,32,26,68,29,43,46,62,68,35,37,36,66,76,61,66,51,83,71,58,65,44,71,56,55,67,42,42,49,46,86,73,53,59,85,68,79,49,70,65,65,37,48,71,51,44,66,78,60,33,90,96,75,36,32,47,27,35,27,46,63,41,81,51,51,32,63,61,55,50,50,28,54,39,53,32,38,66,73,50,37,74,57,34,32,38,45,31,34,28,47,63,40,101,41,47,64,59,52,50,62,61,49,58,92,42,84,44,52,44,75,71,44,64,76,52,88,62,82,38,47,63,67,75,46,27,51,32,51,31,30,60,55,63,55,57,66,37,66,92,46,41,31,32,23,43,56,60,56,53,54,25,58,33,23,50,64,31,19,22,40,37,23,30,57,86,21,34,46,23,52,53,30,59,74,68,55,29,49,45,65,34,84,47,96,43,33,67,47,53,45,53,46,64,74,64,60,46,70,70,61,46,52,52,25,23,50,44,20,51,71,36,19,71,78,72,17,31,39,52,70,66,59,48,48,51,50,55,49,50,60,72,72,76

Radius of gyration: 36.21 Å; Cα contacts (8 Å, |Δi|>4): 1474; chains: 2; bounding box: 84×120×85 Å

Organism: Hirschia baltica (strain ATCC 49814 / DSM 5838 / IFAM 1418) (NCBI:txid582402)

Secondary structure (DSSP, 8-state):
----------------EEEEEEES-TT-HHHHHHHHHHHHTTEEEEEEEEEETTT-TT---SSEEEEEEEE-SS-HHHHHHHHHHHHHHHHHTHHHHHH-SEEEEEHHHHHHHHHHHHHHHT--PEEEEEES---GGGG--SHHHHHHHHHHHHHHTT-SEEEES-HHHIIIIIITTT---S-EEE---PEEHHHH-SPPPHHHHHTT-PPPBTTTB-EEEEEEEEE--HHHHHHHHHHHHHHGGGEEEEEEEEE-S-HHHHHHHHTT-TTEEE-----TTTTHHHHHHT-SEEE----SSTTTTTTT---HHHHHHHHTTPEEEEETTSHHHHHHHHHT-SEEESSSSHHHHHHHHHH--HHHHHHHHHHHHHHIIIIIEE-HHHHHHHHHHHHH-/----------------EEEEEEES-TT-HHHHHHHHHHHHTTEEEEEEEEEESSS-TT---SSEEEEEEEE-SS-HHHHHHHHHHHHHHHHHTHHHHHH-SEEEEEHHHHHHHHHHHHHHHT--PEEEEEES---GGGG--SHHHHHHHHHHHHHHTT-SEEEES-HHHIIIIIITTT---S-EEE---PEEHHHH-SPPPHHHHHTT-PPPBTTTB-EEEEEEEE---HHHHHHHHHHHHHHGGGEEEEEEEE--S-HHHHHHHHTT-TTEEE-----TTTTHHHHHHT-SEEE----SSTTTTTTT---HHHHHHHHTTPEEEEETTSHHHHHHHHHT-SEEESSSSHHHHHHHHHH--HHHHHHHHHHHHHHIIIIIEE-HHHHHHHHHHHHH-

pLDDT: mean 90.87, std 13.39, range [20.7, 98.81]

Nearest PDB structures (foldseek):
  3c4q-assembly2_B  TM=7.572E-01  e=3.768E-14  Corynebacterium glutamicum
  6tvp-assembly1_B  TM=6.393E-01  e=2.082E-12  Mycolicibacterium smegmatis MC2 155
  3oka-assembly1_A  TM=7.168E-01  e=2.907E-11  Corynebacterium glutamicum
  8ixq-assembly1_A-4  TM=6.792E-01  e=9.785E-12  Streptomyces lincolnensis
  4e6e-assembly1_A  TM=5.874E-01  e=2.393E-03  Thermobifida fusca YX

Foldseek 3Di:
DPPPPPPPPPPPLPALFEEEEEEAALPDPLSLVVQVLLVSLRYQYEYEYEHEPPDPPPDDRPHHYDYLYYAYPDDVVSCVVSLVSSLVVLLVPLVSQQRHQAYEYEDDSRLVSVVVSCVSSVHPHAYEYEYAFDDDLCLDPDPSNVVSLVSVLVSLVRHQEYEYQFVLCVVVPCCPPNVRDHHYYHDHPFAAPVPLPDDDDLVQLCVQEDDQDVPPAAAEEEEEEEDEALLVLQLVLVLLVVCPRNYAYEYEYDDPPCPPSNCVSCPPRPRYDYDYYDDPPVCLSVRLRHHLEYEQAHDRPVSGGRQRHRDLCLQSNLLSLHAYEYEPRGSNQVVCVVQVQHDYFDHSHSVRVNVCRVPDDPVVSVVNSVSSNVCNVPPRYDDSVNSVVVSVSSVVD/DPPPPPPPPPPPQPALFEEEEEEAALPDPLSLVVQVLLVSLRYQYEYEYEHEPPDPPPDDRPHNYDYLYYAYPDDVVSCVVSLVSSLVVLLVPLVSQQRHQAYEYEDDSRLVSVVVSCVSSVHPHAYEYEYAFDDPLCLDPDPSNVVSLVSVLVSLVRHQEYEYQFVLCVVVPCCPPNVRDHHYYHDHPFAAPVQLPDDDDLVQLCVLEDDQDVPPAAAEEEEEEEDEALLVLQLVLVLLVVCPRNYAYEYEYDDPPCPPSNCVSCPPRPRYHYDYYDDPPVCLSPRLRHHLEYEQAHDRPVSGGRQRHRDLCLQSNLLSLHAYEYEPNHSNQVVCVVQVQHDYFDHSHSVRVNVCRVVDDPVVSVVNSVSSNVCNVPPRYDDSVNSVVVSVSSVVD

Sequence (794 aa):
MANNSNAQESASSVRYGKGVFLGHDCTHVDARKRTLALESAGVELKGFFFRREKNNADYQPEWDNVELGITADNNYAKRVPALLKGLKILVDHKQDLRSAKFIMARNFDMMFIGMLAKVLTGSKAKLIYDVPDIQEFFFGKGLKGKVFRGLEKIILNQISLLVVTSPGFIRGYFEKYQNYNGKHFVWENKLLSEQMGDMPTPEQMNAHRVKPEEGVSPWVVCWHGTLRCPASMKILADTAKAMGSKVKFYLRGKQTIYPELFEQTFSGIENVEFGGEYRTPDDLEEIYGSAHFNWCADYFDPEGNSPLLLPNRVYQGGALGVVPLTISGQESANYVAQHNLGYVLPEASSEALIAFLKSADWDEYLAARDRNYQARDTLFLEDASDLRQLLNAIDASMANNSNAQESASSVRYGKGVFLGHDCTHVDARKRTLALESAGVELKGFFFRREKNNADYQPEWDNVELGITADNNYAKRVPALLKGLKILVDHKQDLRSAKFIMARNFDMMFIGMLAKVLTGSKAKLIYDVPDIQEFFFGKGLKGKVFRGLEKIILNQISLLVVTSPGFIRGYFEKYQNYNGKHFVWENKLLSEQMGDMPTPEQMNAHRVKPEEGVSPWVVCWHGTLRCPASMKILADTAKAMGSKVKFYLRGKQTIYPELFEQTFSGIENVEFGGEYRTPDDLEEIYGSAHFNWCADYFDPEGNSPLLLPNRVYQGGALGVVPLTISGQESANYVAQHNLGYVLPEASSEALIAFLKSADWDEYLAARDRNYQARDTLFLEDASDLRQLLNAIDAS